Protein 6P7S (pdb70)

Sequence (1107 aa):
PKIFCKSVSKDPDFRLKQIDYVIPVQQDRSICMNNPLLDISDGFFTYIHYEGINSCKKSDSFKVLLSHGEIVDRGDYRPSLYLLSSHYHPYSMQVINCVPVTCNQSSFVFCHISNNTKTLDNSDYSSDEYYITYFNGIDRPKTKKIPINNMTADNRYIHFTFSGGGGVCLGEEFIIPVTTVINTDVFTHDYCESFNCSVQTGKSLKEICSESLRSPTNSSRYNLNGIMIISQNNMTDFKIQLNGITYNKLSFGSPGRLSKTLGQVLYYQSSMSWDTYLKAGFVEKWKPFTPNWMNNTVISRPNQGNCPRYHKCPEICYGGTYNDIAPLDLGKDMYVSVILDSDQLAENPEITVFNSTTILYKERVSKDELNTRSTTTSCFLFLDEPWCISVLETNRFNGKSIRPEIYSYKIPKYCAKNLEPVSWSSLNPKFLSGKGLVIYPKIGDKLDIICPRAEAGRPYEYYKLYLVRPEQAAACSTVLDPNVLVTCNKPHQEIRFTIKFQEFSPNYMGLEFKKYHDYYITSTSNGSLEGLENREGGVCRTRTMKIVMKVGQDPKIFCKSVSKDPDFRLKQIDYVIPVQQDRSICMNNPLLDISDGFFTYIHYEGINSCKKSDSFKVLLSHGEIVDRGDYRPSLYLLSSHYHPYSMQVINCVPVTCNQSSFVFCHISNNTKTLDNSDYSSDEYYITYFNGIDRPKTKKIPINNMTADNRYIHFTFSGGGGVCLGEEFIIPVTTVINTDVFTHDYCESFNCSVQTGKSLKEICSESLRSPTNSSRYNLNGIMIISQNNMTDFKIQLNGITYNKLSFGSPGRLSKTLGQVLYYQSSMSWDTYLKAGFVEKWKPFTPNWMNNTVISRPNQGNCPRYHKCPEICYGGTYNDIAPLDLGKDMYVSVILDSDQLAENPEITVFNSTTILYKERVSKDELNTRSTTTSCFLFLDEPWCISVLETNRFNGKSIRPEIYSYKIPKYCKNLEPVSWSSLNPKFLSGKGLVIYPKIGDKLDIICPRAEAGRPYEYYKLYLVRPEQAAACSTVLDPNVLVTCNKPHQEIRFTIKFQEFSPNYMGLEFKKYHDYYITSTSNGSLEGLENREGGVCRTRTMKIVMKVGQD

Structure (mmCIF, N/CA/C/O backbone):
data_6P7S
#
_entry.id   6P7S
#
_cell.length_a   207.570
_cell.length_b   207.570
_cell.length_c   119.377
_cell.angle_alpha   90.000
_cell.angle_beta   90.000
_cell.angle_gamma   120.000
#
_symmetry.space_group_name_H-M   'P 65'
#
loop_
_entity.id
_entity.type
_entity.pdbx_description
1 polymer 'Attachment glycoprotein'
2 polymer Ephrin-B1
3 branched 2-acetamido-2-deoxy-beta-D-glucopyranose-(1-4)-2-acetamido-2-deoxy-beta-D-glucopyranose
4 branched beta-D-mannopyranose-(1-4)-2-acetamido-2-deoxy-beta-D-glucopyranose-(1-4)-2-acetamido-2-deoxy-beta-D-glucopyranose
5 non-polymer 2-acetamido-2-deoxy-beta-D-glucopyranose
#
loop_
_atom_site.group_PDB
_atom_site.id
_atom_site.type_symbol
_atom_site.label_atom_id
_atom_site.label_alt_id
_atom_site.label_comp_id
_atom_site.label_asym_id
_atom_site.label_entity_id
_atom_site.label_seq_id
_atom_site.pdbx_PDB_ins_code
_atom_site.Cartn_x
_atom_site.Cartn_y
_atom_site.Cartn_z
_atom_site.occupancy
_atom_site.B_iso_or_equiv
_atom_site.auth_seq_id
_atom_site.auth_comp_id
_atom_site.auth_asym_id
_atom_site.auth_atom_id
_atom_site.pdbx_PDB_model_num
ATOM 1 N N . PRO A 1 15 ? 80.338 -22.140 -50.347 1.00 93.01 208 PRO A N 1
ATOM 2 C CA . PRO A 1 15 ? 81.785 -22.023 -50.124 1.00 99.01 208 PRO A CA 1
ATOM 3 C C . PRO A 1 15 ? 82.431 -20.945 -50.996 1.00 106.13 208 PRO A C 1
ATOM 4 O O . PRO A 1 15 ? 82.244 -20.958 -52.210 1.00 118.38 208 PRO A O 1
ATOM 8 N N . LYS A 1 16 ? 83.197 -20.041 -50.389 1.00 101.97 209 LYS A N 1
ATOM 9 C CA . LYS A 1 16 ? 83.829 -18.934 -51.117 1.00 95.60 209 LYS A CA 1
ATOM 10 C C . LYS A 1 16 ? 85.038 -19.393 -51.937 1.00 87.14 209 LYS A C 1
ATOM 11 O O . LYS A 1 16 ? 85.347 -20.593 -51.998 1.00 77.57 209 LYS A O 1
ATOM 17 N N . ILE A 1 17 ? 85.720 -18.427 -52.554 1.00 82.78 210 ILE A N 1
ATOM 18 C CA . ILE A 1 17 ? 86.755 -18.714 -53.545 1.00 74.12 210 ILE A CA 1
ATOM 19 C C . ILE A 1 17 ? 88.152 -18.729 -52.932 1.00 68.61 210 ILE A C 1
ATOM 20 O O . ILE A 1 17 ? 88.643 -17.708 -52.446 1.00 69.62 210 ILE A O 1
ATOM 25 N N . PHE A 1 18 ? 88.761 -19.916 -52.937 1.00 60.99 211 PHE A N 1
ATOM 26 C CA . PHE A 1 18 ? 90.134 -20.140 -52.465 1.00 52.52 211 PHE A CA 1
ATOM 27 C C . PHE A 1 18 ? 90.694 -21.397 -53.102 1.00 47.09 211 PHE A C 1
ATOM 28 O O . PHE A 1 18 ? 89.954 -22.116 -53.758 1.00 52.24 211 PHE A O 1
ATOM 36 N N . CYS A 1 19 ? 91.995 -21.649 -52.964 1.00 42.87 212 CYS A N 1
ATOM 37 C CA . CYS A 1 19 ? 92.586 -22.752 -53.711 1.00 41.83 212 CYS A CA 1
ATOM 38 C C . CYS A 1 19 ? 92.261 -24.115 -53.121 1.00 46.94 212 CYS A C 1
ATOM 39 O O . CYS A 1 19 ? 92.684 -24.454 -52.017 1.00 46.55 212 CYS A O 1
ATOM 42 N N . LYS A 1 20 ? 91.528 -24.891 -53.918 1.00 45.98 213 LYS A N 1
ATOM 43 C CA . LYS A 1 20 ? 91.038 -26.215 -53.553 1.00 38.90 213 LYS A CA 1
ATOM 44 C C . LYS A 1 20 ? 91.743 -27.373 -54.233 1.00 40.17 213 LYS A C 1
ATOM 45 O O . LYS A 1 20 ? 91.198 -28.473 -54.283 1.00 44.76 213 LYS A O 1
ATOM 51 N N . SER A 1 21 ? 92.901 -27.121 -54.833 1.00 40.94 214 SER A N 1
ATOM 52 C CA . SER A 1 21 ? 93.620 -28.170 -55.561 1.00 40.55 214 SER A CA 1
ATOM 53 C C . SER A 1 21 ? 95.124 -27.939 -55.462 1.00 36.63 214 SER A C 1
ATOM 54 O O . SER A 1 21 ? 95.571 -26.963 -54.853 1.00 36.73 214 SER A O 1
ATOM 57 N N . VAL A 1 22 ? 95.905 -28.835 -56.051 1.00 31.74 215 VAL A N 1
ATOM 58 C CA . VAL A 1 22 ? 97.333 -28.874 -55.781 1.00 30.95 215 VAL A CA 1
ATOM 59 C C . VAL A 1 22 ? 97.966 -27.542 -56.147 1.00 38.34 215 VAL A C 1
ATOM 60 O O . VAL A 1 22 ? 97.504 -26.871 -57.067 1.00 45.29 215 VAL A O 1
ATOM 64 N N . SER A 1 23 ? 99.005 -27.141 -55.421 1.00 42.25 216 SER A N 1
ATOM 65 C CA . SER A 1 23 ? 99.668 -25.865 -55.696 1.00 50.68 216 SER A CA 1
ATOM 66 C C . SER A 1 23 ? 101.131 -25.883 -55.214 1.00 51.51 216 SER A C 1
ATOM 67 O O . SER A 1 23 ? 101.476 -26.570 -54.253 1.00 49.36 216 SER A O 1
ATOM 70 N N . LYS A 1 24 ? 101.985 -25.139 -55.908 1.00 56.40 217 LYS A N 1
ATOM 71 C CA . LYS A 1 24 ? 103.390 -25.022 -55.545 1.00 59.63 217 LYS A CA 1
ATOM 72 C C . LYS A 1 24 ? 103.634 -23.573 -55.103 1.00 69.73 217 LYS A C 1
ATOM 73 O O . LYS A 1 24 ? 103.031 -22.641 -55.662 1.00 66.77 217 LYS A O 1
ATOM 79 N N . ASP A 1 25 ? 104.458 -23.399 -54.064 1.00 71.81 218 ASP A N 1
ATOM 80 C CA . ASP A 1 25 ? 104.804 -22.074 -53.513 1.00 68.60 218 ASP A CA 1
ATOM 81 C C . ASP A 1 25 ? 103.587 -21.167 -53.334 1.00 59.55 218 ASP A C 1
ATOM 82 O O . ASP A 1 25 ? 103.433 -20.193 -54.063 1.00 59.30 218 ASP A O 1
ATOM 87 N N . PRO A 1 26 ? 102.713 -21.482 -52.366 1.00 52.74 219 PRO A N 1
ATOM 88 C CA . PRO A 1 26 ? 101.535 -20.626 -52.277 1.00 50.93 219 PRO A CA 1
ATOM 89 C C . PRO A 1 26 ? 101.767 -19.445 -51.352 1.00 45.05 219 PRO A C 1
ATOM 90 O O . PRO A 1 26 ? 102.776 -19.396 -50.644 1.00 41.31 219 PRO A O 1
ATOM 94 N N . ASP A 1 27 ? 100.802 -18.537 -51.302 1.00 40.92 220 ASP A N 1
ATOM 95 C CA . ASP A 1 27 ? 100.955 -17.364 -50.460 1.00 44.84 220 ASP A CA 1
ATOM 96 C C . ASP A 1 27 ? 99.975 -17.469 -49.317 1.00 40.08 220 ASP A C 1
ATOM 97 O O . ASP A 1 27 ? 98.761 -17.337 -49.507 1.00 34.61 220 ASP A O 1
ATOM 102 N N . PHE A 1 28 ? 100.507 -17.744 -48.131 1.00 37.09 221 PHE A N 1
ATOM 103 C CA . PHE A 1 28 ? 99.661 -17.892 -46.966 1.00 33.85 221 PHE A CA 1
ATOM 104 C C . PHE A 1 28 ? 99.481 -16.538 -46.292 1.00 35.27 221 PHE A C 1
ATOM 105 O O . PHE A 1 28 ? 98.584 -16.376 -45.453 1.00 31.66 221 PHE A O 1
ATOM 113 N N . ARG A 1 29 ? 100.304 -15.567 -46.711 1.00 34.69 222 ARG A N 1
ATOM 114 C CA . ARG A 1 29 ? 100.408 -14.270 -46.045 1.00 32.61 222 ARG A CA 1
ATOM 115 C C . ARG A 1 29 ? 100.728 -14.496 -44.598 1.00 27.65 222 ARG A C 1
ATOM 116 O O . ARG A 1 29 ? 100.046 -13.981 -43.712 1.00 24.78 222 ARG A O 1
ATOM 124 N N . LEU A 1 30 ? 101.762 -15.283 -44.357 1.00 25.62 223 LEU A N 1
ATOM 125 C CA . LEU A 1 30 ? 102.033 -15.686 -43.000 1.00 24.67 223 LEU A CA 1
ATOM 126 C C . LEU A 1 30 ? 102.552 -14.516 -42.175 1.00 21.99 223 LEU A C 1
ATOM 127 O O . LEU A 1 30 ? 103.650 -14.036 -42.424 1.00 23.97 223 LEU A O 1
ATOM 132 N N . LYS A 1 31 ? 101.831 -14.143 -41.122 1.00 20.21 224 LYS A N 1
ATOM 133 C CA . LYS A 1 31 ? 102.324 -13.127 -40.188 1.00 20.81 224 LYS A CA 1
ATOM 134 C C . LYS A 1 31 ? 102.343 -13.685 -38.780 1.00 19.66 224 LYS A C 1
ATOM 135 O O . LYS A 1 31 ? 101.413 -14.391 -38.397 1.00 21.64 224 LYS A O 1
ATOM 141 N N . GLN A 1 32 ? 103.396 -13.399 -38.012 1.00 15.47 225 GLN A N 1
ATOM 142 C CA . GLN A 1 32 ? 103.440 -13.874 -36.630 1.00 14.21 225 GLN A CA 1
ATOM 143 C C . GLN A 1 32 ? 102.882 -12.870 -35.629 1.00 17.86 225 GLN A C 1
ATOM 144 O O . GLN A 1 32 ? 103.092 -11.669 -35.778 1.00 27.34 225 GLN A O 1
ATOM 150 N N . ILE A 1 33 ? 102.142 -13.342 -34.627 1.00 15.79 226 ILE A N 1
ATOM 151 C CA . ILE A 1 33 ? 101.692 -12.456 -33.557 1.00 18.76 226 ILE A CA 1
ATOM 152 C C . ILE A 1 33 ? 102.489 -12.649 -32.242 1.00 25.71 226 ILE A C 1
ATOM 153 O O . ILE A 1 33 ? 102.335 -13.638 -31.520 1.00 27.88 226 ILE A O 1
ATOM 158 N N . ASP A 1 34 ? 103.348 -11.686 -31.929 1.00 29.98 227 ASP A N 1
ATOM 159 C CA . ASP A 1 34 ? 104.194 -11.803 -30.747 1.00 29.72 227 ASP A CA 1
ATOM 160 C C . ASP A 1 34 ? 103.694 -11.010 -29.523 1.00 28.54 227 ASP A C 1
ATOM 161 O O . ASP A 1 34 ? 104.290 -11.080 -28.449 1.00 28.99 227 ASP A O 1
ATOM 166 N N . TYR A 1 35 ? 102.618 -10.245 -29.671 1.00 27.74 228 TYR A N 1
ATOM 167 C CA . TYR A 1 35 ? 102.239 -9.350 -28.582 1.00 24.72 228 TYR A CA 1
ATOM 168 C C . TYR A 1 35 ? 101.116 -9.919 -27.674 1.00 25.18 228 TYR A C 1
ATOM 169 O O . TYR A 1 35 ? 100.654 -9.215 -26.785 1.00 27.78 228 TYR A O 1
ATOM 178 N N . VAL A 1 36 ? 100.653 -11.157 -27.896 1.00 24.79 229 VAL A N 1
ATOM 179 C CA . VAL A 1 36 ? 99.581 -11.729 -27.041 1.00 22.98 229 VAL A CA 1
ATOM 180 C C . VAL A 1 36 ? 100.070 -12.525 -25.807 1.00 22.91 229 VAL A C 1
ATOM 181 O O . VAL A 1 36 ? 99.486 -12.436 -24.734 1.00 23.03 229 VAL A O 1
ATOM 185 N N . ILE A 1 37 ? 101.087 -13.357 -25.993 1.00 23.34 230 ILE A N 1
ATOM 186 C CA . ILE A 1 37 ? 101.631 -14.210 -24.930 1.00 23.11 230 ILE A CA 1
ATOM 187 C C . ILE A 1 37 ? 102.658 -13.469 -24.106 1.00 21.40 230 ILE A C 1
ATOM 188 O O . ILE A 1 37 ? 103.565 -12.892 -24.677 1.00 24.25 230 ILE A O 1
ATOM 193 N N . PRO A 1 38 ? 102.547 -13.499 -22.769 1.00 20.95 231 PRO A N 1
ATOM 194 C CA . PRO A 1 38 ? 103.541 -12.783 -21.971 1.00 21.83 231 PRO A CA 1
ATOM 195 C C . PRO A 1 38 ? 104.962 -13.220 -22.280 1.00 23.92 231 PRO A C 1
ATOM 196 O O . PRO A 1 38 ? 105.159 -14.310 -22.817 1.00 21.88 231 PRO A O 1
ATOM 200 N N . VAL A 1 39 ? 105.925 -12.340 -22.011 1.00 27.26 232 VAL A N 1
ATOM 201 C CA . VAL A 1 39 ? 107.341 -12.706 -22.041 1.00 33.10 232 VAL A CA 1
ATOM 202 C C . VAL A 1 39 ? 107.802 -12.654 -20.587 1.00 37.99 232 VAL A C 1
ATOM 203 O O . VAL A 1 39 ? 107.294 -11.840 -19.806 1.00 36.25 232 VAL A O 1
ATOM 207 N N . GLN A 1 40 ? 108.723 -13.529 -20.200 1.00 37.85 233 GLN A N 1
ATOM 208 C CA . GLN A 1 40 ? 109.068 -13.607 -18.793 1.00 48.80 233 GLN A CA 1
ATOM 209 C C . GLN A 1 40 ? 110.441 -13.044 -18.596 1.00 60.36 233 GLN A C 1
ATOM 210 O O . GLN A 1 40 ? 111.322 -13.251 -19.430 1.00 55.43 233 GLN A O 1
ATOM 216 N N . GLN A 1 41 ? 110.597 -12.307 -17.499 1.00 72.97 234 GLN A N 1
ATOM 217 C CA . GLN A 1 41 ? 111.870 -11.715 -17.117 1.00 86.11 234 GLN A CA 1
ATOM 218 C C . GLN A 1 41 ? 112.906 -12.816 -16.931 1.00 81.40 234 GLN A C 1
ATOM 219 O O . GLN A 1 41 ? 114.011 -12.766 -17.501 1.00 72.58 234 GLN A O 1
ATOM 225 N N . ASP A 1 42 ? 112.515 -13.816 -16.144 1.00 76.56 235 ASP A N 1
ATOM 226 C CA . ASP A 1 42 ? 113.327 -14.987 -15.882 1.00 73.42 235 ASP A CA 1
ATOM 227 C C . ASP A 1 42 ? 113.362 -15.850 -17.122 1.00 67.69 235 ASP A C 1
ATOM 228 O O . ASP A 1 42 ? 112.309 -16.192 -17.639 1.00 73.32 235 ASP A O 1
ATOM 233 N N . ARG A 1 43 ? 114.545 -16.239 -17.588 1.00 63.80 236 ARG A N 1
ATOM 234 C CA . ARG A 1 43 ? 114.595 -17.030 -18.813 1.00 66.90 236 ARG A CA 1
ATOM 235 C C . ARG A 1 43 ? 114.728 -18.515 -18.464 1.00 65.62 236 ARG A C 1
ATOM 236 O O . ARG A 1 43 ? 114.837 -19.363 -19.356 1.00 66.69 236 ARG A O 1
ATOM 244 N N . SER A 1 44 ? 114.717 -18.822 -17.164 1.00 60.92 237 SER A N 1
ATOM 245 C CA . SER A 1 44 ? 114.665 -20.216 -16.701 1.00 61.24 237 SER A CA 1
ATOM 246 C C . SER A 1 44 ? 113.231 -20.740 -16.680 1.00 58.52 237 SER A C 1
ATOM 247 O O . SER A 1 44 ? 113.002 -21.948 -16.736 1.00 56.37 237 SER A O 1
ATOM 250 N N . ILE A 1 45 ? 112.269 -19.839 -16.525 1.00 55.71 238 ILE A N 1
ATOM 251 C CA . ILE A 1 45 ? 110.870 -20.223 -16.604 1.00 44.59 238 ILE A CA 1
ATOM 252 C C . ILE A 1 45 ? 110.600 -20.810 -18.005 1.00 48.04 238 ILE A C 1
ATOM 253 O O . ILE A 1 45 ? 111.104 -20.317 -19.021 1.00 51.44 238 ILE A O 1
ATOM 258 N N . CYS A 1 46 ? 109.812 -21.872 -18.063 1.00 41.06 239 CYS A N 1
ATOM 259 C CA . CYS A 1 46 ? 109.478 -22.492 -19.331 1.00 34.48 239 CYS A CA 1
ATOM 260 C C . CYS A 1 46 ? 107.984 -22.331 -19.531 1.00 29.77 239 CYS A C 1
ATOM 261 O O . CYS A 1 46 ? 107.197 -22.648 -18.649 1.00 30.27 239 CYS A O 1
ATOM 264 N N . MET A 1 47 ? 107.602 -21.804 -20.686 1.00 28.29 240 MET A N 1
ATOM 265 C CA . MET A 1 47 ? 106.202 -21.546 -21.005 1.00 24.50 240 MET A CA 1
ATOM 266 C C . MET A 1 47 ? 105.793 -22.587 -22.042 1.00 27.27 240 MET A C 1
ATOM 267 O O . MET A 1 47 ? 106.245 -22.538 -23.196 1.00 27.99 240 MET A O 1
ATOM 272 N N . ASN A 1 48 ? 104.947 -23.532 -21.630 1.00 26.01 241 ASN A N 1
ATOM 273 C CA . ASN A 1 48 ? 104.685 -24.753 -22.386 1.00 23.98 241 ASN A CA 1
ATOM 274 C C . ASN A 1 48 ? 103.215 -25.147 -22.460 1.00 19.03 241 ASN A C 1
ATOM 275 O O . ASN A 1 48 ? 102.361 -24.544 -21.826 1.00 17.97 241 ASN A O 1
ATOM 280 N N . ASN A 1 49 ? 102.951 -26.141 -23.295 1.00 20.28 242 ASN A N 1
ATOM 281 C CA . ASN A 1 49 ? 101.613 -26.688 -23.541 1.00 24.59 242 ASN A CA 1
ATOM 282 C C . ASN A 1 49 ? 100.561 -25.627 -23.742 1.00 20.22 242 ASN A C 1
ATOM 283 O O . ASN A 1 49 ? 99.639 -25.523 -22.942 1.00 17.95 242 ASN A O 1
ATOM 288 N N . PRO A 1 50 ? 100.679 -24.872 -24.837 1.00 16.62 243 PRO A N 1
ATOM 289 C CA . PRO A 1 50 ? 99.734 -23.797 -25.140 1.00 13.47 243 PRO A CA 1
ATOM 290 C C . PRO A 1 50 ? 98.441 -24.380 -25.651 1.00 10.49 243 PRO A C 1
ATOM 291 O O . PRO A 1 50 ? 98.452 -25.458 -26.221 1.00 12.37 243 PRO A O 1
ATOM 295 N N . LEU A 1 51 ? 97.335 -23.716 -25.373 1.00 9.92 244 LEU A N 1
ATOM 296 C CA . LEU A 1 51 ? 96.012 -24.188 -25.768 1.00 12.95 244 LEU A CA 1
ATOM 297 C C . LEU A 1 51 ? 95.169 -23.015 -26.260 1.00 15.87 244 LEU A C 1
ATOM 298 O O . LEU A 1 51 ? 95.081 -22.020 -25.546 1.00 16.95 244 LEU A O 1
ATOM 303 N N . LEU A 1 52 ? 94.527 -23.094 -27.426 1.00 13.33 245 LEU A N 1
ATOM 304 C CA . LEU A 1 52 ? 93.679 -21.970 -27.840 1.00 11.14 245 LEU A CA 1
ATOM 305 C C . LEU A 1 52 ? 92.363 -22.399 -28.435 1.00 13.33 245 LEU A C 1
ATOM 306 O O . LEU A 1 52 ? 92.333 -23.229 -29.340 1.00 18.75 245 LEU A O 1
ATOM 311 N N . ASP A 1 53 ? 91.274 -21.805 -27.958 1.00 13.59 246 ASP A N 1
ATOM 312 C CA . ASP A 1 53 ? 89.969 -22.066 -28.564 1.00 17.49 246 ASP A CA 1
ATOM 313 C C . ASP A 1 53 ? 89.293 -20.752 -28.933 1.00 19.23 246 ASP A C 1
ATOM 314 O O . ASP A 1 53 ? 89.076 -19.890 -28.084 1.00 20.02 246 ASP A O 1
ATOM 319 N N . ILE A 1 54 ? 88.939 -20.638 -30.209 1.00 20.69 247 ILE A N 1
ATOM 320 C CA . ILE A 1 54 ? 88.411 -19.414 -30.803 1.00 22.44 247 ILE A CA 1
ATOM 321 C C . ILE A 1 54 ? 86.956 -19.643 -31.189 1.00 25.07 247 ILE A C 1
ATOM 322 O O . ILE A 1 54 ? 86.675 -20.520 -31.987 1.00 29.77 247 ILE A O 1
ATOM 327 N N . SER A 1 55 ? 86.026 -18.876 -30.636 1.00 25.39 248 SER A N 1
ATOM 328 C CA . SER A 1 55 ? 84.631 -19.007 -31.051 1.00 34.03 248 SER A CA 1
ATOM 329 C C . SER A 1 55 ? 83.900 -17.683 -31.059 1.00 42.61 248 SER A C 1
ATOM 330 O O . SER A 1 55 ? 84.033 -16.924 -30.106 1.00 47.18 248 SER A O 1
ATOM 333 N N . ASP A 1 56 ? 83.108 -17.425 -32.103 1.00 44.24 249 ASP A N 1
ATOM 334 C CA . ASP A 1 56 ? 82.280 -16.219 -32.159 1.00 49.58 249 ASP A CA 1
ATOM 335 C C . ASP A 1 56 ? 83.145 -14.953 -32.048 1.00 44.96 249 ASP A C 1
ATOM 336 O O . ASP A 1 56 ? 82.770 -13.982 -31.400 1.00 48.12 249 ASP A O 1
ATOM 341 N N . GLY A 1 57 ? 84.334 -14.972 -32.632 1.00 39.99 250 GLY A N 1
ATOM 342 C CA . GLY A 1 57 ? 85.135 -13.764 -32.655 1.00 32.66 250 GLY A CA 1
ATOM 343 C C . GLY A 1 57 ? 85.896 -13.501 -31.374 1.00 31.05 250 GLY A C 1
ATOM 344 O O . GLY A 1 57 ? 86.616 -12.515 -31.288 1.00 31.03 250 GLY A O 1
ATOM 345 N N . PHE A 1 58 ? 85.739 -14.374 -30.379 1.00 33.41 251 PHE A N 1
ATOM 346 C CA . PHE A 1 58 ? 86.473 -14.258 -29.117 1.00 29.72 251 PHE A CA 1
ATOM 347 C C . PHE A 1 58 ? 87.350 -15.466 -28.933 1.00 24.60 251 PHE A C 1
ATOM 348 O O . PHE A 1 58 ? 87.048 -16.541 -29.444 1.00 24.50 251 PHE A O 1
ATOM 356 N N . PHE A 1 59 ? 88.408 -15.310 -28.154 1.00 21.49 252 PHE A N 1
ATOM 357 C CA . PHE A 1 59 ? 89.336 -16.409 -28.001 1.00 21.12 252 PHE A CA 1
ATOM 358 C C . PHE A 1 59 ? 89.714 -16.627 -26.541 1.00 21.98 252 PHE A C 1
ATOM 359 O O . PHE A 1 59 ? 89.656 -15.692 -25.742 1.00 25.74 252 PHE A O 1
ATOM 367 N N . THR A 1 60 ? 90.078 -17.870 -26.203 1.00 20.77 253 THR A N 1
ATOM 368 C CA . THR A 1 60 ? 90.631 -18.234 -24.886 1.00 16.10 253 THR A CA 1
ATOM 369 C C . THR A 1 60 ? 91.974 -18.918 -25.062 1.00 14.39 253 THR A C 1
ATOM 370 O O . THR A 1 60 ? 92.048 -19.946 -25.734 1.00 18.15 253 THR A O 1
ATOM 374 N N . TYR A 1 61 ? 93.033 -18.356 -24.488 1.00 13.21 254 TYR A N 1
ATOM 375 C CA . TYR A 1 61 ? 94.371 -18.944 -24.574 1.00 12.46 254 TYR A CA 1
ATOM 376 C C . TYR A 1 61 ? 94.778 -19.404 -23.194 1.00 14.32 254 TYR A C 1
ATOM 377 O O . TYR A 1 61 ? 94.379 -18.804 -22.200 1.00 18.88 254 TYR A O 1
ATOM 386 N N . ILE A 1 62 ? 95.562 -20.471 -23.125 1.00 11.63 255 ILE A N 1
ATOM 387 C CA . ILE A 1 62 ? 95.938 -21.051 -21.846 1.00 10.88 255 ILE A CA 1
ATOM 388 C C . ILE A 1 62 ? 97.339 -21.544 -21.955 1.00 12.48 255 ILE A C 1
ATOM 389 O O . ILE A 1 62 ? 97.667 -22.159 -22.959 1.00 15.07 255 ILE A O 1
ATOM 394 N N . HIS A 1 63 ? 98.181 -21.334 -20.953 1.00 13.65 256 HIS A N 1
ATOM 395 C CA . HIS A 1 63 ? 99.489 -21.984 -21.050 1.00 15.38 256 HIS A CA 1
ATOM 396 C C . HIS A 1 63 ? 100.146 -22.164 -19.700 1.00 16.91 256 HIS A C 1
ATOM 397 O O . HIS A 1 63 ? 99.781 -21.533 -18.728 1.00 18.05 256 HIS A O 1
ATOM 404 N N . TYR A 1 64 ? 101.113 -23.062 -19.657 1.00 17.99 257 TYR A N 1
ATOM 405 C CA . TYR A 1 64 ? 101.652 -23.551 -18.405 1.00 22.70 257 TYR A CA 1
ATOM 406 C C . TYR A 1 64 ? 103.070 -23.061 -18.241 1.00 25.25 257 TYR A C 1
ATOM 407 O O . TYR A 1 64 ? 103.926 -23.435 -19.016 1.00 27.79 257 TYR A O 1
ATOM 416 N N . GLU A 1 65 ? 103.327 -22.194 -17.271 1.00 28.69 258 GLU A N 1
ATOM 417 C CA . GLU A 1 65 ? 104.707 -21.790 -17.008 1.00 32.40 258 GLU A CA 1
ATOM 418 C C . GLU A 1 65 ? 105.208 -22.569 -15.788 1.00 31.80 258 GLU A C 1
ATOM 419 O O . GLU A 1 65 ? 104.515 -22.677 -14.776 1.00 32.36 258 GLU A O 1
ATOM 425 N N . GLY A 1 66 ? 106.393 -23.152 -15.902 1.00 28.44 259 GLY A N 1
ATOM 426 C CA . GLY A 1 66 ? 106.950 -23.881 -14.785 1.00 32.68 259 GLY A CA 1
ATOM 427 C C . GLY A 1 66 ? 108.461 -23.793 -14.862 1.00 42.13 259 GLY A C 1
ATOM 428 O O . GLY A 1 66 ? 109.007 -23.654 -15.951 1.00 47.66 259 GLY A O 1
ATOM 429 N N . ILE A 1 67 ? 109.137 -23.885 -13.716 1.00 40.70 260 ILE A N 1
ATOM 430 C CA . ILE A 1 67 ? 110.543 -23.507 -13.608 1.00 34.14 260 ILE A CA 1
ATOM 431 C C . ILE A 1 67 ? 111.487 -24.628 -13.924 1.00 37.44 260 ILE A C 1
ATOM 432 O O . ILE A 1 67 ? 111.613 -25.554 -13.137 1.00 40.98 260 ILE A O 1
ATOM 437 N N . ASN A 1 68 ? 112.214 -24.472 -15.028 1.00 44.10 261 ASN A N 1
ATOM 438 C CA . ASN A 1 68 ? 113.179 -25.464 -15.516 1.00 50.56 261 ASN A CA 1
ATOM 439 C C . ASN A 1 68 ? 112.608 -26.764 -16.047 1.00 53.28 261 ASN A C 1
ATOM 440 O O . ASN A 1 68 ? 113.355 -27.701 -16.338 1.00 55.86 261 ASN A O 1
ATOM 445 N N . SER A 1 69 ? 111.294 -26.853 -16.137 1.00 45.90 262 SER A N 1
ATOM 446 C CA . SER A 1 69 ? 110.701 -28.049 -16.680 1.00 44.40 262 SER A CA 1
ATOM 447 C C . SER A 1 69 ? 109.455 -27.691 -17.457 1.00 43.79 262 SER A C 1
ATOM 448 O O . SER A 1 69 ? 108.742 -26.756 -17.111 1.00 42.10 262 SER A O 1
ATOM 451 N N . CYS A 1 70 ? 109.272 -28.390 -18.568 1.00 47.12 263 CYS A N 1
ATOM 452 C CA . CYS A 1 70 ? 108.131 -28.232 -19.461 1.00 42.27 263 CYS A CA 1
ATOM 453 C C . CYS A 1 70 ? 107.047 -29.313 -19.289 1.00 40.21 263 CYS A C 1
ATOM 454 O O . CYS A 1 70 ? 106.313 -29.598 -20.229 1.00 40.22 263 CYS A O 1
ATOM 457 N N . LYS A 1 71 ? 107.029 -30.006 -18.152 1.00 39.62 264 LYS A N 1
ATOM 458 C CA . LYS A 1 71 ? 105.896 -30.872 -17.847 1.00 41.56 264 LYS A CA 1
ATOM 459 C C . LYS A 1 71 ? 104.746 -30.035 -17.287 1.00 37.62 264 LYS A C 1
ATOM 460 O O . LYS A 1 71 ? 104.984 -29.071 -16.575 1.00 38.87 264 LYS A O 1
ATOM 466 N N . LYS A 1 72 ? 103.506 -30.383 -17.640 1.00 36.85 265 LYS A N 1
ATOM 467 C CA . LYS A 1 72 ? 102.330 -29.642 -17.166 1.00 32.54 265 LYS A CA 1
ATOM 468 C C . LYS A 1 72 ? 102.109 -29.814 -15.687 1.00 34.79 265 LYS A C 1
ATOM 469 O O . LYS A 1 72 ? 101.578 -28.924 -15.056 1.00 34.22 265 LYS A O 1
ATOM 475 N N . SER A 1 73 ? 102.464 -30.980 -15.144 1.00 43.67 266 SER A N 1
ATOM 476 C CA . SER A 1 73 ? 102.260 -31.257 -13.715 1.00 45.69 266 SER A CA 1
ATOM 477 C C . SER A 1 73 ? 103.188 -30.380 -12.884 1.00 44.03 266 SER A C 1
ATOM 478 O O . SER A 1 73 ? 102.783 -29.836 -11.855 1.00 41.68 266 SER A O 1
ATOM 481 N N . ASP A 1 74 ? 104.423 -30.232 -13.365 1.00 40.82 267 ASP A N 1
ATOM 482 C CA . ASP A 1 74 ? 105.417 -29.420 -12.695 1.00 32.50 267 ASP A CA 1
ATOM 483 C C . ASP A 1 74 ? 105.100 -27.950 -12.713 1.00 33.69 267 ASP A C 1
ATOM 484 O O . ASP A 1 74 ? 105.536 -27.217 -11.840 1.00 36.10 267 ASP A O 1
ATOM 489 N N . SER A 1 75 ? 104.352 -27.506 -13.710 1.00 40.14 268 SER A N 1
ATOM 490 C CA . SER A 1 75 ? 104.144 -26.073 -13.882 1.00 42.29 268 SER A CA 1
ATOM 491 C C . SER A 1 75 ? 103.544 -25.492 -12.604 1.00 35.34 268 SER A C 1
ATOM 492 O O . SER A 1 75 ? 102.620 -26.063 -12.007 1.00 28.81 268 SER A O 1
ATOM 495 N N . PHE A 1 76 ? 104.154 -24.398 -12.159 1.00 32.33 269 PHE A N 1
ATOM 496 C CA . PHE A 1 76 ? 103.811 -23.826 -10.883 1.00 32.98 269 PHE A CA 1
ATOM 497 C C . PHE A 1 76 ? 102.800 -22.682 -10.933 1.00 30.43 269 PHE A C 1
ATOM 498 O O . PHE A 1 76 ? 102.215 -22.335 -9.918 1.00 31.30 269 PHE A O 1
ATOM 506 N N . LYS A 1 77 ? 102.537 -22.140 -12.111 1.00 32.07 270 LYS A N 1
ATOM 507 C CA . LYS A 1 77 ? 101.369 -21.277 -12.292 1.00 32.40 270 LYS A CA 1
ATOM 508 C C . LYS A 1 77 ? 100.924 -21.495 -13.729 1.00 26.12 270 LYS A C 1
ATOM 509 O O . LYS A 1 77 ? 101.742 -21.722 -14.618 1.00 23.31 270 LYS A O 1
ATOM 515 N N . VAL A 1 78 ? 99.622 -21.519 -13.944 1.00 22.85 271 VAL A N 1
ATOM 516 C CA . VAL A 1 78 ? 99.128 -21.679 -15.292 1.00 23.35 271 VAL A CA 1
ATOM 517 C C . VAL A 1 78 ? 98.236 -20.497 -15.591 1.00 25.00 271 VAL A C 1
ATOM 518 O O . VAL A 1 78 ? 97.386 -20.135 -14.783 1.00 28.18 271 VAL A O 1
ATOM 522 N N . LEU A 1 79 ? 98.465 -19.898 -16.758 1.00 24.35 272 LEU A N 1
ATOM 523 C CA . LEU A 1 79 ? 97.850 -18.641 -17.164 1.00 22.28 272 LEU A CA 1
ATOM 524 C C . LEU A 1 79 ? 96.625 -18.831 -18.039 1.00 21.20 272 LEU A C 1
ATOM 525 O O . LEU A 1 79 ? 96.627 -19.640 -18.976 1.00 23.57 272 LEU A O 1
ATOM 530 N N . LEU A 1 80 ? 95.575 -18.094 -17.701 1.00 22.56 273 LEU A N 1
ATOM 531 C CA . LEU A 1 80 ? 94.327 -18.064 -18.453 1.00 22.70 273 LEU A CA 1
ATOM 532 C C . LEU A 1 80 ? 94.125 -16.690 -19.060 1.00 27.77 273 LEU A C 1
ATOM 533 O O . LEU A 1 80 ? 94.271 -15.683 -18.354 1.00 38.94 273 LEU A O 1
ATOM 538 N N . SER A 1 81 ? 93.791 -16.612 -20.342 1.00 22.58 274 SER A N 1
ATOM 539 C CA . SER A 1 81 ? 93.528 -15.291 -20.898 1.00 26.02 274 SER A CA 1
ATOM 540 C C . SER A 1 81 ? 92.412 -15.273 -21.941 1.00 23.39 274 SER A C 1
ATOM 541 O O . SER A 1 81 ? 92.304 -16.156 -22.776 1.00 21.75 274 SER A O 1
ATOM 544 N N . HIS A 1 82 ? 91.574 -14.246 -21.843 1.00 27.43 275 HIS A N 1
ATOM 545 C CA . HIS A 1 82 ? 90.423 -14.041 -22.719 1.00 25.45 275 HIS A CA 1
ATOM 546 C C . HIS A 1 82 ? 90.649 -12.834 -23.603 1.00 28.05 275 HIS A C 1
ATOM 547 O O . HIS A 1 82 ? 91.222 -11.840 -23.173 1.00 31.94 275 HIS A O 1
ATOM 554 N N . GLY A 1 83 ? 90.171 -12.902 -24.833 1.00 28.15 276 GLY A N 1
ATOM 555 C CA . GLY A 1 83 ? 90.370 -11.807 -25.749 1.00 24.40 276 GLY A CA 1
ATOM 556 C C . GLY A 1 83 ? 89.415 -11.851 -26.913 1.00 26.46 276 GLY A C 1
ATOM 557 O O . GLY A 1 83 ? 88.449 -12.622 -26.932 1.00 27.02 276 GLY A O 1
ATOM 558 N N . GLU A 1 84 ? 89.703 -11.020 -27.902 1.00 28.02 277 GLU A N 1
ATOM 559 C CA . GLU A 1 84 ? 88.795 -10.826 -29.017 1.00 30.10 277 GLU A CA 1
ATOM 560 C C . GLU A 1 84 ? 89.539 -10.785 -30.354 1.00 29.82 277 GLU A C 1
ATOM 561 O O . GLU A 1 84 ? 90.740 -10.478 -30.416 1.00 26.13 277 GLU A O 1
ATOM 567 N N . ILE A 1 85 ? 88.831 -11.221 -31.395 1.00 31.25 278 ILE A N 1
ATOM 568 C CA . ILE A 1 85 ? 89.252 -11.069 -32.780 1.00 30.65 278 ILE A CA 1
ATOM 569 C C . ILE A 1 85 ? 88.762 -9.719 -33.273 1.00 32.60 278 ILE A C 1
ATOM 570 O O . ILE A 1 85 ? 87.575 -9.418 -33.150 1.00 33.86 278 ILE A O 1
ATOM 575 N N . VAL A 1 86 ? 89.658 -8.899 -33.819 1.00 33.38 279 VAL A N 1
ATOM 576 C CA . VAL A 1 86 ? 89.248 -7.565 -34.219 1.00 32.47 279 VAL A CA 1
ATOM 577 C C . VAL A 1 86 ? 89.983 -7.080 -35.488 1.00 31.52 279 VAL A C 1
ATOM 578 O O . VAL A 1 86 ? 91.163 -7.391 -35.694 1.00 27.68 279 VAL A O 1
ATOM 582 N N . ASP A 1 87 ? 89.250 -6.362 -36.345 1.00 31.44 280 ASP A N 1
ATOM 583 C CA . ASP A 1 87 ? 89.759 -5.811 -37.605 1.00 31.43 280 ASP A CA 1
ATOM 584 C C . ASP A 1 87 ? 90.433 -4.464 -37.394 1.00 32.08 280 ASP A C 1
ATOM 585 O O . ASP A 1 87 ? 89.818 -3.527 -36.878 1.00 29.58 280 ASP A O 1
ATOM 590 N N . ARG A 1 88 ? 91.706 -4.378 -37.773 1.00 31.56 281 ARG A N 1
ATOM 591 C CA . ARG A 1 88 ? 92.472 -3.164 -37.545 1.00 29.78 281 ARG A CA 1
ATOM 592 C C . ARG A 1 88 ? 92.538 -2.229 -38.746 1.00 33.82 281 ARG A C 1
ATOM 593 O O . ARG A 1 88 ? 93.094 -1.131 -38.634 1.00 34.16 281 ARG A O 1
ATOM 601 N N . GLY A 1 89 ? 91.935 -2.643 -39.867 1.00 39.80 282 GLY A N 1
ATOM 602 C CA . GLY A 1 89 ? 92.025 -1.929 -41.147 1.00 40.82 282 GLY A CA 1
ATOM 603 C C . GLY A 1 89 ? 93.286 -2.392 -41.852 1.00 29.79 282 GLY A C 1
ATOM 604 O O . GLY A 1 89 ? 93.835 -1.762 -42.758 1.00 25.24 282 GLY A O 1
ATOM 605 N N . ASP A 1 90 ? 93.723 -3.540 -41.378 1.00 28.74 283 ASP A N 1
ATOM 606 C CA . ASP A 1 90 ? 95.025 -4.093 -41.620 1.00 26.82 283 ASP A CA 1
ATOM 607 C C . ASP A 1 90 ? 95.007 -4.983 -42.852 1.00 28.07 283 ASP A C 1
ATOM 608 O O . ASP A 1 90 ? 96.059 -5.361 -43.386 1.00 22.32 283 ASP A O 1
ATOM 613 N N . TYR A 1 91 ? 93.771 -5.267 -43.285 1.00 33.97 284 TYR A N 1
ATOM 614 C CA . TYR A 1 91 ? 93.395 -6.316 -44.252 1.00 33.64 284 TYR A CA 1
ATOM 615 C C . TYR A 1 91 ? 93.648 -7.746 -43.764 1.00 33.66 284 TYR A C 1
ATOM 616 O O . TYR A 1 91 ? 93.730 -8.674 -44.576 1.00 33.52 284 TYR A O 1
ATOM 625 N N . ARG A 1 92 ? 93.739 -7.909 -42.441 1.00 35.36 285 ARG A N 1
ATOM 626 C CA . ARG A 1 92 ? 93.933 -9.203 -41.775 1.00 27.13 285 ARG A CA 1
ATOM 627 C C . ARG A 1 92 ? 93.303 -9.221 -40.376 1.00 26.03 285 ARG A C 1
ATOM 628 O O . ARG A 1 92 ? 93.192 -8.172 -39.737 1.00 27.57 285 ARG A O 1
ATOM 636 N N . PRO A 1 93 ? 92.908 -10.410 -39.876 1.00 28.23 286 PRO A N 1
ATOM 637 C CA . PRO A 1 93 ? 92.419 -10.544 -38.493 1.00 26.09 286 PRO A CA 1
ATOM 638 C C . PRO A 1 93 ? 93.544 -10.440 -37.477 1.00 27.17 286 PRO A C 1
ATOM 639 O O . PRO A 1 93 ? 94.663 -10.940 -37.716 1.00 21.87 286 PRO A O 1
ATOM 643 N N . SER A 1 94 ? 93.235 -9.804 -36.347 1.00 29.37 287 SER A N 1
ATOM 644 C CA . SER A 1 94 ? 94.228 -9.515 -35.317 1.00 29.26 287 SER A CA 1
ATOM 645 C C . SER A 1 94 ? 93.665 -9.826 -33.935 1.00 26.46 287 SER A C 1
ATOM 646 O O . SER A 1 94 ? 92.455 -9.766 -33.726 1.00 25.62 287 SER A O 1
ATOM 649 N N . LEU A 1 95 ? 94.546 -10.175 -33.002 1.00 24.99 288 LEU A N 1
ATOM 650 C CA . LEU A 1 95 ? 94.123 -10.575 -31.663 1.00 24.91 288 LEU A CA 1
ATOM 651 C C . LEU A 1 95 ? 94.190 -9.408 -30.668 1.00 24.51 288 LEU A C 1
ATOM 652 O O . LEU A 1 95 ? 95.209 -8.735 -30.560 1.00 25.73 288 LEU A O 1
ATOM 657 N N . TYR A 1 96 ? 93.118 -9.188 -29.919 1.00 24.89 289 TYR A N 1
ATOM 658 C CA . TYR A 1 96 ? 93.101 -8.138 -28.893 1.00 29.63 289 TYR A CA 1
ATOM 659 C C . TYR A 1 96 ? 92.965 -8.780 -27.495 1.00 28.72 289 TYR A C 1
ATOM 660 O O . TYR A 1 96 ? 92.029 -9.547 -27.253 1.00 29.82 289 TYR A O 1
ATOM 669 N N . LEU A 1 97 ? 93.881 -8.492 -26.574 1.00 22.59 290 LEU A N 1
ATOM 670 C CA . LEU A 1 97 ? 93.837 -9.198 -25.298 1.00 23.56 290 LEU A CA 1
ATOM 671 C C . LEU A 1 97 ? 93.066 -8.419 -24.221 1.00 25.63 290 LEU A C 1
ATOM 672 O O . LEU A 1 97 ? 93.519 -7.383 -23.743 1.00 34.45 290 LEU A O 1
ATOM 677 N N . LEU A 1 98 ? 91.887 -8.925 -23.862 1.00 24.60 291 LEU A N 1
ATOM 678 C CA . LEU A 1 98 ? 90.999 -8.287 -22.883 1.00 26.76 291 LEU A CA 1
ATOM 679 C C . LEU A 1 98 ? 91.297 -8.577 -21.379 1.00 38.54 291 LEU A C 1
ATOM 680 O O . LEU A 1 98 ? 91.288 -7.661 -20.551 1.00 47.82 291 LEU A O 1
ATOM 685 N N . SER A 1 99 ? 91.551 -9.840 -21.024 1.00 38.29 292 SER A N 1
ATOM 686 C CA . SER A 1 99 ? 91.753 -10.237 -19.616 1.00 36.29 292 SER A CA 1
ATOM 687 C C . SER A 1 99 ? 92.865 -11.244 -19.440 1.00 34.61 292 SER A C 1
ATOM 688 O O . SER A 1 99 ? 92.955 -12.189 -20.211 1.00 34.33 292 SER A O 1
ATOM 691 N N . SER A 1 100 ? 93.661 -11.090 -18.387 1.00 39.85 293 SER A N 1
ATOM 692 C CA . SER A 1 100 ? 94.647 -12.110 -18.012 1.00 37.38 293 SER A CA 1
ATOM 693 C C . SER A 1 100 ? 94.644 -12.348 -16.519 1.00 41.86 293 SER A C 1
ATOM 694 O O . SER A 1 100 ? 94.656 -11.405 -15.713 1.00 40.86 293 SER A O 1
ATOM 697 N N . HIS A 1 101 ? 94.577 -13.632 -16.172 1.00 42.24 294 HIS A N 1
ATOM 698 C CA . HIS A 1 101 ? 94.627 -14.064 -14.782 1.00 39.59 294 HIS A CA 1
ATOM 699 C C . HIS A 1 101 ? 95.440 -15.354 -14.663 1.00 36.80 294 HIS A C 1
ATOM 700 O O . HIS A 1 101 ? 95.720 -16.018 -15.658 1.00 37.60 294 HIS A O 1
ATOM 707 N N . TYR A 1 102 ? 95.827 -15.706 -13.446 1.00 34.10 295 TYR A N 1
ATOM 708 C CA . TYR A 1 102 ? 96.470 -16.986 -13.200 1.00 26.99 295 TYR A CA 1
ATOM 709 C C . TYR A 1 102 ? 95.491 -17.884 -12.424 1.00 30.30 295 TYR A C 1
ATOM 710 O O . TYR A 1 102 ? 94.636 -17.394 -11.689 1.00 32.38 295 TYR A O 1
ATOM 719 N N . HIS A 1 103 ? 95.580 -19.194 -12.606 1.00 31.42 296 HIS A N 1
ATOM 720 C CA . HIS A 1 103 ? 94.601 -20.074 -11.979 1.00 32.26 296 HIS A CA 1
ATOM 721 C C . HIS A 1 103 ? 94.775 -20.059 -10.472 1.00 35.84 296 HIS A C 1
ATOM 722 O O . HIS A 1 103 ? 95.907 -20.066 -9.978 1.00 38.08 296 HIS A O 1
ATOM 729 N N . PRO A 1 104 ? 93.652 -19.980 -9.735 1.00 36.62 297 PRO A N 1
ATOM 730 C CA . PRO A 1 104 ? 93.707 -19.950 -8.268 1.00 34.47 297 PRO A CA 1
ATOM 731 C C . PRO A 1 104 ? 94.479 -21.133 -7.711 1.00 33.82 297 PRO A C 1
ATOM 732 O O . PRO A 1 104 ? 95.377 -20.976 -6.883 1.00 34.96 297 PRO A O 1
ATOM 736 N N . TYR A 1 105 ? 94.155 -22.307 -8.234 1.00 35.08 298 TYR A N 1
ATOM 737 C CA . TYR A 1 105 ? 94.702 -23.563 -7.749 1.00 37.38 298 TYR A CA 1
ATOM 738 C C . TYR A 1 105 ? 95.893 -24.047 -8.586 1.00 35.99 298 TYR A C 1
ATOM 739 O O . TYR A 1 105 ? 96.252 -25.218 -8.513 1.00 38.11 298 TYR A O 1
ATOM 748 N N . SER A 1 106 ? 96.442 -23.170 -9.429 1.00 33.70 299 SER A N 1
ATOM 749 C CA . SER A 1 106 ? 97.411 -23.570 -10.457 1.00 31.87 299 SER A CA 1
ATOM 750 C C . SER A 1 106 ? 98.515 -24.533 -9.993 1.00 31.51 299 SER A C 1
ATOM 751 O O . SER A 1 106 ? 98.844 -25.466 -10.725 1.00 33.90 299 SER A O 1
ATOM 754 N N . MET A 1 107 ? 99.052 -24.380 -8.788 1.00 32.96 300 MET A N 1
ATOM 755 C CA . MET A 1 107 ? 100.075 -25.339 -8.362 1.00 31.32 300 MET A CA 1
ATOM 756 C C . MET A 1 107 ? 99.525 -26.760 -8.284 1.00 28.25 300 MET A C 1
ATOM 757 O O . MET A 1 107 ? 100.251 -27.721 -8.471 1.00 29.86 300 MET A O 1
ATOM 762 N N . GLN A 1 108 ? 98.241 -26.882 -7.990 1.00 30.81 301 GLN A N 1
ATOM 763 C CA . GLN A 1 108 ? 97.595 -28.184 -7.864 1.00 35.38 301 GLN A CA 1
ATOM 764 C C . GLN A 1 108 ? 96.898 -28.651 -9.156 1.00 30.37 301 GLN A C 1
ATOM 765 O O . GLN A 1 108 ? 96.123 -29.617 -9.139 1.00 25.76 301 GLN A O 1
ATOM 771 N N . VAL A 1 109 ? 97.097 -27.915 -10.248 1.00 29.51 302 VAL A N 1
ATOM 772 C CA . VAL A 1 109 ? 96.451 -28.283 -11.509 1.00 27.64 302 VAL A CA 1
ATOM 773 C C . VAL A 1 109 ? 97.207 -29.396 -12.202 1.00 25.47 302 VAL A C 1
ATOM 774 O O . VAL A 1 109 ? 98.437 -29.326 -12.384 1.00 22.20 302 VAL A O 1
ATOM 778 N N . ILE A 1 110 ? 96.449 -30.463 -12.463 1.00 26.14 303 ILE A N 1
ATOM 779 C CA . ILE A 1 110 ? 96.829 -31.579 -13.327 1.00 24.88 303 ILE A CA 1
ATOM 780 C C . ILE A 1 110 ? 96.591 -31.277 -14.815 1.00 24.27 303 ILE A C 1
ATOM 781 O O . ILE A 1 110 ? 97.440 -31.549 -15.683 1.00 22.09 303 ILE A O 1
ATOM 786 N N . ASN A 1 111 ? 95.402 -30.762 -15.116 1.00 23.47 304 ASN A N 1
ATOM 787 C CA . ASN A 1 111 ? 95.102 -30.524 -16.524 1.00 21.07 304 ASN A CA 1
ATOM 788 C C . ASN A 1 111 ? 93.965 -29.509 -16.761 1.00 24.10 304 ASN A C 1
ATOM 789 O O . ASN A 1 111 ? 93.080 -29.351 -15.916 1.00 26.03 304 ASN A O 1
ATOM 794 N N . CYS A 1 112 ? 93.933 -28.887 -17.937 1.00 26.89 305 CYS A N 1
ATOM 795 C CA . CYS A 1 112 ? 92.937 -27.853 -18.247 1.00 22.93 305 CYS A CA 1
ATOM 796 C C . CYS A 1 112 ? 92.432 -27.901 -19.692 1.00 19.15 305 CYS A C 1
ATOM 797 O O . CYS A 1 112 ? 93.175 -28.255 -20.603 1.00 23.21 305 CYS A O 1
ATOM 800 N N . VAL A 1 113 ? 91.180 -27.544 -19.924 1.00 13.03 306 VAL A N 1
ATOM 801 C CA . VAL A 1 113 ? 90.755 -27.370 -21.294 1.00 13.31 306 VAL A CA 1
ATOM 802 C C . VAL A 1 113 ? 89.889 -26.131 -21.440 1.00 17.57 306 VAL A C 1
ATOM 803 O O . VAL A 1 113 ? 88.938 -25.961 -20.689 1.00 19.07 306 VAL A O 1
ATOM 807 N N . PRO A 1 114 ? 90.184 -25.293 -22.457 1.00 16.20 307 PRO A N 1
ATOM 808 C CA . PRO A 1 114 ? 89.480 -24.057 -22.785 1.00 13.80 307 PRO A CA 1
ATOM 809 C C . PRO A 1 114 ? 88.222 -24.294 -23.553 1.00 16.40 307 PRO A C 1
ATOM 810 O O . PRO A 1 114 ? 88.199 -25.225 -24.325 1.00 19.76 307 PRO A O 1
ATOM 814 N N . VAL A 1 115 ? 87.191 -23.487 -23.348 1.00 20.99 308 VAL A N 1
ATOM 815 C CA . VAL A 1 115 ? 86.110 -23.420 -24.332 1.00 24.71 308 VAL A CA 1
ATOM 816 C C . VAL A 1 115 ? 85.562 -22.007 -24.298 1.00 23.89 308 VAL A C 1
ATOM 817 O O . VAL A 1 115 ? 85.447 -21.400 -23.234 1.00 25.22 308 VAL A O 1
ATOM 821 N N . THR A 1 116 ? 85.284 -21.461 -25.474 1.00 23.99 309 THR A N 1
ATOM 822 C CA . THR A 1 116 ? 84.803 -20.095 -25.583 1.00 26.74 309 THR A CA 1
ATOM 823 C C . THR A 1 116 ? 83.334 -20.136 -25.916 1.00 32.62 309 THR A C 1
ATOM 824 O O . THR A 1 116 ? 82.943 -20.706 -26.933 1.00 37.02 309 THR A O 1
ATOM 828 N N . CYS A 1 117 ? 82.513 -19.525 -25.071 1.00 35.79 310 CYS A N 1
ATOM 829 C CA . CYS A 1 117 ? 81.074 -19.639 -25.255 1.00 42.34 310 CYS A CA 1
ATOM 830 C C . CYS A 1 117 ? 80.358 -18.343 -24.964 1.00 47.69 310 CYS A C 1
ATOM 831 O O . CYS A 1 117 ? 80.589 -17.738 -23.917 1.00 47.59 310 CYS A O 1
ATOM 834 N N . ASN A 1 118 ? 79.489 -17.937 -25.892 1.00 54.07 311 ASN A N 1
ATOM 835 C CA . ASN A 1 118 ? 78.686 -16.720 -25.769 1.00 53.92 311 ASN A CA 1
ATOM 836 C C . ASN A 1 118 ? 79.542 -15.561 -25.252 1.00 50.13 311 ASN A C 1
ATOM 837 O O . ASN A 1 118 ? 79.210 -14.894 -24.269 1.00 49.11 311 ASN A O 1
ATOM 842 N N . GLN A 1 119 ? 80.662 -15.361 -25.949 1.00 44.69 312 GLN A N 1
ATOM 843 C CA . GLN A 1 119 ? 81.634 -14.288 -25.702 1.00 42.84 312 GLN A CA 1
ATOM 844 C C . GLN A 1 119 ? 82.316 -14.250 -24.327 1.00 38.99 312 GLN A C 1
ATOM 845 O O . GLN A 1 119 ? 82.843 -13.217 -23.908 1.00 34.82 312 GLN A O 1
ATOM 851 N N . SER A 1 120 ? 82.353 -15.388 -23.652 1.00 43.25 313 SER A N 1
ATOM 852 C CA . SER A 1 120 ? 83.099 -15.486 -22.408 1.00 39.92 313 SER A CA 1
ATOM 853 C C . SER A 1 120 ? 83.972 -16.755 -22.391 1.00 35.48 313 SER A C 1
ATOM 854 O O . SER A 1 120 ? 83.689 -17.752 -23.069 1.00 33.03 313 SER A O 1
ATOM 857 N N . SER A 1 121 ? 85.036 -16.716 -21.607 1.00 29.42 314 SER A N 1
ATOM 858 C CA . SER A 1 121 ? 85.946 -17.828 -21.560 1.00 24.73 314 SER A CA 1
ATOM 859 C C . SER A 1 121 ? 85.668 -18.717 -20.379 1.00 29.67 314 SER A C 1
ATOM 860 O O . SER A 1 121 ? 85.428 -18.255 -19.275 1.00 32.29 314 SER A O 1
ATOM 863 N N . PHE A 1 122 ? 85.689 -20.014 -20.633 1.00 31.95 315 PHE A N 1
ATOM 864 C CA . PHE A 1 122 ? 85.592 -20.999 -19.578 1.00 27.28 315 PHE A CA 1
ATOM 865 C C . PHE A 1 122 ? 86.824 -21.886 -19.631 1.00 22.08 315 PHE A C 1
ATOM 866 O O . PHE A 1 122 ? 87.382 -22.120 -20.703 1.00 22.25 315 PHE A O 1
ATOM 874 N N . VAL A 1 123 ? 87.263 -22.343 -18.467 1.00 21.66 316 VAL A N 1
ATOM 875 C CA . VAL A 1 123 ? 88.396 -23.256 -18.370 1.00 21.30 316 VAL A CA 1
ATOM 876 C C . VAL A 1 123 ? 88.056 -24.409 -17.429 1.00 27.11 316 VAL A C 1
ATOM 877 O O . VAL A 1 123 ? 87.827 -24.186 -16.241 1.00 34.12 316 VAL A O 1
ATOM 881 N N . PHE A 1 124 ? 88.005 -25.635 -17.955 1.00 22.07 317 PHE A N 1
ATOM 882 C CA . PHE A 1 124 ? 87.626 -26.789 -17.147 1.00 18.85 317 PHE A CA 1
ATOM 883 C C . PHE A 1 124 ? 88.882 -27.503 -16.640 1.00 18.97 317 PHE A C 1
ATOM 884 O O . PHE A 1 124 ? 89.845 -27.674 -17.374 1.00 18.69 317 PHE A O 1
ATOM 892 N N . CYS A 1 125 ? 88.885 -27.888 -15.373 1.00 18.98 318 CYS A N 1
ATOM 893 C CA . CYS A 1 125 ? 90.133 -28.230 -14.719 1.00 19.53 318 CYS A CA 1
ATOM 894 C C . CYS A 1 125 ? 90.082 -29.404 -13.794 1.00 20.34 318 CYS A C 1
ATOM 895 O O . CYS A 1 125 ? 89.101 -29.621 -13.084 1.00 22.98 318 CYS A O 1
ATOM 898 N N . HIS A 1 126 ? 91.187 -30.136 -13.801 1.00 20.47 319 HIS A N 1
ATOM 899 C CA . HIS A 1 126 ? 91.398 -31.275 -12.930 1.00 20.67 319 HIS A CA 1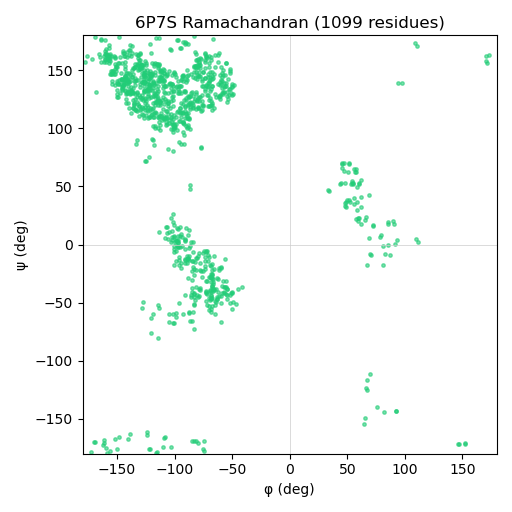
ATOM 900 C C . HIS A 1 126 ? 92.580 -30.979 -12.019 1.00 23.68 319 HIS A C 1
ATOM 901 O O . HIS A 1 126 ? 93.739 -30.853 -12.478 1.00 22.89 319 HIS A O 1
ATOM 908 N N . ILE A 1 127 ? 92.238 -30.872 -10.730 1.00 28.96 320 ILE A N 1
ATOM 909 C CA . ILE A 1 127 ? 93.080 -30.397 -9.625 1.00 25.91 320 ILE A CA 1
ATOM 910 C C . ILE A 1 127 ? 93.289 -31.493 -8.616 1.00 26.07 320 ILE A C 1
ATOM 911 O O . ILE A 1 127 ? 92.318 -32.079 -8.133 1.00 28.96 320 ILE A O 1
ATOM 916 N N . SER A 1 128 ? 94.549 -31.742 -8.277 1.00 24.76 321 SER A N 1
ATOM 917 C CA . SER A 1 128 ? 94.902 -32.795 -7.329 1.00 27.00 321 SER A CA 1
ATOM 918 C C . SER A 1 128 ? 96.115 -32.481 -6.464 1.00 34.50 321 SER A C 1
ATOM 919 O O . SER A 1 128 ? 97.012 -31.744 -6.884 1.00 35.33 321 SER A O 1
ATOM 922 N N . ASN A 1 129 ? 96.095 -32.987 -5.229 1.00 36.69 322 ASN A N 1
ATOM 923 C CA . ASN A 1 129 ? 97.253 -32.934 -4.341 1.00 37.39 322 ASN A CA 1
ATOM 924 C C . ASN A 1 129 ? 98.329 -33.923 -4.775 1.00 35.29 322 ASN A C 1
ATOM 925 O O . ASN A 1 129 ? 99.506 -33.797 -4.410 1.00 34.29 322 ASN A O 1
ATOM 930 N N . ASN A 1 130 ? 97.903 -34.927 -5.536 1.00 36.52 323 ASN A N 1
ATOM 931 C CA . ASN A 1 130 ? 98.804 -35.965 -6.029 1.00 42.14 323 ASN A CA 1
ATOM 932 C C . ASN A 1 130 ? 99.094 -35.791 -7.509 1.00 38.35 323 ASN A C 1
ATOM 933 O O . ASN A 1 130 ? 98.177 -35.811 -8.325 1.00 32.96 323 ASN A O 1
ATOM 938 N N . THR A 1 131 ? 100.369 -35.641 -7.853 1.00 39.64 324 THR A N 1
ATOM 939 C CA . THR A 1 131 ? 100.756 -35.424 -9.241 1.00 38.53 324 THR A CA 1
ATOM 940 C C . THR A 1 131 ? 100.516 -36.653 -10.116 1.00 40.36 324 THR A C 1
ATOM 941 O O . THR A 1 131 ? 100.245 -36.552 -11.315 1.00 41.40 324 THR A O 1
ATOM 945 N N . LYS A 1 132 ? 100.590 -37.816 -9.494 1.00 42.41 325 LYS A N 1
ATOM 946 C CA . LYS A 1 132 ? 100.467 -39.092 -10.181 1.00 40.85 325 LYS A CA 1
ATOM 947 C C . LYS A 1 132 ? 99.029 -39.589 -10.108 1.00 37.05 325 LYS A C 1
ATOM 948 O O . LYS A 1 132 ? 98.755 -40.748 -10.367 1.00 39.44 325 LYS A O 1
ATOM 954 N N . THR A 1 133 ? 98.107 -38.705 -9.749 1.00 35.29 326 THR A N 1
ATOM 955 C CA . THR A 1 133 ? 96.766 -39.123 -9.352 1.00 35.09 326 THR A CA 1
ATOM 956 C C . THR A 1 133 ? 96.013 -39.959 -10.367 1.00 32.06 326 THR A C 1
ATOM 957 O O . THR A 1 133 ? 95.006 -40.562 -10.031 1.00 35.21 326 THR A O 1
ATOM 961 N N . LEU A 1 134 ? 96.496 -40.040 -11.595 1.00 30.32 327 LEU A N 1
ATOM 962 C CA . LEU A 1 134 ? 95.757 -40.798 -12.597 1.00 28.66 327 LEU A CA 1
ATOM 963 C C . LEU A 1 134 ? 96.180 -42.260 -12.571 1.00 27.86 327 LEU A C 1
ATOM 964 O O . LEU A 1 134 ? 95.556 -43.094 -13.208 1.00 26.44 327 LEU A O 1
ATOM 969 N N . ASP A 1 135 ? 97.269 -42.531 -11.850 1.00 33.30 328 ASP A N 1
ATOM 970 C CA . ASP A 1 135 ? 97.806 -43.885 -11.555 1.00 38.98 328 ASP A CA 1
ATOM 971 C C . ASP A 1 135 ? 97.307 -44.498 -10.234 1.00 40.24 328 ASP A C 1
ATOM 972 O O . ASP A 1 135 ? 96.838 -45.636 -10.222 1.00 34.88 328 ASP A O 1
ATOM 977 N N . ASN A 1 136 ? 97.572 -43.822 -9.115 1.00 38.88 329 ASN A N 1
ATOM 978 C CA . ASN A 1 136 ? 97.154 -44.326 -7.816 1.00 34.97 329 ASN A CA 1
ATOM 979 C C . ASN A 1 136 ? 95.752 -44.055 -7.447 1.00 33.33 329 ASN A C 1
ATOM 980 O O . ASN A 1 136 ? 95.090 -44.888 -6.854 1.00 44.28 329 ASN A O 1
ATOM 985 N N . SER A 1 137 ? 95.255 -42.901 -7.817 1.00 28.49 330 SER A N 1
ATOM 986 C CA . SER A 1 137 ? 94.027 -42.520 -7.175 1.00 33.50 330 SER A CA 1
ATOM 987 C C . SER A 1 137 ? 92.844 -42.711 -8.057 1.00 28.36 330 SER A C 1
ATOM 988 O O . SER A 1 137 ? 92.911 -43.352 -9.091 1.00 26.30 330 SER A O 1
ATOM 991 N N . ASP A 1 138 ? 91.725 -42.253 -7.539 1.00 28.84 331 ASP A N 1
ATOM 992 C CA . ASP A 1 138 ? 90.500 -42.289 -8.265 1.00 28.31 331 ASP A CA 1
ATOM 993 C C . ASP A 1 138 ? 89.890 -40.912 -8.138 1.00 29.92 331 ASP A C 1
ATOM 994 O O . ASP A 1 138 ? 90.268 -40.130 -7.283 1.00 30.66 331 ASP A O 1
ATOM 999 N N . TYR A 1 139 ? 88.939 -40.631 -9.008 1.00 31.26 332 TYR A N 1
ATOM 1000 C CA . TYR A 1 139 ? 88.450 -39.288 -9.220 1.00 30.88 332 TYR A CA 1
ATOM 1001 C C . TYR A 1 139 ? 87.603 -38.696 -8.116 1.00 36.72 332 TYR A C 1
ATOM 1002 O O . TYR A 1 139 ? 87.244 -37.522 -8.165 1.00 41.98 332 TYR A O 1
ATOM 1011 N N . SER A 1 140 ? 87.285 -39.484 -7.109 1.00 38.79 333 SER A N 1
ATOM 1012 C CA . SER A 1 140 ? 86.541 -38.929 -6.006 1.00 39.91 333 SER A CA 1
ATOM 1013 C C . SER A 1 140 ? 87.516 -38.292 -5.049 1.00 35.65 333 SER A C 1
ATOM 1014 O O . SER A 1 140 ? 87.136 -37.494 -4.204 1.00 38.88 333 SER A O 1
ATOM 1017 N N . SER A 1 141 ? 88.788 -38.603 -5.230 1.00 32.57 334 SER A N 1
ATOM 1018 C CA . SER A 1 141 ? 89.827 -38.046 -4.385 1.00 38.64 334 SER A CA 1
ATOM 1019 C C . SER A 1 141 ? 90.352 -36.706 -4.901 1.00 38.98 334 SER A C 1
ATOM 1020 O O . SER A 1 141 ? 91.130 -36.032 -4.225 1.00 44.32 334 SER A O 1
ATOM 1023 N N . ASP A 1 142 ? 89.955 -36.338 -6.113 1.00 36.26 335 ASP A N 1
ATOM 1024 C CA . ASP A 1 142 ? 90.417 -35.095 -6.718 1.00 35.63 335 ASP A CA 1
ATOM 1025 C C . ASP A 1 142 ? 89.270 -34.133 -6.952 1.00 39.57 335 ASP A C 1
ATOM 1026 O O . ASP A 1 142 ? 88.112 -34.448 -6.652 1.00 41.13 335 ASP A O 1
ATOM 1031 N N . GLU A 1 143 ? 89.587 -32.967 -7.509 1.00 38.00 336 GLU A N 1
ATOM 1032 C CA . GLU A 1 143 ? 88.595 -31.910 -7.629 1.00 36.49 336 GLU A CA 1
ATOM 1033 C C . GLU A 1 143 ? 88.508 -31.351 -9.035 1.00 32.18 336 GLU A C 1
ATOM 1034 O O . GLU A 1 143 ? 89.520 -31.271 -9.740 1.00 29.39 336 GLU A O 1
ATOM 1040 N N . TYR A 1 144 ? 87.288 -31.000 -9.444 1.00 29.79 337 TYR A N 1
ATOM 1041 C CA . TYR A 1 144 ? 87.020 -30.552 -10.810 1.00 29.93 337 TYR A CA 1
ATOM 1042 C C . TYR A 1 144 ? 86.350 -29.201 -10.843 1.00 32.06 337 TYR A C 1
ATOM 1043 O O . TYR A 1 144 ? 85.285 -29.047 -10.278 1.00 37.55 337 TYR A O 1
ATOM 1052 N N . TYR A 1 145 ? 86.957 -28.242 -11.543 1.00 31.31 338 TYR A N 1
ATOM 1053 C CA . TYR A 1 145 ? 86.525 -26.838 -11.487 1.00 32.44 338 TYR A CA 1
ATOM 1054 C C . TYR A 1 145 ? 86.228 -26.180 -12.823 1.00 30.95 338 TYR A C 1
ATOM 1055 O O . TYR A 1 145 ? 86.882 -26.465 -13.809 1.00 34.41 338 TYR A O 1
ATOM 1064 N N . ILE A 1 146 ? 85.249 -25.286 -12.851 1.00 32.93 339 ILE A N 1
ATOM 1065 C CA . ILE A 1 146 ? 85.077 -24.379 -13.986 1.00 31.79 339 ILE A CA 1
ATOM 1066 C C . ILE A 1 146 ? 85.522 -22.967 -13.642 1.00 35.99 339 ILE A C 1
ATOM 1067 O O . ILE A 1 146 ? 84.955 -22.351 -12.756 1.00 42.07 339 ILE A O 1
ATOM 1072 N N . THR A 1 147 ? 86.500 -22.428 -14.340 1.00 34.42 340 THR A N 1
ATOM 1073 C CA . THR A 1 147 ? 86.932 -21.065 -14.059 1.00 33.98 340 THR A CA 1
ATOM 1074 C C . THR A 1 147 ? 86.530 -20.148 -15.204 1.00 35.82 340 THR A C 1
ATOM 1075 O O . THR A 1 147 ? 86.936 -20.362 -16.336 1.00 39.05 340 THR A O 1
ATOM 1079 N N . TYR A 1 148 ? 85.670 -19.174 -14.950 1.00 36.77 341 TYR A N 1
ATOM 1080 C CA . TYR A 1 148 ? 85.166 -18.380 -16.065 1.00 37.77 341 TYR A CA 1
ATOM 1081 C C . TYR A 1 148 ? 85.146 -16.873 -15.869 1.00 37.48 341 TYR A C 1
ATOM 1082 O O . TYR A 1 148 ? 84.706 -16.367 -14.846 1.00 41.22 341 TYR A O 1
ATOM 1091 N N . PHE A 1 149 ? 85.555 -16.162 -16.908 1.00 34.60 342 PHE A N 1
ATOM 1092 C CA . PHE A 1 149 ? 85.589 -14.720 -16.860 1.00 35.68 342 PHE A CA 1
ATOM 1093 C C . PHE A 1 149 ? 85.338 -14.046 -18.197 1.00 38.28 342 PHE A C 1
ATOM 1094 O O . PHE A 1 149 ? 84.884 -14.646 -19.158 1.00 37.75 342 PHE A O 1
ATOM 1102 N N . ASN A 1 150 ? 85.649 -12.768 -18.245 1.00 43.70 343 ASN A N 1
ATOM 1103 C CA . ASN A 1 150 ? 85.285 -11.967 -19.379 1.00 42.36 343 ASN A CA 1
ATOM 1104 C C . ASN A 1 150 ? 86.179 -10.735 -19.389 1.00 47.73 343 ASN A C 1
ATOM 1105 O O . ASN A 1 150 ? 87.114 -10.657 -18.588 1.00 49.29 343 ASN A O 1
ATOM 1110 N N . GLY A 1 151 ? 85.944 -9.804 -20.311 1.00 50.78 344 GLY A N 1
ATOM 1111 C CA . GLY A 1 151 ? 86.809 -8.640 -20.459 1.00 52.92 344 GLY A CA 1
ATOM 1112 C C . GLY A 1 151 ? 86.694 -7.600 -19.354 1.00 61.76 344 GLY A C 1
ATOM 1113 O O . GLY A 1 151 ? 87.700 -7.034 -18.896 1.00 59.44 344 GLY A O 1
ATOM 1114 N N . ILE A 1 152 ? 85.453 -7.323 -18.960 1.00 65.04 345 ILE A N 1
ATOM 1115 C CA . ILE A 1 152 ? 85.159 -6.345 -17.915 1.00 68.04 345 ILE A CA 1
ATOM 1116 C C . ILE A 1 152 ? 85.267 -6.894 -16.487 1.00 66.97 345 ILE A C 1
ATOM 1117 O O . ILE A 1 152 ? 85.807 -6.219 -15.601 1.00 66.74 345 ILE A O 1
ATOM 1122 N N . ASP A 1 153 ? 84.752 -8.106 -16.263 1.00 66.75 346 ASP A N 1
ATOM 1123 C CA . ASP A 1 153 ? 84.577 -8.622 -14.898 1.00 69.79 346 ASP A CA 1
ATOM 1124 C C . ASP A 1 153 ? 85.682 -9.539 -14.356 1.00 66.25 346 ASP A C 1
ATOM 1125 O O . ASP A 1 153 ? 86.636 -9.926 -15.046 1.00 59.28 346 ASP A O 1
ATOM 1130 N N . ARG A 1 154 ? 85.504 -9.893 -13.093 1.00 66.87 347 ARG A N 1
ATOM 1131 C CA . ARG A 1 154 ? 86.488 -10.651 -12.350 1.00 67.38 347 ARG A CA 1
ATOM 1132 C C . ARG A 1 154 ? 86.207 -12.142 -12.428 1.00 62.36 347 ARG A C 1
ATOM 1133 O O . ARG A 1 154 ? 85.045 -12.554 -12.386 1.00 62.36 347 ARG A O 1
ATOM 1141 N N . PRO A 1 155 ? 87.276 -12.949 -12.513 1.00 53.60 348 PRO A N 1
ATOM 1142 C CA . PRO A 1 155 ? 87.173 -14.396 -12.673 1.00 47.81 348 PRO A CA 1
ATOM 1143 C C . PRO A 1 155 ? 86.406 -15.023 -11.530 1.00 50.22 348 PRO A C 1
ATOM 1144 O O . PRO A 1 155 ? 86.483 -14.566 -10.402 1.00 56.42 348 PRO A O 1
ATOM 1148 N N . LYS A 1 156 ? 85.641 -16.049 -11.853 1.00 49.76 349 LYS A N 1
ATOM 1149 C CA . LYS A 1 156 ? 84.867 -16.751 -10.866 1.00 52.17 349 LYS A CA 1
ATOM 1150 C C . LYS A 1 156 ? 85.111 -18.219 -11.116 1.00 52.32 349 LYS A C 1
ATOM 1151 O O . LYS A 1 156 ? 84.917 -18.697 -12.232 1.00 50.82 349 LYS A O 1
ATOM 1157 N N . THR A 1 157 ? 85.602 -18.930 -10.107 1.00 49.26 350 THR A N 1
ATOM 1158 C CA . THR A 1 157 ? 85.901 -20.343 -10.290 1.00 44.97 350 THR A CA 1
ATOM 1159 C C . THR A 1 157 ? 84.965 -21.200 -9.403 1.00 47.48 350 THR A C 1
ATOM 1160 O O . THR A 1 157 ? 85.063 -21.194 -8.184 1.00 55.21 350 THR A O 1
ATOM 1164 N N . LYS A 1 158 ? 84.042 -21.904 -10.054 1.00 46.87 351 LYS A N 1
ATOM 1165 C CA . LYS A 1 158 ? 83.035 -22.774 -9.440 1.00 46.62 351 LYS A CA 1
ATOM 1166 C C . LYS A 1 158 ? 83.541 -24.233 -9.289 1.00 42.96 351 LYS A C 1
ATOM 1167 O O . LYS A 1 158 ? 84.295 -24.707 -10.132 1.00 43.44 351 LYS A O 1
ATOM 1173 N N . LYS A 1 159 ? 83.194 -24.918 -8.199 1.00 42.14 352 LYS A N 1
ATOM 1174 C CA . LYS A 1 159 ? 83.485 -26.359 -8.066 1.00 41.53 352 LYS A CA 1
ATOM 1175 C C . LYS A 1 159 ? 82.375 -27.234 -8.669 1.00 43.22 352 LYS A C 1
ATOM 1176 O O . LYS A 1 159 ? 81.196 -27.098 -8.341 1.00 46.48 352 LYS A O 1
ATOM 1182 N N . ILE A 1 160 ? 82.767 -28.135 -9.559 1.00 44.70 353 ILE A N 1
ATOM 1183 C CA . ILE A 1 160 ? 81.821 -29.006 -10.244 1.00 48.97 353 ILE A CA 1
ATOM 1184 C C . ILE A 1 160 ? 81.531 -30.220 -9.354 1.00 52.52 353 ILE A C 1
ATOM 1185 O O . ILE A 1 160 ? 82.457 -30.886 -8.884 1.00 51.38 353 ILE A O 1
ATOM 1190 N N . PRO A 1 161 ? 80.239 -30.495 -9.110 1.00 51.96 354 PRO A N 1
ATOM 1191 C CA . PRO A 1 161 ? 79.733 -31.551 -8.230 1.00 52.25 354 PRO A CA 1
ATOM 1192 C C . PRO A 1 161 ? 79.830 -32.917 -8.881 1.00 53.00 354 PRO A C 1
ATOM 1193 O O . PRO A 1 161 ? 78.846 -33.394 -9.432 1.00 53.48 354 PRO A O 1
ATOM 1197 N N . ILE A 1 162 ? 80.995 -33.545 -8.814 1.00 53.29 355 ILE A N 1
ATOM 1198 C CA . ILE A 1 162 ? 81.181 -34.835 -9.463 1.00 54.21 355 ILE A CA 1
ATOM 1199 C C . ILE A 1 162 ? 80.357 -35.944 -8.801 1.00 62.55 355 ILE A C 1
ATOM 1200 O O . ILE A 1 162 ? 79.982 -36.922 -9.458 1.00 60.48 355 ILE A O 1
ATOM 1205 N N . ASN A 1 163 ? 80.044 -35.765 -7.517 1.00 72.90 356 ASN A N 1
ATOM 1206 C CA . ASN A 1 163 ? 79.254 -36.736 -6.752 1.00 73.47 356 ASN A CA 1
ATOM 1207 C C . ASN A 1 163 ? 77.871 -36.984 -7.366 1.00 71.65 356 ASN A C 1
ATOM 1208 O O . ASN A 1 163 ? 77.376 -38.115 -7.366 1.00 73.10 356 ASN A O 1
ATOM 1213 N N . ASN A 1 164 ? 77.266 -35.946 -7.937 1.00 65.23 357 ASN A N 1
ATOM 1214 C CA . ASN A 1 164 ? 76.114 -36.195 -8.779 1.00 68.56 357 ASN A CA 1
ATOM 1215 C C . ASN A 1 164 ? 76.626 -36.185 -10.197 1.00 70.08 357 ASN A C 1
ATOM 1216 O O . ASN A 1 164 ? 76.739 -35.126 -10.801 1.00 74.79 357 ASN A O 1
ATOM 1221 N N . MET A 1 165 ? 76.877 -37.364 -10.753 1.00 66.23 358 MET A N 1
ATOM 1222 C CA . MET A 1 165 ? 77.271 -37.480 -12.155 1.00 60.97 358 MET A CA 1
ATOM 1223 C C . MET A 1 165 ? 76.862 -38.863 -12.635 1.00 59.01 358 MET A C 1
ATOM 1224 O O . MET A 1 165 ? 76.999 -39.839 -11.900 1.00 60.65 358 MET A O 1
ATOM 1229 N N . THR A 1 166 ? 76.372 -38.955 -13.864 1.00 52.45 359 THR A N 1
ATOM 1230 C CA . THR A 1 166 ? 75.932 -40.235 -14.380 1.00 46.84 359 THR A CA 1
ATOM 1231 C C . THR A 1 166 ? 76.892 -40.730 -15.445 1.00 47.62 359 THR A C 1
ATOM 1232 O O . THR A 1 166 ? 76.931 -40.193 -16.549 1.00 52.15 359 THR A O 1
ATOM 1236 N N . ALA A 1 167 ? 77.632 -41.785 -15.131 1.00 44.04 360 ALA A N 1
ATOM 1237 C CA . ALA A 1 167 ? 78.611 -42.324 -16.071 1.00 41.35 360 ALA A CA 1
ATOM 1238 C C . ALA A 1 167 ? 77.995 -43.432 -16.934 1.00 39.42 360 ALA A C 1
ATOM 1239 O O . ALA A 1 167 ? 77.132 -44.176 -16.480 1.00 44.48 360 ALA A O 1
ATOM 1241 N N . ASP A 1 168 ? 78.416 -43.523 -18.189 1.00 34.77 361 ASP A N 1
ATOM 1242 C CA . ASP A 1 168 ? 77.855 -44.523 -19.088 1.00 36.74 361 ASP A CA 1
ATOM 1243 C C . ASP A 1 168 ? 78.596 -45.865 -18.932 1.00 33.00 361 ASP A C 1
ATOM 1244 O O . ASP A 1 168 ? 78.321 -46.855 -19.623 1.00 33.67 361 ASP A O 1
ATOM 1249 N N . ASN A 1 169 ? 79.539 -45.885 -18.007 1.00 26.11 362 ASN A N 1
ATOM 1250 C CA . ASN A 1 169 ? 80.265 -47.095 -17.706 1.00 27.92 362 ASN A CA 1
ATOM 1251 C C . ASN A 1 169 ? 80.850 -46.937 -16.315 1.00 30.41 362 ASN A C 1
ATOM 1252 O O . ASN A 1 169 ? 80.646 -45.892 -15.708 1.00 35.31 362 ASN A O 1
ATOM 1257 N N . ARG A 1 170 ? 81.580 -47.924 -15.793 1.00 27.36 363 ARG A N 1
ATOM 1258 C CA . ARG A 1 170 ? 82.129 -47.740 -14.452 1.00 30.31 363 ARG A CA 1
ATOM 1259 C C . ARG A 1 170 ? 83.569 -47.323 -14.531 1.00 30.30 363 ARG A C 1
ATOM 1260 O O . ARG A 1 170 ? 84.465 -48.168 -14.559 1.00 28.32 363 ARG A O 1
ATOM 1268 N N . TYR A 1 171 ? 83.789 -46.026 -14.357 1.00 31.03 364 TYR A N 1
ATOM 1269 C CA . TYR A 1 171 ? 85.113 -45.448 -14.528 1.00 27.98 364 TYR A CA 1
ATOM 1270 C C . TYR A 1 171 ? 85.648 -45.105 -13.164 1.00 25.68 364 TYR A C 1
ATOM 1271 O O . TYR A 1 171 ? 84.924 -44.585 -12.321 1.00 29.34 364 TYR A O 1
ATOM 1280 N N . ILE A 1 172 ? 86.907 -45.415 -12.928 1.00 22.29 365 ILE A N 1
ATOM 1281 C CA . ILE A 1 172 ? 87.480 -45.096 -11.646 1.00 24.24 365 ILE A CA 1
ATOM 1282 C C . ILE A 1 172 ? 88.142 -43.722 -11.628 1.00 24.54 365 ILE A C 1
ATOM 1283 O O . ILE A 1 172 ? 88.442 -43.190 -10.572 1.00 28.19 365 ILE A O 1
ATOM 1288 N N . HIS A 1 173 ? 88.356 -43.132 -12.791 1.00 23.01 366 HIS A N 1
ATOM 1289 C CA . HIS A 1 173 ? 89.036 -41.847 -12.847 1.00 22.70 366 HIS A CA 1
ATOM 1290 C C . HIS A 1 173 ? 88.785 -41.131 -14.142 1.00 26.08 366 HIS A C 1
ATOM 1291 O O . HIS A 1 173 ? 88.456 -41.766 -15.140 1.00 29.36 366 HIS A O 1
ATOM 1298 N N . PHE A 1 174 ? 88.983 -39.817 -14.154 1.00 25.65 367 PHE A N 1
ATOM 1299 C CA . PHE A 1 174 ? 89.003 -39.106 -15.422 1.00 24.40 367 PHE A CA 1
ATOM 1300 C C . PHE A 1 174 ? 89.732 -37.780 -15.297 1.00 25.79 367 PHE A C 1
ATOM 1301 O O . PHE A 1 174 ? 89.912 -37.258 -14.198 1.00 28.44 367 PHE A O 1
ATOM 1309 N N . THR A 1 175 ? 90.168 -37.256 -16.436 1.00 23.90 368 THR A N 1
ATOM 1310 C CA . THR A 1 175 ? 90.872 -35.983 -16.496 1.00 21.18 368 THR A CA 1
ATOM 1311 C C . THR A 1 175 ? 90.354 -35.247 -17.719 1.00 20.28 368 THR A C 1
ATOM 1312 O O . THR A 1 175 ? 89.913 -35.883 -18.686 1.00 18.55 368 THR A O 1
ATOM 1316 N N . PHE A 1 176 ? 90.307 -33.919 -17.632 1.00 18.64 369 PHE A N 1
ATOM 1317 C CA . PHE A 1 176 ? 90.062 -33.090 -18.799 1.00 16.06 369 PHE A CA 1
ATOM 1318 C C . PHE A 1 176 ? 91.339 -33.052 -19.609 1.00 17.24 369 PHE A C 1
ATOM 1319 O O . PHE A 1 176 ? 92.378 -32.662 -19.096 1.00 18.71 369 PHE A O 1
ATOM 1327 N N . SER A 1 177 ? 91.291 -33.504 -20.850 1.00 17.09 370 SER A N 1
ATOM 1328 C CA . SER A 1 177 ? 92.502 -33.526 -21.648 1.00 18.93 370 SER A CA 1
ATOM 1329 C C . SER A 1 177 ? 92.276 -33.169 -23.101 1.00 18.01 370 SER A C 1
ATOM 1330 O O . SER A 1 177 ? 91.572 -33.883 -23.814 1.00 18.14 370 SER A O 1
ATOM 1333 N N . GLY A 1 178 ? 92.946 -32.131 -23.580 1.00 19.26 371 GLY A N 1
ATOM 1334 C CA . GLY A 1 178 ? 92.748 -31.754 -24.967 1.00 18.72 371 GLY A CA 1
ATOM 1335 C C . GLY A 1 178 ? 92.966 -30.297 -25.310 1.00 17.13 371 GLY A C 1
ATOM 1336 O O . GLY A 1 178 ? 93.416 -29.519 -24.487 1.00 22.55 371 GLY A O 1
ATOM 1337 N N . GLY A 1 179 ? 92.615 -29.928 -26.532 1.00 14.43 372 GLY A N 1
ATOM 1338 C CA . GLY A 1 179 ? 92.890 -28.597 -27.024 1.00 16.76 372 GLY A CA 1
ATOM 1339 C C . GLY A 1 179 ? 91.742 -27.613 -26.958 1.00 16.14 372 GLY A C 1
ATOM 1340 O O . GLY A 1 179 ? 91.953 -26.442 -27.205 1.00 18.97 372 GLY A O 1
ATOM 1341 N N . GLY A 1 180 ? 90.522 -28.082 -26.747 1.00 13.48 373 GLY A N 1
ATOM 1342 C CA . GLY A 1 180 ? 89.416 -27.182 -26.528 1.00 14.22 373 GLY A CA 1
ATOM 1343 C C . GLY A 1 180 ? 88.113 -27.927 -26.531 1.00 14.76 373 GLY A C 1
ATOM 1344 O O . GLY A 1 180 ? 87.990 -28.943 -27.172 1.00 15.86 373 GLY A O 1
ATOM 1345 N N . GLY A 1 181 ? 87.105 -27.369 -25.888 1.00 16.87 374 GLY A N 1
ATOM 1346 C CA . GLY A 1 181 ? 85.818 -28.017 -25.818 1.00 18.21 374 GLY A CA 1
ATOM 1347 C C . GLY A 1 181 ? 84.852 -27.253 -26.678 1.00 25.09 374 GLY A C 1
ATOM 1348 O O . GLY A 1 181 ? 85.269 -26.395 -27.477 1.00 25.81 374 GLY A O 1
ATOM 1349 N N . VAL A 1 182 ? 83.564 -27.542 -26.505 1.00 27.72 375 VAL A N 1
ATOM 1350 C CA . VAL A 1 182 ? 82.523 -26.817 -27.229 1.00 31.08 375 VAL A CA 1
ATOM 1351 C C . VAL A 1 182 ? 81.365 -26.485 -26.337 1.00 32.08 375 VAL A C 1
ATOM 1352 O O . VAL A 1 182 ? 81.207 -27.039 -25.254 1.00 31.94 375 VAL A O 1
ATOM 1356 N N . CYS A 1 183 ? 80.571 -25.538 -26.806 1.00 39.11 376 CYS A N 1
ATOM 1357 C CA . CYS A 1 183 ? 79.369 -25.142 -26.118 1.00 41.16 376 CYS A CA 1
ATOM 1358 C C . CYS A 1 183 ? 78.248 -25.269 -27.135 1.00 41.17 376 CYS A C 1
ATOM 1359 O O . CYS A 1 183 ? 78.307 -24.642 -28.194 1.00 37.02 376 CYS A O 1
ATOM 1362 N N . LEU A 1 184 ? 77.281 -26.140 -26.853 1.00 45.23 377 LEU A N 1
ATOM 1363 C CA . LEU A 1 184 ? 76.112 -26.308 -27.711 1.00 41.68 377 LEU A CA 1
ATOM 1364 C C . LEU A 1 184 ? 74.870 -26.020 -26.881 1.00 49.36 377 LEU A C 1
ATOM 1365 O O . LEU A 1 184 ? 74.510 -26.817 -26.011 1.00 52.60 377 LEU A O 1
ATOM 1370 N N . GLY A 1 185 ? 74.199 -24.906 -27.154 1.00 49.57 378 GLY A N 1
ATOM 1371 C CA . GLY A 1 185 ? 73.038 -24.535 -26.363 1.00 57.45 378 GLY A CA 1
ATOM 1372 C C . GLY A 1 185 ? 73.347 -24.199 -24.918 1.00 60.97 378 GLY A C 1
ATOM 1373 O O . GLY A 1 185 ? 74.120 -23.278 -24.631 1.00 62.47 378 GLY A O 1
ATOM 1374 N N . GLU A 1 186 ? 72.685 -24.911 -24.008 1.00 62.59 379 GLU A N 1
ATOM 1375 C CA . GLU A 1 186 ? 72.874 -24.708 -22.571 1.00 69.36 379 GLU A CA 1
ATOM 1376 C C . GLU A 1 186 ? 73.850 -25.710 -21.981 1.00 62.79 379 GLU A C 1
ATOM 1377 O O . GLU A 1 186 ? 74.065 -25.718 -20.762 1.00 60.62 379 GLU A O 1
ATOM 1383 N N . GLU A 1 187 ? 74.406 -26.577 -22.830 1.00 57.36 380 GLU A N 1
ATOM 1384 C CA . GLU A 1 187 ? 75.352 -27.589 -22.352 1.00 55.42 380 GLU A CA 1
ATOM 1385 C C . GLU A 1 187 ? 76.787 -27.506 -22.943 1.00 46.81 380 GLU A C 1
ATOM 1386 O O . GLU A 1 187 ? 76.995 -27.200 -24.122 1.00 40.25 380 GLU A O 1
ATOM 1392 N N . PHE A 1 188 ? 77.765 -27.737 -22.066 1.00 42.77 381 PHE A N 1
ATOM 1393 C CA . PHE A 1 188 ? 79.177 -27.799 -22.423 1.00 36.64 381 PHE A CA 1
ATOM 1394 C C . PHE A 1 188 ? 79.617 -29.229 -22.731 1.00 36.13 381 PHE A C 1
ATOM 1395 O O . PHE A 1 188 ? 79.118 -30.183 -22.134 1.00 40.11 381 PHE A O 1
ATOM 1403 N N . ILE A 1 189 ? 80.535 -29.384 -23.677 1.00 29.04 382 ILE A N 1
ATOM 1404 C CA . ILE A 1 189 ? 81.073 -30.694 -23.986 1.00 21.98 382 ILE A CA 1
ATOM 1405 C C . ILE A 1 189 ? 82.602 -30.641 -24.014 1.00 20.39 382 ILE A C 1
ATOM 1406 O O . ILE A 1 189 ? 83.207 -29.913 -24.801 1.00 21.31 382 ILE A O 1
ATOM 1411 N N . ILE A 1 190 ? 83.233 -31.411 -23.145 1.00 17.98 383 ILE A N 1
ATOM 1412 C CA . ILE A 1 190 ? 84.669 -31.300 -22.983 1.00 14.02 383 ILE A CA 1
ATOM 1413 C C . ILE A 1 190 ? 85.342 -32.610 -23.245 1.00 15.09 383 ILE A C 1
ATOM 1414 O O . ILE A 1 190 ? 84.897 -33.630 -22.747 1.00 19.52 383 ILE A O 1
ATOM 1419 N N . PRO A 1 191 ? 86.462 -32.588 -23.963 1.00 13.87 384 PRO A N 1
ATOM 1420 C CA . PRO A 1 191 ? 87.315 -33.764 -24.121 1.00 14.04 384 PRO A CA 1
ATOM 1421 C C . PRO A 1 191 ? 87.867 -34.242 -22.801 1.00 15.55 384 PRO A C 1
ATOM 1422 O O . PRO A 1 191 ? 88.490 -33.452 -22.085 1.00 14.48 384 PRO A O 1
ATOM 1426 N N . VAL A 1 192 ? 87.678 -35.532 -22.521 1.00 16.52 385 VAL A N 1
ATOM 1427 C CA . VAL A 1 192 ? 88.205 -36.149 -21.309 1.00 15.26 385 VAL A CA 1
ATOM 1428 C C . VAL A 1 192 ? 88.923 -37.422 -21.682 1.00 17.10 385 VAL A C 1
ATOM 1429 O O . VAL A 1 192 ? 88.679 -37.988 -22.744 1.00 21.59 385 VAL A O 1
ATOM 1433 N N . THR A 1 193 ? 89.846 -37.849 -20.838 1.00 15.97 386 THR A N 1
ATOM 1434 C CA . THR A 1 193 ? 90.441 -39.164 -20.971 1.00 16.02 386 THR A CA 1
ATOM 1435 C C . THR A 1 193 ? 90.086 -39.852 -19.683 1.00 20.14 386 THR A C 1
ATOM 1436 O O . THR A 1 193 ? 90.253 -39.268 -18.615 1.00 22.91 386 THR A O 1
ATOM 1440 N N . THR A 1 194 ? 89.605 -41.088 -19.761 1.00 24.16 387 THR A N 1
ATOM 1441 C CA . THR A 1 194 ? 89.094 -41.761 -18.570 1.00 22.81 387 THR A CA 1
ATOM 1442 C C . THR A 1 194 ? 89.842 -43.053 -18.255 1.00 20.76 387 THR A C 1
ATOM 1443 O O . THR A 1 194 ? 90.522 -43.608 -19.123 1.00 19.75 387 THR A O 1
ATOM 1447 N N . VAL A 1 195 ? 89.661 -43.554 -17.035 1.00 19.04 388 VAL A N 1
ATOM 1448 C CA . VAL A 1 195 ? 90.356 -44.745 -16.582 1.00 20.19 388 VAL A CA 1
ATOM 1449 C C . VAL A 1 195 ? 89.318 -45.732 -16.070 1.00 21.92 388 VAL A C 1
ATOM 1450 O O . VAL A 1 195 ? 88.363 -45.348 -15.407 1.00 23.36 388 VAL A O 1
ATOM 1454 N N . ILE A 1 196 ? 89.484 -46.997 -16.440 1.00 23.51 389 ILE A N 1
ATOM 1455 C CA . ILE A 1 196 ? 88.689 -48.097 -15.920 1.00 23.70 389 ILE A CA 1
ATOM 1456 C C . ILE A 1 196 ? 89.654 -49.260 -15.729 1.00 27.81 389 ILE A C 1
ATOM 1457 O O . ILE A 1 196 ? 90.591 -49.402 -16.506 1.00 29.30 389 ILE A O 1
ATOM 1462 N N . ASN A 1 197 ? 89.494 -50.047 -14.669 1.00 34.61 390 ASN A N 1
ATOM 1463 C CA . ASN A 1 197 ? 90.533 -51.034 -14.315 1.00 39.37 390 ASN A CA 1
ATOM 1464 C C . ASN A 1 197 ? 90.332 -52.440 -14.869 1.00 39.62 390 ASN A C 1
ATOM 1465 O O . ASN A 1 197 ? 91.170 -53.317 -14.625 1.00 40.61 390 ASN A O 1
ATOM 1470 N N . THR A 1 198 ? 89.236 -52.653 -15.601 1.00 34.04 391 THR A N 1
ATOM 1471 C CA . THR A 1 198 ? 88.917 -53.971 -16.153 1.00 30.48 391 THR A CA 1
ATOM 1472 C C . THR A 1 198 ? 88.768 -53.880 -17.661 1.00 26.34 391 THR A C 1
ATOM 1473 O O . THR A 1 198 ? 88.171 -52.937 -18.141 1.00 29.74 391 THR A O 1
ATOM 1477 N N . ASP A 1 199 ? 89.199 -54.880 -18.421 1.00 24.53 392 ASP A N 1
ATOM 1478 C CA . ASP A 1 199 ? 89.215 -54.699 -19.873 1.00 24.80 392 ASP A CA 1
ATOM 1479 C C . ASP A 1 199 ? 87.864 -55.077 -20.488 1.00 24.86 392 ASP A C 1
ATOM 1480 O O . ASP A 1 199 ? 87.604 -56.209 -20.857 1.00 30.19 392 ASP A O 1
ATOM 1485 N N . VAL A 1 200 ? 87.075 -54.051 -20.749 1.00 22.99 393 VAL A N 1
ATOM 1486 C CA . VAL A 1 200 ? 85.720 -54.207 -21.244 1.00 26.58 393 VAL A CA 1
ATOM 1487 C C . VAL A 1 200 ? 85.621 -53.983 -22.771 1.00 29.98 393 VAL A C 1
ATOM 1488 O O . VAL A 1 200 ? 84.529 -53.952 -23.351 1.00 31.95 393 VAL A O 1
ATOM 1492 N N . PHE A 1 201 ? 86.773 -53.818 -23.413 1.00 29.19 394 PHE A N 1
ATOM 1493 C CA . PHE A 1 201 ? 86.832 -53.238 -24.759 1.00 31.56 394 PHE A CA 1
ATOM 1494 C C . PHE A 1 201 ? 86.980 -54.273 -25.845 1.00 30.39 394 PHE A C 1
ATOM 1495 O O . PHE A 1 201 ? 87.607 -55.311 -25.632 1.00 31.55 394 PHE A O 1
ATOM 1503 N N . THR A 1 202 ? 86.409 -53.957 -27.008 1.00 28.73 395 THR A N 1
ATOM 1504 C CA . THR A 1 202 ? 86.469 -54.813 -28.188 1.00 32.31 395 THR A CA 1
ATOM 1505 C C . THR A 1 202 ? 87.193 -54.146 -29.344 1.00 30.84 395 THR A C 1
ATOM 1506 O O . THR A 1 202 ? 86.760 -53.097 -29.823 1.00 32.31 395 THR A O 1
ATOM 1510 N N . HIS A 1 203 ? 88.275 -54.749 -29.822 1.00 26.95 396 HIS A N 1
ATOM 1511 C CA . HIS A 1 203 ? 88.928 -54.140 -30.964 1.00 35.77 396 HIS A CA 1
ATOM 1512 C C . HIS A 1 203 ? 88.810 -55.011 -32.191 1.00 35.97 396 HIS A C 1
ATOM 1513 O O . HIS A 1 203 ? 89.559 -55.952 -32.376 1.00 35.90 396 HIS A O 1
ATOM 1520 N N . ASP A 1 204 ? 87.910 -54.610 -33.073 1.00 38.44 397 ASP A N 1
ATOM 1521 C CA . ASP A 1 204 ? 87.733 -55.251 -34.357 1.00 38.59 397 ASP A CA 1
ATOM 1522 C C . ASP A 1 204 ? 88.744 -54.649 -35.307 1.00 38.32 397 ASP A C 1
ATOM 1523 O O . ASP A 1 204 ? 89.587 -55.365 -35.831 1.00 39.44 397 ASP A O 1
ATOM 1528 N N . TYR A 1 205 ? 88.678 -53.326 -35.483 1.00 38.68 398 TYR A N 1
ATOM 1529 C CA . TYR A 1 205 ? 89.582 -52.605 -36.382 1.00 34.78 398 TYR A CA 1
ATOM 1530 C C . TYR A 1 205 ? 91.014 -53.015 -36.174 1.00 32.69 398 TYR A C 1
ATOM 1531 O O . TYR A 1 205 ? 91.698 -53.386 -37.127 1.00 28.61 398 TYR A O 1
ATOM 1540 N N . CYS A 1 206 ? 91.463 -52.989 -34.927 1.00 31.68 399 CYS A N 1
ATOM 1541 C CA . CYS A 1 206 ? 92.836 -53.366 -34.700 1.00 32.30 399 CYS A CA 1
ATOM 1542 C C . CYS A 1 206 ? 93.062 -54.812 -35.109 1.00 34.22 399 CYS A C 1
ATOM 1543 O O . CYS A 1 206 ? 94.088 -55.136 -35.714 1.00 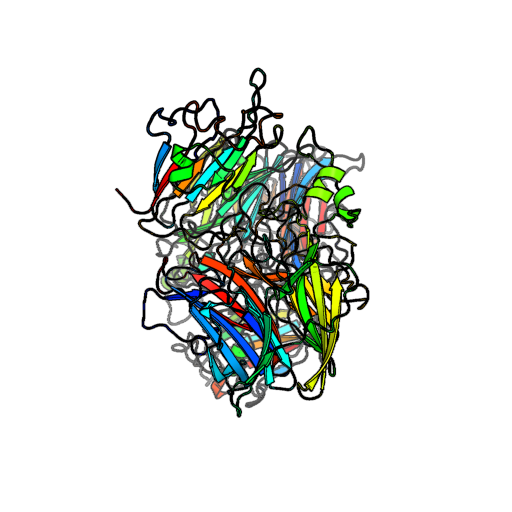30.12 399 CYS A O 1
ATOM 1546 N N . GLU A 1 207 ? 92.095 -55.671 -34.785 1.00 38.79 400 GLU A N 1
ATOM 1547 C CA . GLU A 1 207 ? 92.217 -57.106 -35.063 1.00 41.75 400 GLU A CA 1
ATOM 1548 C C . GLU A 1 207 ? 92.200 -57.402 -36.564 1.00 38.86 400 GLU A C 1
ATOM 1549 O O . GLU A 1 207 ? 92.635 -58.462 -36.995 1.00 42.08 400 GLU A O 1
ATOM 1555 N N . SER A 1 208 ? 91.747 -56.435 -37.351 1.00 36.09 401 SER A N 1
ATOM 1556 C CA . SER A 1 208 ? 91.657 -56.551 -38.801 1.00 35.81 401 SER A CA 1
ATOM 1557 C C . SER A 1 208 ? 93.035 -56.626 -39.506 1.00 33.75 401 SER A C 1
ATOM 1558 O O . SER A 1 208 ? 93.155 -57.104 -40.628 1.00 32.29 401 SER A O 1
ATOM 1561 N N . PHE A 1 209 ? 94.070 -56.138 -38.846 1.00 33.13 402 PHE A N 1
ATOM 1562 C CA . PHE A 1 209 ? 95.368 -55.984 -39.476 1.00 34.89 402 PHE A CA 1
ATOM 1563 C C . PHE A 1 209 ? 96.134 -57.281 -39.643 1.00 41.59 402 PHE A C 1
ATOM 1564 O O . PHE A 1 209 ? 96.276 -58.033 -38.687 1.00 42.05 402 PHE A O 1
ATOM 1572 N N . ASN A 1 210 ? 96.606 -57.533 -40.870 1.00 50.44 403 ASN A N 1
ATOM 1573 C CA . ASN A 1 210 ? 97.514 -58.645 -41.161 1.00 54.94 403 ASN A CA 1
ATOM 1574 C C . ASN A 1 210 ? 98.896 -58.033 -41.238 1.00 53.34 403 ASN A C 1
ATOM 1575 O O . ASN A 1 210 ? 99.268 -57.440 -42.242 1.00 60.11 403 ASN A O 1
ATOM 1580 N N . CYS A 1 211 ? 99.680 -58.234 -40.195 1.00 48.79 404 CYS A N 1
ATOM 1581 C CA . CYS A 1 211 ? 100.896 -57.478 -40.036 1.00 51.47 404 CYS A CA 1
ATOM 1582 C C . CYS A 1 211 ? 101.921 -58.256 -39.245 1.00 60.09 404 CYS A C 1
ATOM 1583 O O . CYS A 1 211 ? 101.566 -59.191 -38.537 1.00 64.52 404 CYS A O 1
ATOM 1586 N N . SER A 1 212 ? 103.186 -57.861 -39.328 1.00 65.28 405 SER A N 1
ATOM 1587 C CA . SER A 1 212 ? 104.216 -58.506 -38.520 1.00 71.01 405 SER A CA 1
ATOM 1588 C C . SER A 1 212 ? 103.842 -58.293 -37.062 1.00 69.58 405 SER A C 1
ATOM 1589 O O . SER A 1 212 ? 103.288 -57.256 -36.709 1.00 69.12 405 SER A O 1
ATOM 1592 N N . VAL A 1 213 ? 104.137 -59.255 -36.205 1.00 72.73 406 VAL A N 1
ATOM 1593 C CA . VAL A 1 213 ? 103.729 -59.127 -34.812 1.00 76.60 406 VAL A CA 1
ATOM 1594 C C . VAL A 1 213 ? 104.874 -59.581 -33.913 1.00 83.21 406 VAL A C 1
ATOM 1595 O O . VAL A 1 213 ? 105.830 -60.194 -34.385 1.00 87.55 406 VAL A O 1
ATOM 1599 N N . GLN A 1 214 ? 104.803 -59.238 -32.632 1.00 80.84 407 GLN A N 1
ATOM 1600 C CA . GLN A 1 214 ? 105.734 -59.784 -31.657 1.00 74.78 407 GLN A CA 1
ATOM 1601 C C . GLN A 1 214 ? 105.479 -61.280 -31.588 1.00 77.75 407 GLN A C 1
ATOM 1602 O O . GLN A 1 214 ? 104.331 -61.717 -31.458 1.00 71.56 407 GLN A O 1
ATOM 1608 N N . THR A 1 215 ? 106.536 -62.068 -31.713 1.00 84.53 408 THR A N 1
ATOM 1609 C CA . THR A 1 215 ? 106.394 -63.513 -31.622 1.00 83.35 408 THR A CA 1
ATOM 1610 C C . THR A 1 215 ? 106.040 -63.899 -30.183 1.00 75.21 408 THR A C 1
ATOM 1611 O O . THR A 1 215 ? 106.416 -63.212 -29.228 1.00 75.80 408 THR A O 1
ATOM 1615 N N . GLY A 1 216 ? 105.280 -64.972 -30.025 1.00 66.25 409 GLY A N 1
ATOM 1616 C CA . GLY A 1 216 ? 104.887 -65.397 -28.697 1.00 69.72 409 GLY A CA 1
ATOM 1617 C C . GLY A 1 216 ? 103.749 -64.588 -28.093 1.00 70.33 409 GLY A C 1
ATOM 1618 O O . GLY A 1 216 ? 103.422 -64.755 -26.918 1.00 77.91 409 GLY A O 1
ATOM 1619 N N . LYS A 1 217 ? 103.154 -63.693 -28.875 1.00 64.90 410 LYS A N 1
ATOM 1620 C CA . LYS A 1 217 ? 101.971 -62.979 -28.405 1.00 58.04 410 LYS A CA 1
ATOM 1621 C C . LYS A 1 217 ? 100.940 -62.811 -29.524 1.00 46.26 410 LYS A C 1
ATOM 1622 O O . LYS A 1 217 ? 101.268 -62.354 -30.614 1.00 45.14 410 LYS A O 1
ATOM 1628 N N . SER A 1 218 ? 99.689 -63.152 -29.228 1.00 43.04 411 SER A N 1
ATOM 1629 C CA . SER A 1 218 ? 98.583 -63.095 -30.194 1.00 45.44 411 SER A CA 1
ATOM 1630 C C . SER A 1 218 ? 98.251 -61.687 -30.654 1.00 45.93 411 SER A C 1
ATOM 1631 O O . SER A 1 218 ? 98.691 -60.708 -30.045 1.00 46.53 411 SER A O 1
ATOM 1634 N N . LEU A 1 219 ? 97.516 -61.569 -31.757 1.00 43.75 412 LEU A N 1
ATOM 1635 C CA . LEU A 1 219 ? 97.104 -60.239 -32.165 1.00 39.20 412 LEU A CA 1
ATOM 1636 C C . LEU A 1 219 ? 96.124 -59.703 -31.134 1.00 39.62 412 LEU A C 1
ATOM 1637 O O . LEU A 1 219 ? 96.359 -58.640 -30.591 1.00 40.41 412 LEU A O 1
ATOM 1642 N N . LYS A 1 220 ? 95.070 -60.468 -30.823 1.00 44.62 413 LYS A N 1
ATOM 1643 C CA . LYS A 1 220 ? 94.001 -60.025 -29.902 1.00 43.68 413 LYS A CA 1
ATOM 1644 C C . LYS A 1 220 ? 94.559 -59.645 -28.537 1.00 41.14 413 LYS A C 1
ATOM 1645 O O . LYS A 1 220 ? 94.080 -58.704 -27.876 1.00 38.16 413 LYS A O 1
ATOM 1651 N N . GLU A 1 221 ? 95.573 -60.399 -28.127 1.00 41.01 414 GLU A N 1
ATOM 1652 C CA . GLU A 1 221 ? 96.325 -60.096 -26.925 1.00 43.07 414 GLU A CA 1
ATOM 1653 C C . GLU A 1 221 ? 97.046 -58.755 -27.060 1.00 39.75 414 GLU A C 1
ATOM 1654 O O . GLU A 1 221 ? 96.981 -57.942 -26.153 1.00 43.65 414 GLU A O 1
ATOM 1660 N N . ILE A 1 222 ? 97.724 -58.513 -28.187 1.00 39.27 415 ILE A N 1
ATOM 1661 C CA . ILE A 1 222 ? 98.475 -57.256 -28.357 1.00 36.44 415 ILE A CA 1
ATOM 1662 C C . ILE A 1 222 ? 97.514 -56.052 -28.388 1.00 31.19 415 ILE A C 1
ATOM 1663 O O . ILE A 1 222 ? 97.712 -55.078 -27.656 1.00 30.18 415 ILE A O 1
ATOM 1668 N N . CYS A 1 223 ? 96.464 -56.133 -29.195 1.00 28.83 416 CYS A N 1
ATOM 1669 C CA . CYS A 1 223 ? 95.484 -55.068 -29.293 1.00 28.97 416 CYS A CA 1
ATOM 1670 C C . CYS A 1 223 ? 94.880 -54.773 -27.934 1.00 33.41 416 CYS A C 1
ATOM 1671 O O . CYS A 1 223 ? 94.652 -53.612 -27.587 1.00 33.53 416 CYS A O 1
ATOM 1674 N N . SER A 1 224 ? 94.586 -55.822 -27.169 1.00 35.27 417 SER A N 1
ATOM 1675 C CA . SER A 1 224 ? 93.997 -55.588 -25.857 1.00 34.75 417 SER A CA 1
ATOM 1676 C C . SER A 1 224 ? 94.994 -55.027 -24.849 1.00 31.04 417 SER A C 1
ATOM 1677 O O . SER A 1 224 ? 94.619 -54.252 -23.980 1.00 32.78 417 SER A O 1
ATOM 1680 N N . GLU A 1 225 ? 96.262 -55.391 -24.978 1.00 29.01 418 GLU A N 1
ATOM 1681 C CA . GLU A 1 225 ? 97.272 -54.905 -24.055 1.00 29.04 418 GLU A CA 1
ATOM 1682 C C . GLU A 1 225 ? 97.661 -53.493 -24.434 1.00 30.36 418 GLU A C 1
ATOM 1683 O O . GLU A 1 225 ? 98.454 -52.873 -23.728 1.00 31.55 418 GLU A O 1
ATOM 1689 N N . SER A 1 226 ? 97.166 -53.001 -25.576 1.00 32.46 419 SER A N 1
ATOM 1690 C CA . SER A 1 226 ? 97.582 -51.668 -26.043 1.00 31.40 419 SER A CA 1
ATOM 1691 C C . SER A 1 226 ? 96.858 -50.480 -25.391 1.00 26.95 419 SER A C 1
ATOM 1692 O O . SER A 1 226 ? 97.424 -49.385 -25.376 1.00 27.04 419 SER A O 1
ATOM 1695 N N . LEU A 1 227 ? 95.664 -50.682 -24.826 1.00 20.37 420 LEU A N 1
ATOM 1696 C CA . LEU A 1 227 ? 94.962 -49.579 -24.173 1.00 18.79 420 LEU A CA 1
ATOM 1697 C C . LEU A 1 227 ? 95.373 -49.423 -22.709 1.00 22.22 420 LEU A C 1
ATOM 1698 O O . LEU A 1 227 ? 94.954 -48.501 -22.013 1.00 22.37 420 LEU A O 1
ATOM 1703 N N . ARG A 1 228 ? 96.230 -50.312 -22.251 1.00 21.97 421 ARG A N 1
ATOM 1704 C CA . ARG A 1 228 ? 96.703 -50.261 -20.889 1.00 22.03 421 ARG A CA 1
ATOM 1705 C C . ARG A 1 228 ? 97.670 -49.107 -20.710 1.00 20.98 421 ARG A C 1
ATOM 1706 O O . ARG A 1 228 ? 98.544 -48.916 -21.545 1.00 21.22 421 ARG A O 1
ATOM 1714 N N . SER A 1 229 ? 97.532 -48.370 -19.612 1.00 18.95 422 SER A N 1
ATOM 1715 C CA . SER A 1 229 ? 98.497 -47.348 -19.217 1.00 18.97 422 SER A CA 1
ATOM 1716 C C . SER A 1 229 ? 99.934 -47.859 -19.079 1.00 19.57 422 SER A C 1
ATOM 1717 O O . SER A 1 229 ? 100.175 -48.929 -18.553 1.00 20.78 422 SER A O 1
ATOM 1720 N N . PRO A 1 230 ? 100.896 -47.068 -19.550 1.00 18.77 423 PRO A N 1
ATOM 1721 C CA . PRO A 1 230 ? 102.321 -47.393 -19.589 1.00 19.35 423 PRO A CA 1
ATOM 1722 C C . PRO A 1 230 ? 102.962 -47.401 -18.227 1.00 22.79 423 PRO A C 1
ATOM 1723 O O . PRO A 1 230 ? 104.110 -47.823 -18.106 1.00 26.65 423 PRO A O 1
ATOM 1727 N N . THR A 1 231 ? 102.269 -46.843 -17.245 1.00 22.42 424 THR A N 1
ATOM 1728 C CA . THR A 1 231 ? 102.750 -46.810 -15.877 1.00 23.51 424 THR A CA 1
ATOM 1729 C C . THR A 1 231 ? 101.991 -47.833 -15.047 1.00 26.17 424 THR A C 1
ATOM 1730 O O . THR A 1 231 ? 102.609 -48.726 -14.493 1.00 33.27 424 THR A O 1
ATOM 1734 N N . ASN A 1 232 ? 100.666 -47.720 -14.942 1.00 26.82 425 ASN A N 1
ATOM 1735 C CA . ASN A 1 232 ? 99.907 -48.764 -14.229 1.00 31.37 425 ASN A CA 1
ATOM 1736 C C . ASN A 1 232 ? 99.201 -49.704 -15.201 1.00 28.62 425 ASN A C 1
ATOM 1737 O O . ASN A 1 232 ? 98.109 -49.413 -15.697 1.00 24.81 425 ASN A O 1
ATOM 1742 N N . SER A 1 233 ? 99.778 -50.897 -15.343 1.00 33.39 426 SER A N 1
ATOM 1743 C CA . SER A 1 233 ? 99.381 -51.867 -16.365 1.00 32.28 426 SER A CA 1
ATOM 1744 C C . SER A 1 233 ? 98.090 -52.509 -16.001 1.00 25.43 426 SER A C 1
ATOM 1745 O O . SER A 1 233 ? 97.575 -53.328 -16.738 1.00 28.94 426 SER A O 1
ATOM 1748 N N . SER A 1 234 ? 97.608 -52.191 -14.816 1.00 25.03 427 SER A N 1
ATOM 1749 C CA . SER A 1 234 ? 96.345 -52.714 -14.375 1.00 29.54 427 SER A CA 1
ATOM 1750 C C . SER A 1 234 ? 95.206 -51.768 -14.760 1.00 33.52 427 SER A C 1
ATOM 1751 O O . SER A 1 234 ? 94.039 -52.017 -14.422 1.00 35.62 427 SER A O 1
ATOM 1754 N N . ARG A 1 235 ? 95.534 -50.702 -15.491 1.00 30.40 428 ARG A N 1
ATOM 1755 C CA . ARG A 1 235 ? 94.543 -49.673 -15.822 1.00 26.79 428 ARG A CA 1
ATOM 1756 C C . ARG A 1 235 ? 94.434 -49.366 -17.312 1.00 23.13 428 ARG A C 1
ATOM 1757 O O . ARG A 1 235 ? 95.435 -49.315 -18.025 1.00 22.58 428 ARG A O 1
ATOM 1765 N N . TYR A 1 236 ? 93.211 -49.175 -17.782 1.00 21.07 429 TYR A N 1
ATOM 1766 C CA . TYR A 1 236 ? 92.957 -48.896 -19.192 1.00 21.95 429 TYR A CA 1
ATOM 1767 C C . TYR A 1 236 ? 92.551 -47.446 -19.416 1.00 19.46 429 TYR A C 1
ATOM 1768 O O . TYR A 1 236 ? 91.602 -47.004 -18.808 1.00 22.69 429 TYR A O 1
ATOM 1777 N N . ASN A 1 237 ? 93.253 -46.693 -20.260 1.00 17.59 430 ASN A N 1
ATOM 1778 C CA . ASN A 1 237 ? 92.820 -45.319 -20.557 1.00 15.90 430 ASN A CA 1
ATOM 1779 C C . ASN A 1 237 ? 91.973 -45.275 -21.819 1.00 18.43 430 ASN A C 1
ATOM 1780 O O . ASN A 1 237 ? 92.452 -45.610 -22.890 1.00 20.85 430 ASN A O 1
ATOM 1785 N N . LEU A 1 238 ? 90.719 -44.864 -21.714 1.00 15.88 431 LEU A N 1
ATOM 1786 C CA . LEU A 1 238 ? 89.879 -44.776 -22.897 1.00 15.64 431 LEU A CA 1
ATOM 1787 C C . LEU A 1 238 ? 89.297 -43.378 -22.956 1.00 20.14 431 LEU A C 1
ATOM 1788 O O . LEU A 1 238 ? 88.837 -42.860 -21.938 1.00 20.97 431 LEU A O 1
ATOM 1793 N N . ASN A 1 239 ? 89.357 -42.752 -24.130 1.00 21.87 432 ASN A N 1
ATOM 1794 C CA . ASN A 1 239 ? 88.850 -41.389 -24.320 1.00 18.29 432 ASN A CA 1
ATOM 1795 C C . ASN A 1 239 ? 87.353 -41.255 -24.232 1.00 15.45 432 ASN A C 1
ATOM 1796 O O . ASN A 1 239 ? 86.616 -42.207 -24.417 1.00 17.41 432 ASN A O 1
ATOM 1801 N N . GLY A 1 240 ? 86.906 -40.043 -23.959 1.00 16.48 433 GLY A N 1
ATOM 1802 C CA . GLY A 1 240 ? 85.486 -39.778 -23.893 1.00 17.51 433 GLY A CA 1
ATOM 1803 C C . GLY A 1 240 ? 85.140 -38.306 -23.838 1.00 16.57 433 GLY A C 1
ATOM 1804 O O . GLY A 1 240 ? 85.979 -37.429 -24.059 1.00 18.37 433 GLY A O 1
ATOM 1805 N N . ILE A 1 241 ? 83.881 -38.028 -23.562 1.00 16.13 434 ILE A N 1
ATOM 1806 C CA . ILE A 1 241 ? 83.447 -36.669 -23.408 1.00 17.04 434 ILE A CA 1
ATOM 1807 C C . ILE A 1 241 ? 82.680 -36.470 -22.122 1.00 19.10 434 ILE A C 1
ATOM 1808 O O . ILE A 1 241 ? 82.022 -37.387 -21.628 1.00 22.01 434 ILE A O 1
ATOM 1813 N N . MET A 1 242 ? 82.713 -35.240 -21.623 1.00 20.38 435 MET A N 1
ATOM 1814 C CA . MET A 1 242 ? 81.856 -34.857 -20.516 1.00 24.48 435 MET A CA 1
ATOM 1815 C C . MET A 1 242 ? 80.872 -33.763 -20.882 1.00 27.50 435 MET A C 1
ATOM 1816 O O . MET A 1 242 ? 81.239 -32.719 -21.423 1.00 25.16 435 MET A O 1
ATOM 1821 N N . ILE A 1 243 ? 79.609 -34.027 -20.567 1.00 36.75 436 ILE A N 1
ATOM 1822 C CA . ILE A 1 243 ? 78.522 -33.108 -20.862 1.00 38.01 436 ILE A CA 1
ATOM 1823 C C . ILE A 1 243 ? 77.996 -32.420 -19.609 1.00 41.43 436 ILE A C 1
ATOM 1824 O O . ILE A 1 243 ? 77.381 -33.065 -18.746 1.00 43.80 436 ILE A O 1
ATOM 1829 N N . ILE A 1 244 ? 78.176 -31.106 -19.535 1.00 41.25 437 ILE A N 1
ATOM 1830 C CA . ILE A 1 244 ? 77.676 -30.364 -18.391 1.00 42.51 437 ILE A CA 1
ATOM 1831 C C . ILE A 1 244 ? 76.548 -29.427 -18.743 1.00 47.46 437 ILE A C 1
ATOM 1832 O O . ILE A 1 244 ? 76.772 -28.404 -19.390 1.00 45.78 437 ILE A O 1
ATOM 1837 N N . SER A 1 245 ? 75.350 -29.757 -18.269 1.00 53.13 438 SER A N 1
ATOM 1838 C CA . SER A 1 245 ? 74.205 -28.864 -18.378 1.00 53.48 438 SER A CA 1
ATOM 1839 C C . SER A 1 245 ? 74.152 -28.014 -17.142 1.00 56.66 438 SER A C 1
ATOM 1840 O O . SER A 1 245 ? 74.265 -28.514 -16.029 1.00 59.31 438 SER A O 1
ATOM 1843 N N . GLN A 1 246 ? 73.994 -26.719 -17.335 1.00 61.72 439 GLN A N 1
ATOM 1844 C CA . GLN A 1 246 ? 74.106 -25.812 -16.219 1.00 74.01 439 GLN A CA 1
ATOM 1845 C C . GLN A 1 246 ? 73.105 -24.651 -16.300 1.00 90.23 439 GLN A C 1
ATOM 1846 O O . GLN A 1 246 ? 72.760 -24.200 -17.397 1.00 89.89 439 GLN A O 1
ATOM 1852 N N . ASN A 1 247 ? 72.604 -24.203 -15.146 1.00 91.40 440 ASN A N 1
ATOM 1853 C CA . ASN A 1 247 ? 71.856 -22.950 -15.092 1.00 91.62 440 ASN A CA 1
ATOM 1854 C C . ASN A 1 247 ? 72.538 -21.965 -14.139 1.00 84.95 440 ASN A C 1
ATOM 1855 O O . ASN A 1 247 ? 72.563 -22.212 -12.940 1.00 80.12 440 ASN A O 1
ATOM 1860 N N . ASN A 1 248 ? 73.101 -20.877 -14.670 1.00 83.98 441 ASN A N 1
ATOM 1861 C CA . ASN A 1 248 ? 73.791 -19.862 -13.856 1.00 90.75 441 ASN A CA 1
ATOM 1862 C C . ASN A 1 248 ? 74.804 -20.424 -12.854 1.00 89.04 441 ASN A C 1
ATOM 1863 O O . ASN A 1 248 ? 75.023 -19.832 -11.796 1.00 84.25 441 ASN A O 1
ATOM 1868 N N . MET A 1 249 ? 75.446 -21.538 -13.197 1.00 90.37 442 MET A N 1
ATOM 1869 C CA . MET A 1 249 ? 76.378 -22.186 -12.271 1.00 91.63 442 MET A CA 1
ATOM 1870 C C . MET A 1 249 ? 75.750 -22.446 -10.907 1.00 88.51 442 MET A C 1
ATOM 1871 O O . MET A 1 249 ? 76.404 -22.312 -9.877 1.00 86.26 442 MET A O 1
ATOM 1876 N N . THR A 1 250 ? 74.471 -22.790 -10.894 1.00 89.03 443 THR A N 1
ATOM 1877 C CA . THR A 1 250 ? 73.870 -23.253 -9.655 1.00 94.85 443 THR A CA 1
ATOM 1878 C C . THR A 1 250 ? 73.376 -24.684 -9.891 1.00 93.02 443 THR A C 1
ATOM 1879 O O . THR A 1 250 ? 73.820 -25.609 -9.205 1.00 87.97 443 THR A O 1
ATOM 1883 N N . ASP A 1 251 ? 72.467 -24.876 -10.841 1.00 85.36 444 ASP A N 1
ATOM 1884 C CA . ASP A 1 251 ? 72.012 -26.218 -11.155 1.00 82.01 444 ASP A CA 1
ATOM 1885 C C . ASP A 1 251 ? 73.038 -26.899 -12.038 1.00 80.91 444 ASP A C 1
ATOM 1886 O O . ASP A 1 251 ? 73.652 -26.249 -12.882 1.00 83.53 444 ASP A O 1
ATOM 1891 N N . PHE A 1 252 ? 73.203 -28.207 -11.855 1.00 72.49 445 PHE A N 1
ATOM 1892 C CA . PHE A 1 252 ? 74.143 -28.983 -12.651 1.00 63.93 445 PHE A CA 1
ATOM 1893 C C . PHE A 1 252 ? 73.568 -30.343 -13.012 1.00 60.11 445 PHE A C 1
ATOM 1894 O O . PHE A 1 252 ? 72.870 -30.961 -12.220 1.00 64.42 445 PHE A O 1
ATOM 1902 N N . LYS A 1 253 ? 73.824 -30.774 -14.241 1.00 57.98 446 LYS A N 1
ATOM 1903 C CA . LYS A 1 253 ? 73.524 -32.129 -14.671 1.00 52.67 446 LYS A CA 1
ATOM 1904 C C . LYS A 1 253 ? 74.736 -32.609 -15.450 1.00 49.50 446 LYS A C 1
ATOM 1905 O O . LYS A 1 253 ? 75.067 -32.058 -16.494 1.00 51.45 446 LYS A O 1
ATOM 1911 N N . ILE A 1 254 ? 75.395 -33.647 -14.964 1.00 48.18 447 ILE A N 1
ATOM 1912 C CA . ILE A 1 254 ? 76.698 -34.014 -15.514 1.00 45.55 447 ILE A CA 1
ATOM 1913 C C . ILE A 1 254 ? 76.792 -35.447 -16.007 1.00 47.33 447 ILE A C 1
ATOM 1914 O O . ILE A 1 254 ? 76.721 -36.382 -15.212 1.00 51.78 447 ILE A O 1
ATOM 1919 N N . GLN A 1 255 ? 77.001 -35.632 -17.307 1.00 43.86 448 GLN A N 1
ATOM 1920 C CA . GLN A 1 255 ? 77.202 -36.987 -17.816 1.00 39.37 448 GLN A CA 1
ATOM 1921 C C . GLN A 1 255 ? 78.638 -37.234 -18.214 1.00 34.77 448 GLN A C 1
ATOM 1922 O O . GLN A 1 255 ? 79.303 -36.362 -18.756 1.00 35.90 448 GLN A O 1
ATOM 1928 N N . LEU A 1 256 ? 79.096 -38.452 -17.990 1.00 34.06 449 LEU A N 1
ATOM 1929 C CA . LEU A 1 256 ? 80.392 -38.848 -18.477 1.00 29.29 449 LEU A CA 1
ATOM 1930 C C . LEU A 1 256 ? 80.167 -39.989 -19.462 1.00 34.35 449 LEU A C 1
ATOM 1931 O O . LEU A 1 256 ? 79.812 -41.089 -19.050 1.00 40.22 449 LEU A O 1
ATOM 1936 N N . ASN A 1 257 ? 80.381 -39.743 -20.757 1.00 30.75 450 ASN A N 1
ATOM 1937 C CA . ASN A 1 257 ? 80.218 -40.797 -21.770 1.00 27.31 450 ASN A CA 1
ATOM 1938 C C . ASN A 1 257 ? 81.553 -41.145 -22.386 1.00 25.33 450 ASN A C 1
ATOM 1939 O O . ASN A 1 257 ? 82.413 -40.293 -22.509 1.00 31.12 450 ASN A O 1
ATOM 1944 N N . GLY A 1 258 ? 81.723 -42.378 -22.823 1.00 23.22 451 GLY A N 1
ATOM 1945 C CA . GLY A 1 258 ? 82.960 -42.763 -23.467 1.00 19.82 451 GLY A CA 1
ATOM 1946 C C . GLY A 1 258 ? 82.866 -42.667 -24.974 1.00 21.57 451 GLY A C 1
ATOM 1947 O O . GLY A 1 258 ? 81.791 -42.460 -25.547 1.00 26.12 451 GLY A O 1
ATOM 1948 N N . ILE A 1 259 ? 84.007 -42.789 -25.628 1.00 21.20 452 ILE A N 1
ATOM 1949 C CA . ILE A 1 259 ? 84.034 -42.727 -27.074 1.00 22.09 452 ILE A CA 1
ATOM 1950 C C . ILE A 1 259 ? 83.622 -44.062 -27.664 1.00 23.38 452 ILE A C 1
ATOM 1951 O O . ILE A 1 259 ? 83.748 -45.098 -27.025 1.00 24.20 452 ILE A O 1
ATOM 1956 N N . THR A 1 260 ? 83.109 -44.023 -28.884 1.00 25.51 453 THR A N 1
ATOM 1957 C CA . THR A 1 260 ? 82.703 -45.228 -29.594 1.00 25.64 453 THR A CA 1
ATOM 1958 C C . THR A 1 260 ? 83.834 -46.220 -29.774 1.00 26.03 453 THR A C 1
ATOM 1959 O O . THR A 1 260 ? 84.981 -45.857 -30.046 1.00 24.32 453 THR A O 1
ATOM 1963 N N . TYR A 1 261 ? 83.478 -47.487 -29.621 1.00 29.96 454 TYR A N 1
ATOM 1964 C CA . TYR A 1 261 ? 84.430 -48.583 -29.654 1.00 30.38 454 TYR A CA 1
ATOM 1965 C C . TYR A 1 261 ? 84.944 -48.874 -31.066 1.00 27.86 454 TYR A C 1
ATOM 1966 O O . TYR A 1 261 ? 85.942 -49.615 -31.250 1.00 22.87 454 TYR A O 1
ATOM 1975 N N . ASN A 1 262 ? 84.292 -48.246 -32.046 1.00 24.71 455 ASN A N 1
ATOM 1976 C CA . ASN A 1 262 ? 84.715 -48.362 -33.428 1.00 26.16 455 ASN A CA 1
ATOM 1977 C C . ASN A 1 262 ? 86.063 -47.654 -33.556 1.00 27.22 455 ASN A C 1
ATOM 1978 O O . ASN A 1 262 ? 86.167 -46.452 -33.310 1.00 30.69 455 ASN A O 1
ATOM 1983 N N . LYS A 1 263 ? 87.082 -48.406 -33.958 1.00 22.23 456 LYS A N 1
ATOM 1984 C CA . LYS A 1 263 ? 88.441 -47.904 -34.046 1.00 20.41 456 LYS A CA 1
ATOM 1985 C C . LYS A 1 263 ? 88.922 -47.215 -32.764 1.00 22.01 456 LYS A C 1
ATOM 1986 O O . LYS A 1 263 ? 89.090 -46.006 -32.729 1.00 25.53 456 LYS A O 1
ATOM 1992 N N . LEU A 1 264 ? 89.140 -47.981 -31.703 1.00 24.51 457 LEU A N 1
ATOM 1993 C CA . LEU A 1 264 ? 89.652 -47.425 -30.449 1.00 20.86 457 LEU A CA 1
ATOM 1994 C C . LEU A 1 264 ? 91.112 -47.083 -30.577 1.00 17.90 457 LEU A C 1
ATOM 1995 O O . LEU A 1 264 ? 91.788 -47.566 -31.467 1.00 19.29 457 LEU A O 1
ATOM 2000 N N . SER A 1 265 ? 91.580 -46.174 -29.743 1.00 18.26 458 SER A N 1
ATOM 2001 C CA . SER A 1 265 ? 93.004 -45.958 -29.624 1.00 16.74 458 SER A CA 1
ATOM 2002 C C . SER A 1 265 ? 93.333 -45.424 -28.267 1.00 15.21 458 SER A C 1
ATOM 2003 O O . SER A 1 265 ? 92.534 -44.659 -27.700 1.00 15.10 458 SER A O 1
ATOM 2006 N N . PHE A 1 266 ? 94.536 -45.762 -27.797 1.00 13.97 459 PHE A N 1
ATOM 2007 C CA . PHE A 1 266 ? 94.947 -45.533 -26.410 1.00 15.64 459 PHE A CA 1
ATOM 2008 C C . PHE A 1 266 ? 94.634 -44.134 -26.017 1.00 18.02 459 PHE A C 1
ATOM 2009 O O . PHE A 1 266 ? 94.875 -43.227 -26.796 1.00 23.83 459 PHE A O 1
ATOM 2017 N N . GLY A 1 267 ? 94.109 -43.955 -24.812 1.00 16.06 460 GLY A N 1
ATOM 2018 C CA . GLY A 1 267 ? 93.647 -42.654 -24.362 1.00 18.41 460 GLY A CA 1
ATOM 2019 C C . GLY A 1 267 ? 94.685 -41.539 -24.471 1.00 21.54 460 GLY A C 1
ATOM 2020 O O . GLY A 1 267 ? 95.828 -41.646 -23.971 1.00 18.86 460 GLY A O 1
ATOM 2021 N N . SER A 1 268 ? 94.284 -40.475 -25.168 1.00 19.66 461 SER A N 1
ATOM 2022 C CA . SER A 1 268 ? 95.186 -39.388 -25.539 1.00 16.79 461 SER A CA 1
ATOM 2023 C C . SER A 1 268 ? 94.444 -38.060 -25.483 1.00 15.69 461 SER A C 1
ATOM 2024 O O . SER A 1 268 ? 93.223 -38.045 -25.415 1.00 15.08 461 SER A O 1
ATOM 2027 N N . PRO A 1 269 ? 95.180 -36.938 -25.478 1.00 14.92 462 PRO A N 1
ATOM 2028 C CA . PRO A 1 269 ? 94.534 -35.626 -25.553 1.00 13.22 462 PRO A CA 1
ATOM 2029 C C . PRO A 1 269 ? 93.928 -35.410 -26.921 1.00 11.44 462 PRO A C 1
ATOM 2030 O O . PRO A 1 269 ? 94.517 -35.870 -27.886 1.00 11.95 462 PRO A O 1
ATOM 2034 N N . GLY A 1 270 ? 92.791 -34.741 -27.017 1.00 9.63 463 GLY A N 1
ATOM 2035 C CA . GLY A 1 270 ? 92.205 -34.489 -28.323 1.00 10.28 463 GLY A CA 1
ATOM 2036 C C . GLY A 1 270 ? 91.176 -33.403 -28.178 1.00 11.38 463 GLY A C 1
ATOM 2037 O O . GLY A 1 270 ? 90.961 -32.988 -27.062 1.00 16.17 463 GLY A O 1
ATOM 2038 N N . ARG A 1 271 ? 90.530 -32.931 -29.242 1.00 9.73 464 ARG A N 1
ATOM 2039 C CA . ARG A 1 271 ? 89.600 -31.822 -29.042 1.00 11.25 464 ARG A CA 1
ATOM 2040 C C . ARG A 1 271 ? 88.315 -31.812 -29.865 1.00 11.01 464 ARG A C 1
ATOM 2041 O O . ARG A 1 271 ? 88.201 -32.487 -30.877 1.00 11.74 464 ARG A O 1
ATOM 2049 N N . LEU A 1 272 ? 87.356 -31.013 -29.402 1.00 13.50 465 LEU A N 1
ATOM 2050 C CA . LEU A 1 272 ? 86.091 -30.775 -30.097 1.00 16.49 465 LEU A CA 1
ATOM 2051 C C . LEU A 1 272 ? 86.041 -29.365 -30.650 1.00 20.27 465 LEU A C 1
ATOM 2052 O O . LEU A 1 272 ? 86.488 -28.440 -29.975 1.00 23.56 465 LEU A O 1
ATOM 2057 N N . SER A 1 273 ? 85.483 -29.181 -31.850 1.00 19.68 466 SER A N 1
ATOM 2058 C CA . SER A 1 273 ? 85.292 -27.814 -32.349 1.00 21.19 466 SER A CA 1
ATOM 2059 C C . SER A 1 273 ? 84.101 -27.687 -33.259 1.00 23.75 466 SER A C 1
ATOM 2060 O O . SER A 1 273 ? 83.883 -28.548 -34.089 1.00 27.25 466 SER A O 1
ATOM 2063 N N . LYS A 1 274 ? 83.356 -26.593 -33.153 1.00 25.54 467 LYS A N 1
ATOM 2064 C CA . LYS A 1 274 ? 82.258 -26.337 -34.087 1.00 26.57 467 LYS A CA 1
ATOM 2065 C C . LYS A 1 274 ? 82.809 -25.690 -35.336 1.00 32.45 467 LYS A C 1
ATOM 2066 O O . LYS A 1 274 ? 83.417 -24.625 -35.277 1.00 38.39 467 LYS A O 1
ATOM 2072 N N . THR A 1 275 ? 82.617 -26.337 -36.474 1.00 37.03 468 THR A N 1
ATOM 2073 C CA . THR A 1 275 ? 83.130 -25.802 -37.736 1.00 43.64 468 THR A CA 1
ATOM 2074 C C . THR A 1 275 ? 82.202 -26.118 -38.898 1.00 41.87 468 THR A C 1
ATOM 2075 O O . THR A 1 275 ? 81.813 -27.270 -39.074 1.00 42.32 468 THR A O 1
ATOM 2079 N N . LEU A 1 276 ? 81.906 -25.118 -39.722 1.00 39.14 469 LEU A N 1
ATOM 2080 C CA . LEU A 1 276 ? 81.104 -25.328 -40.920 1.00 36.38 469 LEU A CA 1
ATOM 2081 C C . LEU A 1 276 ? 79.815 -26.059 -40.575 1.00 39.29 469 LEU A C 1
ATOM 2082 O O . LEU A 1 276 ? 79.395 -26.947 -41.316 1.00 43.72 469 LEU A O 1
ATOM 2087 N N . GLY A 1 277 ? 79.222 -25.731 -39.425 1.00 36.36 470 GLY A N 1
ATOM 2088 C CA . GLY A 1 277 ? 77.951 -26.324 -39.031 1.00 39.38 470 GLY A CA 1
ATOM 2089 C C . GLY A 1 277 ? 77.989 -27.782 -38.599 1.00 37.54 470 GLY A C 1
ATOM 2090 O O . GLY A 1 277 ? 76.954 -28.447 -38.527 1.00 31.35 470 GLY A O 1
ATOM 2091 N N . GLN A 1 278 ? 79.192 -28.267 -38.306 1.00 41.87 471 GLN A N 1
ATOM 2092 C CA . GLN A 1 278 ? 79.418 -29.627 -37.815 1.00 37.66 471 GLN A CA 1
ATOM 2093 C C . GLN A 1 278 ? 80.101 -29.543 -36.459 1.00 35.51 471 GLN A C 1
ATOM 2094 O O . GLN A 1 278 ? 80.309 -28.451 -35.930 1.00 40.25 471 GLN A O 1
ATOM 2100 N N . VAL A 1 279 ? 80.458 -30.687 -35.893 1.00 30.33 472 VAL A N 1
ATOM 2101 C CA . VAL A 1 279 ? 81.381 -30.702 -34.763 1.00 24.18 472 VAL A CA 1
ATOM 2102 C C . VAL A 1 279 ? 82.492 -31.698 -35.079 1.00 23.42 472 VAL A C 1
ATOM 2103 O O . VAL A 1 279 ? 82.242 -32.892 -35.226 1.00 28.50 472 VAL A O 1
ATOM 2107 N N . LEU A 1 280 ? 83.720 -31.223 -35.185 1.00 18.44 473 LEU A N 1
ATOM 2108 C CA . LEU A 1 280 ? 84.817 -32.101 -35.552 1.00 15.39 473 LEU A CA 1
ATOM 2109 C C . LEU A 1 280 ? 85.543 -32.561 -34.310 1.00 15.10 473 LEU A C 1
ATOM 2110 O O . LEU A 1 280 ? 85.872 -31.736 -33.447 1.00 19.64 473 LEU A O 1
ATOM 2115 N N . TYR A 1 281 ? 85.762 -33.872 -34.202 1.00 12.23 474 TYR A N 1
ATOM 2116 C CA . TYR A 1 281 ? 86.595 -34.425 -33.138 1.00 10.90 474 TYR A CA 1
ATOM 2117 C C . TYR A 1 281 ? 87.976 -34.842 -33.662 1.00 10.00 474 TYR A C 1
ATOM 2118 O O . TYR A 1 281 ? 88.114 -35.392 -34.749 1.00 10.36 474 TYR A O 1
ATOM 2127 N N . TYR A 1 282 ? 88.996 -34.551 -32.871 1.00 9.62 475 TYR A N 1
ATOM 2128 C CA . TYR A 1 282 ? 90.378 -34.903 -33.175 1.00 8.76 475 TYR A CA 1
ATOM 2129 C C . TYR A 1 282 ? 90.938 -35.667 -31.991 1.00 10.59 475 TYR A C 1
ATOM 2130 O O . TYR A 1 282 ? 90.659 -35.327 -30.859 1.00 13.19 475 TYR A O 1
ATOM 2139 N N . GLN A 1 283 ? 91.724 -36.700 -32.221 1.00 10.27 476 GLN A N 1
ATOM 2140 C CA . GLN A 1 283 ? 92.370 -37.375 -31.109 1.00 10.74 476 GLN A CA 1
ATOM 2141 C C . GLN A 1 283 ? 93.808 -37.641 -31.444 1.00 9.89 476 GLN A C 1
ATOM 2142 O O . GLN A 1 283 ? 94.082 -38.315 -32.434 1.00 10.99 476 GLN A O 1
ATOM 2148 N N . SER A 1 284 ? 94.729 -37.129 -30.639 1.00 9.28 477 SER A N 1
ATOM 2149 C CA . SER A 1 284 ? 96.148 -37.291 -30.958 1.00 12.79 477 SER A CA 1
ATOM 2150 C C . SER A 1 284 ? 96.461 -38.764 -31.110 1.00 14.31 477 SER A C 1
ATOM 2151 O O . SER A 1 284 ? 95.974 -39.556 -30.307 1.00 15.93 477 SER A O 1
ATOM 2154 N N . SER A 1 285 ? 97.234 -39.166 -32.123 1.00 14.13 478 SER A N 1
ATOM 2155 C CA . SER A 1 285 ? 97.512 -40.600 -32.227 1.00 17.24 478 SER A CA 1
ATOM 2156 C C . SER A 1 285 ? 98.787 -40.885 -31.470 1.00 16.90 478 SER A C 1
ATOM 2157 O O . SER A 1 285 ? 99.874 -40.584 -31.953 1.00 16.32 478 SER A O 1
ATOM 2160 N N . MET A 1 286 ? 98.619 -41.461 -30.277 1.00 17.40 479 MET A N 1
ATOM 2161 C CA . MET A 1 286 ? 99.705 -41.744 -29.335 1.00 17.33 479 MET A CA 1
ATOM 2162 C C . MET A 1 286 ? 100.167 -43.208 -29.249 1.00 21.27 479 MET A C 1
ATOM 2163 O O . MET A 1 286 ? 101.037 -43.524 -28.439 1.00 20.15 479 MET A O 1
ATOM 2168 N N . SER A 1 287 ? 99.580 -44.085 -30.071 1.00 25.36 480 SER A N 1
ATOM 2169 C CA . SER A 1 287 ? 99.730 -45.554 -29.984 1.00 25.55 480 SER A CA 1
ATOM 2170 C C . SER A 1 287 ? 100.236 -46.044 -31.347 1.00 25.18 480 SER A C 1
ATOM 2171 O O . SER A 1 287 ? 100.907 -45.289 -32.037 1.00 25.33 480 SER A O 1
ATOM 2174 N N . TRP A 1 288 ? 100.090 -47.335 -31.651 1.00 27.59 481 TRP A N 1
ATOM 2175 C CA . TRP A 1 288 ? 100.560 -47.910 -32.937 1.00 24.89 481 TRP A CA 1
ATOM 2176 C C . TRP A 1 288 ? 99.983 -47.295 -34.233 1.00 24.77 481 TRP A C 1
ATOM 2177 O O . TRP A 1 288 ? 100.668 -47.295 -35.247 1.00 24.81 481 TRP A O 1
ATOM 2188 N N . ASP A 1 289 ? 98.745 -46.799 -34.231 1.00 23.32 482 ASP A N 1
ATOM 2189 C CA . ASP A 1 289 ? 98.167 -46.237 -35.459 1.00 18.35 482 ASP A CA 1
ATOM 2190 C C . ASP A 1 289 ? 98.525 -44.775 -35.563 1.00 17.45 482 ASP A C 1
ATOM 2191 O O . ASP A 1 289 ? 97.975 -43.958 -34.841 1.00 23.99 482 ASP A O 1
ATOM 2196 N N . THR A 1 290 ? 99.415 -44.431 -36.484 1.00 13.44 483 THR A N 1
ATOM 2197 C CA . THR A 1 290 ? 100.000 -43.085 -36.475 1.00 16.27 483 THR A CA 1
ATOM 2198 C C . THR A 1 290 ? 99.401 -42.096 -37.480 1.00 16.45 483 THR A C 1
ATOM 2199 O O . THR A 1 290 ? 99.839 -40.958 -37.595 1.00 15.16 483 THR A O 1
ATOM 2203 N N . TYR A 1 291 ? 98.442 -42.544 -38.261 1.00 16.89 484 TYR A N 1
ATOM 2204 C CA . TYR A 1 291 ? 97.796 -41.655 -39.197 1.00 15.50 484 TYR A CA 1
ATOM 2205 C C . TYR A 1 291 ? 96.746 -40.830 -38.448 1.00 15.02 484 TYR A C 1
ATOM 2206 O O . TYR A 1 291 ? 96.319 -41.207 -37.344 1.00 15.28 484 TYR A O 1
ATOM 2215 N N . LEU A 1 292 ? 96.376 -39.689 -39.019 1.00 12.25 485 LEU A N 1
ATOM 2216 C CA . LEU A 1 292 ? 95.445 -38.751 -38.397 1.00 10.67 485 LEU A CA 1
ATOM 2217 C C . LEU A 1 292 ? 94.171 -39.449 -37.914 1.00 12.66 485 LEU A C 1
ATOM 2218 O O . LEU A 1 292 ? 93.568 -40.218 -38.655 1.00 15.72 485 LEU A O 1
ATOM 2223 N N . LYS A 1 293 ? 93.790 -39.249 -36.655 1.00 12.81 486 LYS A N 1
ATOM 2224 C CA . LYS A 1 293 ? 92.494 -39.763 -36.179 1.00 14.03 486 LYS A CA 1
ATOM 2225 C C . LYS A 1 293 ? 91.562 -38.609 -35.962 1.00 11.36 486 LYS A C 1
ATOM 2226 O O . LYS A 1 293 ? 91.760 -37.861 -35.030 1.00 12.68 486 LYS A O 1
ATOM 2232 N N . ALA A 1 294 ? 90.563 -38.439 -36.811 1.00 10.34 487 ALA A N 1
ATOM 2233 C CA . ALA A 1 294 ? 89.610 -37.347 -36.623 1.00 11.32 487 ALA A CA 1
ATOM 2234 C C . ALA A 1 294 ? 88.357 -37.631 -37.388 1.00 13.12 487 ALA A C 1
ATOM 2235 O O . ALA A 1 294 ? 88.351 -38.509 -38.217 1.00 19.57 487 ALA A O 1
ATOM 2237 N N . GLY A 1 295 ? 87.290 -36.903 -37.117 1.00 11.78 488 GLY A N 1
ATOM 2238 C CA . GLY A 1 295 ? 86.090 -37.058 -37.920 1.00 14.71 488 GLY A CA 1
ATOM 2239 C C . GLY A 1 295 ? 84.948 -36.268 -37.334 1.00 14.43 488 GLY A C 1
ATOM 2240 O O . GLY A 1 295 ? 85.018 -35.840 -36.191 1.00 14.96 488 GLY A O 1
ATOM 2241 N N . PHE A 1 296 ? 83.906 -36.023 -38.111 1.00 14.11 489 PHE A N 1
ATOM 2242 C CA . PHE A 1 296 ? 82.819 -35.235 -37.567 1.00 16.97 489 PHE A CA 1
ATOM 2243 C C . PHE A 1 296 ? 81.965 -36.110 -36.645 1.00 22.67 489 PHE A C 1
ATOM 2244 O O . PHE A 1 296 ? 82.026 -37.341 -36.695 1.00 24.17 489 PHE A O 1
ATOM 2252 N N . VAL A 1 297 ? 81.186 -35.493 -35.773 1.00 21.86 490 VAL A N 1
ATOM 2253 C CA . VAL A 1 297 ? 80.447 -36.289 -34.817 1.00 24.62 490 VAL A CA 1
ATOM 2254 C C . VAL A 1 297 ? 79.096 -36.586 -35.391 1.00 27.96 490 VAL A C 1
ATOM 2255 O O . VAL A 1 297 ? 78.325 -35.673 -35.608 1.00 33.78 490 VAL A O 1
ATOM 2259 N N . GLU A 1 298 ? 78.817 -37.847 -35.695 1.00 31.89 491 GLU A N 1
ATOM 2260 C CA . GLU A 1 298 ? 77.507 -38.176 -36.246 1.00 34.82 491 GLU A CA 1
ATOM 2261 C C . GLU A 1 298 ? 76.474 -38.662 -35.232 1.00 34.02 491 GLU A C 1
ATOM 2262 O O . GLU A 1 298 ? 75.287 -38.658 -35.526 1.00 38.12 491 GLU A O 1
ATOM 2268 N N . LYS A 1 299 ? 76.903 -39.079 -34.049 1.00 32.92 492 LYS A N 1
ATOM 2269 C CA . LYS A 1 299 ? 75.953 -39.525 -33.028 1.00 41.36 492 LYS A CA 1
ATOM 2270 C C . LYS A 1 299 ? 76.516 -39.222 -31.649 1.00 44.51 492 LYS A C 1
ATOM 2271 O O . LYS A 1 299 ? 77.639 -39.626 -31.336 1.00 40.93 492 LYS A O 1
ATOM 2277 N N . TRP A 1 300 ? 75.755 -38.525 -30.812 1.00 45.39 493 TRP A N 1
ATOM 2278 C CA . TRP A 1 300 ? 76.286 -38.141 -29.503 1.00 44.03 493 TRP A CA 1
ATOM 2279 C C . TRP A 1 300 ? 76.276 -39.251 -28.467 1.00 45.89 493 TRP A C 1
ATOM 2280 O O . TRP A 1 300 ? 77.191 -39.349 -27.652 1.00 43.67 493 TRP A O 1
ATOM 2291 N N . LYS A 1 301 ? 75.231 -40.067 -28.474 1.00 50.25 494 LYS A N 1
ATOM 2292 C CA . LYS A 1 301 ? 75.161 -41.179 -27.538 1.00 49.17 494 LYS A CA 1
ATOM 2293 C C . LYS A 1 301 ? 75.031 -42.489 -28.320 1.00 47.82 494 LYS A C 1
ATOM 2294 O O . LYS A 1 301 ? 74.032 -42.692 -29.006 1.00 53.58 494 LYS A O 1
ATOM 2300 N N . PRO A 1 302 ? 76.086 -43.329 -28.327 1.00 43.13 495 PRO A N 1
ATOM 2301 C CA . PRO A 1 302 ? 77.377 -43.096 -27.681 1.00 42.55 495 PRO A CA 1
ATOM 2302 C C . PRO A 1 302 ? 78.139 -42.069 -28.491 1.00 41.96 495 PRO A C 1
ATOM 2303 O O . PRO A 1 302 ? 77.727 -41.781 -29.612 1.00 40.03 495 PRO A O 1
ATOM 2307 N N . PHE A 1 303 ? 79.192 -41.487 -27.943 1.00 39.92 496 PHE A N 1
ATOM 2308 C CA . PHE A 1 303 ? 79.932 -40.501 -28.715 1.00 33.82 496 PHE A CA 1
ATOM 2309 C C . PHE A 1 303 ? 80.624 -41.137 -29.936 1.00 29.81 496 PHE A C 1
ATOM 2310 O O . PHE A 1 303 ? 81.567 -41.906 -29.785 1.00 28.61 496 PHE A O 1
ATOM 2318 N N . THR A 1 304 ? 80.246 -40.716 -31.140 1.00 29.15 497 THR A N 1
ATOM 2319 C CA . THR A 1 304 ? 80.651 -41.431 -32.357 1.00 28.27 497 THR A CA 1
ATOM 2320 C C . THR A 1 304 ? 81.192 -40.516 -33.459 1.00 27.25 497 THR A C 1
ATOM 2321 O O . THR A 1 304 ? 80.437 -40.015 -34.283 1.00 30.81 497 THR A O 1
ATOM 2325 N N . PRO A 1 305 ? 82.505 -40.268 -33.470 1.00 22.73 498 PRO A N 1
ATOM 2326 C CA . PRO A 1 305 ? 83.033 -39.586 -34.647 1.00 20.78 498 PRO A CA 1
ATOM 2327 C C . PRO A 1 305 ? 83.160 -40.508 -35.865 1.00 24.16 498 PRO A C 1
ATOM 2328 O O . PRO A 1 305 ? 83.580 -41.654 -35.730 1.00 25.21 498 PRO A O 1
ATOM 2332 N N . ASN A 1 306 ? 82.876 -39.991 -37.056 1.00 23.98 499 ASN A N 1
ATOM 2333 C CA . ASN A 1 306 ? 82.975 -40.813 -38.252 1.00 23.79 499 ASN A CA 1
ATOM 2334 C C . ASN A 1 306 ? 84.385 -40.711 -38.778 1.00 20.06 499 ASN A C 1
ATOM 2335 O O . ASN A 1 306 ? 84.726 -39.780 -39.491 1.00 20.74 499 ASN A O 1
ATOM 2340 N N . TRP A 1 307 ? 85.183 -41.725 -38.499 1.00 19.46 500 TRP A N 1
ATOM 2341 C CA . TRP A 1 307 ? 86.619 -41.562 -38.624 1.00 20.60 500 TRP A CA 1
ATOM 2342 C C . TRP A 1 307 ? 87.041 -41.419 -40.065 1.00 24.40 500 TRP A C 1
ATOM 2343 O O . TRP A 1 307 ? 86.621 -42.185 -40.913 1.00 33.70 500 TRP A O 1
ATOM 2354 N N . MET A 1 308 ? 87.875 -40.424 -40.326 1.00 25.91 501 MET A N 1
ATOM 2355 C CA . MET A 1 308 ? 88.438 -40.185 -41.644 1.00 26.21 501 MET A CA 1
ATOM 2356 C C . MET A 1 308 ? 89.354 -41.310 -41.924 1.00 25.82 501 MET A C 1
ATOM 2357 O O . MET A 1 308 ? 90.043 -41.761 -41.010 1.00 26.78 501 MET A O 1
ATOM 2362 N N . ASN A 1 309 ? 89.402 -41.778 -43.160 1.00 25.35 502 ASN A N 1
ATOM 2363 C CA . ASN A 1 309 ? 90.447 -42.743 -43.443 1.00 29.79 502 ASN A CA 1
ATOM 2364 C C . ASN A 1 309 ? 91.543 -41.999 -44.148 1.00 25.14 502 ASN A C 1
ATOM 2365 O O . ASN A 1 309 ? 91.493 -41.810 -45.354 1.00 28.45 502 ASN A O 1
ATOM 2370 N N . ASN A 1 310 ? 92.603 -41.678 -43.427 1.00 20.87 503 ASN A N 1
ATOM 2371 C CA . ASN A 1 310 ? 93.530 -40.729 -43.988 1.00 20.28 503 ASN A CA 1
ATOM 2372 C C . ASN A 1 310 ? 94.890 -41.278 -44.157 1.00 21.86 503 ASN A C 1
ATOM 2373 O O . ASN A 1 310 ? 95.580 -41.559 -43.185 1.00 24.44 503 ASN A O 1
ATOM 2378 N N . THR A 1 311 ? 95.300 -41.341 -45.411 1.00 20.89 504 THR A N 1
ATOM 2379 C CA . THR A 1 311 ? 96.427 -42.165 -45.789 1.00 22.22 504 THR A CA 1
ATOM 2380 C C . THR A 1 311 ? 97.737 -41.397 -45.881 1.00 21.18 504 THR A C 1
ATOM 2381 O O . THR A 1 311 ? 98.762 -41.951 -46.241 1.00 24.28 504 THR A O 1
ATOM 2385 N N . VAL A 1 312 ? 97.702 -40.122 -45.539 1.00 18.82 505 VAL A N 1
ATOM 2386 C CA . VAL A 1 312 ? 98.788 -39.204 -45.872 1.00 20.20 505 VAL A CA 1
ATOM 2387 C C . VAL A 1 312 ? 99.307 -38.430 -44.630 1.00 22.54 505 VAL A C 1
ATOM 2388 O O . VAL A 1 312 ? 100.529 -38.216 -44.491 1.00 22.51 505 VAL A O 1
ATOM 2392 N N . ILE A 1 313 ? 98.394 -37.838 -43.862 1.00 17.29 506 ILE A N 1
ATOM 2393 C CA . ILE A 1 313 ? 98.775 -37.090 -42.676 1.00 13.65 506 ILE A CA 1
ATOM 2394 C C . ILE A 1 313 ? 99.078 -37.945 -41.439 1.00 13.52 506 ILE A C 1
ATOM 2395 O O . ILE A 1 313 ? 98.245 -38.718 -40.986 1.00 15.11 506 ILE A O 1
ATOM 2400 N N . SER A 1 314 ? 100.259 -37.735 -40.862 1.00 14.32 507 SER A N 1
ATOM 2401 C CA . SER A 1 314 ? 100.778 -38.541 -39.752 1.00 16.05 507 SER A CA 1
ATOM 2402 C C . SER A 1 314 ? 101.514 -37.672 -38.688 1.00 16.98 507 SER A C 1
ATOM 2403 O O . SER A 1 314 ? 101.309 -36.462 -38.635 1.00 18.88 507 SER A O 1
ATOM 2406 N N . ARG A 1 315 ? 102.255 -38.281 -37.763 1.00 13.41 508 ARG A N 1
ATOM 2407 C CA . ARG A 1 315 ? 103.031 -37.504 -36.785 1.00 12.93 508 ARG A CA 1
ATOM 2408 C C . ARG A 1 315 ? 104.294 -38.244 -36.396 1.00 14.24 508 ARG A C 1
ATOM 2409 O O . ARG A 1 315 ? 104.319 -39.444 -36.503 1.00 18.18 508 ARG A O 1
ATOM 2417 N N . PRO A 1 316 ? 105.342 -37.552 -35.916 1.00 14.23 509 PRO A N 1
ATOM 2418 C CA . PRO A 1 316 ? 106.521 -38.330 -35.546 1.00 17.29 509 PRO A CA 1
ATOM 2419 C C . PRO A 1 316 ? 106.415 -39.013 -34.176 1.00 17.55 509 PRO A C 1
ATOM 2420 O O . PRO A 1 316 ? 105.628 -38.572 -33.350 1.00 17.48 509 PRO A O 1
ATOM 2424 N N . ASN A 1 317 ? 107.120 -40.128 -33.987 1.00 17.16 510 ASN A N 1
ATOM 2425 C CA . ASN A 1 317 ? 107.412 -40.640 -32.649 1.00 18.80 510 ASN A CA 1
ATOM 2426 C C . ASN A 1 317 ? 108.675 -41.475 -32.671 1.00 20.12 510 ASN A C 1
ATOM 2427 O O . ASN A 1 317 ? 109.022 -42.053 -33.684 1.00 21.52 510 ASN A O 1
ATOM 2432 N N . GLN A 1 318 ? 109.394 -41.485 -31.559 1.00 22.18 511 GLN A N 1
ATOM 2433 C CA . GLN A 1 318 ? 110.613 -42.272 -31.428 1.00 24.88 511 GLN A CA 1
ATOM 2434 C C . GLN A 1 318 ? 110.331 -43.724 -31.095 1.00 32.70 511 GLN A C 1
ATOM 2435 O O . GLN A 1 318 ? 109.364 -44.009 -30.395 1.00 41.04 511 GLN A O 1
ATOM 2441 N N . GLY A 1 319 ? 111.214 -44.640 -31.491 1.00 33.59 512 GLY A N 1
ATOM 2442 C CA . GLY A 1 319 ? 110.953 -46.052 -31.233 1.00 34.33 512 GLY A CA 1
ATOM 2443 C C . GLY A 1 319 ? 110.240 -46.892 -32.280 1.00 28.97 512 GLY A C 1
ATOM 2444 O O . GLY A 1 319 ? 110.528 -46.825 -33.471 1.00 23.03 512 GLY A O 1
ATOM 2445 N N . ASN A 1 320 ? 109.406 -47.806 -31.811 1.00 31.57 513 ASN A N 1
ATOM 2446 C CA . ASN A 1 320 ? 108.818 -48.756 -32.725 1.00 27.54 513 ASN A CA 1
ATOM 2447 C C . ASN A 1 320 ? 107.627 -48.187 -33.463 1.00 25.23 513 ASN A C 1
ATOM 2448 O O . ASN A 1 320 ? 107.194 -48.787 -34.431 1.00 28.78 513 ASN A O 1
ATOM 2453 N N . CYS A 1 321 ? 107.096 -47.035 -33.063 1.00 23.34 514 CYS A N 1
ATOM 2454 C CA . CYS A 1 321 ? 105.967 -46.485 -33.841 1.00 26.90 514 CYS A CA 1
ATOM 2455 C C . CYS A 1 321 ? 106.151 -45.045 -34.344 1.00 25.30 514 CYS A C 1
ATOM 2456 O O . CYS A 1 321 ? 105.488 -44.127 -33.854 1.00 24.98 514 CYS A O 1
ATOM 2459 N N . PRO A 1 322 ? 107.025 -44.858 -35.345 1.00 22.05 515 PRO A N 1
ATOM 2460 C CA . PRO A 1 322 ? 107.389 -43.600 -35.994 1.00 21.74 515 PRO A CA 1
ATOM 2461 C C . PRO A 1 322 ? 106.379 -43.202 -37.037 1.00 19.47 515 PRO A C 1
ATOM 2462 O O . PRO A 1 322 ? 105.336 -43.839 -37.116 1.00 20.02 515 PRO A O 1
ATOM 2466 N N . ARG A 1 323 ? 106.708 -42.201 -37.849 1.00 18.14 516 ARG A N 1
ATOM 2467 C CA . ARG A 1 323 ? 105.757 -41.703 -38.810 1.00 19.20 516 ARG A CA 1
ATOM 2468 C C . ARG A 1 323 ? 105.273 -42.774 -39.762 1.00 22.43 516 ARG A C 1
ATOM 2469 O O . ARG A 1 323 ? 105.974 -43.740 -40.032 1.00 23.40 516 ARG A O 1
ATOM 2477 N N . TYR A 1 324 ? 104.033 -42.609 -40.216 1.00 22.63 517 TYR A N 1
ATOM 2478 C CA . TYR A 1 324 ? 103.443 -43.461 -41.234 1.00 19.97 517 TYR A CA 1
ATOM 2479 C C . TYR A 1 324 ? 103.431 -44.920 -40.868 1.00 23.65 517 TYR A C 1
ATOM 2480 O O . TYR A 1 324 ? 103.365 -45.750 -41.770 1.00 31.15 517 TYR A O 1
ATOM 2489 N N . HIS A 1 325 ? 103.506 -45.258 -39.589 1.00 20.27 518 HIS A N 1
ATOM 2490 C CA . HIS A 1 325 ? 103.471 -46.652 -39.186 1.00 19.62 518 HIS A CA 1
ATOM 2491 C C . HIS A 1 325 ? 102.044 -47.028 -38.873 1.00 18.74 518 HIS A C 1
ATOM 2492 O O . HIS A 1 325 ? 101.482 -46.464 -37.955 1.00 23.67 518 HIS A O 1
ATOM 2499 N N . LYS A 1 326 ? 101.398 -47.901 -39.635 1.00 15.44 519 LYS A N 1
ATOM 2500 C CA . LYS A 1 326 ? 100.090 -48.325 -39.157 1.00 18.23 519 LYS A CA 1
ATOM 2501 C C . LYS A 1 326 ? 99.983 -49.827 -38.960 1.00 24.14 519 LYS A C 1
ATOM 2502 O O . LYS A 1 326 ? 99.213 -50.492 -39.658 1.00 26.61 519 LYS A O 1
ATOM 2508 N N . CYS A 1 327 ? 100.570 -50.352 -37.892 1.00 26.87 520 CYS A N 1
ATOM 2509 C CA . CYS A 1 327 ? 100.499 -51.797 -37.671 1.00 31.33 520 CYS A CA 1
ATOM 2510 C C . CYS A 1 327 ? 100.532 -52.141 -36.183 1.00 33.03 520 CYS A C 1
ATOM 2511 O O . CYS A 1 327 ? 101.485 -51.716 -35.508 1.00 32.46 520 CYS A O 1
ATOM 2514 N N . PRO A 1 328 ? 99.620 -53.034 -35.699 1.00 30.02 521 PRO A N 1
ATOM 2515 C CA . PRO A 1 328 ? 99.476 -53.146 -34.240 1.00 22.49 521 PRO A CA 1
ATOM 2516 C C . PRO A 1 328 ? 100.751 -53.467 -33.503 1.00 22.42 521 PRO A C 1
ATOM 2517 O O . PRO A 1 328 ? 101.629 -54.161 -33.997 1.00 27.70 521 PRO A O 1
ATOM 2521 N N . GLU A 1 329 ? 100.835 -52.903 -32.313 1.00 23.96 522 GLU A N 1
ATOM 2522 C CA . GLU A 1 329 ? 101.950 -53.080 -31.400 1.00 27.85 522 GLU A CA 1
ATOM 2523 C C . GLU A 1 329 ? 101.629 -52.318 -30.132 1.00 28.26 522 GLU A C 1
ATOM 2524 O O . GLU A 1 329 ? 100.875 -51.344 -30.163 1.00 26.68 522 GLU A O 1
ATOM 2530 N N . ILE A 1 330 ? 102.243 -52.692 -29.022 1.00 27.83 523 ILE A N 1
ATOM 2531 C CA . ILE A 1 330 ? 102.062 -51.875 -27.860 1.00 26.68 523 ILE A CA 1
ATOM 2532 C C . ILE A 1 330 ? 103.285 -50.952 -27.749 1.00 32.04 523 ILE A C 1
ATOM 2533 O O . ILE A 1 330 ? 104.448 -51.388 -27.637 1.00 27.78 523 ILE A O 1
ATOM 2538 N N . CYS A 1 331 ? 102.966 -49.661 -27.921 1.00 38.09 524 CYS A N 1
ATOM 2539 C CA . CYS A 1 331 ? 103.897 -48.525 -27.870 1.00 32.60 524 CYS A CA 1
ATOM 2540 C C . CYS A 1 331 ? 103.147 -47.227 -27.532 1.00 23.45 524 CYS A C 1
ATOM 2541 O O . CYS A 1 331 ? 101.930 -47.119 -27.750 1.00 19.03 524 CYS A O 1
ATOM 2544 N N . TYR A 1 332 ? 103.898 -46.252 -27.014 1.00 24.39 525 TYR A N 1
ATOM 2545 C CA . TYR A 1 332 ? 103.341 -44.990 -26.531 1.00 20.88 525 TYR A CA 1
ATOM 2546 C C . TYR A 1 332 ? 104.189 -43.762 -26.902 1.00 19.34 525 TYR A C 1
ATOM 2547 O O . TYR A 1 332 ? 105.409 -43.752 -26.738 1.00 17.74 525 TYR A O 1
ATOM 2556 N N . GLY A 1 333 ? 103.540 -42.722 -27.402 1.00 19.55 526 GLY A N 1
ATOM 2557 C CA . GLY A 1 333 ? 104.247 -41.498 -27.715 1.00 21.44 526 GLY A CA 1
ATOM 2558 C C . GLY A 1 333 ? 103.680 -40.787 -28.930 1.00 20.66 526 GLY A C 1
ATOM 2559 O O . GLY A 1 333 ? 102.674 -41.217 -29.493 1.00 17.60 526 GLY A O 1
ATOM 2560 N N . GLY A 1 334 ? 104.378 -39.746 -29.379 1.00 20.28 527 GLY A N 1
ATOM 2561 C CA . GLY A 1 334 ? 103.923 -38.932 -30.489 1.00 16.79 527 GLY A CA 1
ATOM 2562 C C . GLY A 1 334 ? 103.493 -37.575 -29.989 1.00 16.38 527 GLY A C 1
ATOM 2563 O O . GLY A 1 334 ? 103.457 -37.355 -28.781 1.00 18.12 527 GLY A O 1
ATOM 2564 N N . THR A 1 335 ? 103.184 -36.674 -30.920 1.00 13.70 528 THR A N 1
ATOM 2565 C CA . THR A 1 335 ? 102.875 -35.271 -30.636 1.00 11.02 528 THR A CA 1
ATOM 2566 C C . THR A 1 335 ? 101.444 -34.947 -30.988 1.00 9.03 528 THR A C 1
ATOM 2567 O O . THR A 1 335 ? 100.882 -35.590 -31.856 1.00 9.77 528 THR A O 1
ATOM 2571 N N . TYR A 1 336 ? 100.866 -33.926 -30.367 1.00 7.50 529 TYR A N 1
ATOM 2572 C CA . TYR A 1 336 ? 99.511 -33.487 -30.725 1.00 6.48 529 TYR A CA 1
ATOM 2573 C C . TYR A 1 336 ? 99.589 -32.383 -31.765 1.00 9.26 529 TYR A C 1
ATOM 2574 O O . TYR A 1 336 ? 99.894 -31.253 -31.422 1.00 12.41 529 TYR A O 1
ATOM 2583 N N . ASN A 1 337 ? 99.283 -32.662 -33.026 1.00 7.22 530 ASN A N 1
ATOM 2584 C CA . ASN A 1 337 ? 99.157 -31.572 -33.977 1.00 7.19 530 ASN A CA 1
ATOM 2585 C C . ASN A 1 337 ? 97.731 -31.569 -34.468 1.00 7.57 530 ASN A C 1
ATOM 2586 O O . ASN A 1 337 ? 97.426 -32.311 -35.377 1.00 10.01 530 ASN A O 1
ATOM 2591 N N . ASP A 1 338 ? 96.867 -30.682 -33.989 1.00 8.39 531 ASP A N 1
ATOM 2592 C CA . ASP A 1 338 ? 95.474 -30.885 -34.321 1.00 7.64 531 ASP A CA 1
ATOM 2593 C C . ASP A 1 338 ? 95.116 -30.122 -35.563 1.00 7.55 531 ASP A C 1
ATOM 2594 O O . ASP A 1 338 ? 95.944 -29.422 -36.097 1.00 7.87 531 ASP A O 1
ATOM 2599 N N . ILE A 1 339 ? 93.895 -30.306 -36.044 1.00 7.06 532 ILE A N 1
ATOM 2600 C CA . ILE A 1 339 ? 93.526 -29.867 -37.375 1.00 7.75 532 ILE A CA 1
ATOM 2601 C C . ILE A 1 339 ? 92.231 -29.103 -37.382 1.00 9.72 532 ILE A C 1
ATOM 2602 O O . ILE A 1 339 ? 91.452 -29.208 -36.431 1.00 9.62 532 ILE A O 1
ATOM 2607 N N . ALA A 1 340 ? 91.986 -28.365 -38.472 1.00 11.39 533 ALA A N 1
ATOM 2608 C CA . ALA A 1 340 ? 90.677 -27.716 -38.669 1.00 13.28 533 ALA A CA 1
ATOM 2609 C C . ALA A 1 340 ? 90.231 -27.731 -40.143 1.00 14.21 533 ALA A C 1
ATOM 2610 O O . ALA A 1 340 ? 91.059 -27.553 -41.052 1.00 13.30 533 ALA A O 1
ATOM 2612 N N . PRO A 1 341 ? 88.911 -27.915 -40.372 1.00 15.14 534 PRO A N 1
ATOM 2613 C CA . PRO A 1 341 ? 88.252 -28.105 -41.665 1.00 17.36 534 PRO A CA 1
ATOM 2614 C C . PRO A 1 341 ? 88.232 -26.863 -42.495 1.00 19.87 534 PRO A C 1
ATOM 2615 O O . PRO A 1 341 ? 87.837 -25.855 -41.936 1.00 24.18 534 PRO A O 1
ATOM 2619 N N . LEU A 1 342 ? 88.533 -26.936 -43.788 1.00 19.32 535 LEU A N 1
ATOM 2620 C CA . LEU A 1 342 ? 88.407 -25.763 -44.643 1.00 19.91 535 LEU A CA 1
ATOM 2621 C C . LEU A 1 342 ? 87.122 -25.857 -45.456 1.00 25.67 535 LEU A C 1
ATOM 2622 O O . LEU A 1 342 ? 86.173 -25.112 -45.223 1.00 23.28 535 LEU A O 1
ATOM 2627 N N . ASP A 1 343 ? 87.064 -26.819 -46.368 1.00 33.33 536 ASP A N 1
ATOM 2628 C CA . ASP A 1 343 ? 85.852 -27.038 -47.160 1.00 39.43 536 ASP A CA 1
ATOM 2629 C C . ASP A 1 343 ? 85.338 -28.465 -46.961 1.00 38.15 536 ASP A C 1
ATOM 2630 O O . ASP A 1 343 ? 86.141 -29.405 -46.904 1.00 36.40 536 ASP A O 1
ATOM 2635 N N . LEU A 1 344 ? 84.018 -28.613 -46.800 1.00 36.00 537 LEU A N 1
ATOM 2636 C CA . LEU A 1 344 ? 83.412 -29.933 -46.703 1.00 31.57 537 LEU A CA 1
ATOM 2637 C C . LEU A 1 344 ? 83.475 -30.615 -48.058 1.00 34.31 537 LEU A C 1
ATOM 2638 O O . LEU A 1 344 ? 84.006 -31.727 -48.200 1.00 30.56 537 LEU A O 1
ATOM 2643 N N . GLY A 1 345 ? 82.968 -29.902 -49.058 1.00 39.31 538 GLY A N 1
ATOM 2644 C CA . GLY A 1 345 ? 82.865 -30.405 -50.416 1.00 40.03 538 GLY A CA 1
ATOM 2645 C C . GLY A 1 345 ? 84.132 -31.006 -50.985 1.00 33.33 538 GLY A C 1
ATOM 2646 O O . GLY A 1 345 ? 84.092 -32.033 -51.642 1.00 36.94 538 GLY A O 1
ATOM 2647 N N . LYS A 1 346 ? 85.267 -30.385 -50.736 1.00 31.98 539 LYS A N 1
ATOM 2648 C CA . LYS A 1 346 ? 86.499 -30.964 -51.233 1.00 36.06 539 LYS A CA 1
ATOM 2649 C C . LYS A 1 346 ? 87.196 -31.785 -50.170 1.00 32.42 539 LYS A C 1
ATOM 2650 O O . LYS A 1 346 ? 88.269 -32.337 -50.444 1.00 30.83 539 LYS A O 1
ATOM 2656 N N . ASP A 1 347 ? 86.586 -31.870 -48.980 1.00 30.14 540 ASP A N 1
ATOM 2657 C CA . ASP A 1 347 ? 87.128 -32.667 -47.871 1.00 31.01 540 ASP A CA 1
ATOM 2658 C C . ASP A 1 347 ? 88.562 -32.195 -47.553 1.00 29.32 540 ASP A C 1
ATOM 2659 O O . ASP A 1 347 ? 89.524 -32.966 -47.658 1.00 24.64 540 ASP A O 1
ATOM 2664 N N . MET A 1 348 ? 88.685 -30.932 -47.136 1.00 27.57 541 MET A N 1
ATOM 2665 C CA . MET A 1 348 ? 89.985 -30.302 -46.951 1.00 21.29 541 MET A CA 1
ATOM 2666 C C . MET A 1 348 ? 90.169 -29.856 -45.539 1.00 21.79 541 MET A C 1
ATOM 2667 O O . MET A 1 348 ? 89.229 -29.379 -44.904 1.00 22.23 541 MET A O 1
ATOM 2672 N N . TYR A 1 349 ? 91.416 -29.938 -45.089 1.00 20.79 542 TYR A N 1
ATOM 2673 C CA . TYR A 1 349 ? 91.790 -29.610 -43.721 1.00 17.15 542 TYR A CA 1
ATOM 2674 C C . TYR A 1 349 ? 93.162 -28.934 -43.722 1.00 16.90 542 TYR A C 1
ATOM 2675 O O . TYR A 1 349 ? 93.929 -29.100 -44.689 1.00 16.84 542 TYR A O 1
ATOM 2684 N N . VAL A 1 350 ? 93.430 -28.109 -42.702 1.00 16.44 543 VAL A N 1
ATOM 2685 C CA . VAL A 1 350 ? 94.790 -27.604 -42.419 1.00 13.20 543 VAL A CA 1
ATOM 2686 C C . VAL A 1 350 ? 95.286 -28.077 -41.081 1.00 11.21 543 VAL A C 1
ATOM 2687 O O . VAL A 1 350 ? 94.492 -28.268 -40.136 1.00 10.34 543 VAL A O 1
ATOM 2691 N N . SER A 1 351 ? 96.596 -28.269 -41.002 1.00 9.97 544 SER A N 1
ATOM 2692 C CA . SER A 1 351 ? 97.226 -28.540 -39.717 1.00 9.92 544 SER A CA 1
ATOM 2693 C C . SER A 1 351 ? 98.673 -28.115 -39.711 1.00 9.30 544 SER A C 1
ATOM 2694 O O . SER A 1 351 ? 99.365 -28.203 -40.738 1.00 8.39 544 SER A O 1
ATOM 2697 N N . VAL A 1 352 ? 99.166 -27.679 -38.559 1.00 9.18 545 VAL A N 1
ATOM 2698 C CA . VAL A 1 352 ? 100.588 -27.419 -38.556 1.00 11.52 545 VAL A CA 1
ATOM 2699 C C . VAL A 1 352 ? 101.231 -28.700 -38.070 1.00 12.62 545 VAL A C 1
ATOM 2700 O O . VAL A 1 352 ? 101.260 -28.949 -36.872 1.00 13.50 545 VAL A O 1
ATOM 2704 N N . ILE A 1 353 ? 101.825 -29.460 -38.992 1.00 10.77 546 ILE A N 1
ATOM 2705 C CA . ILE A 1 353 ? 102.277 -30.816 -38.685 1.00 9.30 546 ILE A CA 1
ATOM 2706 C C . ILE A 1 353 ? 103.767 -30.868 -38.742 1.00 11.16 546 ILE A C 1
ATOM 2707 O O . ILE A 1 353 ? 104.362 -30.074 -39.422 1.00 13.32 546 ILE A O 1
ATOM 2712 N N . LEU A 1 354 ? 104.381 -31.798 -38.026 1.00 13.75 547 LEU A N 1
ATOM 2713 C CA . LEU A 1 354 ? 105.839 -31.836 -37.978 1.00 15.02 547 LEU A CA 1
ATOM 2714 C C . LEU A 1 354 ? 106.359 -32.764 -39.076 1.00 18.33 547 LEU A C 1
ATOM 2715 O O . LEU A 1 354 ? 105.961 -33.927 -39.158 1.00 17.62 547 LEU A O 1
ATOM 2720 N N . ASP A 1 355 ? 107.228 -32.246 -39.943 1.00 22.80 548 ASP A N 1
ATOM 2721 C CA . ASP A 1 355 ? 107.806 -33.099 -40.971 1.00 24.56 548 ASP A CA 1
ATOM 2722 C C . ASP A 1 355 ? 109.074 -33.624 -40.391 1.00 25.98 548 ASP A C 1
ATOM 2723 O O . ASP A 1 355 ? 110.141 -33.046 -40.579 1.00 29.26 548 ASP A O 1
ATOM 2728 N N . SER A 1 356 ? 108.963 -34.805 -39.811 1.00 22.82 549 SER A N 1
ATOM 2729 C CA . SER A 1 356 ? 110.090 -35.506 -39.242 1.00 26.79 549 SER A CA 1
ATOM 2730 C C . SER A 1 356 ? 109.577 -36.889 -39.072 1.00 28.58 549 SER A C 1
ATOM 2731 O O . SER A 1 356 ? 108.365 -37.085 -39.022 1.00 26.76 549 SER A O 1
ATOM 2734 N N . ASP A 1 357 ? 110.493 -37.836 -38.937 1.00 31.18 550 ASP A N 1
ATOM 2735 C CA . ASP A 1 357 ? 110.130 -39.217 -38.725 1.00 25.71 550 ASP A CA 1
ATOM 2736 C C . ASP A 1 357 ? 109.956 -39.473 -37.243 1.00 20.88 550 ASP A C 1
ATOM 2737 O O . ASP A 1 357 ? 108.919 -39.945 -36.820 1.00 18.75 550 ASP A O 1
ATOM 2742 N N . GLN A 1 358 ? 111.001 -39.215 -36.471 1.00 20.21 551 GLN A N 1
ATOM 2743 C CA . GLN A 1 358 ? 110.995 -39.444 -35.023 1.00 22.69 551 GLN A CA 1
ATOM 2744 C C . GLN A 1 358 ? 111.117 -38.148 -34.227 1.00 22.89 551 GLN A C 1
ATOM 2745 O O . GLN A 1 358 ? 110.387 -37.942 -33.262 1.00 20.82 551 GLN A O 1
ATOM 2751 N N . LEU A 1 359 ? 112.124 -37.347 -34.553 1.00 24.44 552 LEU A N 1
ATOM 2752 C CA . LEU A 1 359 ? 112.326 -36.048 -33.915 1.00 25.49 552 LEU A CA 1
ATOM 2753 C C . LEU A 1 359 ? 111.090 -35.165 -33.937 1.00 23.60 552 LEU A C 1
ATOM 2754 O O . LEU A 1 359 ? 110.227 -35.299 -34.812 1.00 21.29 552 LEU A O 1
ATOM 2759 N N . ALA A 1 360 ? 110.972 -34.299 -32.938 1.00 20.90 553 ALA A N 1
ATOM 2760 C CA . ALA A 1 360 ? 109.857 -33.375 -32.942 1.00 23.54 553 ALA A CA 1
ATOM 2761 C C . ALA A 1 360 ? 110.348 -32.028 -33.427 1.00 29.13 553 ALA A C 1
ATOM 2762 O O . ALA A 1 360 ? 110.911 -31.261 -32.656 1.00 34.53 553 ALA A O 1
ATOM 2764 N N . GLU A 1 361 ? 110.055 -31.709 -34.684 1.00 29.08 554 GLU A N 1
ATOM 2765 C CA . GLU A 1 361 ? 110.549 -30.485 -35.298 1.00 26.84 554 GLU A CA 1
ATOM 2766 C C . GLU A 1 361 ? 109.953 -30.226 -36.673 1.00 25.69 554 GLU A C 1
ATOM 2767 O O . GLU A 1 361 ? 109.097 -30.965 -37.149 1.00 24.51 554 GLU A O 1
ATOM 2773 N N . ASN A 1 362 ? 110.400 -29.136 -37.281 1.00 27.84 555 ASN A N 1
ATOM 2774 C CA . ASN A 1 362 ? 110.007 -28.746 -38.627 1.00 24.70 555 ASN A CA 1
ATOM 2775 C C . ASN A 1 362 ? 108.501 -28.604 -38.863 1.00 18.18 555 ASN A C 1
ATOM 2776 O O . ASN A 1 362 ? 107.941 -29.344 -39.659 1.00 17.26 555 ASN A O 1
ATOM 2781 N N . PRO A 1 363 ? 107.859 -27.626 -38.195 1.00 16.72 556 PRO A N 1
ATOM 2782 C CA . PRO A 1 363 ? 106.441 -27.365 -38.441 1.00 16.17 556 PRO A CA 1
ATOM 2783 C C . PRO A 1 363 ? 106.199 -26.987 -39.888 1.00 17.40 556 PRO A C 1
ATOM 2784 O O . PRO A 1 363 ? 106.989 -26.253 -40.445 1.00 22.91 556 PRO A O 1
ATOM 2788 N N . GLU A 1 364 ? 105.148 -27.517 -40.490 1.00 15.43 557 GLU A N 1
ATOM 2789 C CA . GLU A 1 364 ? 104.754 -27.171 -41.835 1.00 14.52 557 GLU A CA 1
ATOM 2790 C C . GLU A 1 364 ? 103.259 -26.957 -41.822 1.00 14.11 557 GLU A C 1
ATOM 2791 O O . GLU A 1 364 ? 102.496 -27.838 -41.401 1.00 13.59 557 GLU A O 1
ATOM 2797 N N . ILE A 1 365 ? 102.824 -25.791 -42.276 1.00 16.75 558 ILE A N 1
ATOM 2798 C CA . ILE A 1 365 ? 101.402 -25.579 -42.470 1.00 13.83 558 ILE A CA 1
ATOM 2799 C C . ILE A 1 365 ? 101.091 -26.475 -43.624 1.00 13.07 558 ILE A C 1
ATOM 2800 O O . ILE A 1 365 ? 101.641 -26.284 -44.690 1.00 15.53 558 ILE A O 1
ATOM 2805 N N . THR A 1 366 ? 100.215 -27.450 -43.425 1.00 11.85 559 THR A N 1
ATOM 2806 C CA . THR A 1 366 ? 99.900 -28.392 -44.495 1.00 13.10 559 THR A CA 1
ATOM 2807 C C . THR A 1 366 ? 98.389 -28.349 -44.721 1.00 13.46 559 THR A C 1
ATOM 2808 O O . THR A 1 366 ? 97.604 -28.313 -43.761 1.00 12.85 559 THR A O 1
ATOM 2812 N N . VAL A 1 367 ? 98.001 -28.261 -45.993 1.00 14.74 560 VAL A N 1
ATOM 2813 C CA . VAL A 1 367 ? 96.597 -28.302 -46.420 1.00 17.59 560 VAL A CA 1
ATOM 2814 C C . VAL A 1 367 ? 96.418 -29.540 -47.237 1.00 21.10 560 VAL A C 1
ATOM 2815 O O . VAL A 1 367 ? 97.133 -29.707 -48.253 1.00 23.13 560 VAL A O 1
ATOM 2819 N N . PHE A 1 368 ? 95.473 -30.386 -46.809 1.00 19.70 561 PHE A N 1
ATOM 2820 C CA . PHE A 1 368 ? 95.333 -31.735 -47.353 1.00 20.16 561 PHE A CA 1
ATOM 2821 C C . PHE A 1 368 ? 93.884 -32.201 -47.472 1.00 20.21 561 PHE A C 1
ATOM 2822 O O . PHE A 1 368 ? 92.982 -31.614 -46.873 1.00 18.42 561 PHE A O 1
ATOM 2830 N N . ASN A 1 369 ? 93.670 -33.232 -48.287 1.00 23.18 562 ASN A N 1
ATOM 2831 C CA . ASN A 1 369 ? 92.417 -33.989 -48.284 1.00 26.91 562 ASN A CA 1
ATOM 2832 C C . ASN A 1 369 ? 92.728 -35.405 -47.840 1.00 31.76 562 ASN A C 1
ATOM 2833 O O . ASN A 1 369 ? 93.881 -35.704 -47.504 1.00 31.59 562 ASN A O 1
ATOM 2838 N N . SER A 1 370 ? 91.721 -36.269 -47.794 1.00 29.55 563 SER A N 1
ATOM 2839 C CA . SER A 1 370 ? 91.923 -37.578 -47.202 1.00 25.78 563 SER A CA 1
ATOM 2840 C C . SER A 1 370 ? 92.973 -38.428 -47.897 1.00 27.20 563 SER A C 1
ATOM 2841 O O . SER A 1 370 ? 93.530 -39.342 -47.298 1.00 25.70 563 SER A O 1
ATOM 2844 N N . THR A 1 371 ? 93.270 -38.087 -49.146 1.00 33.45 564 THR A N 1
ATOM 2845 C CA . THR A 1 371 ? 94.169 -38.864 -50.000 1.00 32.99 564 THR A CA 1
ATOM 2846 C C . THR A 1 371 ? 95.547 -38.231 -50.083 1.00 30.48 564 THR A C 1
ATOM 2847 O O . THR A 1 371 ? 96.554 -38.858 -49.772 1.00 29.40 564 THR A O 1
ATOM 2851 N N . THR A 1 372 ? 95.583 -36.999 -50.577 1.00 33.39 565 THR A N 1
ATOM 2852 C CA . THR A 1 372 ? 96.843 -36.339 -50.925 1.00 38.93 565 THR A CA 1
ATOM 2853 C C . THR A 1 372 ? 97.033 -34.936 -50.329 1.00 32.42 565 THR A C 1
ATOM 2854 O O . THR A 1 372 ? 96.061 -34.246 -50.026 1.00 30.39 565 THR A O 1
ATOM 2858 N N . ILE A 1 373 ? 98.287 -34.520 -50.157 1.00 28.29 566 ILE A N 1
ATOM 2859 C CA . ILE A 1 373 ? 98.565 -33.174 -49.656 1.00 26.54 566 ILE A CA 1
ATOM 2860 C C . ILE A 1 373 ? 98.476 -32.133 -50.760 1.00 29.65 566 ILE A C 1
ATOM 2861 O O . ILE A 1 373 ? 99.284 -32.141 -51.693 1.00 34.94 566 ILE A O 1
ATOM 2866 N N . LEU A 1 374 ? 97.528 -31.209 -50.620 1.00 24.95 567 LEU A N 1
ATOM 2867 C CA . LEU A 1 374 ? 97.322 -30.167 -51.613 1.00 22.57 567 LEU A CA 1
ATOM 2868 C C . LEU A 1 374 ? 98.481 -29.178 -51.660 1.00 24.38 567 LEU A C 1
ATOM 2869 O O . LEU A 1 374 ? 99.119 -29.019 -52.693 1.00 27.84 567 LEU A O 1
ATOM 2874 N N . TYR A 1 375 ? 98.786 -28.534 -50.543 1.00 24.29 568 TYR A N 1
ATOM 2875 C CA . TYR A 1 375 ? 100.011 -27.725 -50.512 1.00 26.80 568 TYR A CA 1
ATOM 2876 C C . TYR A 1 375 ? 100.491 -27.492 -49.085 1.00 25.24 568 TYR A C 1
ATOM 2877 O O . TYR A 1 375 ? 99.742 -27.673 -48.124 1.00 20.11 568 TYR A O 1
ATOM 2886 N N . LYS A 1 376 ? 101.748 -27.082 -48.962 1.00 23.23 569 LYS A N 1
ATOM 2887 C CA . LYS A 1 376 ? 102.350 -26.932 -47.666 1.00 20.62 569 LYS A CA 1
ATOM 2888 C C . LYS A 1 376 ? 103.299 -25.775 -47.699 1.00 23.81 569 LYS A C 1
ATOM 2889 O O . LYS A 1 376 ? 103.780 -25.395 -48.759 1.00 27.29 569 LYS A O 1
ATOM 2895 N N . GLU A 1 377 ? 103.551 -25.197 -46.537 1.00 23.48 570 GLU A N 1
ATOM 2896 C CA . GLU A 1 377 ? 104.653 -24.270 -46.404 1.00 27.79 570 GLU A CA 1
ATOM 2897 C C . GLU A 1 377 ? 105.314 -24.435 -45.040 1.00 26.62 570 GLU A C 1
ATOM 2898 O O . GLU A 1 377 ? 104.625 -24.430 -44.021 1.00 23.29 570 GLU A O 1
ATOM 2904 N N . ARG A 1 378 ? 106.643 -24.523 -45.002 1.00 26.12 571 ARG A N 1
ATOM 2905 C CA . ARG A 1 378 ? 107.310 -24.626 -43.715 1.00 26.19 571 ARG A CA 1
ATOM 2906 C C . ARG A 1 378 ? 107.218 -23.284 -42.968 1.00 29.73 571 ARG A C 1
ATOM 2907 O O . ARG A 1 378 ? 107.379 -22.226 -43.567 1.00 33.93 571 ARG A O 1
ATOM 2915 N N . VAL A 1 379 ? 106.962 -23.332 -41.662 1.00 29.47 572 VAL A N 1
ATOM 2916 C CA . VAL A 1 379 ? 106.768 -22.114 -40.879 1.00 28.68 572 VAL A CA 1
ATOM 2917 C C . VAL A 1 379 ? 108.070 -21.389 -40.659 1.00 32.93 572 VAL A C 1
ATOM 2918 O O . VAL A 1 379 ? 108.132 -20.185 -40.869 1.00 42.19 572 VAL A O 1
ATOM 2922 N N . SER A 1 380 ? 109.112 -22.083 -40.225 1.00 30.07 573 SER A N 1
ATOM 2923 C CA . SER A 1 380 ? 110.396 -21.394 -40.117 1.00 42.00 573 SER A CA 1
ATOM 2924 C C . SER A 1 380 ? 111.450 -22.012 -41.011 1.00 50.33 573 SER A C 1
ATOM 2925 O O . SER A 1 380 ? 111.520 -23.234 -41.152 1.00 57.44 573 SER A O 1
ATOM 2928 N N . LYS A 1 381 ? 112.262 -21.157 -41.621 1.00 49.72 574 LYS A N 1
ATOM 2929 C CA . LYS A 1 381 ? 113.271 -21.614 -42.559 1.00 56.12 574 LYS A CA 1
ATOM 2930 C C . LYS A 1 381 ? 114.398 -22.304 -41.816 1.00 59.41 574 LYS A C 1
ATOM 2931 O O . LYS A 1 381 ? 114.910 -23.318 -42.276 1.00 68.45 574 LYS A O 1
ATOM 2937 N N . ASP A 1 382 ? 114.790 -21.761 -40.669 1.00 59.90 575 ASP A N 1
ATOM 2938 C CA . ASP A 1 382 ? 115.775 -22.446 -39.824 1.00 73.56 575 ASP A CA 1
ATOM 2939 C C . ASP A 1 382 ? 115.139 -23.606 -39.059 1.00 61.25 575 ASP A C 1
ATOM 2940 O O . ASP A 1 382 ? 113.916 -23.661 -38.931 1.00 54.39 575 ASP A O 1
ATOM 2945 N N . GLU A 1 383 ? 115.971 -24.547 -38.600 1.00 61.93 576 GLU A N 1
ATOM 2946 C CA . GLU A 1 383 ? 115.504 -25.663 -37.774 1.00 59.71 576 GLU A CA 1
ATOM 2947 C C . GLU A 1 383 ? 114.709 -25.108 -36.602 1.00 60.43 576 GLU A C 1
ATOM 2948 O O . GLU A 1 383 ? 115.151 -24.168 -35.944 1.00 69.03 576 GLU A O 1
ATOM 2954 N N . LEU A 1 384 ? 113.546 -25.679 -36.324 1.00 50.35 577 LEU A N 1
ATOM 2955 C CA . LEU A 1 384 ? 112.727 -25.169 -35.230 1.00 37.08 577 LEU A CA 1
ATOM 2956 C C . LEU A 1 384 ? 112.154 -26.339 -34.449 1.00 38.01 577 LEU A C 1
ATOM 2957 O O . LEU A 1 384 ? 111.601 -27.276 -35.022 1.00 39.04 577 LEU A O 1
ATOM 2962 N N . ASN A 1 385 ? 112.298 -26.272 -33.130 1.00 37.16 578 ASN A N 1
ATOM 2963 C CA . ASN A 1 385 ? 111.850 -27.322 -32.219 1.00 27.34 578 ASN A CA 1
ATOM 2964 C C . ASN A 1 385 ? 110.393 -27.129 -31.824 1.00 26.86 578 ASN A C 1
ATOM 2965 O O . ASN A 1 385 ? 110.036 -26.113 -31.217 1.00 27.09 578 ASN A O 1
ATOM 2970 N N . THR A 1 386 ? 109.542 -28.101 -32.113 1.00 25.31 579 THR A N 1
ATOM 2971 C CA . THR A 1 386 ? 108.126 -27.885 -31.854 1.00 23.57 579 THR A CA 1
ATOM 2972 C C . THR A 1 386 ? 107.458 -29.159 -31.364 1.00 23.53 579 THR A C 1
ATOM 2973 O O . THR A 1 386 ? 107.763 -30.260 -31.851 1.00 22.23 579 THR A O 1
ATOM 2977 N N . ARG A 1 387 ? 106.536 -29.017 -30.414 1.00 21.47 580 ARG A N 1
ATOM 2978 C CA . ARG A 1 387 ? 105.780 -30.176 -29.982 1.00 18.40 580 ARG A CA 1
ATOM 2979 C C . ARG A 1 387 ? 104.298 -30.102 -30.298 1.00 14.49 580 ARG A C 1
ATOM 2980 O O . ARG A 1 387 ? 103.893 -30.554 -31.340 1.00 15.36 580 ARG A O 1
ATOM 2988 N N . SER A 1 388 ? 103.517 -29.405 -29.496 1.00 12.91 581 SER A N 1
ATOM 2989 C CA . SER A 1 388 ? 102.081 -29.356 -29.710 1.00 10.78 581 SER A CA 1
ATOM 2990 C C . SER A 1 388 ? 101.782 -28.386 -30.803 1.00 8.93 581 SER A C 1
ATOM 2991 O O . SER A 1 388 ? 102.565 -27.523 -31.053 1.00 11.22 581 SER A O 1
ATOM 2994 N N . THR A 1 389 ? 100.744 -28.592 -31.582 1.00 7.89 582 THR A N 1
ATOM 2995 C CA . THR A 1 389 ? 100.352 -27.520 -32.476 1.00 9.96 582 THR A CA 1
ATOM 2996 C C . THR A 1 389 ? 98.825 -27.407 -32.533 1.00 12.11 582 THR A C 1
ATOM 2997 O O . THR A 1 389 ? 98.175 -28.317 -33.009 1.00 15.38 582 THR A O 1
ATOM 3001 N N . THR A 1 390 ? 98.227 -26.294 -32.123 1.00 11.03 583 THR A N 1
ATOM 3002 C CA . THR A 1 390 ? 96.768 -26.217 -32.287 1.00 12.21 583 THR A CA 1
ATOM 3003 C C . THR A 1 390 ? 96.466 -25.264 -33.409 1.00 10.69 583 THR A C 1
ATOM 3004 O O . THR A 1 390 ? 97.181 -24.300 -33.572 1.00 11.60 583 THR A O 1
ATOM 3008 N N . THR A 1 391 ? 95.401 -25.505 -34.163 1.00 9.60 584 THR A N 1
ATOM 3009 C CA . THR A 1 391 ? 95.057 -24.628 -35.276 1.00 9.39 584 THR A CA 1
ATOM 3010 C C . THR A 1 391 ? 93.590 -24.391 -35.309 1.00 11.94 584 THR A C 1
ATOM 3011 O O . THR A 1 391 ? 92.842 -25.343 -35.277 1.00 13.75 584 THR A O 1
ATOM 3015 N N . SER A 1 392 ? 93.163 -23.135 -35.405 1.00 16.10 585 SER A N 1
ATOM 3016 C CA . SER A 1 392 ? 91.725 -22.822 -35.506 1.00 16.11 585 SER A CA 1
ATOM 3017 C C . SER A 1 392 ? 91.460 -21.934 -36.723 1.00 15.51 585 SER A C 1
ATOM 3018 O O . SER A 1 392 ? 92.301 -21.115 -37.099 1.00 16.11 585 SER A O 1
ATOM 3021 N N . CYS A 1 393 ? 90.309 -22.101 -37.359 1.00 17.04 586 CYS A N 1
ATOM 3022 C CA . CYS A 1 393 ? 90.005 -21.279 -38.536 1.00 19.87 586 CYS A CA 1
ATOM 3023 C C . CYS A 1 393 ? 88.651 -20.614 -38.516 1.00 22.92 586 CYS A C 1
ATOM 3024 O O . CYS A 1 393 ? 87.703 -21.119 -37.922 1.00 27.06 586 CYS A O 1
ATOM 3027 N N . PHE A 1 394 ? 88.568 -19.487 -39.217 1.00 22.89 587 PHE A N 1
ATOM 3028 C CA . PHE A 1 394 ? 87.370 -18.661 -39.182 1.00 25.88 587 PHE A CA 1
ATOM 3029 C C . PHE A 1 394 ? 87.319 -17.794 -40.422 1.00 27.51 587 PHE A C 1
ATOM 3030 O O . PHE A 1 394 ? 88.342 -17.572 -41.100 1.00 23.74 587 PHE A O 1
ATOM 3038 N N . LEU A 1 395 ? 86.109 -17.316 -40.701 1.00 27.56 588 LEU A N 1
ATOM 3039 C CA . LEU A 1 395 ? 85.841 -16.480 -41.850 1.00 28.28 588 LEU A CA 1
ATOM 3040 C C . LEU A 1 395 ? 86.004 -15.002 -41.503 1.00 32.95 588 LEU A C 1
ATOM 3041 O O . LEU A 1 395 ? 85.304 -14.470 -40.641 1.00 33.19 588 LEU A O 1
ATOM 3046 N N . PHE A 1 396 ? 86.936 -14.340 -42.174 1.00 35.42 589 PHE A N 1
ATOM 3047 C CA . PHE A 1 396 ? 87.212 -12.941 -41.891 1.00 34.15 589 PHE A CA 1
ATOM 3048 C C . PHE A 1 396 ? 87.234 -12.110 -43.152 1.00 40.04 589 PHE A C 1
ATOM 3049 O O . PHE A 1 396 ? 88.118 -12.296 -44.006 1.00 37.45 589 PHE A O 1
ATOM 3057 N N . LEU A 1 397 ? 86.280 -11.176 -43.231 1.00 42.36 590 LEU A N 1
ATOM 3058 C CA . LEU A 1 397 ? 86.025 -10.391 -44.435 1.00 40.07 590 LEU A CA 1
ATOM 3059 C C . LEU A 1 397 ? 85.787 -11.380 -45.559 1.00 39.78 590 LEU A C 1
ATOM 3060 O O . LEU A 1 397 ? 86.475 -11.370 -46.585 1.00 38.49 590 LEU A O 1
ATOM 3065 N N . ASP A 1 398 ? 84.844 -12.278 -45.275 1.00 39.14 591 ASP A N 1
ATOM 3066 C CA . ASP A 1 398 ? 84.396 -13.345 -46.157 1.00 40.79 591 ASP A CA 1
ATOM 3067 C C . ASP A 1 398 ? 85.515 -14.179 -46.782 1.00 44.21 591 ASP A C 1
ATOM 3068 O O . ASP A 1 398 ? 85.424 -14.615 -47.925 1.00 48.66 591 ASP A O 1
ATOM 3073 N N . GLU A 1 399 ? 86.561 -14.418 -46.009 1.00 44.96 592 GLU A N 1
ATOM 3074 C CA . GLU A 1 399 ? 87.691 -15.215 -46.458 1.00 42.87 592 GLU A CA 1
ATOM 3075 C C . GLU A 1 399 ? 88.174 -16.199 -45.387 1.00 36.73 592 GLU A C 1
ATOM 3076 O O . GLU A 1 399 ? 88.086 -15.920 -44.183 1.00 31.17 592 GLU A O 1
ATOM 3082 N N . PRO A 1 400 ? 88.607 -17.391 -45.816 1.00 33.81 593 PRO A N 1
ATOM 3083 C CA . PRO A 1 400 ? 89.160 -18.314 -44.835 1.00 27.29 593 PRO A CA 1
ATOM 3084 C C . PRO A 1 400 ? 90.523 -17.847 -44.291 1.00 31.76 593 PRO A C 1
ATOM 3085 O O . PRO A 1 400 ? 91.503 -17.751 -45.068 1.00 25.73 593 PRO A O 1
ATOM 3089 N N . TRP A 1 401 ? 90.597 -17.728 -42.954 1.00 31.00 594 TRP A N 1
ATOM 3090 C CA . TRP A 1 401 ? 91.794 -17.290 -42.217 1.00 23.80 594 TRP A CA 1
ATOM 3091 C C . TRP A 1 401 ? 92.035 -18.213 -41.028 1.00 20.61 594 TRP A C 1
ATOM 3092 O O . TRP A 1 401 ? 91.083 -18.613 -40.352 1.00 19.26 594 TRP A O 1
ATOM 3103 N N . CYS A 1 402 ? 93.307 -18.520 -40.768 1.00 19.31 595 CYS A N 1
ATOM 3104 C CA . CYS A 1 402 ? 93.718 -19.425 -39.688 1.00 18.60 595 CYS A CA 1
ATOM 3105 C C . CYS A 1 402 ? 94.670 -18.796 -38.677 1.00 20.54 595 CYS A C 1
ATOM 3106 O O . CYS A 1 402 ? 95.533 -17.976 -39.041 1.00 19.13 595 CYS A O 1
ATOM 3109 N N . ILE A 1 403 ? 94.551 -19.251 -37.426 1.00 19.01 596 ILE A N 1
ATOM 3110 C CA . ILE A 1 403 ? 95.484 -18.919 -36.355 1.00 12.54 596 ILE A CA 1
ATOM 3111 C C . ILE A 1 403 ? 96.025 -20.191 -35.719 1.00 10.87 596 ILE A C 1
ATOM 3112 O O . ILE A 1 403 ? 95.251 -21.049 -35.311 1.00 11.88 596 ILE A O 1
ATOM 3117 N N . SER A 1 404 ? 97.341 -20.339 -35.653 1.00 10.04 597 SER A N 1
ATOM 3118 C CA . SER A 1 404 ? 97.934 -21.551 -35.083 1.00 10.04 597 SER A CA 1
ATOM 3119 C C . SER A 1 404 ? 98.818 -21.197 -33.924 1.00 11.03 597 SER A C 1
ATOM 3120 O O . SER A 1 404 ? 99.549 -20.232 -34.039 1.00 11.92 597 SER A O 1
ATOM 3123 N N . VAL A 1 405 ? 98.742 -21.949 -32.814 1.00 11.66 598 VAL A N 1
ATOM 3124 C CA . VAL A 1 405 ? 99.687 -21.774 -31.704 1.00 9.77 598 VAL A CA 1
ATOM 3125 C C . VAL A 1 405 ? 100.611 -22.968 -31.624 1.00 10.89 598 VAL A C 1
ATOM 3126 O O . VAL A 1 405 ? 100.150 -24.107 -31.531 1.00 11.46 598 VAL A O 1
ATOM 3130 N N . LEU A 1 406 ? 101.910 -22.687 -31.627 1.00 10.67 599 LEU A N 1
ATOM 3131 C CA . LEU A 1 406 ? 102.944 -23.701 -31.731 1.00 10.45 599 LEU A CA 1
ATOM 3132 C C . LEU A 1 406 ? 103.726 -23.708 -30.455 1.00 12.40 599 LEU A C 1
ATOM 3133 O O . LEU A 1 406 ? 104.177 -22.666 -30.006 1.00 14.93 599 LEU A O 1
ATOM 3138 N N . GLU A 1 407 ? 103.963 -24.895 -29.919 1.00 14.88 600 GLU A N 1
ATOM 3139 C CA . GLU A 1 407 ? 104.737 -25.052 -28.701 1.00 16.31 600 GLU A CA 1
ATOM 3140 C C . GLU A 1 407 ? 106.168 -25.188 -29.123 1.00 17.33 600 GLU A C 1
ATOM 3141 O O . GLU A 1 407 ? 106.557 -26.200 -29.696 1.00 18.69 600 GLU A O 1
ATOM 3147 N N . THR A 1 408 ? 106.962 -24.162 -28.851 1.00 17.97 601 THR A N 1
ATOM 3148 C CA . THR A 1 408 ? 108.255 -24.086 -29.507 1.00 21.39 601 THR A CA 1
ATOM 3149 C C . THR A 1 408 ? 109.427 -23.877 -28.556 1.00 21.61 601 THR A C 1
ATOM 3150 O O . THR A 1 408 ? 109.269 -23.262 -27.501 1.00 22.61 601 THR A O 1
ATOM 3154 N N . ASN A 1 409 ? 110.579 -24.439 -28.915 1.00 20.57 602 ASN A N 1
ATOM 3155 C CA . ASN A 1 409 ? 111.823 -24.127 -28.240 1.00 24.91 602 ASN A CA 1
ATOM 3156 C C . ASN A 1 409 ? 112.764 -23.536 -29.262 1.00 30.65 602 ASN A C 1
ATOM 3157 O O . ASN A 1 409 ? 113.561 -24.241 -29.903 1.00 28.18 602 ASN A O 1
ATOM 3162 N N . ARG A 1 410 ? 112.715 -22.215 -29.367 1.00 34.05 603 ARG A N 1
ATOM 3163 C CA . ARG A 1 410 ? 113.437 -21.525 -30.433 1.00 37.12 603 ARG A CA 1
ATOM 3164 C C . ARG A 1 410 ? 114.872 -21.219 -30.101 1.00 40.25 603 ARG A C 1
ATOM 3165 O O . ARG A 1 410 ? 115.748 -21.316 -30.971 1.00 39.19 603 ARG A O 1
ATOM 3173 N N . PHE A 1 411 ? 115.109 -20.754 -28.879 1.00 38.03 604 PHE A N 1
ATOM 3174 C CA . PHE A 1 411 ? 116.470 -20.444 -28.526 1.00 41.16 604 PHE A CA 1
ATOM 3175 C C . PHE A 1 411 ? 116.989 -21.528 -27.590 1.00 47.47 604 PHE A C 1
ATOM 3176 O O . PHE A 1 411 ? 117.029 -21.335 -26.369 1.00 48.77 604 PHE A O 1
ATOM 3184 N N . ASN A 1 412 ? 117.422 -22.643 -28.171 1.00 41.60 605 ASN A N 1
ATOM 3185 C CA . ASN A 1 412 ? 118.260 -23.621 -27.509 1.00 40.73 605 ASN A CA 1
ATOM 3186 C C . ASN A 1 412 ? 118.058 -23.865 -26.016 1.00 41.71 605 ASN A C 1
ATOM 3187 O O . ASN A 1 412 ? 119.023 -23.891 -25.268 1.00 41.55 605 ASN A O 1
ATOM 3192 N N . GLY A 1 413 ? 116.813 -24.011 -25.582 1.00 44.22 606 GLY A N 1
ATOM 3193 C CA . GLY A 1 413 ? 116.514 -24.453 -24.229 1.00 42.39 606 GLY A CA 1
ATOM 3194 C C . GLY A 1 413 ? 116.331 -23.398 -23.161 1.00 43.61 606 GLY A C 1
ATOM 3195 O O . GLY A 1 413 ? 116.034 -23.721 -22.013 1.00 45.16 606 GLY A O 1
ATOM 3196 N N . LYS A 1 414 ? 116.452 -22.134 -23.536 1.00 46.14 607 LYS A N 1
ATOM 3197 C CA . LYS A 1 414 ? 116.198 -21.056 -22.588 1.00 50.62 607 LYS A CA 1
ATOM 3198 C C . LYS A 1 414 ? 115.224 -20.090 -23.219 1.00 49.00 607 LYS A C 1
ATOM 3199 O O . LYS A 1 414 ? 115.178 -19.963 -24.441 1.00 45.25 607 LYS A O 1
ATOM 3205 N N . SER A 1 415 ? 114.454 -19.401 -22.387 1.00 49.75 608 SER A N 1
ATOM 3206 C CA . SER A 1 415 ? 113.396 -18.549 -22.891 1.00 46.99 608 SER A CA 1
ATOM 3207 C C . SER A 1 415 ? 112.462 -19.332 -23.811 1.00 41.84 608 SER A C 1
ATOM 3208 O O . SER A 1 415 ? 112.292 -18.988 -24.982 1.00 39.71 608 SER A O 1
ATOM 3211 N N . ILE A 1 416 ? 111.925 -20.435 -23.298 1.00 41.01 609 ILE A N 1
ATOM 3212 C CA . ILE A 1 416 ? 110.921 -21.199 -24.021 1.00 31.89 609 ILE A CA 1
ATOM 3213 C C . ILE A 1 416 ? 109.624 -20.438 -24.018 1.00 24.47 609 ILE A C 1
ATOM 3214 O O . ILE A 1 416 ? 109.197 -19.962 -22.970 1.00 25.17 609 ILE A O 1
ATOM 3219 N N . ARG A 1 417 ? 108.951 -20.402 -25.156 1.00 21.76 610 ARG A N 1
ATOM 3220 C CA . ARG A 1 417 ? 107.686 -19.701 -25.240 1.00 23.12 610 ARG A CA 1
ATOM 3221 C C . ARG A 1 417 ? 106.978 -20.042 -26.525 1.00 22.25 610 ARG A C 1
ATOM 3222 O O . ARG A 1 417 ? 107.559 -19.926 -27.609 1.00 21.82 610 ARG A O 1
ATOM 3230 N N . PRO A 1 418 ? 105.691 -20.383 -26.415 1.00 18.44 611 PRO A N 1
ATOM 3231 C CA . PRO A 1 418 ? 104.882 -20.677 -27.587 1.00 16.64 611 PRO A CA 1
ATOM 3232 C C . PRO A 1 418 ? 104.755 -19.465 -28.497 1.00 15.06 611 PRO A C 1
ATOM 3233 O O . PRO A 1 418 ? 104.940 -18.340 -28.058 1.00 16.65 611 PRO A O 1
ATOM 3237 N N . GLU A 1 419 ? 104.466 -19.713 -29.768 1.00 15.12 612 GLU A N 1
ATOM 3238 C CA . GLU A 1 419 ? 104.320 -18.654 -30.766 1.00 14.48 612 GLU A CA 1
ATOM 3239 C C . GLU A 1 419 ? 102.948 -18.740 -31.446 1.00 12.51 612 GLU A C 1
ATOM 3240 O O . GLU A 1 419 ? 102.330 -19.803 -31.456 1.00 12.06 612 GLU A O 1
ATOM 3246 N N . ILE A 1 420 ? 102.419 -17.598 -31.884 1.00 11.27 613 ILE A N 1
ATOM 3247 C CA . ILE A 1 420 ? 101.119 -17.555 -32.546 1.00 9.55 613 ILE A CA 1
ATOM 3248 C C . ILE A 1 420 ? 101.325 -17.092 -33.970 1.00 11.82 613 ILE A C 1
ATOM 3249 O O . ILE A 1 420 ? 102.120 -16.203 -34.186 1.00 18.20 613 ILE A O 1
ATOM 3254 N N . TYR A 1 421 ? 100.645 -17.686 -34.944 1.00 9.81 614 TYR A N 1
ATOM 3255 C CA . TYR A 1 421 ? 100.722 -17.212 -36.323 1.00 9.60 614 TYR A CA 1
ATOM 3256 C C . TYR A 1 421 ? 99.352 -17.071 -36.909 1.00 14.23 614 TYR A C 1
ATOM 3257 O O . TYR A 1 421 ? 98.449 -17.829 -36.550 1.00 16.29 614 TYR A O 1
ATOM 3266 N N . SER A 1 422 ? 99.192 -16.135 -37.836 1.00 14.57 615 SER A N 1
ATOM 3267 C CA . SER A 1 422 ? 97.944 -16.043 -38.579 1.00 15.14 615 SER A CA 1
ATOM 3268 C C . SER A 1 422 ? 98.306 -16.113 -40.035 1.00 17.57 615 SER A C 1
ATOM 3269 O O . SER A 1 422 ? 99.396 -15.675 -40.417 1.00 21.53 615 SER A O 1
ATOM 3272 N N . TYR A 1 423 ? 97.435 -16.726 -40.831 1.00 16.72 616 TYR A N 1
ATOM 3273 C CA . TYR A 1 423 ? 97.687 -16.886 -42.260 1.00 20.12 616 TYR A CA 1
ATOM 3274 C C . TYR A 1 423 ? 96.355 -17.064 -42.960 1.00 20.33 616 TYR A C 1
ATOM 3275 O O . TYR A 1 423 ? 95.347 -17.344 -42.321 1.00 16.47 616 TYR A O 1
ATOM 3284 N N . LYS A 1 424 ? 96.363 -16.871 -44.275 1.00 24.59 617 LYS A N 1
ATOM 3285 C CA . LYS A 1 424 ? 95.154 -16.864 -45.102 1.00 26.47 617 LYS A CA 1
ATOM 3286 C C . LYS A 1 424 ? 95.256 -17.964 -46.105 1.00 26.18 617 LYS A C 1
ATOM 3287 O O . LYS A 1 424 ? 96.331 -18.179 -46.672 1.00 25.42 617 LYS A O 1
ATOM 3293 N N . ILE A 1 425 ? 94.148 -18.662 -46.322 1.00 25.88 618 ILE A N 1
ATOM 3294 C CA . ILE A 1 425 ? 94.116 -19.726 -47.312 1.00 27.06 618 ILE A CA 1
ATOM 3295 C C . ILE A 1 425 ? 94.072 -19.120 -48.715 1.00 28.32 618 ILE A C 1
ATOM 3296 O O . ILE A 1 425 ? 93.129 -18.390 -49.028 1.00 31.93 618 ILE A O 1
ATOM 3301 N N . PRO A 1 426 ? 95.087 -19.423 -49.555 1.00 26.13 619 PRO A N 1
ATOM 3302 C CA . PRO A 1 426 ? 95.321 -18.788 -50.862 1.00 33.56 619 PRO A CA 1
ATOM 3303 C C . PRO A 1 426 ? 94.076 -18.771 -51.738 1.00 43.67 619 PRO A C 1
ATOM 3304 O O . PRO A 1 426 ? 93.400 -19.789 -51.797 1.00 48.62 619 PRO A O 1
ATOM 3308 N N . LYS A 1 427 ? 93.771 -17.659 -52.406 1.00 51.18 620 LYS A N 1
ATOM 3309 C CA . LYS A 1 427 ? 92.581 -17.606 -53.262 1.00 56.85 620 LYS A CA 1
ATOM 3310 C C . LYS A 1 427 ? 92.886 -18.179 -54.654 1.00 54.69 620 LYS A C 1
ATOM 3311 O O . LYS A 1 427 ? 91.998 -18.611 -55.392 1.00 52.68 620 LYS A O 1
ATOM 3317 N N . TYR A 1 428 ? 94.166 -18.228 -54.983 1.00 51.85 621 TYR A N 1
ATOM 3318 C CA . TYR A 1 428 ? 94.590 -18.645 -56.301 1.00 53.21 621 TYR A CA 1
ATOM 3319 C C . TYR A 1 428 ? 95.643 -19.741 -56.172 1.00 49.74 621 TYR A C 1
ATOM 3320 O O . TYR A 1 428 ? 96.486 -19.698 -55.274 1.00 48.28 621 TYR A O 1
ATOM 3329 N N . CYS A 1 429 ? 95.559 -20.750 -57.034 1.00 50.45 622 CYS A N 1
ATOM 3330 C CA . CYS A 1 429 ? 96.457 -21.903 -56.958 1.00 52.64 622 CYS A CA 1
ATOM 3331 C C . CYS A 1 429 ? 97.736 -21.707 -57.740 1.00 47.55 622 CYS A C 1
ATOM 3332 O O . CYS A 1 429 ? 98.800 -22.099 -57.269 1.00 51.88 622 CYS A O 1
ATOM 3335 N N . ALA B 2 1 ? 126.382 -28.880 -34.677 1.00 81.94 29 ALA B N 1
ATOM 3336 C CA . ALA B 2 1 ? 125.470 -29.685 -35.484 1.00 85.03 29 ALA B CA 1
ATOM 3337 C C . ALA B 2 1 ? 126.179 -30.908 -36.064 1.00 83.50 29 ALA B C 1
ATOM 3338 O O . ALA B 2 1 ? 126.776 -30.822 -37.136 1.00 89.65 29 ALA B O 1
ATOM 3340 N N . LYS B 2 2 ? 126.114 -32.041 -35.365 1.00 75.88 30 LYS B N 1
ATOM 3341 C CA . LYS B 2 2 ? 126.808 -33.254 -35.810 1.00 78.18 30 LYS B CA 1
ATOM 3342 C C . LYS B 2 2 ? 125.987 -34.526 -35.578 1.00 74.13 30 LYS B C 1
ATOM 3343 O O . LYS B 2 2 ? 125.334 -34.662 -34.545 1.00 69.77 30 LYS B O 1
ATOM 3349 N N . ASN B 2 3 ? 125.995 -35.445 -36.545 1.00 72.81 31 ASN B N 1
ATOM 3350 C CA . ASN B 2 3 ? 125.403 -36.764 -36.317 1.00 69.15 31 ASN B CA 1
ATOM 3351 C C . ASN B 2 3 ? 126.439 -37.742 -35.757 1.00 73.99 31 ASN B C 1
ATOM 3352 O O . ASN B 2 3 ? 127.364 -38.152 -36.453 1.00 76.94 31 ASN B O 1
ATOM 3357 N N . LEU B 2 4 ? 126.249 -38.150 -34.509 1.00 74.68 32 LEU B N 1
ATOM 3358 C CA . LEU B 2 4 ? 127.184 -39.035 -33.824 1.00 71.78 32 LEU B CA 1
ATOM 3359 C C . LEU B 2 4 ? 127.099 -40.464 -34.371 1.00 71.53 32 LEU B C 1
ATOM 3360 O O . LEU B 2 4 ? 126.135 -40.813 -35.056 1.00 66.94 32 LEU B O 1
ATOM 3365 N N . GLU B 2 5 ? 128.122 -41.273 -34.095 1.00 75.64 33 GLU B N 1
ATOM 3366 C CA . GLU B 2 5 ? 128.153 -42.654 -34.567 1.00 68.33 33 GLU B CA 1
ATOM 3367 C C . GLU B 2 5 ? 126.979 -43.410 -34.008 1.00 61.35 33 GLU B C 1
ATOM 3368 O O . GLU B 2 5 ? 126.795 -43.447 -32.796 1.00 60.52 33 GLU B O 1
ATOM 3374 N N . PRO B 2 6 ? 126.180 -44.020 -34.890 1.00 59.84 34 PRO B N 1
ATOM 3375 C CA . PRO B 2 6 ? 125.058 -44.875 -34.487 1.00 59.67 34 PRO B CA 1
ATOM 3376 C C . PRO B 2 6 ? 125.523 -45.987 -33.547 1.00 64.24 34 PRO B C 1
ATOM 3377 O O . PRO B 2 6 ? 126.509 -46.659 -33.861 1.00 70.40 34 PRO B O 1
ATOM 3381 N N . VAL B 2 7 ? 124.833 -46.171 -32.421 1.00 59.57 35 VAL B N 1
ATOM 3382 C CA . VAL B 2 7 ? 125.211 -47.187 -31.437 1.00 55.08 35 VAL B CA 1
ATOM 3383 C C . VAL B 2 7 ? 124.361 -48.456 -31.584 1.00 60.75 35 VAL B C 1
ATOM 3384 O O . VAL B 2 7 ? 123.162 -48.465 -31.295 1.00 58.19 35 VAL B O 1
ATOM 3388 N N . SER B 2 8 ? 124.985 -49.533 -32.047 1.00 58.20 36 SER B N 1
ATOM 3389 C CA . SER B 2 8 ? 124.270 -50.788 -32.202 1.00 53.39 36 SER B CA 1
ATOM 3390 C C . SER B 2 8 ? 123.980 -51.371 -30.814 1.00 55.11 36 SER B C 1
ATOM 3391 O O . SER B 2 8 ? 124.837 -51.339 -29.928 1.00 55.51 36 SER B O 1
ATOM 3394 N N . TRP B 2 9 ? 122.770 -51.877 -30.599 1.00 51.78 37 TRP B N 1
ATOM 3395 C CA . TRP B 2 9 ? 122.478 -52.481 -29.303 1.00 52.36 37 TRP B CA 1
ATOM 3396 C C . TRP B 2 9 ? 122.396 -53.992 -29.413 1.00 61.08 37 TRP B C 1
ATOM 3397 O O . TRP B 2 9 ? 121.387 -54.553 -29.857 1.00 58.62 37 TRP B O 1
ATOM 3408 N N . SER B 2 10 ? 123.446 -54.644 -28.925 1.00 70.13 38 SER B N 1
ATOM 3409 C CA . SER B 2 10 ? 123.555 -56.092 -28.948 1.00 67.87 38 SER B CA 1
ATOM 3410 C C . SER B 2 10 ? 124.517 -56.520 -27.837 1.00 69.93 38 SER B C 1
ATOM 3411 O O . SER B 2 10 ? 125.358 -55.723 -27.408 1.00 69.02 38 SER B O 1
ATOM 3414 N N . SER B 2 11 ? 124.447 -57.784 -27.425 1.00 70.50 39 SER B N 1
ATOM 3415 C CA . SER B 2 11 ? 125.409 -58.356 -26.478 1.00 72.80 39 SER B CA 1
ATOM 3416 C C . SER B 2 11 ? 126.797 -58.340 -27.111 1.00 73.33 39 SER B C 1
ATOM 3417 O O . SER B 2 11 ? 127.828 -58.274 -26.425 1.00 68.57 39 SER B O 1
ATOM 3420 N N . LEU B 2 12 ? 126.793 -58.426 -28.438 1.00 77.04 40 LEU B N 1
ATOM 3421 C CA . LEU B 2 12 ? 127.995 -58.534 -29.232 1.00 74.34 40 LEU B CA 1
ATOM 3422 C C . LEU B 2 12 ? 128.751 -57.194 -29.302 1.00 74.92 40 LEU B C 1
ATOM 3423 O O . LEU B 2 12 ? 129.918 -57.156 -29.682 1.00 77.67 40 LEU B O 1
ATOM 3428 N N . ASN B 2 13 ? 128.119 -56.093 -28.910 1.00 74.05 41 ASN B N 1
ATOM 3429 C CA . ASN B 2 13 ? 128.776 -54.804 -29.097 1.00 77.47 41 ASN B CA 1
ATOM 3430 C C . ASN B 2 13 ? 129.839 -54.527 -28.028 1.00 80.89 41 ASN B C 1
ATOM 3431 O O . ASN B 2 13 ? 129.546 -54.516 -26.831 1.00 80.89 41 ASN B O 1
ATOM 3436 N N . PRO B 2 14 ? 131.078 -54.280 -28.477 1.00 78.51 42 PRO B N 1
ATOM 3437 C CA . PRO B 2 14 ? 132.267 -53.898 -27.708 1.00 72.64 42 PRO B CA 1
ATOM 3438 C C . PRO B 2 14 ? 132.298 -52.472 -27.182 1.00 75.84 42 PRO B C 1
ATOM 3439 O O . PRO B 2 14 ? 133.083 -52.199 -26.284 1.00 76.69 42 PRO B O 1
ATOM 3443 N N . LYS B 2 15 ? 131.489 -51.573 -27.735 1.00 80.62 43 LYS B N 1
ATOM 3444 C CA . LYS B 2 15 ? 131.553 -50.166 -27.327 1.00 78.53 43 LYS B CA 1
ATOM 3445 C C . LYS B 2 15 ? 131.115 -49.984 -25.878 1.00 73.40 43 LYS B C 1
ATOM 3446 O O . LYS B 2 15 ? 131.352 -48.928 -25.280 1.00 67.36 43 LYS B O 1
ATOM 3452 N N . PHE B 2 16 ? 130.567 -51.062 -25.313 1.00 78.10 44 PHE B N 1
ATOM 3453 C CA . PHE B 2 16 ? 130.152 -51.144 -23.913 1.00 83.29 44 PHE B CA 1
ATOM 3454 C C . PHE B 2 16 ? 131.289 -51.679 -23.048 1.00 88.88 44 PHE B C 1
ATOM 3455 O O . PHE B 2 16 ? 131.664 -52.852 -23.167 1.00 92.42 44 PHE B O 1
ATOM 3463 N N . LEU B 2 17 ? 131.795 -50.853 -22.135 1.00 79.15 45 LEU B N 1
ATOM 3464 C CA . LEU B 2 17 ? 132.921 -51.261 -21.300 1.00 79.89 45 LEU B CA 1
ATOM 3465 C C . LEU B 2 17 ? 132.360 -51.811 -20.005 1.00 96.47 45 LEU B C 1
ATOM 3466 O O . LEU B 2 17 ? 131.393 -51.268 -19.469 1.00 101.60 45 LEU B O 1
ATOM 3471 N N . SER B 2 18 ? 132.924 -52.931 -19.551 1.00 99.38 46 SER B N 1
ATOM 3472 C CA . SER B 2 18 ? 132.394 -53.663 -18.394 1.00 97.71 46 SER B CA 1
ATOM 3473 C C . SER B 2 18 ? 132.186 -52.758 -17.166 1.00 100.54 46 SER B C 1
ATOM 3474 O O . SER B 2 18 ? 131.119 -52.779 -16.548 1.00 98.18 46 SER B O 1
ATOM 3477 N N . GLY B 2 19 ? 133.199 -51.984 -16.790 1.00 93.60 47 GLY B N 1
ATOM 3478 C CA . GLY B 2 19 ? 133.039 -51.120 -15.631 1.00 97.93 47 GLY B CA 1
ATOM 3479 C C . GLY B 2 19 ? 132.260 -49.838 -15.887 1.00 94.05 47 GLY B C 1
ATOM 3480 O O . GLY B 2 19 ? 131.380 -49.478 -15.105 1.00 94.25 47 GLY B O 1
ATOM 3481 N N . LYS B 2 20 ? 132.572 -49.168 -16.994 1.00 93.17 48 LYS B N 1
ATOM 3482 C CA . LYS B 2 20 ? 131.991 -47.861 -17.334 1.00 96.82 48 LYS B CA 1
ATOM 3483 C C . LYS B 2 20 ? 130.623 -47.919 -18.050 1.00 98.02 48 LYS B C 1
ATOM 3484 O O . LYS B 2 20 ? 129.741 -47.098 -17.787 1.00 90.65 48 LYS B O 1
ATOM 3490 N N . GLY B 2 21 ? 130.457 -48.912 -18.926 1.00 99.42 49 GLY B N 1
ATOM 3491 C CA . GLY B 2 21 ? 129.371 -48.968 -19.897 1.00 85.87 49 GLY B CA 1
ATOM 3492 C C . GLY B 2 21 ? 129.722 -48.115 -21.111 1.00 82.72 49 GLY B C 1
ATOM 3493 O O . GLY B 2 21 ? 130.889 -48.035 -21.500 1.00 83.55 49 GLY B O 1
ATOM 3494 N N . LEU B 2 22 ? 128.741 -47.447 -21.702 1.00 73.24 50 LEU B N 1
ATOM 3495 C CA . LEU B 2 22 ? 129.036 -46.593 -22.843 1.00 72.25 50 LEU B CA 1
ATOM 3496 C C . LEU B 2 22 ? 128.808 -45.145 -22.479 1.00 69.61 50 LEU B C 1
ATOM 3497 O O . LEU B 2 22 ? 127.702 -44.740 -22.133 1.00 65.82 50 LEU B O 1
ATOM 3502 N N . VAL B 2 23 ? 129.856 -44.351 -22.629 1.00 68.87 51 VAL B N 1
ATOM 3503 C CA . VAL B 2 23 ? 129.794 -42.956 -22.258 1.00 68.68 51 VAL B CA 1
ATOM 3504 C C . VAL B 2 23 ? 130.057 -42.107 -23.485 1.00 74.55 51 VAL B C 1
ATOM 3505 O O . VAL B 2 23 ? 130.834 -42.495 -24.358 1.00 81.28 51 VAL B O 1
ATOM 3509 N N . ILE B 2 24 ? 129.391 -40.957 -23.553 1.00 74.77 52 ILE B N 1
ATOM 3510 C CA . ILE B 2 24 ? 129.558 -39.998 -24.644 1.00 72.57 52 ILE B CA 1
ATOM 3511 C C . ILE B 2 24 ? 129.255 -38.621 -24.096 1.00 71.34 52 ILE B C 1
ATOM 3512 O O . ILE B 2 24 ? 128.453 -38.475 -23.170 1.00 66.17 52 ILE B O 1
ATOM 3517 N N . TYR B 2 25 ? 129.881 -37.604 -24.678 1.00 73.14 53 TYR B N 1
ATOM 3518 C CA . TYR B 2 25 ? 129.598 -36.230 -24.286 1.00 77.02 53 TYR B CA 1
ATOM 3519 C C . TYR B 2 25 ? 129.022 -35.488 -25.491 1.00 79.27 53 TYR B C 1
ATOM 3520 O O . TYR B 2 25 ? 129.754 -34.789 -26.196 1.00 82.83 53 TYR B O 1
ATOM 3529 N N . PRO B 2 26 ? 127.695 -35.587 -25.694 1.00 74.92 54 PRO B N 1
ATOM 3530 C CA . PRO B 2 26 ? 127.052 -34.959 -26.850 1.00 67.66 54 PRO B CA 1
ATOM 3531 C C . PRO B 2 26 ? 126.779 -33.483 -26.624 1.00 74.98 54 PRO B C 1
ATOM 3532 O O . PRO B 2 26 ? 126.622 -33.043 -25.481 1.00 75.72 54 PRO B O 1
ATOM 3536 N N . LYS B 2 27 ? 126.733 -32.729 -27.714 1.00 70.04 55 LYS B N 1
ATOM 3537 C CA . LYS B 2 27 ? 126.411 -31.312 -27.657 1.00 64.13 55 LYS B CA 1
ATOM 3538 C C . LYS B 2 27 ? 124.954 -31.151 -28.033 1.00 58.71 55 LYS B C 1
ATOM 3539 O O . LYS B 2 27 ? 124.426 -31.955 -28.800 1.00 58.50 55 LYS B O 1
ATOM 3545 N N . ILE B 2 28 ? 124.284 -30.169 -27.441 1.00 55.46 56 ILE B N 1
ATOM 3546 C CA . ILE B 2 28 ? 122.890 -29.901 -27.780 1.00 49.28 56 ILE B CA 1
ATOM 3547 C C . ILE B 2 28 ? 122.711 -29.577 -29.276 1.00 49.09 56 ILE B C 1
ATOM 3548 O O . ILE B 2 28 ? 123.467 -28.809 -29.871 1.00 45.40 56 ILE B O 1
ATOM 3553 N N . GLY B 2 29 ? 121.689 -30.191 -29.866 1.00 52.37 57 GLY B N 1
ATOM 3554 C CA . GLY B 2 29 ? 121.379 -30.079 -31.282 1.00 52.08 57 GLY B CA 1
ATOM 3555 C C . GLY B 2 29 ? 122.049 -31.148 -32.130 1.00 60.48 57 GLY B C 1
ATOM 3556 O O . GLY B 2 29 ? 122.095 -31.035 -33.353 1.00 67.95 57 GLY B O 1
ATOM 3557 N N . ASP B 2 30 ? 122.502 -32.219 -31.479 1.00 61.72 58 ASP B N 1
ATOM 3558 C CA . ASP B 2 30 ? 123.180 -33.331 -32.139 1.00 56.79 58 ASP B CA 1
ATOM 3559 C C . ASP B 2 30 ? 122.252 -34.514 -32.275 1.00 52.64 58 ASP B C 1
ATOM 3560 O O . ASP B 2 30 ? 121.592 -34.848 -31.303 1.00 50.72 58 ASP B O 1
ATOM 3565 N N . LYS B 2 31 ? 122.146 -35.113 -33.464 1.00 55.12 59 LYS B N 1
ATOM 3566 C CA . LYS B 2 31 ? 121.427 -36.394 -33.605 1.00 54.65 59 LYS B CA 1
ATOM 3567 C C . LYS B 2 31 ? 122.294 -37.631 -33.254 1.00 51.94 59 LYS B C 1
ATOM 3568 O O . LYS B 2 31 ? 123.513 -37.619 -33.365 1.00 56.14 59 LYS B O 1
ATOM 3574 N N . LEU B 2 32 ? 121.626 -38.695 -32.829 1.00 50.95 60 LEU B N 1
ATOM 3575 C CA . LEU B 2 32 ? 122.250 -39.962 -32.459 1.00 50.27 60 LEU B CA 1
ATOM 3576 C C . LEU B 2 32 ? 121.267 -41.106 -32.701 1.00 52.14 60 LEU B C 1
ATOM 3577 O O . LEU B 2 32 ? 120.056 -40.956 -32.497 1.00 49.56 60 LEU B O 1
ATOM 3582 N N . ASP B 2 33 ? 121.766 -42.270 -33.086 1.00 50.44 61 ASP B N 1
ATOM 3583 C CA . ASP B 2 33 ? 120.848 -43.359 -33.401 1.00 52.25 61 ASP B CA 1
ATOM 3584 C C . ASP B 2 33 ? 121.169 -44.634 -32.623 1.00 48.25 61 ASP B C 1
ATOM 3585 O O . ASP B 2 33 ? 122.314 -45.071 -32.553 1.00 50.68 61 ASP B O 1
ATOM 3590 N N . ILE B 2 34 ? 120.133 -45.201 -32.017 1.00 42.80 62 ILE B N 1
ATOM 3591 C CA . ILE B 2 34 ? 120.223 -46.476 -31.324 1.00 41.11 62 ILE B CA 1
ATOM 3592 C C . ILE B 2 34 ? 119.492 -47.528 -32.134 1.00 39.86 62 ILE B C 1
ATOM 3593 O O . ILE B 2 34 ? 118.324 -47.341 -32.457 1.00 42.44 62 ILE B O 1
ATOM 3598 N N . ILE B 2 35 ? 120.166 -48.622 -32.479 1.00 42.88 63 ILE B N 1
ATOM 3599 C CA . ILE B 2 35 ? 119.566 -49.612 -33.377 1.00 48.04 63 ILE B CA 1
ATOM 3600 C C . ILE B 2 35 ? 119.429 -50.996 -32.744 1.00 43.07 63 ILE B C 1
ATOM 3601 O O . ILE B 2 35 ? 120.236 -51.372 -31.905 1.00 45.48 63 ILE B O 1
ATOM 3606 N N . CYS B 2 36 ? 118.389 -51.731 -33.127 1.00 40.29 64 CYS B N 1
ATOM 3607 C CA . CYS B 2 36 ? 118.241 -53.115 -32.703 1.00 49.27 64 CYS B CA 1
ATOM 3608 C C . CYS B 2 36 ? 118.523 -53.992 -33.891 1.00 59.00 64 CYS B C 1
ATOM 3609 O O . CYS B 2 36 ? 117.644 -54.172 -34.741 1.00 60.91 64 CYS B O 1
ATOM 3612 N N . PRO B 2 37 ? 119.729 -54.592 -33.930 1.00 63.13 65 PRO B N 1
ATOM 3613 C CA . PRO B 2 37 ? 120.152 -55.331 -35.119 1.00 73.35 65 PRO B CA 1
ATOM 3614 C C . PRO B 2 37 ? 119.284 -56.560 -35.278 1.00 77.51 65 PRO B C 1
ATOM 3615 O O . PRO B 2 37 ? 118.892 -57.147 -34.259 1.00 69.42 65 PRO B O 1
ATOM 3619 N N . ARG B 2 38 ? 118.991 -56.941 -36.521 1.00 78.60 66 ARG B N 1
ATOM 3620 C CA . ARG B 2 38 ? 118.078 -58.051 -36.741 1.00 81.89 66 ARG B CA 1
ATOM 3621 C C . ARG B 2 38 ? 118.904 -59.316 -36.753 1.00 81.98 66 ARG B C 1
ATOM 3622 O O . ARG B 2 38 ? 120.137 -59.236 -36.737 1.00 84.13 66 ARG B O 1
ATOM 3630 N N . ALA B 2 39 ? 118.254 -60.479 -36.791 1.00 79.43 67 ALA B N 1
ATOM 3631 C CA . ALA B 2 39 ? 119.003 -61.698 -36.521 1.00 87.16 67 ALA B CA 1
ATOM 3632 C C . ALA B 2 39 ? 119.976 -61.955 -37.654 1.00 92.52 67 ALA B C 1
ATOM 3633 O O . ALA B 2 39 ? 119.574 -62.149 -38.797 1.00 99.28 67 ALA B O 1
ATOM 3635 N N . GLU B 2 40 ? 121.259 -62.002 -37.320 1.00 92.69 68 GLU B N 1
ATOM 3636 C CA . GLU B 2 40 ? 122.276 -62.247 -38.328 1.00 101.23 68 GLU B CA 1
ATOM 3637 C C . GLU B 2 40 ? 122.470 -63.742 -38.425 1.00 107.38 68 GLU B C 1
ATOM 3638 O O . GLU B 2 40 ? 122.219 -64.456 -37.455 1.00 110.68 68 GLU B O 1
ATOM 3644 N N . ALA B 2 41 ? 122.834 -64.218 -39.610 1.00 105.93 69 ALA B N 1
ATOM 3645 C CA . ALA B 2 41 ? 122.990 -65.648 -39.849 1.00 100.41 69 ALA B CA 1
ATOM 3646 C C . ALA B 2 41 ? 123.901 -66.342 -38.840 1.00 91.50 69 ALA B C 1
ATOM 3647 O O . ALA B 2 41 ? 125.037 -65.909 -38.601 1.00 82.91 69 ALA B O 1
ATOM 3649 N N . GLY B 2 42 ? 123.392 -67.427 -38.261 1.00 82.55 70 GLY B N 1
ATOM 3650 C CA . GLY B 2 42 ? 124.130 -68.199 -37.281 1.00 84.24 70 GLY B CA 1
ATOM 3651 C C . GLY B 2 42 ? 124.088 -67.673 -35.856 1.00 91.47 70 GLY B C 1
ATOM 3652 O O . GLY B 2 42 ? 124.566 -68.332 -34.933 1.00 88.61 70 GLY B O 1
ATOM 3653 N N . ARG B 2 43 ? 123.531 -66.480 -35.669 1.00 101.36 71 ARG B N 1
ATOM 3654 C CA . ARG B 2 43 ? 123.371 -65.933 -34.323 1.00 97.43 71 ARG B CA 1
ATOM 3655 C C . ARG B 2 43 ? 121.910 -65.895 -33.894 1.00 100.92 71 ARG B C 1
ATOM 3656 O O . ARG B 2 43 ? 121.013 -65.735 -34.723 1.00 98.37 71 ARG B O 1
ATOM 3664 N N . PRO B 2 44 ? 121.670 -66.005 -32.575 1.00 96.61 72 PRO B N 1
ATOM 3665 C CA . PRO B 2 44 ? 120.282 -65.929 -32.126 1.00 92.83 72 PRO B CA 1
ATOM 3666 C C . PRO B 2 44 ? 119.864 -64.470 -31.984 1.00 95.11 72 PRO B C 1
ATOM 3667 O O . PRO B 2 44 ? 120.721 -63.621 -31.695 1.00 91.67 72 PRO B O 1
ATOM 3671 N N . TYR B 2 45 ? 118.590 -64.162 -32.214 1.00 87.58 73 TYR B N 1
ATOM 3672 C CA . TYR B 2 45 ? 118.159 -62.781 -32.066 1.00 80.61 73 TYR B CA 1
ATOM 3673 C C . TYR B 2 45 ? 118.199 -62.477 -30.591 1.00 78.63 73 TYR B C 1
ATOM 3674 O O . TYR B 2 45 ? 118.037 -63.374 -29.757 1.00 80.43 73 TYR B O 1
ATOM 3683 N N . GLU B 2 46 ? 118.387 -61.211 -30.261 1.00 74.64 74 GLU B N 1
ATOM 3684 C CA . GLU B 2 46 ? 118.373 -60.813 -28.871 1.00 69.59 74 GLU B CA 1
ATOM 3685 C C . GLU B 2 46 ? 117.179 -59.910 -28.675 1.00 62.67 74 GLU B C 1
ATOM 3686 O O . GLU B 2 46 ? 117.039 -58.914 -29.370 1.00 66.44 74 GLU B O 1
ATOM 3692 N N . TYR B 2 47 ? 116.335 -60.249 -27.712 1.00 58.41 75 TYR B N 1
ATOM 3693 C CA . TYR B 2 47 ? 115.158 -59.456 -27.435 1.00 55.16 75 TYR B CA 1
ATOM 3694 C C . TYR B 2 47 ? 115.444 -58.529 -26.240 1.00 56.72 75 TYR B C 1
ATOM 3695 O O . TYR B 2 47 ? 115.981 -58.968 -25.220 1.00 57.70 75 TYR B O 1
ATOM 3704 N N . TYR B 2 48 ? 115.046 -57.263 -26.345 1.00 50.73 76 TYR B N 1
ATOM 3705 C CA . TYR B 2 48 ? 115.334 -56.296 -25.291 1.00 47.33 76 TYR B CA 1
ATOM 3706 C C . TYR B 2 48 ? 114.269 -55.240 -25.138 1.00 41.67 76 TYR B C 1
ATOM 3707 O O . TYR B 2 48 ? 113.454 -55.037 -26.020 1.00 44.83 76 TYR B O 1
ATOM 3716 N N . LYS B 2 49 ? 114.269 -54.590 -23.985 1.00 37.25 77 LYS B N 1
ATOM 3717 C CA . LYS B 2 49 ? 113.409 -53.457 -23.749 1.00 31.37 77 LYS B CA 1
ATOM 3718 C C . LYS B 2 49 ? 114.295 -52.365 -23.185 1.00 33.60 77 LYS B C 1
ATOM 3719 O O . LYS B 2 49 ? 114.753 -52.482 -22.058 1.00 35.13 77 LYS B O 1
ATOM 3725 N N . LEU B 2 50 ? 114.544 -51.296 -23.927 1.00 37.37 78 LEU B N 1
ATOM 3726 C CA . LEU B 2 50 ? 115.478 -50.275 -23.436 1.00 37.02 78 LEU B CA 1
ATOM 3727 C C . LEU B 2 50 ? 114.734 -49.239 -22.594 1.00 36.80 78 LEU B C 1
ATOM 3728 O O . LEU B 2 50 ? 113.809 -48.583 -23.084 1.00 34.06 78 LEU B O 1
ATOM 3733 N N . TYR B 2 51 ? 115.108 -49.085 -21.329 1.00 37.09 79 TYR B N 1
ATOM 3734 C CA . TYR B 2 51 ? 114.416 -48.099 -20.520 1.00 37.10 79 TYR B CA 1
ATOM 3735 C C . TYR B 2 51 ? 115.290 -46.850 -20.347 1.00 42.11 79 TYR B C 1
ATOM 3736 O O . TYR B 2 51 ? 116.505 -46.868 -20.621 1.00 37.75 79 TYR B O 1
ATOM 3745 N N . LEU B 2 52 ? 114.665 -45.792 -19.831 1.00 46.21 80 LEU B N 1
ATOM 3746 C CA . LEU B 2 52 ? 115.347 -44.582 -19.400 1.00 44.77 80 LEU B CA 1
ATOM 3747 C C . LEU B 2 52 ? 115.183 -44.521 -17.888 1.00 50.92 80 LEU B C 1
ATOM 3748 O O . LEU B 2 52 ? 114.055 -44.576 -17.381 1.00 46.98 80 LEU B O 1
ATOM 3753 N N . VAL B 2 53 ? 116.315 -44.456 -17.182 1.00 57.95 81 VAL B N 1
ATOM 3754 C CA . VAL B 2 53 ? 116.355 -44.608 -15.724 1.00 54.32 81 VAL B CA 1
ATOM 3755 C C . VAL B 2 53 ? 117.152 -43.500 -15.026 1.00 51.59 81 VAL B C 1
ATOM 3756 O O . VAL B 2 53 ? 117.999 -42.840 -15.648 1.00 47.31 81 VAL B O 1
ATOM 3760 N N . ARG B 2 54 ? 116.882 -43.299 -13.737 1.00 50.13 82 ARG B N 1
ATOM 3761 C CA . ARG B 2 54 ? 117.672 -42.357 -12.956 1.00 56.75 82 ARG B CA 1
ATOM 3762 C C . ARG B 2 54 ? 118.955 -43.048 -12.529 1.00 60.19 82 ARG B C 1
ATOM 3763 O O . ARG B 2 54 ? 119.047 -44.274 -12.615 1.00 62.30 82 ARG B O 1
ATOM 3771 N N . PRO B 2 55 ? 119.957 -42.270 -12.082 1.00 61.35 83 PRO B N 1
ATOM 3772 C CA . PRO B 2 55 ? 121.238 -42.884 -11.709 1.00 66.09 83 PRO B CA 1
ATOM 3773 C C . PRO B 2 55 ? 121.086 -44.004 -10.674 1.00 63.07 83 PRO B C 1
ATOM 3774 O O . PRO B 2 55 ? 121.705 -45.062 -10.814 1.00 61.61 83 PRO B O 1
ATOM 3778 N N . GLU B 2 56 ? 120.253 -43.767 -9.664 1.00 62.97 84 GLU B N 1
ATOM 3779 C CA . GLU B 2 56 ? 120.020 -44.741 -8.605 1.00 65.11 84 GLU B CA 1
ATOM 3780 C C . GLU B 2 56 ? 119.590 -46.073 -9.192 1.00 66.70 84 GLU B C 1
ATOM 3781 O O . GLU B 2 56 ? 119.971 -47.129 -8.675 1.00 72.33 84 GLU B O 1
ATOM 3787 N N . GLN B 2 57 ? 118.770 -46.017 -10.244 1.00 60.96 85 GLN B N 1
ATOM 3788 C CA . GLN B 2 57 ? 118.311 -47.222 -10.929 1.00 59.83 85 GLN B CA 1
ATOM 3789 C C . GLN B 2 57 ? 119.378 -47.830 -11.844 1.00 67.16 85 GLN B C 1
ATOM 3790 O O . GLN B 2 57 ? 119.285 -49.007 -12.203 1.00 67.41 85 GLN B O 1
ATOM 3796 N N . ALA B 2 58 ? 120.345 -47.024 -12.278 1.00 64.66 86 ALA B N 1
ATOM 3797 C CA . ALA B 2 58 ? 121.430 -47.518 -13.123 1.00 64.36 86 ALA B CA 1
ATOM 3798 C C . ALA B 2 58 ? 122.489 -48.267 -12.282 1.00 73.51 86 ALA B C 1
ATOM 3799 O O . ALA B 2 58 ? 123.058 -49.265 -12.729 1.00 73.21 86 ALA B O 1
ATOM 3801 N N . ALA B 2 59 ? 122.782 -47.760 -11.082 1.00 76.94 87 ALA B N 1
ATOM 3802 C CA . ALA B 2 59 ? 123.671 -48.472 -10.159 1.00 69.83 87 ALA B CA 1
ATOM 3803 C C . ALA B 2 59 ? 123.014 -49.751 -9.640 1.00 68.32 87 ALA B C 1
ATOM 3804 O O . ALA B 2 59 ? 123.647 -50.801 -9.613 1.00 80.30 87 ALA B O 1
ATOM 3806 N N . ALA B 2 60 ? 121.757 -49.663 -9.218 1.00 63.19 88 ALA B N 1
ATOM 3807 C CA . ALA B 2 60 ? 121.046 -50.815 -8.659 1.00 66.50 88 ALA B CA 1
ATOM 3808 C C . ALA B 2 60 ? 120.758 -51.842 -9.751 1.00 70.30 88 ALA B C 1
ATOM 3809 O O . ALA B 2 60 ? 120.675 -53.049 -9.491 1.00 71.56 88 ALA B O 1
ATOM 3811 N N . CYS B 2 61 ? 120.644 -51.332 -10.976 1.00 68.86 89 CYS B N 1
ATOM 3812 C CA . CYS B 2 61 ? 120.203 -52.076 -12.156 1.00 68.69 89 CYS B CA 1
ATOM 3813 C C . CYS B 2 61 ? 118.793 -52.650 -12.030 1.00 66.43 89 CYS B C 1
ATOM 3814 O O . CYS B 2 61 ? 118.546 -53.837 -12.276 1.00 63.50 89 CYS B O 1
ATOM 3817 N N . SER B 2 62 ? 117.868 -51.763 -11.675 1.00 58.88 90 SER B N 1
ATOM 3818 C CA . SER B 2 62 ? 116.448 -52.076 -11.595 1.00 58.32 90 SER B CA 1
ATOM 3819 C C . SER B 2 62 ? 115.626 -51.013 -12.293 1.00 52.11 90 SER B C 1
ATOM 3820 O O . SER B 2 62 ? 115.843 -49.831 -12.091 1.00 54.68 90 SER B O 1
ATOM 3823 N N . THR B 2 63 ? 114.728 -51.451 -13.163 1.00 51.20 91 THR B N 1
ATOM 3824 C CA . THR B 2 63 ? 113.834 -50.556 -13.885 1.00 48.26 91 THR B CA 1
ATOM 3825 C C . THR B 2 63 ? 112.432 -50.557 -13.280 1.00 50.97 91 THR B C 1
ATOM 3826 O O . THR B 2 63 ? 111.492 -50.138 -13.949 1.00 50.46 91 THR B O 1
ATOM 3830 N N . VAL B 2 64 ? 112.252 -51.134 -12.093 1.00 52.22 92 VAL B N 1
ATOM 3831 C CA . VAL B 2 64 ? 110.889 -51.322 -11.580 1.00 52.36 92 VAL B CA 1
ATOM 3832 C C . VAL B 2 64 ? 110.107 -50.055 -11.262 1.00 57.13 92 VAL B C 1
ATOM 3833 O O . VAL B 2 64 ? 108.900 -49.997 -11.515 1.00 50.11 92 VAL B O 1
ATOM 3837 N N . LEU B 2 65 ? 110.792 -49.057 -10.706 1.00 60.33 93 LEU B N 1
ATOM 3838 C CA . LEU B 2 65 ? 110.097 -47.903 -10.129 1.00 65.13 93 LEU B CA 1
ATOM 3839 C C . LEU B 2 65 ? 109.330 -47.037 -11.118 1.00 66.02 93 LEU B C 1
ATOM 3840 O O . LEU B 2 65 ? 108.107 -46.879 -11.009 1.00 63.20 93 LEU B O 1
ATOM 3845 N N . ASP B 2 66 ? 110.021 -46.484 -12.102 1.00 62.31 94 ASP B N 1
ATOM 3846 C CA . ASP B 2 66 ? 109.275 -45.763 -13.098 1.00 58.71 94 ASP B CA 1
ATOM 3847 C C . ASP B 2 66 ? 109.797 -46.172 -14.467 1.00 60.57 94 ASP B C 1
ATOM 3848 O O . ASP B 2 66 ? 111.005 -46.154 -14.744 1.00 62.91 94 ASP B O 1
ATOM 3853 N N . PRO B 2 67 ? 108.858 -46.539 -15.338 1.00 49.52 95 PRO B N 1
ATOM 3854 C CA . PRO B 2 67 ? 108.963 -47.065 -16.694 1.00 45.62 95 PRO B CA 1
ATOM 3855 C C . PRO B 2 67 ? 108.938 -46.045 -17.833 1.00 44.41 95 PRO B C 1
ATOM 3856 O O . PRO B 2 67 ? 107.858 -45.795 -18.369 1.00 40.20 95 PRO B O 1
ATOM 3860 N N . ASN B 2 68 ? 110.069 -45.464 -18.217 1.00 43.13 96 ASN B N 1
ATOM 3861 C CA . ASN B 2 68 ? 110.061 -44.781 -19.513 1.00 41.10 96 ASN B CA 1
ATOM 3862 C C . ASN B 2 68 ? 110.740 -45.707 -20.498 1.00 38.61 96 ASN B C 1
ATOM 3863 O O . ASN B 2 68 ? 111.959 -45.665 -20.654 1.00 39.69 96 ASN B O 1
ATOM 3868 N N . VAL B 2 69 ? 109.943 -46.462 -21.241 1.00 32.26 97 VAL B N 1
ATOM 3869 C CA . VAL B 2 69 ? 110.473 -47.429 -22.181 1.00 30.08 97 VAL B CA 1
ATOM 3870 C C . VAL B 2 69 ? 110.539 -46.768 -23.550 1.00 27.75 97 VAL B C 1
ATOM 3871 O O . VAL B 2 69 ? 109.542 -46.271 -24.048 1.00 29.44 97 VAL B O 1
ATOM 3875 N N . LEU B 2 70 ? 111.737 -46.722 -24.121 1.00 23.94 98 LEU B N 1
ATOM 3876 C CA . LEU B 2 70 ? 111.965 -46.055 -25.394 1.00 22.39 98 LEU B CA 1
ATOM 3877 C C . LEU B 2 70 ? 111.654 -46.956 -26.594 1.00 30.36 98 LEU B C 1
ATOM 3878 O O . LEU B 2 70 ? 110.730 -46.700 -27.388 1.00 29.44 98 LEU B O 1
ATOM 3883 N N . VAL B 2 71 ? 112.461 -48.005 -26.725 1.00 34.95 99 VAL B N 1
ATOM 3884 C CA . VAL B 2 71 ? 112.314 -49.004 -27.777 1.00 33.89 99 VAL B CA 1
ATOM 3885 C C . VAL B 2 71 ? 112.200 -50.370 -27.158 1.00 33.38 99 VAL B C 1
ATOM 3886 O O . VAL B 2 71 ? 112.727 -50.617 -26.084 1.00 35.67 99 VAL B O 1
ATOM 3890 N N . THR B 2 72 ? 111.562 -51.276 -27.869 1.00 31.62 100 THR B N 1
ATOM 3891 C CA . THR B 2 72 ? 111.505 -52.649 -27.442 1.00 32.89 100 THR B CA 1
ATOM 3892 C C . THR B 2 72 ? 111.790 -53.447 -28.702 1.00 42.55 100 THR B C 1
ATOM 3893 O O . THR B 2 72 ? 111.063 -53.293 -29.680 1.00 48.41 100 THR B O 1
ATOM 3897 N N . CYS B 2 73 ? 112.855 -54.263 -28.729 1.00 48.98 101 CYS B N 1
ATOM 3898 C CA . CYS B 2 73 ? 113.168 -54.963 -29.977 1.00 50.47 101 CYS B CA 1
ATOM 3899 C C . CYS B 2 73 ? 112.526 -56.314 -29.913 1.00 47.12 101 CYS B C 1
ATOM 3900 O O . CYS B 2 73 ? 113.155 -57.285 -29.531 1.00 48.98 101 CYS B O 1
ATOM 3903 N N . ASN B 2 74 ? 111.271 -56.369 -30.328 1.00 49.35 102 ASN B N 1
ATOM 3904 C CA . ASN B 2 74 ? 110.518 -57.609 -30.355 1.00 59.16 102 ASN B CA 1
ATOM 3905 C C . ASN B 2 74 ? 110.256 -58.150 -31.759 1.00 70.87 102 ASN B C 1
ATOM 3906 O O . ASN B 2 74 ? 109.484 -59.105 -31.935 1.00 68.60 102 ASN B O 1
ATOM 3911 N N . LYS B 2 75 ? 110.837 -57.485 -32.753 1.00 71.30 103 LYS B N 1
ATOM 3912 C CA . LYS B 2 75 ? 110.754 -57.954 -34.126 1.00 70.14 103 LYS B CA 1
ATOM 3913 C C . LYS B 2 75 ? 112.194 -58.235 -34.499 1.00 73.75 103 LYS B C 1
ATOM 3914 O O . LYS B 2 75 ? 113.028 -57.325 -34.549 1.00 70.95 103 LYS B O 1
ATOM 3920 N N . PRO B 2 76 ? 112.504 -59.522 -34.712 1.00 73.37 104 PRO B N 1
ATOM 3921 C CA . PRO B 2 76 ? 113.780 -60.020 -35.225 1.00 68.70 104 PRO B CA 1
ATOM 3922 C C . PRO B 2 76 ? 113.995 -59.837 -36.708 1.00 73.62 104 PRO B C 1
ATOM 3923 O O . PRO B 2 76 ? 115.141 -59.757 -37.140 1.00 74.23 104 PRO B O 1
ATOM 3927 N N . HIS B 2 77 ? 112.920 -59.809 -37.485 1.00 72.08 105 HIS B N 1
ATOM 3928 C CA . HIS B 2 77 ? 113.089 -59.807 -38.926 1.00 74.57 105 HIS B CA 1
ATOM 3929 C C . HIS B 2 77 ? 113.220 -58.422 -39.580 1.00 78.65 105 HIS B C 1
ATOM 3930 O O . HIS B 2 77 ? 113.745 -58.333 -40.690 1.00 79.42 105 HIS B O 1
ATOM 3937 N N . GLN B 2 78 ? 112.860 -57.349 -38.870 1.00 77.53 106 GLN B N 1
ATOM 3938 C CA . GLN B 2 78 ? 112.964 -55.984 -39.419 1.00 74.19 106 GLN B CA 1
ATOM 3939 C C . GLN B 2 78 ? 113.632 -55.115 -38.368 1.00 67.73 106 GLN B C 1
ATOM 3940 O O . GLN B 2 78 ? 113.260 -55.172 -37.212 1.00 69.87 106 GLN B O 1
ATOM 3946 N N . GLU B 2 79 ? 114.652 -54.349 -38.752 1.00 65.88 107 GLU B N 1
ATOM 3947 C CA . GLU B 2 79 ? 115.415 -53.631 -37.743 1.00 61.55 107 GLU B CA 1
ATOM 3948 C C . GLU B 2 79 ? 114.693 -52.333 -37.473 1.00 59.68 107 GLU B C 1
ATOM 3949 O O . GLU B 2 79 ? 114.197 -51.681 -38.392 1.00 59.66 107 GLU B O 1
ATOM 3955 N N . ILE B 2 80 ? 114.506 -52.058 -36.188 1.00 54.03 108 ILE B N 1
ATOM 3956 C CA . ILE B 2 80 ? 113.837 -50.863 -35.730 1.00 43.55 108 ILE B CA 1
ATOM 3957 C C . ILE B 2 80 ? 114.866 -49.956 -35.090 1.00 39.22 108 ILE B C 1
ATOM 3958 O O . ILE B 2 80 ? 115.822 -50.423 -34.486 1.00 41.38 108 ILE B O 1
ATOM 3963 N N . ARG B 2 81 ? 114.653 -48.655 -35.207 1.00 40.53 109 ARG B N 1
ATOM 3964 C CA . ARG B 2 81 ? 115.626 -47.695 -34.722 1.00 39.10 109 ARG B CA 1
ATOM 3965 C C . ARG B 2 81 ? 114.990 -46.572 -33.898 1.00 36.66 109 ARG B C 1
ATOM 3966 O O . ARG B 2 81 ? 113.767 -46.393 -33.859 1.00 33.76 109 ARG B O 1
ATOM 3974 N N . PHE B 2 82 ? 115.856 -45.885 -33.170 1.00 33.14 110 PHE B N 1
ATOM 3975 C CA . PHE B 2 82 ? 115.471 -44.849 -32.244 1.00 28.64 110 PHE B CA 1
ATOM 3976 C C . PHE B 2 82 ? 116.377 -43.618 -32.434 1.00 37.73 110 PHE B C 1
ATOM 3977 O O . PHE B 2 82 ? 117.595 -43.681 -32.197 1.00 39.57 110 PHE B O 1
ATOM 3985 N N . THR B 2 83 ? 115.777 -42.501 -32.856 1.00 39.92 111 THR B N 1
ATOM 3986 C CA . THR B 2 83 ? 116.516 -41.265 -33.155 1.00 37.24 111 THR B CA 1
ATOM 3987 C C . THR B 2 83 ? 116.426 -40.205 -32.070 1.00 34.33 111 THR B C 1
ATOM 3988 O O . THR B 2 83 ? 115.341 -39.787 -31.661 1.00 31.78 111 THR B O 1
ATOM 3992 N N . ILE B 2 84 ? 117.584 -39.742 -31.636 1.00 33.43 112 ILE B N 1
ATOM 3993 C CA . ILE B 2 84 ? 117.640 -38.781 -30.562 1.00 34.23 112 ILE B CA 1
ATOM 3994 C C . ILE B 2 84 ? 118.280 -37.483 -30.981 1.00 39.86 112 ILE B C 1
ATOM 3995 O O . ILE B 2 84 ? 119.428 -37.469 -31.379 1.00 45.56 112 ILE B O 1
ATOM 4000 N N . LYS B 2 85 ? 117.523 -36.395 -30.923 1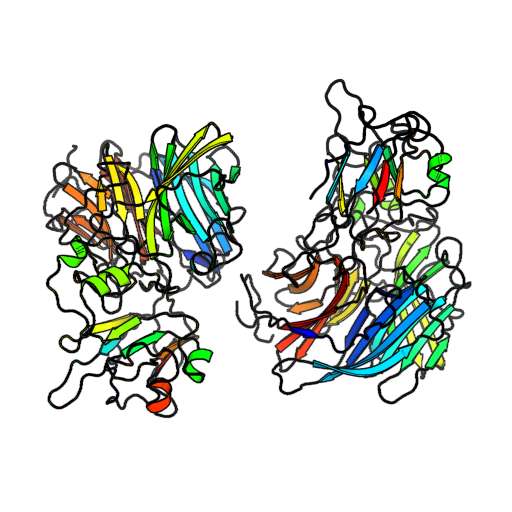.00 42.70 113 LYS B N 1
ATOM 4001 C CA . LYS B 2 85 ? 118.095 -35.064 -31.083 1.00 41.03 113 LYS B CA 1
ATOM 4002 C C . LYS B 2 85 ? 118.129 -34.503 -29.675 1.00 42.89 113 LYS B C 1
ATOM 4003 O O . LYS B 2 85 ? 117.198 -34.714 -28.908 1.00 47.00 113 LYS B O 1
ATOM 4009 N N . PHE B 2 86 ? 119.211 -33.836 -29.313 1.00 41.63 114 PHE B N 1
ATOM 4010 C CA . PHE B 2 86 ? 119.465 -33.520 -27.916 1.00 38.21 114 PHE B CA 1
ATOM 4011 C C . PHE B 2 86 ? 118.891 -32.173 -27.458 1.00 39.80 114 PHE B C 1
ATOM 4012 O O . PHE B 2 86 ? 119.321 -31.631 -26.453 1.00 51.26 114 PHE B O 1
ATOM 4020 N N . GLN B 2 87 ? 118.000 -31.595 -28.252 1.00 33.50 115 GLN B N 1
ATOM 4021 C CA . GLN B 2 87 ? 117.158 -30.463 -27.851 1.00 33.33 115 GLN B CA 1
ATOM 4022 C C . GLN B 2 87 ? 116.169 -30.910 -26.770 1.00 37.30 115 GLN B C 1
ATOM 4023 O O . GLN B 2 87 ? 116.176 -32.073 -26.392 1.00 41.23 115 GLN B O 1
ATOM 4029 N N . GLU B 2 88 ? 115.348 -30.016 -26.221 1.00 39.84 116 GLU B N 1
ATOM 4030 C CA . GLU B 2 88 ? 114.185 -30.511 -25.458 1.00 35.73 116 GLU B CA 1
ATOM 4031 C C . GLU B 2 88 ? 113.085 -30.825 -26.415 1.00 34.22 116 GLU B C 1
ATOM 4032 O O . GLU B 2 88 ? 113.295 -30.854 -27.625 1.00 40.56 116 GLU B O 1
ATOM 4038 N N . PHE B 2 89 ? 111.904 -31.069 -25.883 1.00 29.14 117 PHE B N 1
ATOM 4039 C CA . PHE B 2 89 ? 110.757 -31.298 -26.752 1.00 31.02 117 PHE B CA 1
ATOM 4040 C C . PHE B 2 89 ? 110.897 -32.510 -27.718 1.00 34.67 117 PHE B C 1
ATOM 4041 O O . PHE B 2 89 ? 110.815 -32.375 -28.946 1.00 29.03 117 PHE B O 1
ATOM 4049 N N . SER B 2 90 ? 111.212 -33.672 -27.163 1.00 35.69 118 SER B N 1
ATOM 4050 C CA . SER B 2 90 ? 111.034 -34.931 -27.865 1.00 27.22 118 SER B CA 1
ATOM 4051 C C . SER B 2 90 ? 109.559 -35.305 -27.802 1.00 21.78 118 SER B C 1
ATOM 4052 O O . SER B 2 90 ? 108.847 -34.832 -26.908 1.00 21.47 118 SER B O 1
ATOM 4055 N N . PRO B 2 91 ? 109.091 -36.146 -28.743 1.00 20.76 119 PRO B N 1
ATOM 4056 C CA . PRO B 2 91 ? 107.686 -36.575 -28.736 1.00 22.47 119 PRO B CA 1
ATOM 4057 C C . PRO B 2 91 ? 107.433 -37.785 -27.862 1.00 22.47 119 PRO B C 1
ATOM 4058 O O . PRO B 2 91 ? 106.613 -38.623 -28.232 1.00 20.05 119 PRO B O 1
ATOM 4062 N N . ASN B 2 92 ? 107.951 -37.755 -26.645 1.00 24.70 120 ASN B N 1
ATOM 4063 C CA . ASN B 2 92 ? 108.041 -38.919 -25.775 1.00 24.11 120 ASN B CA 1
ATOM 4064 C C . ASN B 2 92 ? 106.811 -38.949 -24.901 1.00 28.15 120 ASN B C 1
ATOM 4065 O O . ASN B 2 92 ? 106.293 -37.890 -24.544 1.00 36.71 120 ASN B O 1
ATOM 4070 N N . TYR B 2 93 ? 106.298 -40.130 -24.576 1.00 23.52 121 TYR B N 1
ATOM 4071 C CA . TYR B 2 93 ? 105.031 -40.138 -23.870 1.00 20.08 121 TYR B CA 1
ATOM 4072 C C . TYR B 2 93 ? 105.182 -39.592 -22.473 1.00 20.30 121 TYR B C 1
ATOM 4073 O O . TYR B 2 93 ? 104.394 -38.770 -22.033 1.00 21.95 121 TYR B O 1
ATOM 4082 N N . MET B 2 94 ? 106.233 -40.015 -21.797 1.00 23.70 122 MET B N 1
ATOM 4083 C CA . MET B 2 94 ? 106.463 -39.619 -20.419 1.00 27.56 122 MET B CA 1
ATOM 4084 C C . MET B 2 94 ? 107.021 -38.226 -20.339 1.00 31.10 122 MET B C 1
ATOM 4085 O O . MET B 2 94 ? 107.064 -37.607 -19.277 1.00 37.46 122 MET B O 1
ATOM 4090 N N . GLY B 2 95 ? 107.504 -37.766 -21.477 1.00 30.69 123 GLY B N 1
ATOM 4091 C CA . GLY B 2 95 ? 108.040 -36.433 -21.624 1.00 33.87 123 GLY B CA 1
ATOM 4092 C C . GLY B 2 95 ? 109.500 -36.639 -21.383 1.00 35.62 123 GLY B C 1
ATOM 4093 O O . GLY B 2 95 ? 109.881 -37.411 -20.513 1.00 43.47 123 GLY B O 1
ATOM 4094 N N . LEU B 2 96 ? 110.325 -35.984 -22.166 1.00 29.97 124 LEU B N 1
ATOM 4095 C CA . LEU B 2 96 ? 111.734 -36.166 -22.005 1.00 27.83 124 LEU B CA 1
ATOM 4096 C C . LEU B 2 96 ? 112.388 -34.872 -22.417 1.00 35.92 124 LEU B C 1
ATOM 4097 O O . LEU B 2 96 ? 112.180 -34.408 -23.530 1.00 41.92 124 LEU B O 1
ATOM 4102 N N . GLU B 2 97 ? 113.229 -34.307 -21.571 1.00 36.69 125 GLU B N 1
ATOM 4103 C CA . GLU B 2 97 ? 113.861 -33.040 -21.908 1.00 36.82 125 GLU B CA 1
ATOM 4104 C C . GLU B 2 97 ? 115.335 -33.208 -21.853 1.00 42.12 125 GLU B C 1
ATOM 4105 O O . GLU B 2 97 ? 115.850 -33.792 -20.903 1.00 48.56 125 GLU B O 1
ATOM 4111 N N . PHE B 2 98 ? 116.017 -32.716 -22.876 1.00 40.79 126 PHE B N 1
ATOM 4112 C CA . PHE B 2 98 ? 117.464 -32.734 -22.853 1.00 42.05 126 PHE B CA 1
ATOM 4113 C C . PHE B 2 98 ? 118.018 -31.338 -22.592 1.00 44.32 126 PHE B C 1
ATOM 4114 O O . PHE B 2 98 ? 117.876 -30.424 -23.408 1.00 47.77 126 PHE B O 1
ATOM 4122 N N . LYS B 2 99 ? 118.630 -31.182 -21.427 1.00 43.15 127 LYS B N 1
ATOM 4123 C CA . LYS B 2 99 ? 119.112 -29.893 -20.984 1.00 51.12 127 LYS B CA 1
ATOM 4124 C C . LYS B 2 99 ? 120.622 -29.907 -20.838 1.00 58.17 127 LYS B C 1
ATOM 4125 O O . LYS B 2 99 ? 121.199 -30.972 -20.664 1.00 65.25 127 LYS B O 1
ATOM 4131 N N . LYS B 2 100 ? 121.268 -28.744 -20.925 1.00 55.59 128 LYS B N 1
ATOM 4132 C CA . LYS B 2 100 ? 122.726 -28.708 -20.796 1.00 61.19 128 LYS B CA 1
ATOM 4133 C C . LYS B 2 100 ? 123.168 -29.115 -19.387 1.00 68.31 128 LYS B C 1
ATOM 4134 O O . LYS B 2 100 ? 122.467 -28.846 -18.406 1.00 67.99 128 LYS B O 1
ATOM 4140 N N . TYR B 2 101 ? 124.331 -29.766 -19.312 1.00 68.13 129 TYR B N 1
ATOM 4141 C CA . TYR B 2 101 ? 124.972 -30.170 -18.055 1.00 65.09 129 TYR B CA 1
ATOM 4142 C C . TYR B 2 101 ? 124.123 -31.146 -17.242 1.00 63.50 129 TYR B C 1
ATOM 4143 O O . TYR B 2 101 ? 124.202 -31.174 -16.019 1.00 65.87 129 TYR B O 1
ATOM 4152 N N . HIS B 2 102 ? 123.357 -31.989 -17.922 1.00 63.52 130 HIS B N 1
ATOM 4153 C CA . HIS B 2 102 ? 122.566 -33.019 -17.247 1.00 64.65 130 HIS B CA 1
ATOM 4154 C C . HIS B 2 102 ? 123.015 -34.387 -17.696 1.00 69.56 130 HIS B C 1
ATOM 4155 O O . HIS B 2 102 ? 123.511 -34.549 -18.818 1.00 66.70 130 HIS B O 1
ATOM 4162 N N . ASP B 2 103 ? 122.810 -35.377 -16.833 1.00 67.23 131 ASP B N 1
ATOM 4163 C CA . ASP B 2 103 ? 123.265 -36.717 -17.133 1.00 56.84 131 ASP B CA 1
ATOM 4164 C C . ASP B 2 103 ? 122.011 -37.513 -17.383 1.00 53.57 131 ASP B C 1
ATOM 4165 O O . ASP B 2 103 ? 121.014 -37.322 -16.680 1.00 54.13 131 ASP B O 1
ATOM 4170 N N . TYR B 2 104 ? 122.047 -38.363 -18.412 1.00 53.93 132 TYR B N 1
ATOM 4171 C CA . TYR B 2 104 ? 120.880 -39.153 -18.842 1.00 53.99 132 TYR B CA 1
ATOM 4172 C C . TYR B 2 104 ? 121.278 -40.632 -18.953 1.00 52.27 132 TYR B C 1
ATOM 4173 O O . TYR B 2 104 ? 122.374 -40.938 -19.428 1.00 50.20 132 TYR B O 1
ATOM 4182 N N . TYR B 2 105 ? 120.404 -41.548 -18.534 1.00 51.63 133 TYR B N 1
ATOM 4183 C CA . TYR B 2 105 ? 120.785 -42.964 -18.493 1.00 48.14 133 TYR B CA 1
ATOM 4184 C C . TYR B 2 105 ? 119.801 -43.898 -19.209 1.00 46.91 133 TYR B C 1
ATOM 4185 O O . TYR B 2 105 ? 118.606 -43.910 -18.904 1.00 45.51 133 TYR B O 1
ATOM 4194 N N . ILE B 2 106 ? 120.327 -44.695 -20.141 1.00 47.62 134 ILE B N 1
ATOM 4195 C CA . ILE B 2 106 ? 119.538 -45.699 -20.870 1.00 48.42 134 ILE B CA 1
ATOM 4196 C C . ILE B 2 106 ? 120.076 -47.102 -20.573 1.00 48.16 134 ILE B C 1
ATOM 4197 O O . ILE B 2 106 ? 121.282 -47.318 -20.626 1.00 44.04 134 ILE B O 1
ATOM 4202 N N . THR B 2 107 ? 119.210 -48.041 -20.204 1.00 44.62 135 THR B N 1
ATOM 4203 C CA . THR B 2 107 ? 119.704 -49.386 -19.899 1.00 47.64 135 THR B CA 1
ATOM 4204 C C . THR B 2 107 ? 118.598 -50.435 -19.959 1.00 50.16 135 THR B C 1
ATOM 4205 O O . THR B 2 107 ? 117.420 -50.089 -19.937 1.00 48.92 135 THR B O 1
ATOM 4209 N N . SER B 2 108 ? 118.977 -51.711 -20.029 1.00 48.09 136 SER B N 1
ATOM 4210 C CA . SER B 2 108 ? 118.010 -52.800 -20.093 1.00 39.97 136 SER B CA 1
ATOM 4211 C C . SER B 2 108 ? 118.185 -53.813 -18.990 1.00 41.41 136 SER B C 1
ATOM 4212 O O . SER B 2 108 ? 119.291 -54.053 -18.542 1.00 44.80 136 SER B O 1
ATOM 4215 N N . THR B 2 109 ? 117.060 -54.286 -18.470 1.00 42.91 137 THR B N 1
ATOM 4216 C CA . THR B 2 109 ? 117.028 -55.382 -17.513 1.00 48.30 137 THR B CA 1
ATOM 4217 C C . THR B 2 109 ? 116.521 -56.694 -18.135 1.00 54.98 137 THR B C 1
ATOM 4218 O O . THR B 2 109 ? 116.228 -57.650 -17.414 1.00 58.19 137 THR B O 1
ATOM 4222 N N . SER B 2 110 ? 116.375 -56.737 -19.456 1.00 54.62 138 SER B N 1
ATOM 4223 C CA . SER B 2 110 ? 115.898 -57.961 -20.115 1.00 62.24 138 SER B CA 1
ATOM 4224 C C . SER B 2 110 ? 116.940 -59.112 -20.148 1.00 66.40 138 SER B C 1
ATOM 4225 O O . SER B 2 110 ? 118.144 -58.885 -19.958 1.00 53.59 138 SER B O 1
ATOM 4228 N N . ASN B 2 111 ? 116.453 -60.342 -20.368 1.00 67.75 139 ASN B N 1
ATOM 4229 C CA . ASN B 2 111 ? 117.302 -61.542 -20.414 1.00 60.75 139 ASN B CA 1
ATOM 4230 C C . ASN B 2 111 ? 118.201 -61.475 -21.622 1.00 58.70 139 ASN B C 1
ATOM 4231 O O . ASN B 2 111 ? 119.410 -61.658 -21.525 1.00 57.83 139 ASN B O 1
ATOM 4236 N N . GLY B 2 112 ? 117.603 -61.127 -22.754 1.00 57.20 140 GLY B N 1
ATOM 4237 C CA . GLY B 2 112 ? 118.273 -61.276 -24.024 1.00 53.14 140 GLY B CA 1
ATOM 4238 C C . GLY B 2 112 ? 117.550 -62.409 -24.711 1.00 54.21 140 GLY B C 1
ATOM 4239 O O . GLY B 2 112 ? 117.950 -62.863 -25.777 1.00 63.80 140 GLY B O 1
ATOM 4240 N N . SER B 2 113 ? 116.485 -62.883 -24.074 1.00 51.61 141 SER B N 1
ATOM 4241 C CA . SER B 2 113 ? 115.664 -63.947 -24.638 1.00 54.84 141 SER B CA 1
ATOM 4242 C C . SER B 2 113 ? 114.194 -63.571 -24.598 1.00 57.88 141 SER B C 1
ATOM 4243 O O . SER B 2 113 ? 113.796 -62.725 -23.807 1.00 64.04 141 SER B O 1
ATOM 4246 N N . LEU B 2 114 ? 113.389 -64.210 -25.439 1.00 55.74 142 LEU B N 1
ATOM 4247 C CA . LEU B 2 114 ? 111.977 -63.872 -25.559 1.00 52.83 142 LEU B CA 1
ATOM 4248 C C . LEU B 2 114 ? 111.259 -63.976 -24.224 1.00 59.54 142 LEU B C 1
ATOM 4249 O O . LEU B 2 114 ? 110.409 -63.153 -23.907 1.00 61.99 142 LEU B O 1
ATOM 4254 N N . GLU B 2 115 ? 111.589 -65.006 -23.454 1.00 65.49 143 GLU B N 1
ATOM 4255 C CA . GLU B 2 115 ? 110.935 -65.256 -22.168 1.00 73.10 143 GLU B CA 1
ATOM 4256 C C . GLU B 2 115 ? 111.266 -64.177 -21.133 1.00 67.80 143 GLU B C 1
ATOM 4257 O O . GLU B 2 115 ? 110.440 -63.814 -20.304 1.00 70.35 143 GLU B O 1
ATOM 4263 N N . GLY B 2 116 ? 112.492 -63.681 -21.188 1.00 61.02 144 GLY B N 1
ATOM 4264 C CA . GLY B 2 116 ? 112.960 -62.686 -20.252 1.00 60.71 144 GLY B CA 1
ATOM 4265 C C . GLY B 2 116 ? 112.962 -61.276 -20.821 1.00 64.65 144 GLY B C 1
ATOM 4266 O O . GLY B 2 116 ? 113.780 -60.445 -20.429 1.00 63.95 144 GLY B O 1
ATOM 4267 N N . LEU B 2 117 ? 112.103 -61.012 -21.799 1.00 66.29 145 LEU B N 1
ATOM 4268 C CA . LEU B 2 117 ? 112.009 -59.670 -22.388 1.00 64.30 145 LEU B CA 1
ATOM 4269 C C . LEU B 2 117 ? 111.535 -58.659 -21.349 1.00 58.85 145 LEU B C 1
ATOM 4270 O O . LEU B 2 117 ? 111.997 -57.521 -21.307 1.00 54.96 145 LEU B O 1
ATOM 4275 N N . GLU B 2 118 ? 110.615 -59.097 -20.503 1.00 58.84 146 GLU B N 1
ATOM 4276 C CA . GLU B 2 118 ? 109.964 -58.213 -19.558 1.00 55.94 146 GLU B CA 1
ATOM 4277 C C . GLU B 2 118 ? 110.635 -58.107 -18.185 1.00 56.44 146 GLU B C 1
ATOM 4278 O O . GLU B 2 118 ? 110.070 -57.479 -17.293 1.00 56.83 146 GLU B O 1
ATOM 4284 N N . ASN B 2 119 ? 111.796 -58.736 -17.979 1.00 59.80 147 ASN B N 1
ATOM 4285 C CA . ASN B 2 119 ? 112.443 -58.643 -16.659 1.00 57.82 147 ASN B CA 1
ATOM 4286 C C . ASN B 2 119 ? 112.807 -57.216 -16.281 1.00 54.37 147 ASN B C 1
ATOM 4287 O O . ASN B 2 119 ? 113.510 -56.529 -17.029 1.00 52.42 147 ASN B O 1
ATOM 4292 N N . ARG B 2 120 ? 112.354 -56.792 -15.104 1.00 48.29 148 ARG B N 1
ATOM 4293 C CA . ARG B 2 120 ? 112.613 -55.442 -14.627 1.00 46.59 148 ARG B CA 1
ATOM 4294 C C . ARG B 2 120 ? 113.847 -55.336 -13.713 1.00 51.54 148 ARG B C 1
ATOM 4295 O O . ARG B 2 120 ? 114.394 -54.252 -13.521 1.00 54.88 148 ARG B O 1
ATOM 4303 N N . GLU B 2 121 ? 114.278 -56.452 -13.133 1.00 56.79 149 GLU B N 1
ATOM 4304 C CA . GLU B 2 121 ? 115.354 -56.427 -12.140 1.00 53.31 149 GLU B CA 1
ATOM 4305 C C . GLU B 2 121 ? 116.619 -57.013 -12.731 1.00 53.51 149 GLU B C 1
ATOM 4306 O O . GLU B 2 121 ? 116.548 -58.073 -13.352 1.00 51.44 149 GLU B O 1
ATOM 4312 N N . GLY B 2 122 ? 117.779 -56.395 -12.499 1.00 56.76 150 GLY B N 1
ATOM 4313 C CA . GLY B 2 122 ? 119.028 -56.999 -12.971 1.00 65.02 150 GLY B CA 1
ATOM 4314 C C . GLY B 2 122 ? 119.291 -57.028 -14.474 1.00 63.61 150 GLY B C 1
ATOM 4315 O O . GLY B 2 122 ? 119.628 -56.007 -15.061 1.00 63.15 150 GLY B O 1
ATOM 4316 N N . GLY B 2 123 ? 119.273 -58.228 -15.053 1.00 60.78 151 GLY B N 1
ATOM 4317 C CA . GLY B 2 123 ? 119.434 -58.444 -16.487 1.00 54.31 151 GLY B CA 1
ATOM 4318 C C . GLY B 2 123 ? 120.774 -58.067 -17.098 1.00 59.57 151 GLY B C 1
ATOM 4319 O O . GLY B 2 123 ? 121.788 -58.030 -16.406 1.00 63.80 151 GLY B O 1
ATOM 4320 N N . VAL B 2 124 ? 120.771 -57.754 -18.394 1.00 59.67 152 VAL B N 1
ATOM 4321 C CA . VAL B 2 124 ? 122.013 -57.500 -19.139 1.00 65.99 152 VAL B CA 1
ATOM 4322 C C . VAL B 2 124 ? 122.802 -56.336 -18.547 1.00 64.23 152 VAL B C 1
ATOM 4323 O O . VAL B 2 124 ? 123.985 -56.148 -18.836 1.00 63.23 152 VAL B O 1
ATOM 4327 N N . CYS B 2 125 ? 122.102 -55.523 -17.769 1.00 66.83 153 CYS B N 1
ATOM 4328 C CA . CYS B 2 125 ? 122.659 -54.356 -17.114 1.00 70.52 153 CYS B CA 1
ATOM 4329 C C . CYS B 2 125 ? 123.806 -54.760 -16.180 1.00 79.85 153 CYS B C 1
ATOM 4330 O O . CYS B 2 125 ? 124.849 -54.097 -16.125 1.00 72.10 153 CYS B O 1
ATOM 4333 N N . ARG B 2 126 ? 123.553 -55.831 -15.417 1.00 80.83 154 ARG B N 1
ATOM 4334 C CA . ARG B 2 126 ? 124.487 -56.423 -14.449 1.00 75.91 154 ARG B CA 1
ATOM 4335 C C . ARG B 2 126 ? 125.650 -57.175 -15.080 1.00 76.38 154 ARG B C 1
ATOM 4336 O O . ARG B 2 126 ? 126.801 -57.097 -14.623 1.00 72.64 154 ARG B O 1
ATOM 4344 N N . THR B 2 127 ? 125.320 -57.914 -16.132 1.00 73.08 155 THR B N 1
ATOM 4345 C CA . THR B 2 127 ? 126.233 -58.874 -16.705 1.00 67.44 155 THR B CA 1
ATOM 4346 C C . THR B 2 127 ? 127.200 -58.187 -17.678 1.00 71.11 155 THR B C 1
ATOM 4347 O O . THR B 2 127 ? 128.361 -58.007 -17.321 1.00 75.66 155 THR B O 1
ATOM 4351 N N . ARG B 2 128 ? 126.748 -57.763 -18.861 1.00 72.39 156 ARG B N 1
ATOM 4352 C CA . ARG B 2 128 ? 127.652 -57.072 -19.799 1.00 75.82 156 ARG B CA 1
ATOM 4353 C C . ARG B 2 128 ? 127.768 -55.579 -19.507 1.00 80.49 156 ARG B C 1
ATOM 4354 O O . ARG B 2 128 ? 128.609 -54.895 -20.098 1.00 84.80 156 ARG B O 1
ATOM 4362 N N . THR B 2 129 ? 126.946 -55.107 -18.566 1.00 81.56 157 THR B N 1
ATOM 4363 C CA . THR B 2 129 ? 126.821 -53.688 -18.213 1.00 79.29 157 THR B CA 1
ATOM 4364 C C . THR B 2 129 ? 126.597 -52.906 -19.494 1.00 79.83 157 THR B C 1
ATOM 4365 O O . THR B 2 129 ? 127.401 -52.043 -19.896 1.00 76.85 157 THR B O 1
ATOM 4369 N N . MET B 2 130 ? 125.476 -53.247 -20.124 1.00 76.10 158 MET B N 1
ATOM 4370 C CA . MET B 2 130 ? 125.020 -52.573 -21.317 1.00 67.34 158 MET B CA 1
ATOM 4371 C C . MET B 2 130 ? 124.181 -51.400 -20.834 1.00 61.51 158 MET B C 1
ATOM 4372 O O . MET B 2 130 ? 123.062 -51.577 -20.355 1.00 56.10 158 MET B O 1
ATOM 4377 N N . LYS B 2 131 ? 124.696 -50.198 -20.994 1.00 61.87 159 LYS B N 1
ATOM 4378 C CA . LYS B 2 131 ? 123.994 -49.024 -20.533 1.00 54.25 159 LYS B CA 1
ATOM 4379 C C . LYS B 2 131 ? 124.665 -47.869 -21.221 1.00 61.81 159 LYS B C 1
ATOM 4380 O O . LYS B 2 131 ? 125.840 -47.956 -21.586 1.00 68.45 159 LYS B O 1
ATOM 4386 N N . ILE B 2 132 ? 123.948 -46.763 -21.339 1.00 58.40 160 ILE B N 1
ATOM 4387 C CA . ILE B 2 132 ? 124.474 -45.592 -22.008 1.00 56.71 160 ILE B CA 1
ATOM 4388 C C . ILE B 2 132 ? 124.290 -44.402 -21.101 1.00 54.52 160 ILE B C 1
ATOM 4389 O O . ILE B 2 132 ? 123.174 -44.143 -20.631 1.00 53.84 160 ILE B O 1
ATOM 4394 N N . VAL B 2 133 ? 125.380 -43.691 -20.826 1.00 51.11 161 VAL B N 1
ATOM 4395 C CA . VAL B 2 133 ? 125.255 -42.463 -20.069 1.00 52.52 161 VAL B CA 1
ATOM 4396 C C . VAL B 2 133 ? 125.590 -41.296 -20.982 1.00 58.83 161 VAL B C 1
ATOM 4397 O O . VAL B 2 133 ? 126.475 -41.382 -21.846 1.00 59.93 161 VAL B O 1
ATOM 4401 N N . MET B 2 134 ? 124.842 -40.213 -20.803 1.00 60.34 162 MET B N 1
ATOM 4402 C CA . MET B 2 134 ? 124.982 -39.049 -21.649 1.00 56.46 162 MET B CA 1
ATOM 4403 C C . MET B 2 134 ? 125.176 -37.832 -20.771 1.00 61.80 162 MET B C 1
ATOM 4404 O O . MET B 2 134 ? 124.270 -37.425 -20.037 1.00 58.42 162 MET B O 1
ATOM 4409 N N . LYS B 2 135 ? 126.375 -37.269 -20.823 1.00 62.51 163 LYS B N 1
ATOM 4410 C CA . LYS B 2 135 ? 126.612 -36.023 -20.133 1.00 69.02 163 LYS B CA 1
ATOM 4411 C C . LYS B 2 135 ? 126.637 -34.978 -21.226 1.00 72.99 163 LYS B C 1
ATOM 4412 O O . LYS B 2 135 ? 127.590 -34.887 -22.009 1.00 74.41 163 LYS B O 1
ATOM 4418 N N . VAL B 2 136 ? 125.542 -34.231 -21.305 1.00 71.83 164 VAL B N 1
ATOM 4419 C CA . VAL B 2 136 ? 125.359 -33.237 -22.342 1.00 69.37 164 VAL B CA 1
ATOM 4420 C C . VAL B 2 136 ? 126.081 -31.945 -21.980 1.00 71.35 164 VAL B C 1
ATOM 4421 O O . VAL B 2 136 ? 125.879 -31.401 -20.893 1.00 69.36 164 VAL B O 1
ATOM 4425 N N . GLY B 2 137 ? 126.885 -31.437 -22.909 1.00 68.62 165 GLY B N 1
ATOM 4426 C CA . GLY B 2 137 ? 127.627 -30.213 -22.678 1.00 71.30 165 GLY B CA 1
ATOM 4427 C C . GLY B 2 137 ? 128.738 -30.341 -21.646 1.00 76.86 165 GLY B C 1
ATOM 4428 O O . GLY B 2 137 ? 128.924 -29.467 -20.796 1.00 71.61 165 GLY B O 1
ATOM 4429 N N . GLN B 2 138 ? 129.477 -31.446 -21.731 1.00 82.14 166 GLN B N 1
ATOM 4430 C CA . GLN B 2 138 ? 130.677 -31.666 -20.922 1.00 84.61 166 GLN B CA 1
ATOM 4431 C C . GLN B 2 138 ? 131.835 -32.026 -21.875 1.00 88.15 166 GLN B C 1
ATOM 4432 O O . GLN B 2 138 ? 131.593 -32.503 -22.988 1.00 86.36 166 GLN B O 1
ATOM 4438 N N . ASP B 2 139 ? 133.080 -31.765 -21.470 1.00 89.39 167 ASP B N 1
ATOM 4439 C CA . ASP B 2 139 ? 134.237 -32.012 -22.343 1.00 87.85 167 ASP B CA 1
ATOM 4440 C C . ASP B 2 139 ? 134.992 -33.299 -21.985 1.00 89.31 167 ASP B C 1
ATOM 4441 O O . ASP B 2 139 ? 135.159 -33.637 -20.808 1.00 94.39 167 ASP B O 1
ATOM 4443 N N . PRO C 1 15 ? 127.797 -21.463 -0.821 1.00 123.72 208 PRO C N 1
ATOM 4444 C CA . PRO C 1 15 ? 126.513 -22.134 -0.582 1.00 123.74 208 PRO C CA 1
ATOM 4445 C C . PRO C 1 15 ? 126.504 -23.566 -1.119 1.00 120.14 208 PRO C C 1
ATOM 4446 O O . PRO C 1 15 ? 126.892 -23.779 -2.270 1.00 125.57 208 PRO C O 1
ATOM 4450 N N . LYS C 1 16 ? 126.080 -24.529 -0.299 1.00 110.78 209 LYS C N 1
ATOM 4451 C CA . LYS C 1 16 ? 126.073 -25.940 -0.699 1.00 96.67 209 LYS C CA 1
ATOM 4452 C C . LYS C 1 16 ? 124.916 -26.207 -1.675 1.00 92.84 209 LYS C C 1
ATOM 4453 O O . LYS C 1 16 ? 124.193 -25.278 -2.058 1.00 87.46 209 LYS C O 1
ATOM 4459 N N . ILE C 1 17 ? 124.750 -27.463 -2.092 1.00 88.77 210 ILE C N 1
ATOM 4460 C CA . ILE C 1 17 ? 123.775 -27.794 -3.136 1.00 74.34 210 ILE C CA 1
ATOM 4461 C C . ILE C 1 17 ? 122.462 -28.379 -2.585 1.00 64.42 210 ILE C C 1
ATOM 4462 O O . ILE C 1 17 ? 122.425 -29.493 -2.053 1.00 65.70 210 ILE C O 1
ATOM 4467 N N . PHE C 1 18 ? 121.383 -27.617 -2.716 1.00 51.55 211 PHE C N 1
ATOM 4468 C CA . PHE C 1 18 ? 120.061 -28.082 -2.310 1.00 43.87 211 PHE C CA 1
ATOM 4469 C C . PHE C 1 18 ? 119.011 -27.234 -3.006 1.00 42.55 211 PHE C C 1
ATOM 4470 O O . PHE C 1 18 ? 119.356 -26.280 -3.715 1.00 41.12 211 PHE C O 1
ATOM 4478 N N . CYS C 1 19 ? 117.738 -27.584 -2.817 1.00 39.48 212 CYS C N 1
ATOM 4479 C CA . CYS C 1 19 ? 116.675 -26.936 -3.570 1.00 36.82 212 CYS C CA 1
ATOM 4480 C C . CYS C 1 19 ? 116.327 -25.553 -3.054 1.00 38.63 212 CYS C C 1
ATOM 4481 O O . CYS C 1 19 ? 115.755 -25.420 -1.972 1.00 41.16 212 CYS C O 1
ATOM 4484 N N . LYS C 1 20 ? 116.588 -24.543 -3.884 1.00 38.20 213 LYS C N 1
ATOM 4485 C CA . LYS C 1 20 ? 116.402 -23.138 -3.514 1.00 33.68 213 LYS C CA 1
ATOM 4486 C C . LYS C 1 20 ? 115.194 -22.421 -4.168 1.00 31.94 213 LYS C C 1
ATOM 4487 O O . LYS C 1 20 ? 115.161 -21.202 -4.221 1.00 31.86 213 LYS C O 1
ATOM 4493 N N . SER C 1 21 ? 114.260 -23.164 -4.749 1.00 32.72 214 SER C N 1
ATOM 4494 C CA . SER C 1 21 ? 113.117 -22.563 -5.446 1.00 35.18 214 SER C CA 1
ATOM 4495 C C . SER C 1 21 ? 111.876 -23.461 -5.381 1.00 35.70 214 SER C C 1
ATOM 4496 O O . SER C 1 21 ? 111.870 -24.462 -4.675 1.00 38.44 214 SER C O 1
ATOM 4499 N N . VAL C 1 22 ? 110.800 -23.067 -6.054 1.00 34.32 215 VAL C N 1
ATOM 4500 C CA . VAL C 1 22 ? 109.506 -23.723 -5.889 1.00 34.88 215 VAL C CA 1
ATOM 4501 C C . VAL C 1 22 ? 109.655 -25.198 -6.222 1.00 37.96 215 VAL C C 1
ATOM 4502 O O . VAL C 1 22 ? 110.475 -25.556 -7.067 1.00 42.01 215 VAL C O 1
ATOM 4506 N N . SER C 1 23 ? 108.908 -26.056 -5.533 1.00 37.70 216 SER C N 1
ATOM 4507 C CA . SER C 1 23 ? 108.917 -27.501 -5.803 1.00 41.78 216 SER C CA 1
ATOM 4508 C C . SER C 1 23 ? 107.613 -28.111 -5.331 1.00 37.77 216 SER C C 1
ATOM 4509 O O . SER C 1 23 ? 107.050 -27.680 -4.319 1.00 35.44 216 SER C O 1
ATOM 4512 N N . LYS C 1 24 ? 107.148 -29.132 -6.039 1.00 36.85 217 LYS C N 1
ATOM 4513 C CA . LYS C 1 24 ? 105.932 -29.813 -5.632 1.00 38.00 217 LYS C CA 1
ATOM 4514 C C . LYS C 1 24 ? 106.319 -31.206 -5.254 1.00 42.85 217 LYS C C 1
ATOM 4515 O O . LYS C 1 24 ? 107.216 -31.797 -5.866 1.00 46.71 217 LYS C O 1
ATOM 4521 N N . ASP C 1 25 ? 105.682 -31.701 -4.204 1.00 45.31 218 ASP C N 1
ATOM 4522 C CA . ASP C 1 25 ? 105.925 -33.052 -3.720 1.00 52.90 218 ASP C CA 1
ATOM 4523 C C . ASP C 1 25 ? 107.456 -33.347 -3.616 1.00 47.89 218 ASP C C 1
ATOM 4524 O O . ASP C 1 25 ? 108.017 -34.099 -4.435 1.00 38.49 218 ASP C O 1
ATOM 4529 N N . PRO C 1 26 ? 108.140 -32.704 -2.631 1.00 42.99 219 PRO C N 1
ATOM 4530 C CA . PRO C 1 26 ? 109.587 -32.871 -2.501 1.00 38.06 219 PRO C CA 1
ATOM 4531 C C . PRO C 1 26 ? 109.951 -34.032 -1.567 1.00 42.47 219 PRO C C 1
ATOM 4532 O O . PRO C 1 26 ? 109.072 -34.539 -0.857 1.00 42.26 219 PRO C O 1
ATOM 4536 N N . ASP C 1 27 ? 111.233 -34.385 -1.482 1.00 37.53 220 ASP C N 1
ATOM 4537 C CA . ASP C 1 27 ? 111.604 -35.519 -0.648 1.00 33.78 220 ASP C CA 1
ATOM 4538 C C . ASP C 1 27 ? 112.426 -35.063 0.526 1.00 30.14 220 ASP C C 1
ATOM 4539 O O . ASP C 1 27 ? 113.628 -34.817 0.397 1.00 23.23 220 ASP C O 1
ATOM 4544 N N . PHE C 1 28 ? 111.785 -35.050 1.691 1.00 33.98 221 PHE C N 1
ATOM 4545 C CA . PHE C 1 28 ? 112.415 -34.548 2.904 1.00 30.82 221 PHE C CA 1
ATOM 4546 C C . PHE C 1 28 ? 113.179 -35.632 3.637 1.00 27.97 221 PHE C C 1
ATOM 4547 O O . PHE C 1 28 ? 113.961 -35.346 4.536 1.00 26.27 221 PHE C O 1
ATOM 4555 N N . ARG C 1 29 ? 112.951 -36.872 3.229 1.00 31.06 222 ARG C N 1
ATOM 4556 C CA . ARG C 1 29 ? 113.439 -38.029 3.949 1.00 26.51 222 ARG C CA 1
ATOM 4557 C C . ARG C 1 29 ? 113.013 -37.944 5.403 1.00 23.67 222 ARG C C 1
ATOM 4558 O O . ARG C 1 29 ? 113.833 -38.082 6.310 1.00 21.57 222 ARG C O 1
ATOM 4566 N N . LEU C 1 30 ? 111.722 -37.736 5.619 1.00 21.04 223 LEU C N 1
ATOM 4567 C CA . LEU C 1 30 ? 111.215 -37.561 6.963 1.00 21.23 223 LEU C CA 1
ATOM 4568 C C . LEU C 1 30 ? 111.337 -38.850 7.770 1.00 21.58 223 LEU C C 1
ATOM 4569 O O . LEU C 1 30 ? 110.797 -39.889 7.399 1.00 26.53 223 LEU C O 1
ATOM 4574 N N . LYS C 1 31 ? 112.047 -38.791 8.884 1.00 18.77 224 LYS C N 1
ATOM 4575 C CA . LYS C 1 31 ? 112.049 -39.923 9.794 1.00 21.06 224 LYS C CA 1
ATOM 4576 C C . LYS C 1 31 ? 111.677 -39.444 11.177 1.00 22.76 224 LYS C C 1
ATOM 4577 O O . LYS C 1 31 ? 112.136 -38.379 11.585 1.00 26.21 224 LYS C O 1
ATOM 4583 N N . GLN C 1 32 ? 110.863 -40.197 11.913 1.00 20.83 225 GLN C N 1
ATOM 4584 C CA . GLN C 1 32 ? 110.586 -39.786 13.290 1.00 23.23 225 GLN C CA 1
ATOM 4585 C C . GLN C 1 32 ? 111.590 -40.399 14.269 1.00 26.16 225 GLN C C 1
ATOM 4586 O O . GLN C 1 32 ? 111.962 -41.561 14.125 1.00 37.25 225 GLN C O 1
ATOM 4592 N N . ILE C 1 33 ? 112.031 -39.639 15.264 1.00 19.93 226 ILE C N 1
ATOM 4593 C CA . ILE C 1 33 ? 112.917 -40.220 16.260 1.00 23.35 226 ILE C CA 1
ATOM 4594 C C . ILE C 1 33 ? 112.198 -40.521 17.564 1.00 30.90 226 ILE C C 1
ATOM 4595 O O . ILE C 1 33 ? 111.823 -39.605 18.281 1.00 36.54 226 ILE C O 1
ATOM 4600 N N . ASP C 1 34 ? 111.988 -41.790 17.892 1.00 31.41 227 ASP C N 1
ATOM 4601 C CA . ASP C 1 34 ? 111.224 -42.053 19.107 1.00 35.65 227 ASP C CA 1
ATOM 4602 C C . ASP C 1 34 ? 112.041 -42.392 20.379 1.00 32.16 227 ASP C C 1
ATOM 4603 O O . ASP C 1 34 ? 111.480 -42.465 21.470 1.00 31.36 227 ASP C O 1
ATOM 4608 N N . TYR C 1 35 ? 113.355 -42.535 20.272 1.00 30.98 228 TYR C N 1
ATOM 4609 C CA . TYR C 1 35 ? 114.109 -43.086 21.410 1.00 33.37 228 TYR C CA 1
ATOM 4610 C C . TYR C 1 35 ? 114.776 -42.066 22.350 1.00 34.24 228 TYR C C 1
ATOM 4611 O O . TYR C 1 35 ? 115.546 -42.470 23.224 1.00 29.87 228 TYR C O 1
ATOM 4620 N N . VAL C 1 36 ? 114.507 -40.765 22.165 1.00 36.44 229 VAL C N 1
ATOM 4621 C CA . VAL C 1 36 ? 115.112 -39.710 23.026 1.00 38.79 229 VAL C CA 1
ATOM 4622 C C . VAL C 1 36 ? 114.186 -39.278 24.175 1.00 36.38 229 VAL C C 1
ATOM 4623 O O . VAL C 1 36 ? 114.601 -39.169 25.341 1.00 31.57 229 VAL C O 1
ATOM 4627 N N . ILE C 1 37 ? 112.951 -38.959 23.818 1.00 31.40 230 ILE C N 1
ATOM 4628 C CA . ILE C 1 37 ? 111.982 -38.510 24.795 1.00 34.49 230 ILE C CA 1
ATOM 4629 C C . ILE C 1 37 ? 111.436 -39.720 25.543 1.00 37.64 230 ILE C C 1
ATOM 4630 O O . ILE C 1 37 ? 110.938 -40.659 24.918 1.00 38.34 230 ILE C O 1
ATOM 4635 N N . PRO C 1 38 ? 111.491 -39.686 26.885 1.00 38.35 231 PRO C N 1
ATOM 4636 C CA . PRO C 1 38 ? 110.975 -40.766 27.730 1.00 37.84 231 PRO C CA 1
ATOM 4637 C C . PRO C 1 38 ? 109.513 -41.072 27.436 1.00 40.80 231 PRO C C 1
ATOM 4638 O O . PRO C 1 38 ? 108.831 -40.224 26.872 1.00 41.02 231 PRO C O 1
ATOM 4642 N N . VAL C 1 39 ? 109.060 -42.286 27.749 1.00 47.70 232 VAL C N 1
ATOM 4643 C CA . VAL C 1 39 ? 107.633 -42.611 27.660 1.00 57.44 232 VAL C CA 1
ATOM 4644 C C . VAL C 1 39 ? 107.152 -42.806 29.087 1.00 63.64 232 VAL C C 1
ATOM 4645 O O . VAL C 1 39 ? 107.926 -43.214 29.966 1.00 60.41 232 VAL C O 1
ATOM 4649 N N . GLN C 1 40 ? 105.885 -42.492 29.327 1.00 67.54 233 GLN C N 1
ATOM 4650 C CA . GLN C 1 40 ? 105.394 -42.473 30.688 1.00 81.46 233 GLN C CA 1
ATOM 4651 C C . GLN C 1 40 ? 104.521 -43.701 30.921 1.00 94.78 233 GLN C C 1
ATOM 4652 O O . GLN C 1 40 ? 103.656 -44.055 30.098 1.00 86.55 233 GLN C O 1
ATOM 4658 N N . GLN C 1 41 ? 104.824 -44.393 32.017 1.00 101.89 234 GLN C N 1
ATOM 4659 C CA . GLN C 1 41 ? 104.043 -45.536 32.476 1.00 106.16 234 GLN C CA 1
ATOM 4660 C C . GLN C 1 41 ? 102.690 -45.043 32.977 1.00 103.63 234 GLN C C 1
ATOM 4661 O O . GLN C 1 41 ? 101.645 -45.603 32.634 1.00 97.94 234 GLN C O 1
ATOM 4667 N N . ASP C 1 42 ? 102.730 -43.994 33.800 1.00 101.67 235 ASP C N 1
ATOM 4668 C CA . ASP C 1 42 ? 101.524 -43.423 34.373 1.00 98.58 235 ASP C CA 1
ATOM 4669 C C . ASP C 1 42 ? 100.737 -42.695 33.291 1.00 87.58 235 ASP C C 1
ATOM 4670 O O . ASP C 1 42 ? 101.259 -41.810 32.639 1.00 87.84 235 ASP C O 1
ATOM 4675 N N . ARG C 1 43 ? 99.454 -43.001 33.167 1.00 82.92 236 ARG C N 1
ATOM 4676 C CA . ARG C 1 43 ? 98.702 -42.512 32.028 1.00 84.13 236 ARG C CA 1
ATOM 4677 C C . ARG C 1 43 ? 97.957 -41.225 32.340 1.00 85.52 236 ARG C C 1
ATOM 4678 O O . ARG C 1 43 ? 97.315 -40.647 31.461 1.00 88.20 236 ARG C O 1
ATOM 4686 N N . SER C 1 44 ? 98.069 -40.766 33.585 1.00 90.11 237 SER C N 1
ATOM 4687 C CA . SER C 1 44 ? 97.554 -39.450 33.983 1.00 94.75 237 SER C CA 1
ATOM 4688 C C . SER C 1 44 ? 98.548 -38.310 33.703 1.00 93.35 237 SER C C 1
ATOM 4689 O O . SER C 1 44 ? 98.134 -37.175 33.439 1.00 90.22 237 SER C O 1
ATOM 4692 N N . ILE C 1 45 ? 99.847 -38.613 33.764 1.00 81.63 238 ILE C N 1
ATOM 4693 C CA . ILE C 1 45 ? 100.889 -37.622 33.519 1.00 62.10 238 ILE C CA 1
ATOM 4694 C C . ILE C 1 45 ? 100.771 -37.043 32.111 1.00 69.66 238 ILE C C 1
ATOM 4695 O O . ILE C 1 45 ? 100.446 -37.756 31.159 1.00 73.00 238 ILE C O 1
ATOM 4700 N N . CYS C 1 46 ? 101.015 -35.739 32.000 1.00 73.45 239 CYS C N 1
ATOM 4701 C CA . CYS C 1 46 ? 100.953 -35.013 30.731 1.00 69.11 239 CYS C CA 1
ATOM 4702 C C . CYS C 1 46 ? 102.368 -34.485 30.447 1.00 61.77 239 CYS C C 1
ATOM 4703 O O . CYS C 1 46 ? 102.985 -33.882 31.324 1.00 58.88 239 CYS C O 1
ATOM 4706 N N . MET C 1 47 ? 102.905 -34.778 29.261 1.00 60.83 240 MET C N 1
ATOM 4707 C CA . MET C 1 47 ? 104.251 -34.328 28.880 1.00 61.43 240 MET C CA 1
ATOM 4708 C C . MET C 1 47 ? 104.190 -33.246 27.801 1.00 61.40 240 MET C C 1
ATOM 4709 O O . MET C 1 47 ? 103.897 -33.538 26.639 1.00 57.90 240 MET C O 1
ATOM 4714 N N . ASN C 1 48 ? 104.507 -32.008 28.185 1.00 60.63 241 ASN C N 1
ATOM 4715 C CA . ASN C 1 48 ? 104.157 -30.833 27.380 1.00 55.51 241 ASN C CA 1
ATOM 4716 C C . ASN C 1 48 ? 105.242 -29.757 27.276 1.00 46.98 241 ASN C C 1
ATOM 4717 O O . ASN C 1 48 ? 106.275 -29.832 27.948 1.00 42.61 241 ASN C O 1
ATOM 4722 N N . ASN C 1 49 ? 104.982 -28.776 26.407 1.00 43.25 242 ASN C N 1
ATOM 4723 C CA . ASN C 1 49 ? 105.865 -27.634 26.161 1.00 40.32 242 ASN C CA 1
ATOM 4724 C C . ASN C 1 49 ? 107.308 -28.043 26.018 1.00 33.39 242 ASN C C 1
ATOM 4725 O O . ASN C 1 49 ? 108.122 -27.734 26.879 1.00 32.77 242 ASN C O 1
ATOM 4730 N N . PRO C 1 50 ? 107.625 -28.731 24.921 1.00 26.68 243 PRO C N 1
ATOM 4731 C CA . PRO C 1 50 ? 108.972 -29.226 24.649 1.00 24.65 243 PRO C CA 1
ATOM 4732 C C . PRO C 1 50 ? 109.875 -28.100 24.206 1.00 20.11 243 PRO C C 1
ATOM 4733 O O . PRO C 1 50 ? 109.397 -27.132 23.637 1.00 23.06 243 PRO C O 1
ATOM 4737 N N . LEU C 1 51 ? 111.153 -28.188 24.518 1.00 17.68 244 LEU C N 1
ATOM 4738 C CA . LEU C 1 51 ? 112.098 -27.148 24.129 1.00 23.37 244 LEU C CA 1
ATOM 4739 C C . LEU C 1 51 ? 113.396 -27.783 23.650 1.00 26.21 244 LEU C C 1
ATOM 4740 O O . LEU C 1 51 ? 113.950 -28.609 24.367 1.00 31.48 244 LEU C O 1
ATOM 4745 N N . LEU C 1 52 ? 113.929 -27.405 22.494 1.00 22.67 245 LEU C N 1
ATOM 4746 C CA . LEU C 1 52 ? 115.200 -28.016 22.084 1.00 24.14 245 LEU C CA 1
ATOM 4747 C C . LEU C 1 52 ? 116.148 -26.969 21.538 1.00 24.29 245 LEU C C 1
ATOM 4748 O O . LEU C 1 52 ? 115.734 -26.090 20.772 1.00 28.44 245 LEU C O 1
ATOM 4753 N N . ASP C 1 53 ? 117.402 -27.024 21.974 1.00 19.09 246 ASP C N 1
ATOM 4754 C CA . ASP C 1 53 ? 118.399 -26.143 21.396 1.00 21.58 246 ASP C CA 1
ATOM 4755 C C . ASP C 1 53 ? 119.619 -26.946 20.999 1.00 25.89 246 ASP C C 1
ATOM 4756 O O . ASP C 1 53 ? 120.156 -27.694 21.805 1.00 27.46 246 ASP C O 1
ATOM 4761 N N . ILE C 1 54 ? 120.032 -26.811 19.742 1.00 30.41 247 ILE C N 1
ATOM 4762 C CA . ILE C 1 54 ? 121.131 -27.604 19.174 1.00 31.52 247 ILE C CA 1
ATOM 4763 C C . ILE C 1 54 ? 122.302 -26.698 18.788 1.00 31.44 247 ILE C C 1
ATOM 4764 O O . ILE C 1 54 ? 122.104 -25.750 18.036 1.00 33.30 247 ILE C O 1
ATOM 4769 N N . SER C 1 55 ? 123.495 -26.933 19.327 1.00 30.18 248 SER C N 1
ATOM 4770 C CA . SER C 1 55 ? 124.654 -26.160 18.886 1.00 37.66 248 SER C CA 1
ATOM 4771 C C . SER C 1 55 ? 125.953 -26.954 18.872 1.00 48.13 248 SER C C 1
ATOM 4772 O O . SER C 1 55 ? 126.288 -27.618 19.855 1.00 48.64 248 SER C O 1
ATOM 4775 N N . ASP C 1 56 ? 126.704 -26.828 17.774 1.00 57.21 249 ASP C N 1
ATOM 4776 C CA . ASP C 1 56 ? 128.040 -27.425 17.624 1.00 54.56 249 ASP C CA 1
ATOM 4777 C C . ASP C 1 56 ? 128.021 -28.921 17.864 1.00 47.98 249 ASP C C 1
ATOM 4778 O O . ASP C 1 56 ? 128.903 -29.471 18.519 1.00 45.34 249 ASP C O 1
ATOM 4783 N N . GLY C 1 57 ? 126.968 -29.557 17.368 1.00 41.15 250 GLY C N 1
ATOM 4784 C CA . GLY C 1 57 ? 126.847 -30.993 17.406 1.00 37.47 250 GLY C CA 1
ATOM 4785 C C . GLY C 1 57 ? 126.276 -31.556 18.679 1.00 37.57 250 GLY C C 1
ATOM 4786 O O . GLY C 1 57 ? 126.154 -32.772 18.797 1.00 40.15 250 GLY C O 1
ATOM 4787 N N . PHE C 1 58 ? 125.947 -30.697 19.640 1.00 38.52 251 PHE C N 1
ATOM 4788 C CA . PHE C 1 58 ? 125.303 -31.159 20.879 1.00 37.98 251 PHE C CA 1
ATOM 4789 C C . PHE C 1 58 ? 123.938 -30.518 21.082 1.00 33.43 251 PHE C C 1
ATOM 4790 O O . PHE C 1 58 ? 123.676 -29.414 20.593 1.00 33.10 251 PHE C O 1
ATOM 4798 N N . PHE C 1 59 ? 123.081 -31.176 21.847 1.00 27.91 252 PHE C N 1
ATOM 4799 C CA . PHE C 1 59 ? 121.736 -30.658 22.000 1.00 26.39 252 PHE C CA 1
ATOM 4800 C C . PHE C 1 59 ? 121.280 -30.671 23.437 1.00 26.14 252 PHE C C 1
ATOM 4801 O O . PHE C 1 59 ? 121.801 -31.439 24.233 1.00 30.93 252 PHE C O 1
ATOM 4809 N N . THR C 1 60 ? 120.331 -29.793 23.762 1.00 25.95 253 THR C N 1
ATOM 4810 C CA . THR C 1 60 ? 119.637 -29.791 25.053 1.00 23.19 253 THR C CA 1
ATOM 4811 C C . THR C 1 60 ? 118.121 -29.834 24.906 1.00 21.95 253 THR C C 1
ATOM 4812 O O . THR C 1 60 ? 117.536 -28.942 24.284 1.00 24.39 253 THR C O 1
ATOM 4816 N N . TYR C 1 61 ? 117.486 -30.845 25.489 1.00 20.58 254 TYR C N 1
ATOM 4817 C CA . TYR C 1 61 ? 116.034 -30.995 25.402 1.00 22.83 254 TYR C CA 1
ATOM 4818 C C . TYR C 1 61 ? 115.415 -30.757 26.785 1.00 27.83 254 TYR C C 1
ATOM 4819 O O . TYR C 1 61 ? 116.055 -31.030 27.800 1.00 32.46 254 TYR C O 1
ATOM 4828 N N . ILE C 1 62 ? 114.184 -30.238 26.816 1.00 25.40 255 ILE C N 1
ATOM 4829 C CA . ILE C 1 62 ? 113.483 -29.897 28.052 1.00 20.48 255 ILE C CA 1
ATOM 4830 C C . ILE C 1 62 ? 112.023 -30.182 27.900 1.00 20.84 255 ILE C C 1
ATOM 4831 O O . ILE C 1 62 ? 111.463 -29.900 26.852 1.00 20.99 255 ILE C O 1
ATOM 4836 N N . HIS C 1 63 ? 111.379 -30.717 28.929 1.00 25.89 256 HIS C N 1
ATOM 4837 C CA . HIS C 1 63 ? 109.916 -30.843 28.813 1.00 32.87 256 HIS C CA 1
ATOM 4838 C C . HIS C 1 63 ? 109.224 -30.874 30.181 1.00 40.13 256 HIS C C 1
ATOM 4839 O O . HIS C 1 63 ? 109.870 -30.998 31.226 1.00 37.10 256 HIS C O 1
ATOM 4846 N N . TYR C 1 64 ? 107.920 -30.608 30.162 1.00 41.73 257 TYR C N 1
ATOM 4847 C CA . TYR C 1 64 ? 107.184 -30.336 31.387 1.00 46.65 257 TYR C CA 1
ATOM 4848 C C . TYR C 1 64 ? 106.181 -31.447 31.658 1.00 50.01 257 TYR C C 1
ATOM 4849 O O . TYR C 1 64 ? 105.203 -31.573 30.938 1.00 51.87 257 TYR C O 1
ATOM 4858 N N . GLU C 1 65 ? 106.418 -32.249 32.699 1.00 53.99 258 GLU C N 1
ATOM 4859 C CA . GLU C 1 65 ? 105.480 -33.321 33.053 1.00 58.32 258 GLU C CA 1
ATOM 4860 C C . GLU C 1 65 ? 104.619 -32.893 34.222 1.00 53.61 258 GLU C C 1
ATOM 4861 O O . GLU C 1 65 ? 105.133 -32.611 35.303 1.00 55.20 258 GLU C O 1
ATOM 4867 N N . GLY C 1 66 ? 103.306 -32.938 34.044 1.00 49.99 259 GLY C N 1
ATOM 4868 C CA . GLY C 1 66 ? 102.414 -32.494 35.094 1.00 59.12 259 GLY C CA 1
ATOM 4869 C C . GLY C 1 66 ? 101.083 -33.199 35.037 1.00 64.48 259 GLY C C 1
ATOM 4870 O O . GLY C 1 66 ? 100.660 -33.632 33.967 1.00 63.88 259 GLY C O 1
ATOM 4871 N N . ILE C 1 67 ? 100.402 -33.275 36.178 1.00 69.76 260 ILE C N 1
ATOM 4872 C CA . ILE C 1 67 ? 99.309 -34.218 36.322 1.00 67.10 260 ILE C CA 1
ATOM 4873 C C . ILE C 1 67 ? 97.979 -33.651 35.880 1.00 63.72 260 ILE C C 1
ATOM 4874 O O . ILE C 1 67 ? 97.371 -32.840 36.570 1.00 64.45 260 ILE C O 1
ATOM 4879 N N . ASN C 1 68 ? 97.508 -34.162 34.753 1.00 69.15 261 ASN C N 1
ATOM 4880 C CA . ASN C 1 68 ? 96.240 -33.772 34.160 1.00 77.81 261 ASN C CA 1
ATOM 4881 C C . ASN C 1 68 ? 96.209 -32.282 33.781 1.00 80.07 261 ASN C C 1
ATOM 4882 O O . ASN C 1 68 ? 95.143 -31.700 33.584 1.00 77.43 261 ASN C O 1
ATOM 4887 N N . SER C 1 69 ? 97.380 -31.659 33.690 1.00 78.96 262 SER C N 1
ATOM 4888 C CA . SER C 1 69 ? 97.453 -30.277 33.221 1.00 80.84 262 SER C CA 1
ATOM 4889 C C . SER C 1 69 ? 98.726 -30.043 32.415 1.00 77.74 262 SER C C 1
ATOM 4890 O O . SER C 1 69 ? 99.815 -30.497 32.787 1.00 73.56 262 SER C O 1
ATOM 4893 N N . CYS C 1 70 ? 98.555 -29.333 31.303 1.00 78.21 263 CYS C N 1
ATOM 4894 C CA . CYS C 1 70 ? 99.637 -29.001 30.381 1.00 73.02 263 CYS C CA 1
ATOM 4895 C C . CYS C 1 70 ? 100.193 -27.578 30.529 1.00 64.26 263 CYS C C 1
ATOM 4896 O O . CYS C 1 70 ? 100.778 -27.056 29.586 1.00 64.63 263 CYS C O 1
ATOM 4899 N N . LYS C 1 71 ? 99.916 -26.919 31.656 1.00 62.72 264 LYS C N 1
ATOM 4900 C CA . LYS C 1 71 ? 100.604 -25.671 32.011 1.00 53.39 264 LYS C CA 1
ATOM 4901 C C . LYS C 1 71 ? 101.935 -25.964 32.697 1.00 41.43 264 LYS C C 1
ATOM 4902 O O . LYS C 1 71 ? 102.056 -26.919 33.445 1.00 48.63 264 LYS C O 1
ATOM 4908 N N . LYS C 1 72 ? 102.932 -25.135 32.431 1.00 35.71 265 LYS C N 1
ATOM 4909 C CA . LYS C 1 72 ? 104.282 -25.301 32.971 1.00 38.80 265 LYS C CA 1
ATOM 4910 C C . LYS C 1 72 ? 104.389 -25.114 34.481 1.00 52.23 265 LYS C C 1
ATOM 4911 O O . LYS C 1 72 ? 105.310 -25.631 35.097 1.00 60.73 265 LYS C O 1
ATOM 4917 N N . SER C 1 73 ? 103.520 -24.286 35.057 1.00 62.31 266 SER C N 1
ATOM 4918 C CA . SER C 1 73 ? 103.485 -24.017 36.508 1.00 61.83 266 SER C CA 1
ATOM 4919 C C . SER C 1 73 ? 102.996 -25.237 37.311 1.00 60.38 266 SER C C 1
ATOM 4920 O O . SER C 1 73 ? 103.492 -25.535 38.417 1.00 51.20 266 SER C O 1
ATOM 4923 N N . ASP C 1 74 ? 102.002 -25.905 36.713 1.00 62.01 267 ASP C N 1
ATOM 4924 C CA . ASP C 1 74 ? 101.335 -27.091 37.237 1.00 57.09 267 ASP C CA 1
ATOM 4925 C C . ASP C 1 74 ? 102.223 -28.301 37.256 1.00 57.49 267 ASP C C 1
ATOM 4926 O O . ASP C 1 74 ? 102.027 -29.210 38.046 1.00 64.78 267 ASP C O 1
ATOM 4931 N N . SER C 1 75 ? 103.179 -28.323 36.344 1.00 62.18 268 SER C N 1
ATOM 4932 C CA . SER C 1 75 ? 104.031 -29.484 36.163 1.00 67.15 268 SER C CA 1
ATOM 4933 C C . SER C 1 75 ? 104.779 -29.835 37.461 1.00 65.76 268 SER C C 1
ATOM 4934 O O . SER C 1 75 ? 105.371 -28.963 38.122 1.00 59.68 268 SER C O 1
ATOM 4937 N N . PHE C 1 76 ? 104.701 -31.108 37.850 1.00 64.28 269 PHE C N 1
ATOM 4938 C CA . PHE C 1 76 ? 105.303 -31.504 39.109 1.00 71.19 269 PHE C CA 1
ATOM 4939 C C . PHE C 1 76 ? 106.702 -32.088 38.877 1.00 65.26 269 PHE C C 1
ATOM 4940 O O . PHE C 1 76 ? 107.486 -32.263 39.814 1.00 64.36 269 PHE C O 1
ATOM 4948 N N . LYS C 1 77 ? 107.030 -32.340 37.617 1.00 61.25 270 LYS C N 1
ATOM 4949 C CA . LYS C 1 77 ? 108.398 -32.665 37.252 1.00 62.02 270 LYS C CA 1
ATOM 4950 C C . LYS C 1 77 ? 108.715 -32.092 35.886 1.00 55.71 270 LYS C C 1
ATOM 4951 O O . LYS C 1 77 ? 107.900 -32.180 34.962 1.00 49.22 270 LYS C O 1
ATOM 4957 N N . VAL C 1 78 ? 109.896 -31.501 35.753 1.00 53.96 271 VAL C N 1
ATOM 4958 C CA . VAL C 1 78 ? 110.337 -31.036 34.445 1.00 55.16 271 VAL C CA 1
ATOM 4959 C C . VAL C 1 78 ? 111.708 -31.639 34.163 1.00 56.07 271 VAL C C 1
ATOM 4960 O O . VAL C 1 78 ? 112.607 -31.623 35.023 1.00 49.71 271 VAL C O 1
ATOM 4964 N N . LEU C 1 79 ? 111.833 -32.193 32.953 1.00 55.75 272 LEU C N 1
ATOM 4965 C CA . LEU C 1 79 ? 112.989 -32.994 32.548 1.00 49.72 272 LEU C CA 1
ATOM 4966 C C . LEU C 1 79 ? 114.030 -32.183 31.786 1.00 40.79 272 LEU C C 1
ATOM 4967 O O . LEU C 1 79 ? 113.689 -31.434 30.839 1.00 39.08 272 LEU C O 1
ATOM 4972 N N . LEU C 1 80 ? 115.285 -32.340 32.210 1.00 33.88 273 LEU C N 1
ATOM 4973 C CA . LEU C 1 80 ? 116.408 -31.729 31.517 1.00 33.82 273 LEU C CA 1
ATOM 4974 C C . LEU C 1 80 ? 117.320 -32.793 30.933 1.00 37.85 273 LEU C C 1
ATOM 4975 O O . LEU C 1 80 ? 117.760 -33.679 31.660 1.00 48.04 273 LEU C O 1
ATOM 4980 N N . SER C 1 81 ? 117.671 -32.676 29.655 1.00 36.11 274 SER C N 1
ATOM 4981 C CA . SER C 1 81 ? 118.536 -33.678 29.037 1.00 34.82 274 SER C CA 1
ATOM 4982 C C . SER C 1 81 ? 119.565 -33.136 28.043 1.00 27.89 274 SER C C 1
ATOM 4983 O O . SER C 1 81 ? 119.315 -32.205 27.288 1.00 26.56 274 SER C O 1
ATOM 4986 N N . HIS C 1 82 ? 120.757 -33.709 28.133 1.00 29.91 275 HIS C N 1
ATOM 4987 C CA . HIS C 1 82 ? 121.890 -33.334 27.304 1.00 29.65 275 HIS C CA 1
ATOM 4988 C C . HIS C 1 82 ? 122.227 -34.460 26.370 1.00 33.70 275 HIS C C 1
ATOM 4989 O O . HIS C 1 82 ? 122.115 -35.635 26.725 1.00 39.55 275 HIS C O 1
ATOM 4996 N N . GLY C 1 83 ? 122.650 -34.102 25.169 1.00 34.04 276 GLY C N 1
ATOM 4997 C CA . GLY C 1 83 ? 123.014 -35.107 24.206 1.00 34.11 276 GLY C CA 1
ATOM 4998 C C . GLY C 1 83 ? 123.882 -34.629 23.065 1.00 36.85 276 GLY C C 1
ATOM 4999 O O . GLY C 1 83 ? 124.397 -33.494 23.042 1.00 33.08 276 GLY C O 1
ATOM 5000 N N . GLU C 1 84 ? 124.042 -35.533 22.106 1.00 37.00 277 GLU C N 1
ATOM 5001 C CA . GLU C 1 84 ? 124.933 -35.302 20.999 1.00 37.59 277 GLU C CA 1
ATOM 5002 C C . GLU C 1 84 ? 124.320 -35.787 19.690 1.00 38.73 277 GLU C C 1
ATOM 5003 O O . GLU C 1 84 ? 123.559 -36.766 19.665 1.00 35.35 277 GLU C O 1
ATOM 5009 N N . ILE C 1 85 ? 124.651 -35.072 18.617 1.00 39.84 278 ILE C N 1
ATOM 5010 C CA . ILE C 1 85 ? 124.403 -35.491 17.245 1.00 36.41 278 ILE C CA 1
ATOM 5011 C C . ILE C 1 85 ? 125.584 -36.308 16.752 1.00 38.35 278 ILE C C 1
ATOM 5012 O O . ILE C 1 85 ? 126.734 -35.863 16.834 1.00 39.43 278 ILE C O 1
ATOM 5017 N N . VAL C 1 86 ? 125.305 -37.500 16.235 1.00 40.50 279 VAL C N 1
ATOM 5018 C CA . VAL C 1 86 ? 126.370 -38.407 15.834 1.00 39.76 279 VAL C CA 1
ATOM 5019 C C . VAL C 1 86 ? 125.976 -39.177 14.557 1.00 45.10 279 VAL C C 1
ATOM 5020 O O . VAL C 1 86 ? 124.783 -39.502 14.350 1.00 38.87 279 VAL C O 1
ATOM 5024 N N . ASP C 1 87 ? 126.980 -39.416 13.696 1.00 43.07 280 ASP C N 1
ATOM 5025 C CA . ASP C 1 87 ? 126.826 -40.144 12.425 1.00 36.61 280 ASP C CA 1
ATOM 5026 C C . ASP C 1 87 ? 126.900 -41.670 12.606 1.00 35.43 280 ASP C C 1
ATOM 5027 O O . ASP C 1 87 ? 127.940 -42.202 12.998 1.00 33.01 280 ASP C O 1
ATOM 5032 N N . ARG C 1 88 ? 125.806 -42.360 12.273 1.00 32.28 281 ARG C N 1
ATOM 5033 C CA . ARG C 1 88 ? 125.685 -43.799 12.503 1.00 29.84 281 ARG C CA 1
ATOM 5034 C C . ARG C 1 88 ? 126.018 -44.645 11.288 1.00 32.13 281 ARG C C 1
ATOM 5035 O O . ARG C 1 88 ? 126.022 -45.878 11.365 1.00 28.02 281 ARG C O 1
ATOM 5043 N N . GLY C 1 89 ? 126.327 -43.960 10.185 1.00 42.16 282 GLY C N 1
ATOM 5044 C CA . GLY C 1 89 ? 126.574 -44.561 8.868 1.00 45.42 282 GLY C CA 1
ATOM 5045 C C . GLY C 1 89 ? 125.273 -44.769 8.120 1.00 35.37 282 GLY C C 1
ATOM 5046 O O . GLY C 1 89 ? 125.191 -45.456 7.102 1.00 33.46 282 GLY C O 1
ATOM 5047 N N . ASP C 1 90 ? 124.284 -44.050 8.615 1.00 32.11 283 ASP C N 1
ATOM 5048 C CA . ASP C 1 90 ? 122.882 -44.275 8.381 1.00 29.02 283 ASP C CA 1
ATOM 5049 C C . ASP C 1 90 ? 122.412 -43.556 7.130 1.00 29.49 283 ASP C C 1
ATOM 5050 O O . ASP C 1 90 ? 121.343 -43.866 6.574 1.00 23.16 283 ASP C O 1
ATOM 5055 N N . TYR C 1 91 ? 123.285 -42.658 6.666 1.00 30.45 284 TYR C N 1
ATOM 5056 C CA . TYR C 1 91 ? 122.986 -41.620 5.672 1.00 33.99 284 TYR C CA 1
ATOM 5057 C C . TYR C 1 91 ? 121.988 -40.550 6.173 1.00 33.74 284 TYR C C 1
ATOM 5058 O O . TYR C 1 91 ? 121.283 -39.910 5.376 1.00 31.16 284 TYR C O 1
ATOM 5067 N N . ARG C 1 92 ? 121.911 -40.406 7.498 1.00 31.48 285 ARG C N 1
ATOM 5068 C CA . ARG C 1 92 ? 121.134 -39.367 8.175 1.00 25.95 285 ARG C CA 1
ATOM 5069 C C . ARG C 1 92 ? 121.798 -39.035 9.513 1.00 28.86 285 ARG C C 1
ATOM 5070 O O . ARG C 1 92 ? 122.450 -39.900 10.092 1.00 33.70 285 ARG C O 1
ATOM 5078 N N . PRO C 1 93 ? 121.632 -37.799 10.030 1.00 31.13 286 PRO C N 1
ATOM 5079 C CA . PRO C 1 93 ? 122.111 -37.472 11.386 1.00 30.73 286 PRO C CA 1
ATOM 5080 C C . PRO C 1 93 ? 121.243 -38.082 12.486 1.00 32.84 286 PRO C C 1
ATOM 5081 O O . PRO C 1 93 ? 120.010 -38.172 12.311 1.00 28.33 286 PRO C O 1
ATOM 5085 N N . SER C 1 94 ? 121.859 -38.514 13.590 1.00 35.14 287 SER C N 1
ATOM 5086 C CA . SER C 1 94 ? 121.077 -39.173 14.646 1.00 41.98 287 SER C CA 1
ATOM 5087 C C . SER C 1 94 ? 121.419 -38.694 16.052 1.00 34.18 287 SER C C 1
ATOM 5088 O O . SER C 1 94 ? 122.537 -38.263 16.332 1.00 32.49 287 SER C O 1
ATOM 5091 N N . LEU C 1 95 ? 120.430 -38.775 16.933 1.00 30.99 288 LEU C N 1
ATOM 5092 C CA . LEU C 1 95 ? 120.575 -38.225 18.267 1.00 34.60 288 LEU C CA 1
ATOM 5093 C C . LEU C 1 95 ? 121.028 -39.280 19.268 1.00 36.00 288 LEU C C 1
ATOM 5094 O O . LEU C 1 95 ? 120.450 -40.360 19.347 1.00 40.59 288 LEU C O 1
ATOM 5099 N N . TYR C 1 96 ? 122.055 -38.958 20.040 1.00 31.36 289 TYR C N 1
ATOM 5100 C CA . TYR C 1 96 ? 122.527 -39.848 21.089 1.00 34.48 289 TYR C CA 1
ATOM 5101 C C . TYR C 1 96 ? 122.287 -39.159 22.432 1.00 34.09 289 TYR C C 1
ATOM 5102 O O . TYR C 1 96 ? 122.710 -38.017 22.628 1.00 34.03 289 TYR C O 1
ATOM 5111 N N . LEU C 1 97 ? 121.562 -39.819 23.334 1.00 32.12 290 LEU C N 1
ATOM 5112 C CA . LEU C 1 97 ? 121.223 -39.186 24.608 1.00 35.03 290 LEU C CA 1
ATOM 5113 C C . LEU C 1 97 ? 122.185 -39.560 25.728 1.00 33.69 290 LEU C C 1
ATOM 5114 O O . LEU C 1 97 ? 122.078 -40.630 26.321 1.00 37.68 290 LEU C O 1
ATOM 5119 N N . LEU C 1 98 ? 123.042 -38.613 26.087 1.00 29.85 291 LEU C N 1
ATOM 5120 C CA . LEU C 1 98 ? 124.078 -38.820 27.093 1.00 35.37 291 LEU C CA 1
ATOM 5121 C C . LEU C 1 98 ? 123.634 -38.657 28.563 1.00 51.61 291 LEU C C 1
ATOM 5122 O O . LEU C 1 98 ? 124.086 -39.430 29.421 1.00 54.43 291 LEU C O 1
ATOM 5127 N N . SER C 1 99 ? 122.806 -37.645 28.871 1.00 54.77 292 SER C N 1
ATOM 5128 C CA . SER C 1 99 ? 122.402 -37.364 30.278 1.00 46.51 292 SER C CA 1
ATOM 5129 C C . SER C 1 99 ? 120.942 -37.004 30.468 1.00 38.07 292 SER C C 1
ATOM 5130 O O . SER C 1 99 ? 120.387 -36.269 29.662 1.00 42.28 292 SER C O 1
ATOM 5133 N N . SER C 1 100 ? 120.331 -37.494 31.540 1.00 41.09 293 SER C N 1
ATOM 5134 C CA . SER C 1 100 ? 118.982 -37.055 31.922 1.00 47.30 293 SER C CA 1
ATOM 5135 C C . SER C 1 100 ? 118.803 -36.859 33.427 1.00 54.78 293 SER C C 1
ATOM 5136 O O . SER C 1 100 ? 119.131 -37.729 34.250 1.00 54.65 293 SER C O 1
ATOM 5139 N N . HIS C 1 101 ? 118.230 -35.706 33.761 1.00 57.32 294 HIS C N 1
ATOM 5140 C CA . HIS C 1 101 ? 117.971 -35.334 35.145 1.00 57.99 294 HIS C CA 1
ATOM 5141 C C . HIS C 1 101 ? 116.599 -34.670 35.272 1.00 53.76 294 HIS C C 1
ATOM 5142 O O . HIS C 1 101 ? 115.951 -34.354 34.263 1.00 52.63 294 HIS C O 1
ATOM 5149 N N . TYR C 1 102 ? 116.129 -34.527 36.506 1.00 49.97 295 TYR C N 1
ATOM 5150 C CA . TYR C 1 102 ? 114.927 -33.751 36.770 1.00 54.10 295 TYR C CA 1
ATOM 5151 C C . TYR C 1 102 ? 115.344 -32.468 37.493 1.00 59.73 295 TYR C C 1
ATOM 5152 O O . TYR C 1 102 ? 116.362 -32.460 38.195 1.00 58.08 295 TYR C O 1
ATOM 5161 N N . HIS C 1 103 ? 114.610 -31.375 37.255 1.00 58.54 296 HIS C N 1
ATOM 5162 C CA . HIS C 1 103 ? 114.935 -30.075 37.856 1.00 53.87 296 HIS C CA 1
ATOM 5163 C C . HIS C 1 103 ? 114.577 -30.087 39.323 1.00 49.50 296 HIS C C 1
ATOM 5164 O O . HIS C 1 103 ? 113.445 -30.423 39.675 1.00 43.48 296 HIS C O 1
ATOM 5171 N N . PRO C 1 104 ? 115.512 -29.629 40.172 1.00 50.85 297 PRO C N 1
ATOM 5172 C CA . PRO C 1 104 ? 115.319 -29.674 41.628 1.00 52.10 297 PRO C CA 1
ATOM 5173 C C . PRO C 1 104 ? 113.990 -29.069 42.093 1.00 50.42 297 PRO C C 1
ATOM 5174 O O . PRO C 1 104 ? 113.303 -29.622 42.955 1.00 50.11 297 PRO C O 1
ATOM 5178 N N . TYR C 1 105 ? 113.634 -27.947 41.496 1.00 51.26 298 TYR C N 1
ATOM 5179 C CA . TYR C 1 105 ? 112.494 -27.151 41.919 1.00 53.49 298 TYR C CA 1
ATOM 5180 C C . TYR C 1 105 ? 111.178 -27.360 41.141 1.00 50.93 298 TYR C C 1
ATOM 5181 O O . TYR C 1 105 ? 110.234 -26.590 41.287 1.00 49.50 298 TYR C O 1
ATOM 5190 N N . SER C 1 106 ? 111.121 -28.431 40.358 1.00 51.32 299 SER C N 1
ATOM 5191 C CA . SER C 1 106 ? 110.110 -28.664 39.316 1.00 57.50 299 SER C CA 1
ATOM 5192 C C . SER C 1 106 ? 108.626 -28.314 39.602 1.00 57.05 299 SER C C 1
ATOM 5193 O O . SER C 1 106 ? 107.909 -27.926 38.680 1.00 56.73 299 SER C O 1
ATOM 5196 N N . MET C 1 107 ? 108.125 -28.522 40.813 1.00 60.26 300 MET C N 1
ATOM 5197 C CA . MET C 1 107 ? 106.741 -28.113 41.114 1.00 67.51 300 MET C CA 1
ATOM 5198 C C . MET C 1 107 ? 106.515 -26.577 41.103 1.00 67.81 300 MET C C 1
ATOM 5199 O O . MET C 1 107 ? 105.426 -26.078 40.739 1.00 57.02 300 MET C O 1
ATOM 5204 N N . GLN C 1 108 ? 107.575 -25.864 41.497 1.00 68.60 301 GLN C N 1
ATOM 5205 C CA . GLN C 1 108 ? 107.602 -24.410 41.674 1.00 64.52 301 GLN C CA 1
ATOM 5206 C C . GLN C 1 108 ? 108.083 -23.638 40.444 1.00 64.94 301 GLN C C 1
ATOM 5207 O O . GLN C 1 108 ? 108.329 -22.434 40.525 1.00 59.92 301 GLN C O 1
ATOM 5213 N N . VAL C 1 109 ? 108.291 -24.343 39.333 1.00 70.03 302 VAL C N 1
ATOM 5214 C CA . VAL C 1 109 ? 108.818 -23.717 38.121 1.00 60.91 302 VAL C CA 1
ATOM 5215 C C . VAL C 1 109 ? 107.700 -23.000 37.381 1.00 59.92 302 VAL C C 1
ATOM 5216 O O . VAL C 1 109 ? 106.608 -23.572 37.161 1.00 46.15 302 VAL C O 1
ATOM 5220 N N . ILE C 1 110 ? 107.948 -21.703 37.151 1.00 64.61 303 ILE C N 1
ATOM 5221 C CA . ILE C 1 110 ? 107.165 -20.852 36.257 1.00 54.43 303 ILE C CA 1
ATOM 5222 C C . ILE C 1 110 ? 107.603 -21.004 34.786 1.00 46.22 303 ILE C C 1
ATOM 5223 O O . ILE C 1 110 ? 106.768 -21.250 33.897 1.00 38.41 303 ILE C O 1
ATOM 5228 N N . ASN C 1 111 ? 108.912 -20.864 34.535 1.00 40.55 304 ASN C N 1
ATOM 5229 C CA . ASN C 1 111 ? 109.401 -20.983 33.147 1.00 36.77 304 ASN C CA 1
ATOM 5230 C C . ASN C 1 111 ? 110.884 -21.253 32.937 1.00 41.55 304 ASN C C 1
ATOM 5231 O O . ASN C 1 111 ? 111.699 -20.891 33.770 1.00 42.18 304 ASN C O 1
ATOM 5236 N N . CYS C 1 112 ? 111.228 -21.809 31.770 1.00 44.63 305 CYS C N 1
ATOM 5237 C CA . CYS C 1 112 ? 112.610 -22.202 31.439 1.00 40.06 305 CYS C CA 1
ATOM 5238 C C . CYS C 1 112 ? 113.015 -21.947 30.013 1.00 31.59 305 CYS C C 1
ATOM 5239 O O . CYS C 1 112 ? 112.179 -22.015 29.102 1.00 31.06 305 CYS C O 1
ATOM 5242 N N . VAL C 1 113 ? 114.297 -21.645 29.824 1.00 23.60 306 VAL C N 1
ATOM 5243 C CA . VAL C 1 113 ? 114.833 -21.631 28.484 1.00 26.00 306 VAL C CA 1
ATOM 5244 C C . VAL C 1 113 ? 116.222 -22.276 28.450 1.00 29.74 306 VAL C C 1
ATOM 5245 O O . VAL C 1 113 ? 117.088 -21.950 29.277 1.00 27.88 306 VAL C O 1
ATOM 5249 N N . PRO C 1 114 ? 116.432 -23.188 27.466 1.00 29.41 307 PRO C N 1
ATOM 5250 C CA . PRO C 1 114 ? 117.660 -23.950 27.227 1.00 21.62 307 PRO C CA 1
ATOM 5251 C C . PRO C 1 114 ? 118.685 -23.196 26.466 1.00 19.25 307 PRO C C 1
ATOM 5252 O O . PRO C 1 114 ? 118.302 -22.533 25.534 1.00 22.43 307 PRO C O 1
ATOM 5256 N N . VAL C 1 115 ? 119.961 -23.354 26.762 1.00 22.11 308 VAL C N 1
ATOM 5257 C CA . VAL C 1 115 ? 120.955 -22.951 25.767 1.00 29.36 308 VAL C CA 1
ATOM 5258 C C . VAL C 1 115 ? 122.201 -23.831 25.868 1.00 32.87 308 VAL C C 1
ATOM 5259 O O . VAL C 1 115 ? 122.688 -24.139 26.958 1.00 34.74 308 VAL C O 1
ATOM 5263 N N . THR C 1 116 ? 122.711 -24.212 24.700 1.00 34.47 309 THR C N 1
ATOM 5264 C CA . THR C 1 116 ? 123.813 -25.153 24.575 1.00 32.66 309 THR C CA 1
ATOM 5265 C C . THR C 1 116 ? 125.113 -24.449 24.267 1.00 37.21 309 THR C C 1
ATOM 5266 O O . THR C 1 116 ? 125.221 -23.701 23.291 1.00 45.55 309 THR C O 1
ATOM 5270 N N . CYS C 1 117 ? 126.103 -24.666 25.118 1.00 40.15 310 CYS C N 1
ATOM 5271 C CA . CYS C 1 117 ? 127.350 -23.934 24.970 1.00 50.42 310 CYS C CA 1
ATOM 5272 C C . CYS C 1 117 ? 128.568 -24.800 25.304 1.00 54.96 310 CYS C C 1
ATOM 5273 O O . CYS C 1 117 ? 128.568 -25.514 26.313 1.00 55.56 310 CYS C O 1
ATOM 5276 N N . ASN C 1 118 ? 129.580 -24.759 24.439 1.00 57.04 311 ASN C N 1
ATOM 5277 C CA . ASN C 1 118 ? 130.821 -25.523 24.623 1.00 62.51 311 ASN C CA 1
ATOM 5278 C C . ASN C 1 118 ? 130.573 -26.973 25.057 1.00 58.68 311 ASN C C 1
ATOM 5279 O O . ASN C 1 118 ? 131.091 -27.446 26.074 1.00 54.26 311 ASN C O 1
ATOM 5284 N N . GLN C 1 119 ? 129.735 -27.645 24.277 1.00 55.48 312 GLN C N 1
ATOM 5285 C CA . GLN C 1 119 ? 129.430 -29.061 24.433 1.00 50.23 312 GLN C CA 1
ATOM 5286 C C . GLN C 1 119 ? 128.835 -29.416 25.789 1.00 47.63 312 GLN C C 1
ATOM 5287 O O . GLN C 1 119 ? 128.837 -30.586 26.183 1.00 49.94 312 GLN C O 1
ATOM 5293 N N . SER C 1 120 ? 128.247 -28.418 26.448 1.00 46.01 313 SER C N 1
ATOM 5294 C CA . SER C 1 120 ? 127.550 -28.619 27.718 1.00 45.22 313 SER C CA 1
ATOM 5295 C C . SER C 1 120 ? 126.175 -27.965 27.675 1.00 40.81 313 SER C C 1
ATOM 5296 O O . SER C 1 120 ? 125.980 -26.991 26.950 1.00 46.81 313 SER C O 1
ATOM 5299 N N . SER C 1 121 ? 125.228 -28.474 28.456 1.00 37.02 314 SER C N 1
ATOM 5300 C CA . SER C 1 121 ? 123.862 -27.936 28.447 1.00 35.38 314 SER C CA 1
ATOM 5301 C C . SER C 1 121 ? 123.567 -27.009 29.628 1.00 46.70 314 SER C C 1
ATOM 5302 O O . SER C 1 121 ? 123.917 -27.341 30.781 1.00 64.41 314 SER C O 1
ATOM 5305 N N . PHE C 1 122 ? 122.903 -25.877 29.360 1.00 42.39 315 PHE C N 1
ATOM 5306 C CA . PHE C 1 122 ? 122.478 -24.963 30.428 1.00 37.66 315 PHE C CA 1
ATOM 5307 C C . PHE C 1 122 ? 120.978 -24.739 30.433 1.00 32.20 315 PHE C C 1
ATOM 5308 O O . PHE C 1 122 ? 120.349 -24.634 29.377 1.00 31.83 315 PHE C O 1
ATOM 5316 N N . VAL C 1 123 ? 120.397 -24.613 31.616 1.00 32.01 316 VAL C N 1
ATOM 5317 C CA . VAL C 1 123 ? 118.966 -24.344 31.650 1.00 38.39 316 VAL C CA 1
ATOM 5318 C C . VAL C 1 123 ? 118.643 -23.204 32.621 1.00 48.35 316 VAL C C 1
ATOM 5319 O O . VAL C 1 123 ? 118.815 -23.32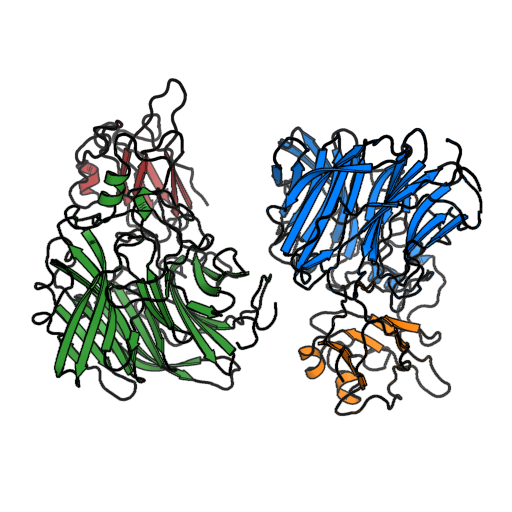4 33.845 1.00 53.94 316 VAL C O 1
ATOM 5323 N N . PHE C 1 124 ? 118.146 -22.103 32.050 1.00 45.09 317 PHE C N 1
ATOM 5324 C CA . PHE C 1 124 ? 117.867 -20.893 32.805 1.00 34.62 317 PHE C CA 1
ATOM 5325 C C . PHE C 1 124 ? 116.400 -20.882 33.208 1.00 37.87 317 PHE C C 1
ATOM 5326 O O . PHE C 1 124 ? 115.529 -21.233 32.400 1.00 31.72 317 PHE C O 1
ATOM 5334 N N . CYS C 1 125 ? 116.139 -20.502 34.463 1.00 46.89 318 CYS C N 1
ATOM 5335 C CA . CYS C 1 125 ? 114.845 -20.773 35.095 1.00 48.85 318 CYS C CA 1
ATOM 5336 C C . CYS C 1 125 ? 114.254 -19.707 36.011 1.00 44.21 318 CYS C C 1
ATOM 5337 O O . CYS C 1 125 ? 114.956 -19.075 36.790 1.00 46.21 318 CYS C O 1
ATOM 5340 N N . HIS C 1 126 ? 112.929 -19.594 35.941 1.00 43.47 319 HIS C N 1
ATOM 5341 C CA . HIS C 1 126 ? 112.117 -18.674 36.735 1.00 47.97 319 HIS C CA 1
ATOM 5342 C C . HIS C 1 126 ? 111.179 -19.464 37.649 1.00 50.46 319 HIS C C 1
ATOM 5343 O O . HIS C 1 126 ? 110.252 -20.173 37.178 1.00 41.29 319 HIS C O 1
ATOM 5350 N N . ILE C 1 127 ? 111.464 -19.321 38.952 1.00 56.45 320 ILE C N 1
ATOM 5351 C CA . ILE C 1 127 ? 110.875 -20.107 40.035 1.00 56.21 320 ILE C CA 1
ATOM 5352 C C . ILE C 1 127 ? 110.136 -19.218 41.029 1.00 53.25 320 ILE C C 1
ATOM 5353 O O . ILE C 1 127 ? 110.722 -18.271 41.571 1.00 52.29 320 ILE C O 1
ATOM 5358 N N . SER C 1 128 ? 108.874 -19.540 41.299 1.00 53.66 321 SER C N 1
ATOM 5359 C CA . SER C 1 128 ? 108.077 -18.777 42.259 1.00 56.25 321 SER C CA 1
ATOM 5360 C C . SER C 1 128 ? 107.095 -19.659 43.004 1.00 63.41 321 SER C C 1
ATOM 5361 O O . SER C 1 128 ? 106.446 -20.521 42.398 1.00 62.41 321 SER C O 1
ATOM 5364 N N . ASN C 1 129 ? 106.910 -19.378 44.292 1.00 62.32 322 ASN C N 1
ATOM 5365 C CA . ASN C 1 129 ? 105.901 -20.081 45.082 1.00 62.23 322 ASN C CA 1
ATOM 5366 C C . ASN C 1 129 ? 104.508 -19.695 44.608 1.00 60.32 322 ASN C C 1
ATOM 5367 O O . ASN C 1 129 ? 103.521 -20.403 44.843 1.00 55.05 322 ASN C O 1
ATOM 5372 N N . ASN C 1 130 ? 104.470 -18.577 43.892 1.00 61.74 323 ASN C N 1
ATOM 5373 C CA . ASN C 1 130 ? 103.247 -17.968 43.414 1.00 62.13 323 ASN C CA 1
ATOM 5374 C C . ASN C 1 130 ? 103.007 -18.266 41.930 1.00 55.21 323 ASN C C 1
ATOM 5375 O O . ASN C 1 130 ? 103.809 -17.905 41.074 1.00 50.26 323 ASN C O 1
ATOM 5380 N N . THR C 1 131 ? 101.898 -18.937 41.642 1.00 54.56 324 THR C N 1
ATOM 5381 C CA . THR C 1 131 ? 101.535 -19.291 40.276 1.00 53.83 324 THR C CA 1
ATOM 5382 C C . THR C 1 131 ? 101.143 -18.055 39.481 1.00 60.81 324 THR C C 1
ATOM 5383 O O . THR C 1 131 ? 101.297 -18.014 38.257 1.00 58.25 324 THR C O 1
ATOM 5387 N N . LYS C 1 132 ? 100.643 -17.050 40.203 1.00 66.19 325 LYS C N 1
ATOM 5388 C CA . LYS C 1 132 ? 100.088 -15.832 39.605 1.00 59.91 325 LYS C CA 1
ATOM 5389 C C . LYS C 1 132 ? 101.092 -14.693 39.490 1.00 52.17 325 LYS C C 1
ATOM 5390 O O . LYS C 1 132 ? 100.718 -13.588 39.122 1.00 50.94 325 LYS C O 1
ATOM 5396 N N . THR C 1 133 ? 102.368 -14.973 39.751 1.00 50.06 326 THR C N 1
ATOM 5397 C CA . THR C 1 133 ? 103.401 -13.940 39.776 1.00 46.00 326 THR C CA 1
ATOM 5398 C C . THR C 1 133 ? 103.429 -13.350 38.382 1.00 50.54 326 THR C C 1
ATOM 5399 O O . THR C 1 133 ? 102.809 -13.911 37.479 1.00 58.47 326 THR C O 1
ATOM 5403 N N . LEU C 1 134 ? 104.055 -12.185 38.229 1.00 45.87 327 LEU C N 1
ATOM 5404 C CA . LEU C 1 134 ? 104.051 -11.438 36.962 1.00 47.07 327 LEU C CA 1
ATOM 5405 C C . LEU C 1 134 ? 102.741 -10.659 36.828 1.00 48.02 327 LEU C C 1
ATOM 5406 O O . LEU C 1 134 ? 102.639 -9.757 36.000 1.00 51.64 327 LEU C O 1
ATOM 5411 N N . ASP C 1 135 ? 101.723 -11.020 37.608 1.00 48.54 328 ASP C N 1
ATOM 5412 C CA . ASP C 1 135 ? 100.529 -10.169 37.720 1.00 51.85 328 ASP C CA 1
ATOM 5413 C C . ASP C 1 135 ? 100.573 -9.351 38.984 1.00 53.84 328 ASP C C 1
ATOM 5414 O O . ASP C 1 135 ? 100.639 -8.136 38.944 1.00 55.12 328 ASP C O 1
ATOM 5419 N N . ASN C 1 136 ? 100.457 -10.048 40.108 1.00 53.86 329 ASN C N 1
ATOM 5420 C CA . ASN C 1 136 ? 100.465 -9.408 41.404 1.00 49.22 329 ASN C CA 1
ATOM 5421 C C . ASN C 1 136 ? 101.871 -9.153 41.977 1.00 42.02 329 ASN C C 1
ATOM 5422 O O . ASN C 1 136 ? 102.020 -8.327 42.859 1.00 55.32 329 ASN C O 1
ATOM 5427 N N . SER C 1 137 ? 102.891 -9.884 41.557 1.00 32.82 330 SER C N 1
ATOM 5428 C CA . SER C 1 137 ? 104.149 -9.775 42.294 1.00 39.44 330 SER C CA 1
ATOM 5429 C C . SER C 1 137 ? 105.250 -9.073 41.508 1.00 35.90 330 SER C C 1
ATOM 5430 O O . SER C 1 137 ? 105.010 -8.571 40.428 1.00 37.36 330 SER C O 1
ATOM 5433 N N . ASP C 1 138 ? 106.452 -9.039 42.079 1.00 35.21 331 ASP C N 1
ATOM 5434 C CA . ASP C 1 138 ? 107.618 -8.414 41.460 1.00 39.70 331 ASP C CA 1
ATOM 5435 C C . ASP C 1 138 ? 108.842 -9.335 41.453 1.00 44.14 331 ASP C C 1
ATOM 5436 O O . ASP C 1 138 ? 108.883 -10.313 42.178 1.00 45.95 331 ASP C O 1
ATOM 5441 N N . TYR C 1 139 ? 109.837 -9.007 40.634 1.00 42.42 332 TYR C N 1
ATOM 5442 C CA . TYR C 1 139 ? 110.922 -9.927 40.357 1.00 42.67 332 TYR C CA 1
ATOM 5443 C C . TYR C 1 139 ? 111.920 -10.122 41.488 1.00 52.85 332 TYR C C 1
ATOM 5444 O O . TYR C 1 139 ? 112.846 -10.925 41.361 1.00 58.19 332 TYR C O 1
ATOM 5453 N N . SER C 1 140 ? 111.805 -9.359 42.563 1.00 56.60 333 SER C N 1
ATOM 5454 C CA . SER C 1 140 ? 112.665 -9.643 43.708 1.00 60.25 333 SER C CA 1
ATOM 5455 C C . SER C 1 140 ? 111.980 -10.648 44.633 1.00 56.44 333 SER C C 1
ATOM 5456 O O . SER C 1 140 ? 112.607 -11.185 45.542 1.00 57.71 333 SER C O 1
ATOM 5459 N N . SER C 1 141 ? 110.698 -10.912 44.375 1.00 53.66 334 SER C N 1
ATOM 5460 C CA . SER C 1 141 ? 109.923 -11.873 45.161 1.00 54.54 334 SER C CA 1
ATOM 5461 C C . SER C 1 141 ? 110.130 -13.313 44.680 1.00 62.87 334 SER C C 1
ATOM 5462 O O . SER C 1 141 ? 109.794 -14.272 45.380 1.00 65.11 334 SER C O 1
ATOM 5465 N N . ASP C 1 142 ? 110.707 -13.458 43.492 1.00 60.99 335 ASP C N 1
ATOM 5466 C CA . ASP C 1 142 ? 110.888 -14.765 42.891 1.00 49.49 335 ASP C CA 1
ATOM 5467 C C . ASP C 1 142 ? 112.368 -15.021 42.759 1.00 51.19 335 ASP C C 1
ATOM 5468 O O . ASP C 1 142 ? 113.176 -14.167 43.137 1.00 47.61 335 ASP C O 1
ATOM 5473 N N . GLU C 1 143 ? 112.727 -16.205 42.261 1.00 59.97 336 GLU C N 1
ATOM 5474 C CA . GLU C 1 143 ? 114.141 -16.594 42.181 1.00 61.13 336 GLU C CA 1
ATOM 5475 C C . GLU C 1 143 ? 114.519 -17.219 40.841 1.00 51.15 336 GLU C C 1
ATOM 5476 O O . GLU C 1 143 ? 113.754 -18.015 40.264 1.00 43.38 336 GLU C O 1
ATOM 5482 N N . TYR C 1 144 ? 115.738 -16.902 40.398 1.00 53.52 337 TYR C N 1
ATOM 5483 C CA . TYR C 1 144 ? 116.190 -17.267 39.061 1.00 61.09 337 TYR C CA 1
ATOM 5484 C C . TYR C 1 144 ? 117.464 -18.131 39.057 1.00 64.73 337 TYR C C 1
ATOM 5485 O O . TYR C 1 144 ? 118.469 -17.772 39.667 1.00 60.82 337 TYR C O 1
ATOM 5494 N N . TYR C 1 145 ? 117.397 -19.286 38.383 1.00 68.33 338 TYR C N 1
ATOM 5495 C CA . TYR C 1 145 ? 118.450 -20.301 38.495 1.00 67.18 338 TYR C CA 1
ATOM 5496 C C . TYR C 1 145 ? 119.068 -20.777 37.183 1.00 57.63 338 TYR C C 1
ATOM 5497 O O . TYR C 1 145 ? 118.356 -21.093 36.231 1.00 48.63 338 TYR C O 1
ATOM 5506 N N . ILE C 1 146 ? 120.386 -20.965 37.204 1.00 59.11 339 ILE C N 1
ATOM 5507 C CA . ILE C 1 146 ? 121.101 -21.648 36.124 1.00 58.63 339 ILE C CA 1
ATOM 5508 C C . ILE C 1 146 ? 121.478 -23.078 36.492 1.00 69.89 339 ILE C C 1
ATOM 5509 O O . ILE C 1 146 ? 122.409 -23.296 37.267 1.00 79.58 339 ILE C O 1
ATOM 5514 N N . THR C 1 147 ? 120.868 -24.052 35.834 1.00 67.10 340 THR C N 1
ATOM 5515 C CA . THR C 1 147 ? 121.149 -25.453 36.140 1.00 63.58 340 THR C CA 1
ATOM 5516 C C . THR C 1 147 ? 121.979 -26.051 35.031 1.00 63.92 340 THR C C 1
ATOM 5517 O O . THR C 1 147 ? 121.516 -26.133 33.892 1.00 66.57 340 THR C O 1
ATOM 5521 N N . TYR C 1 148 ? 123.208 -26.449 35.317 1.00 60.74 341 TYR C N 1
ATOM 5522 C CA . TYR C 1 148 ? 124.023 -26.879 34.200 1.00 55.33 341 TYR C CA 1
ATOM 5523 C C . TYR C 1 148 ? 124.742 -28.200 34.383 1.00 60.84 341 TYR C C 1
ATOM 5524 O O . TYR C 1 148 ? 125.177 -28.568 35.492 1.00 71.19 341 TYR C O 1
ATOM 5533 N N . PHE C 1 149 ? 124.773 -28.951 33.283 1.00 61.20 342 PHE C N 1
ATOM 5534 C CA . PHE C 1 149 ? 125.479 -30.223 33.271 1.00 58.48 342 PHE C CA 1
ATOM 5535 C C . PHE C 1 149 ? 125.991 -30.613 31.904 1.00 54.65 342 PHE C C 1
ATOM 5536 O O . PHE C 1 149 ? 126.014 -29.816 30.966 1.00 56.60 342 PHE C O 1
ATOM 5544 N N . ASN C 1 150 ? 126.407 -31.867 31.806 1.00 57.41 343 ASN C N 1
ATOM 5545 C CA . ASN C 1 150 ? 126.898 -32.405 30.549 1.00 62.90 343 ASN C CA 1
ATOM 5546 C C . ASN C 1 150 ? 126.862 -33.926 30.673 1.00 61.18 343 ASN C C 1
ATOM 5547 O O . ASN C 1 150 ? 126.278 -34.447 31.636 1.00 58.22 343 ASN C O 1
ATOM 5552 N N . GLY C 1 151 ? 127.422 -34.629 29.689 1.00 61.53 344 GLY C N 1
ATOM 5553 C CA . GLY C 1 151 ? 127.323 -36.083 29.616 1.00 65.99 344 GLY C CA 1
ATOM 5554 C C . GLY C 1 151 ? 128.060 -36.804 30.732 1.00 79.31 344 GLY C C 1
ATOM 5555 O O . GLY C 1 151 ? 127.593 -37.827 31.261 1.00 71.95 344 GLY C O 1
ATOM 5556 N N . ILE C 1 152 ? 129.219 -36.249 31.080 1.00 85.62 345 ILE C N 1
ATOM 5557 C CA . ILE C 1 152 ? 130.093 -36.794 32.110 1.00 82.78 345 ILE C CA 1
ATOM 5558 C C . ILE C 1 152 ? 129.628 -36.444 33.529 1.00 83.70 345 ILE C C 1
ATOM 5559 O O . ILE C 1 152 ? 129.565 -37.316 34.402 1.00 83.82 345 ILE C O 1
ATOM 5564 N N . ASP C 1 153 ? 129.250 -35.185 33.743 1.00 80.21 346 ASP C N 1
ATOM 5565 C CA . ASP C 1 153 ? 129.059 -34.705 35.103 1.00 81.18 346 ASP C CA 1
ATOM 5566 C C . ASP C 1 153 ? 127.621 -34.693 35.651 1.00 76.56 346 ASP C C 1
ATOM 5567 O O . ASP C 1 153 ? 126.643 -35.028 34.965 1.00 66.14 346 ASP C O 1
ATOM 5572 N N . ARG C 1 154 ? 127.544 -34.316 36.926 1.00 79.27 347 ARG C N 1
ATOM 5573 C CA . ARG C 1 154 ? 126.322 -34.287 37.725 1.00 83.84 347 ARG C CA 1
ATOM 5574 C C . ARG C 1 154 ? 125.690 -32.884 37.694 1.00 76.68 347 ARG C C 1
ATOM 5575 O O . ARG C 1 154 ? 126.416 -31.878 37.705 1.00 64.57 347 ARG C O 1
ATOM 5583 N N . PRO C 1 155 ? 124.340 -32.801 37.633 1.00 73.62 348 PRO C N 1
ATOM 5584 C CA . PRO C 1 155 ? 123.769 -31.455 37.502 1.00 72.63 348 PRO C CA 1
ATOM 5585 C C . PRO C 1 155 ? 124.068 -30.530 38.671 1.00 72.44 348 PRO C C 1
ATOM 5586 O O . PRO C 1 155 ? 123.936 -30.948 39.822 1.00 73.27 348 PRO C O 1
ATOM 5590 N N . LYS C 1 156 ? 124.395 -29.272 38.383 1.00 79.58 349 LYS C N 1
ATOM 5591 C CA . LYS C 1 156 ? 124.593 -28.310 39.474 1.00 80.50 349 LYS C CA 1
ATOM 5592 C C . LYS C 1 156 ? 123.902 -26.985 39.124 1.00 77.39 349 LYS C C 1
ATOM 5593 O O . LYS C 1 156 ? 124.135 -26.371 38.075 1.00 72.09 349 LYS C O 1
ATOM 5599 N N . THR C 1 157 ? 123.024 -26.564 40.023 1.00 76.23 350 THR C N 1
ATOM 5600 C CA . THR C 1 157 ? 122.181 -25.414 39.769 1.00 69.14 350 THR C CA 1
ATOM 5601 C C . THR C 1 157 ? 122.559 -24.238 40.687 1.00 67.41 350 THR C C 1
ATOM 5602 O O . THR C 1 157 ? 122.401 -24.307 41.903 1.00 69.89 350 THR C O 1
ATOM 5606 N N . LYS C 1 158 ? 123.124 -23.190 40.086 1.00 70.99 351 LYS C N 1
ATOM 5607 C CA . LYS C 1 158 ? 123.506 -21.972 40.797 1.00 70.64 351 LYS C CA 1
ATOM 5608 C C . LYS C 1 158 ? 122.352 -20.946 40.834 1.00 72.71 351 LYS C C 1
ATOM 5609 O O . LYS C 1 158 ? 121.604 -20.775 39.863 1.00 66.57 351 LYS C O 1
ATOM 5615 N N . LYS C 1 159 ? 122.212 -20.266 41.967 1.00 75.10 352 LYS C N 1
ATOM 5616 C CA . LYS C 1 159 ? 121.249 -19.187 42.082 1.00 75.94 352 LYS C CA 1
ATOM 5617 C C . LYS C 1 159 ? 121.891 -17.920 41.521 1.00 83.71 352 LYS C C 1
ATOM 5618 O O . LYS C 1 159 ? 122.976 -17.502 41.963 1.00 71.69 352 LYS C O 1
ATOM 5624 N N . ILE C 1 160 ? 121.221 -17.327 40.530 1.00 89.13 353 ILE C N 1
ATOM 5625 C CA . ILE C 1 160 ? 121.733 -16.137 39.863 1.00 84.82 353 ILE C CA 1
ATOM 5626 C C . ILE C 1 160 ? 121.294 -14.894 40.655 1.00 79.17 353 ILE C C 1
ATOM 5627 O O . ILE C 1 160 ? 120.110 -14.742 40.995 1.00 75.70 353 ILE C O 1
ATOM 5632 N N . PRO C 1 161 ? 122.272 -14.028 40.988 1.00 75.05 354 PRO C N 1
ATOM 5633 C CA . PRO C 1 161 ? 122.183 -12.825 41.822 1.00 74.66 354 PRO C CA 1
ATOM 5634 C C . PRO C 1 161 ? 121.558 -11.622 41.141 1.00 72.12 354 PRO C C 1
ATOM 5635 O O . PRO C 1 161 ? 122.288 -10.763 40.659 1.00 74.20 354 PRO C O 1
ATOM 5639 N N . ILE C 1 162 ? 120.237 -11.534 41.126 1.00 68.29 355 ILE C N 1
ATOM 5640 C CA . ILE C 1 162 ? 119.594 -10.423 40.451 1.00 68.43 355 ILE C CA 1
ATOM 5641 C C . ILE C 1 162 ? 119.912 -9.110 41.163 1.00 73.22 355 ILE C C 1
ATOM 5642 O O . ILE C 1 162 ? 119.841 -8.048 40.547 1.00 74.65 355 ILE C O 1
ATOM 5647 N N . ASN C 1 163 ? 120.311 -9.190 42.435 1.00 78.61 356 ASN C N 1
ATOM 5648 C CA . ASN C 1 163 ? 120.581 -7.994 43.241 1.00 80.49 356 ASN C CA 1
ATOM 5649 C C . ASN C 1 163 ? 121.604 -7.061 42.588 1.00 75.27 356 ASN C C 1
ATOM 5650 O O . ASN C 1 163 ? 121.471 -5.849 42.685 1.00 77.60 356 ASN C O 1
ATOM 5655 N N . ASN C 1 164 ? 122.610 -7.613 41.912 1.00 70.62 357 ASN C N 1
ATOM 5656 C CA . ASN C 1 164 ? 123.409 -6.798 41.000 1.00 73.01 357 ASN C CA 1
ATOM 5657 C C . ASN C 1 164 ? 122.919 -7.062 39.595 1.00 72.85 357 ASN C C 1
ATOM 5658 O O . ASN C 1 164 ? 123.320 -8.045 38.996 1.00 79.94 357 ASN C O 1
ATOM 5663 N N . MET C 1 165 ? 122.102 -6.169 39.044 1.00 74.59 358 MET C N 1
ATOM 5664 C CA . MET C 1 165 ? 121.693 -6.259 37.640 1.00 65.92 358 MET C CA 1
ATOM 5665 C C . MET C 1 165 ? 121.403 -4.863 37.138 1.00 60.04 358 MET C C 1
ATOM 5666 O O . MET C 1 165 ? 120.726 -4.101 37.817 1.00 66.56 358 MET C O 1
ATOM 5671 N N . THR C 1 166 ? 121.841 -4.535 35.931 1.00 53.51 359 THR C N 1
ATOM 5672 C CA . THR C 1 166 ? 121.586 -3.191 35.428 1.00 57.31 359 THR C CA 1
ATOM 5673 C C . THR C 1 166 ? 120.562 -3.183 34.279 1.00 52.05 359 THR C C 1
ATOM 5674 O O . THR C 1 166 ? 120.843 -3.571 33.143 1.00 53.02 359 THR C O 1
ATOM 5678 N N . ALA C 1 167 ? 119.374 -2.673 34.576 1.00 42.68 360 ALA C N 1
ATOM 5679 C CA . ALA C 1 167 ? 118.311 -2.683 33.590 1.00 43.89 360 ALA C CA 1
ATOM 5680 C C . ALA C 1 167 ? 118.354 -1.423 32.746 1.00 50.03 360 ALA C C 1
ATOM 5681 O O . ALA C 1 167 ? 118.664 -0.344 33.250 1.00 60.82 360 ALA C O 1
ATOM 5683 N N . ASP C 1 168 ? 118.018 -1.557 31.464 1.00 45.67 361 ASP C N 1
ATOM 5684 C CA . ASP C 1 168 ? 118.086 -0.427 30.544 1.00 45.69 361 ASP C CA 1
ATOM 5685 C C . ASP C 1 168 ? 116.811 0.401 30.652 1.00 42.26 361 ASP C C 1
ATOM 5686 O O . ASP C 1 168 ? 116.640 1.413 29.964 1.00 43.73 361 ASP C O 1
ATOM 5691 N N . ASN C 1 169 ? 115.940 -0.020 31.562 1.00 37.88 362 ASN C N 1
ATOM 5692 C CA . ASN C 1 169 ? 114.701 0.686 31.821 1.00 38.64 362 ASN C CA 1
ATOM 5693 C C . ASN C 1 169 ? 114.254 0.329 33.231 1.00 39.48 362 ASN C C 1
ATOM 5694 O O . ASN C 1 169 ? 114.969 -0.379 33.937 1.00 40.79 362 ASN C O 1
ATOM 5699 N N . ARG C 1 170 ? 113.103 0.829 33.667 1.00 38.05 363 ARG C N 1
ATOM 5700 C CA . ARG C 1 170 ? 112.656 0.498 35.010 1.00 40.70 363 ARG C CA 1
ATOM 5701 C C . ARG C 1 170 ? 111.609 -0.604 34.901 1.00 42.61 363 ARG C C 1
ATOM 5702 O O . ARG C 1 170 ? 110.430 -0.336 34.645 1.00 41.34 363 ARG C O 1
ATOM 5710 N N . TYR C 1 171 ? 112.037 -1.839 35.175 1.00 44.50 364 TYR C N 1
ATOM 5711 C CA . TYR C 1 171 ? 111.173 -3.013 35.034 1.00 39.97 364 TYR C CA 1
ATOM 5712 C C . TYR C 1 171 ? 110.861 -3.554 36.409 1.00 38.99 364 TYR C C 1
ATOM 5713 O O . TYR C 1 171 ? 111.768 -3.683 37.243 1.00 35.09 364 TYR C O 1
ATOM 5722 N N . ILE C 1 172 ? 109.592 -3.881 36.643 1.00 38.75 365 ILE C N 1
ATOM 5723 C CA . ILE C 1 172 ? 109.186 -4.440 37.928 1.00 41.22 365 ILE C CA 1
ATOM 5724 C C . ILE C 1 172 ? 109.211 -5.980 38.029 1.00 47.40 365 ILE C C 1
ATOM 5725 O O . ILE C 1 172 ? 109.206 -6.515 39.139 1.00 51.76 365 ILE C O 1
ATOM 5730 N N . HIS C 1 173 ? 109.268 -6.684 36.892 1.00 47.08 366 HIS C N 1
ATOM 5731 C CA . HIS C 1 173 ? 109.242 -8.164 36.854 1.00 44.73 366 HIS C CA 1
ATOM 5732 C C . HIS C 1 173 ? 109.786 -8.663 35.539 1.00 46.52 366 HIS C C 1
ATOM 5733 O O . HIS C 1 173 ? 109.741 -7.939 34.552 1.00 46.20 366 HIS C O 1
ATOM 5740 N N . PHE C 1 174 ? 110.225 -9.922 35.504 1.00 50.68 367 PHE C N 1
ATOM 5741 C CA . PHE C 1 174 ? 110.566 -10.597 34.242 1.00 43.46 367 PHE C CA 1
ATOM 5742 C C . PHE C 1 174 ? 110.539 -12.115 34.341 1.00 39.43 367 PHE C C 1
ATOM 5743 O O . PHE C 1 174 ? 110.575 -12.678 35.429 1.00 44.81 367 PHE C O 1
ATOM 5751 N N . THR C 1 175 ? 110.490 -12.755 33.177 1.00 35.60 368 THR C N 1
ATOM 5752 C CA . THR C 1 175 ? 110.431 -14.207 33.051 1.00 34.19 368 THR C CA 1
ATOM 5753 C C . THR C 1 175 ? 111.410 -14.624 31.943 1.00 33.70 368 THR C C 1
ATOM 5754 O O . THR C 1 175 ? 111.699 -13.814 31.040 1.00 32.09 368 THR C O 1
ATOM 5758 N N . PHE C 1 176 ? 112.024 -15.805 32.085 1.00 32.20 369 PHE C N 1
ATOM 5759 C CA . PHE C 1 176 ? 112.718 -16.443 30.967 1.00 26.57 369 PHE C CA 1
ATOM 5760 C C . PHE C 1 176 ? 111.661 -17.089 30.109 1.00 27.09 369 PHE C C 1
ATOM 5761 O O . PHE C 1 176 ? 110.960 -17.980 30.563 1.00 28.77 369 PHE C O 1
ATOM 5769 N N . SER C 1 177 ? 111.539 -16.650 28.874 1.00 24.03 370 SER C N 1
ATOM 5770 C CA . SER C 1 177 ? 110.511 -17.183 28.018 1.00 25.36 370 SER C CA 1
ATOM 5771 C C . SER C 1 177 ? 111.017 -17.312 26.611 1.00 33.35 370 SER C C 1
ATOM 5772 O O . SER C 1 177 ? 111.498 -16.336 26.019 1.00 31.89 370 SER C O 1
ATOM 5775 N N . GLY C 1 178 ? 110.903 -18.521 26.068 1.00 42.50 371 GLY C N 1
ATOM 5776 C CA . GLY C 1 178 ? 111.343 -18.772 24.709 1.00 36.48 371 GLY C CA 1
ATOM 5777 C C . GLY C 1 178 ? 111.773 -20.192 24.418 1.00 29.97 371 GLY C C 1
ATOM 5778 O O . GLY C 1 178 ? 111.563 -21.089 25.240 1.00 32.16 371 GLY C O 1
ATOM 5779 N N . GLY C 1 179 ? 112.348 -20.385 23.231 1.00 24.98 372 GLY C N 1
ATOM 5780 C CA . GLY C 1 179 ? 112.745 -21.699 22.770 1.00 28.22 372 GLY C CA 1
ATOM 5781 C C . GLY C 1 179 ? 114.224 -21.980 22.934 1.00 25.87 372 GLY C C 1
ATOM 5782 O O . GLY C 1 179 ? 114.651 -23.133 22.871 1.00 29.90 372 GLY C O 1
ATOM 5783 N N . GLY C 1 180 ? 115.018 -20.940 23.126 1.00 20.20 373 GLY C N 1
ATOM 5784 C CA . GLY C 1 180 ? 116.413 -21.164 23.398 1.00 20.79 373 GLY C CA 1
ATOM 5785 C C . GLY C 1 180 ? 117.208 -19.892 23.373 1.00 19.20 373 GLY C C 1
ATOM 5786 O O . GLY C 1 180 ? 116.855 -18.936 22.721 1.00 20.35 373 GLY C O 1
ATOM 5787 N N . GLY C 1 181 ? 118.343 -19.913 24.035 1.00 19.96 374 GLY C N 1
ATOM 5788 C CA . GLY C 1 181 ? 119.172 -18.747 24.092 1.00 20.14 374 GLY C CA 1
ATOM 5789 C C . GLY C 1 181 ? 120.381 -18.990 23.258 1.00 21.73 374 GLY C C 1
ATOM 5790 O O . GLY C 1 181 ? 120.419 -19.909 22.466 1.00 24.98 374 GLY C O 1
ATOM 5791 N N . VAL C 1 182 ? 121.380 -18.150 23.424 1.00 26.27 375 VAL C N 1
ATOM 5792 C CA . VAL C 1 182 ? 122.608 -18.351 22.692 1.00 29.91 375 VAL C CA 1
ATOM 5793 C C . VAL C 1 182 ? 123.807 -18.063 23.550 1.00 34.77 375 VAL C C 1
ATOM 5794 O O . VAL C 1 182 ? 123.726 -17.398 24.582 1.00 37.26 375 VAL C O 1
ATOM 5798 N N . CYS C 1 183 ? 124.934 -18.556 23.078 1.00 40.18 376 CYS C N 1
ATOM 5799 C CA . CYS C 1 183 ? 126.202 -18.362 23.726 1.00 38.98 376 CYS C CA 1
ATOM 5800 C C . CYS C 1 183 ? 127.179 -17.706 22.785 1.00 38.69 376 CYS C C 1
ATOM 5801 O O . CYS C 1 183 ? 127.529 -18.280 21.770 1.00 44.96 376 CYS C O 1
ATOM 5804 N N . LEU C 1 184 ? 127.600 -16.491 23.086 1.00 40.29 377 LEU C N 1
ATOM 5805 C CA . LEU C 1 184 ? 128.622 -15.851 22.267 1.00 42.95 377 LEU C CA 1
ATOM 5806 C C . LEU C 1 184 ? 129.773 -15.436 23.149 1.00 56.39 377 LEU C C 1
ATOM 5807 O O . LEU C 1 184 ? 129.667 -14.515 23.956 1.00 62.98 377 LEU C O 1
ATOM 5812 N N . GLY C 1 185 ? 130.898 -16.103 22.959 1.00 68.70 378 GLY C N 1
ATOM 5813 C CA . GLY C 1 185 ? 132.048 -15.903 23.815 1.00 84.70 378 GLY C CA 1
ATOM 5814 C C . GLY C 1 185 ? 131.785 -16.391 25.230 1.00 82.39 378 GLY C C 1
ATOM 5815 O O . GLY C 1 185 ? 131.412 -17.548 25.444 1.00 77.04 378 GLY C O 1
ATOM 5816 N N . GLU C 1 186 ? 131.991 -15.504 26.197 1.00 83.65 379 GLU C N 1
ATOM 5817 C CA . GLU C 1 186 ? 131.826 -15.837 27.608 1.00 87.00 379 GLU C CA 1
ATOM 5818 C C . GLU C 1 186 ? 130.475 -15.420 28.162 1.00 84.64 379 GLU C C 1
ATOM 5819 O O . GLU C 1 186 ? 130.185 -15.681 29.335 1.00 83.24 379 GLU C O 1
ATOM 5825 N N . GLU C 1 187 ? 129.640 -14.799 27.327 1.00 76.89 380 GLU C N 1
ATOM 5826 C CA . GLU C 1 187 ? 128.344 -14.331 27.810 1.00 68.43 380 GLU C CA 1
ATOM 5827 C C . GLU C 1 187 ? 127.132 -14.970 27.122 1.00 51.49 380 GLU C C 1
ATOM 5828 O O . GLU C 1 187 ? 127.094 -15.156 25.916 1.00 48.67 380 GLU C O 1
ATOM 5834 N N . PHE C 1 188 ? 126.140 -15.287 27.946 1.00 53.09 381 PHE C N 1
ATOM 5835 C CA . PHE C 1 188 ? 124.862 -15.869 27.541 1.00 48.78 381 PHE C CA 1
ATOM 5836 C C . PHE C 1 188 ? 123.854 -14.792 27.207 1.00 46.31 381 PHE C C 1
ATOM 5837 O O . PHE C 1 188 ? 123.877 -13.709 27.795 1.00 53.21 381 PHE C O 1
ATOM 5845 N N . ILE C 1 189 ? 122.992 -15.056 26.239 1.00 34.58 382 ILE C N 1
ATOM 5846 C CA . ILE C 1 189 ? 121.952 -14.104 25.934 1.00 25.05 382 ILE C CA 1
ATOM 5847 C C . ILE C 1 189 ? 120.649 -14.869 25.886 1.00 22.39 382 ILE C C 1
ATOM 5848 O O . ILE C 1 189 ? 120.508 -15.778 25.081 1.00 25.99 382 ILE C O 1
ATOM 5853 N N . ILE C 1 190 ? 119.700 -14.519 26.748 1.00 21.73 383 ILE C N 1
ATOM 5854 C CA . ILE C 1 190 ? 118.481 -15.325 26.888 1.00 18.97 383 ILE C CA 1
ATOM 5855 C C . ILE C 1 190 ? 117.221 -14.538 26.622 1.00 17.21 383 ILE C C 1
ATOM 5856 O O . ILE C 1 190 ? 117.068 -13.440 27.120 1.00 22.28 383 ILE C O 1
ATOM 5861 N N . PRO C 1 191 ? 116.274 -15.133 25.902 1.00 17.33 384 PRO C N 1
ATOM 5862 C CA . PRO C 1 191 ? 114.969 -14.509 25.724 1.00 19.59 384 PRO C CA 1
ATOM 5863 C C . PRO C 1 191 ? 114.259 -14.306 27.027 1.00 22.59 384 PRO C C 1
ATOM 5864 O O . PRO C 1 191 ? 114.114 -15.249 27.803 1.00 22.12 384 PRO C O 1
ATOM 5868 N N . VAL C 1 192 ? 113.813 -13.071 27.243 1.00 26.86 385 VAL C N 1
ATOM 5869 C CA . VAL C 1 192 ? 113.025 -12.726 28.418 1.00 25.51 385 VAL C CA 1
ATOM 5870 C C . VAL C 1 192 ? 111.801 -11.936 28.003 1.00 21.88 385 VAL C C 1
ATOM 5871 O O . VAL C 1 192 ? 111.777 -11.302 26.947 1.00 24.84 385 VAL C O 1
ATOM 5875 N N . THR C 1 193 ? 110.770 -12.009 28.824 1.00 19.85 386 THR C N 1
ATOM 5876 C CA . THR C 1 193 ? 109.623 -11.132 28.670 1.00 23.39 386 THR C CA 1
ATOM 5877 C C . THR C 1 193 ? 109.563 -10.341 29.960 1.00 33.96 386 THR C C 1
ATOM 5878 O O . THR C 1 193 ? 109.772 -10.926 31.019 1.00 40.09 386 THR C O 1
ATOM 5882 N N . THR C 1 194 ? 109.365 -9.019 29.888 1.00 37.60 387 THR C N 1
ATOM 5883 C CA . THR C 1 194 ? 109.405 -8.192 31.100 1.00 36.02 387 THR C CA 1
ATOM 5884 C C . THR C 1 194 ? 108.102 -7.402 31.381 1.00 32.08 387 THR C C 1
ATOM 5885 O O . THR C 1 194 ? 107.158 -7.388 30.572 1.00 25.76 387 THR C O 1
ATOM 5889 N N . VAL C 1 195 ? 108.072 -6.775 32.557 1.00 33.97 388 VAL C N 1
ATOM 5890 C CA . VAL C 1 195 ? 106.923 -6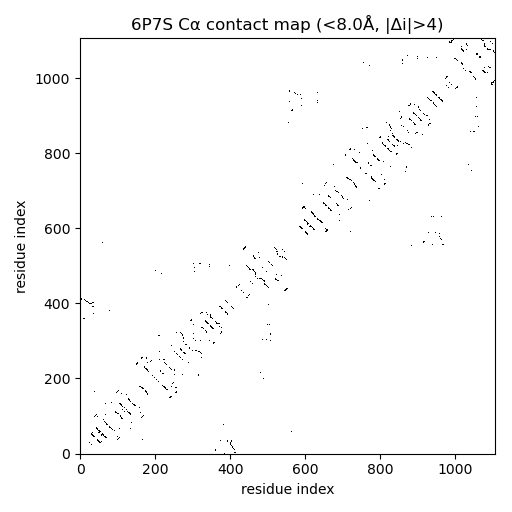.018 33.013 1.00 39.25 388 VAL C CA 1
ATOM 5891 C C . VAL C 1 195 ? 107.286 -4.603 33.508 1.00 41.63 388 VAL C C 1
ATOM 5892 O O . VAL C 1 195 ? 108.279 -4.387 34.228 1.00 34.25 388 VAL C O 1
ATOM 5896 N N . ILE C 1 196 ? 106.470 -3.644 33.068 1.00 45.25 389 ILE C N 1
ATOM 5897 C CA . ILE C 1 196 ? 106.459 -2.300 33.611 1.00 41.61 389 ILE C CA 1
ATOM 5898 C C . ILE C 1 196 ? 105.002 -1.917 33.744 1.00 42.95 389 ILE C C 1
ATOM 5899 O O . ILE C 1 196 ? 104.170 -2.299 32.917 1.00 37.44 389 ILE C O 1
ATOM 5904 N N . ASN C 1 197 ? 104.724 -1.175 34.813 1.00 49.98 390 ASN C N 1
ATOM 5905 C CA . ASN C 1 197 ? 103.390 -0.788 35.245 1.00 44.40 390 ASN C CA 1
ATOM 5906 C C . ASN C 1 197 ? 102.942 0.551 34.656 1.00 42.48 390 ASN C C 1
ATOM 5907 O O . ASN C 1 197 ? 101.824 0.986 34.902 1.00 39.80 390 ASN C O 1
ATOM 5912 N N . THR C 1 198 ? 103.843 1.198 33.905 1.00 43.43 391 THR C N 1
ATOM 5913 C CA . THR C 1 198 ? 103.607 2.498 33.258 1.00 41.47 391 THR C CA 1
ATOM 5914 C C . THR C 1 198 ? 103.902 2.459 31.742 1.00 36.52 391 THR C C 1
ATOM 5915 O O . THR C 1 198 ? 104.888 1.864 31.318 1.00 37.42 391 THR C O 1
ATOM 5919 N N . ASP C 1 199 ? 103.121 3.154 30.925 1.00 30.95 392 ASP C N 1
ATOM 5920 C CA . ASP C 1 199 ? 103.278 2.978 29.490 1.00 28.98 392 ASP C CA 1
ATOM 5921 C C . ASP C 1 199 ? 104.318 3.959 28.920 1.00 26.87 392 ASP C C 1
ATOM 5922 O O . ASP C 1 199 ? 104.027 5.096 28.595 1.00 32.14 392 ASP C O 1
ATOM 5927 N N . VAL C 1 200 ? 105.522 3.458 28.693 1.00 25.01 393 VAL C N 1
ATOM 5928 C CA . VAL C 1 200 ? 106.635 4.277 28.204 1.00 27.88 393 VAL C CA 1
ATOM 5929 C C . VAL C 1 200 ? 106.866 4.113 26.678 1.00 28.61 393 VAL C C 1
ATOM 5930 O O . VAL C 1 200 ? 107.874 4.574 26.127 1.00 26.55 393 VAL C O 1
ATOM 5934 N N . PHE C 1 201 ? 105.953 3.398 26.020 1.00 29.95 394 PHE C N 1
ATOM 5935 C CA . PHE C 1 201 ? 106.195 2.844 24.683 1.00 30.22 394 PHE C CA 1
ATOM 5936 C C . PHE C 1 201 ? 105.561 3.656 23.569 1.00 28.99 394 PHE C C 1
ATOM 5937 O O . PHE C 1 201 ? 104.469 4.220 23.749 1.00 29.70 394 PHE C O 1
ATOM 5945 N N . THR C 1 202 ? 106.232 3.669 22.413 1.00 24.38 395 THR C N 1
ATOM 5946 C CA . THR C 1 202 ? 105.764 4.378 21.220 1.00 27.09 395 THR C CA 1
ATOM 5947 C C . THR C 1 202 ? 105.524 3.445 20.067 1.00 28.24 395 THR C C 1
ATOM 5948 O O . THR C 1 202 ? 106.450 2.761 19.655 1.00 34.08 395 THR C O 1
ATOM 5952 N N . HIS C 1 203 ? 104.311 3.406 19.526 1.00 29.64 396 HIS C N 1
ATOM 5953 C CA . HIS C 1 203 ? 104.087 2.543 18.378 1.00 31.37 396 HIS C CA 1
ATOM 5954 C C . HIS C 1 203 ? 103.758 3.329 17.127 1.00 31.08 396 HIS C C 1
ATOM 5955 O O . HIS C 1 203 ? 102.611 3.658 16.904 1.00 33.84 396 HIS C O 1
ATOM 5962 N N . ASP C 1 204 ? 104.748 3.515 16.259 1.00 32.19 397 ASP C N 1
ATOM 5963 C CA . ASP C 1 204 ? 104.543 4.172 14.975 1.00 32.44 397 ASP C CA 1
ATOM 5964 C C . ASP C 1 204 ? 104.015 3.156 13.998 1.00 32.75 397 ASP C C 1
ATOM 5965 O O . ASP C 1 204 ? 103.035 3.402 13.309 1.00 37.37 397 ASP C O 1
ATOM 5970 N N . TYR C 1 205 ? 104.713 2.024 13.922 1.00 34.90 398 TYR C N 1
ATOM 5971 C CA . TYR C 1 205 ? 104.355 0.930 13.022 1.00 37.95 398 TYR C CA 1
ATOM 5972 C C . TYR C 1 205 ? 102.873 0.599 13.181 1.00 34.51 398 TYR C C 1
ATOM 5973 O O . TYR C 1 205 ? 102.107 0.530 12.216 1.00 32.20 398 TYR C O 1
ATOM 5982 N N . CYS C 1 206 ? 102.477 0.440 14.429 1.00 32.33 399 CYS C N 1
ATOM 5983 C CA . CYS C 1 206 ? 101.122 0.099 14.745 1.00 31.74 399 CYS C CA 1
ATOM 5984 C C . CYS C 1 206 ? 100.165 1.170 14.270 1.00 35.06 399 CYS C C 1
ATOM 5985 O O . CYS C 1 206 ? 99.147 0.857 13.659 1.00 36.86 399 CYS C O 1
ATOM 5988 N N . GLU C 1 207 ? 100.526 2.430 14.519 1.00 36.13 400 GLU C N 1
ATOM 5989 C CA . GLU C 1 207 ? 99.690 3.592 14.205 1.00 35.81 400 GLU C CA 1
ATOM 5990 C C . GLU C 1 207 ? 99.574 3.814 12.692 1.00 36.70 400 GLU C C 1
ATOM 5991 O O . GLU C 1 207 ? 98.676 4.497 12.218 1.00 37.27 400 GLU C O 1
ATOM 5997 N N . SER C 1 208 ? 100.488 3.209 11.946 1.00 37.26 401 SER C N 1
ATOM 5998 C CA . SER C 1 208 ? 100.569 3.352 10.501 1.00 34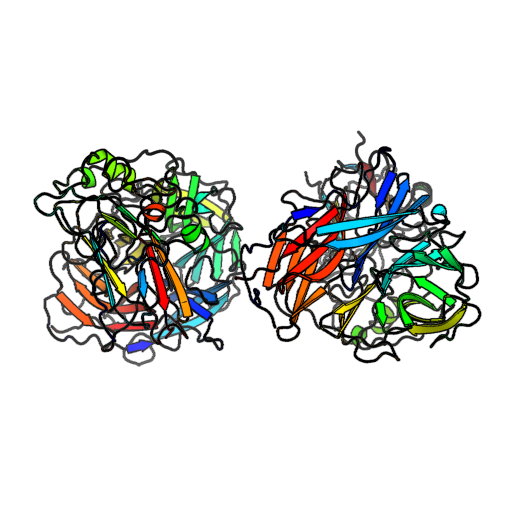.84 401 SER C CA 1
ATOM 5999 C C . SER C 1 208 ? 99.412 2.710 9.715 1.00 40.82 401 SER C C 1
ATOM 6000 O O . SER C 1 208 ? 99.084 3.139 8.608 1.00 48.64 401 SER C O 1
ATOM 6003 N N . PHE C 1 209 ? 98.778 1.698 10.296 1.00 43.92 402 PHE C N 1
ATOM 6004 C CA . PHE C 1 209 ? 97.791 0.889 9.578 1.00 46.94 402 PHE C CA 1
ATOM 6005 C C . PHE C 1 209 ? 96.469 1.612 9.436 1.00 46.56 402 PHE C C 1
ATOM 6006 O O . PHE C 1 209 ? 95.864 1.961 10.439 1.00 45.89 402 PHE C O 1
ATOM 6014 N N . ASN C 1 210 ? 95.977 1.780 8.211 1.00 58.74 403 ASN C N 1
ATOM 6015 C CA . ASN C 1 210 ? 94.651 2.384 8.033 1.00 70.41 403 ASN C CA 1
ATOM 6016 C C . ASN C 1 210 ? 93.557 1.381 7.700 1.00 70.57 403 ASN C C 1
ATOM 6017 O O . ASN C 1 210 ? 93.365 1.008 6.541 1.00 72.19 403 ASN C O 1
ATOM 6022 N N . CYS C 1 211 ? 92.796 1.004 8.717 1.00 67.05 404 CYS C N 1
ATOM 6023 C CA . CYS C 1 211 ? 91.809 -0.051 8.574 1.00 69.35 404 CYS C CA 1
ATOM 6024 C C . CYS C 1 211 ? 90.774 0.047 9.675 1.00 73.84 404 CYS C C 1
ATOM 6025 O O . CYS C 1 211 ? 90.992 0.750 10.663 1.00 70.64 404 CYS C O 1
ATOM 6028 N N . SER C 1 212 ? 89.680 -0.698 9.520 1.00 80.20 405 SER C N 1
ATOM 6029 C CA . SER C 1 212 ? 88.580 -0.670 10.477 1.00 83.28 405 SER C CA 1
ATOM 6030 C C . SER C 1 212 ? 89.060 -0.944 11.889 1.00 79.25 405 SER C C 1
ATOM 6031 O O . SER C 1 212 ? 89.938 -1.768 12.120 1.00 76.17 405 SER C O 1
ATOM 6034 N N . VAL C 1 213 ? 88.447 -0.245 12.833 1.00 87.30 406 VAL C N 1
ATOM 6035 C CA . VAL C 1 213 ? 88.888 -0.260 14.215 1.00 91.06 406 VAL C CA 1
ATOM 6036 C C . VAL C 1 213 ? 87.639 -0.301 15.114 1.00 93.95 406 VAL C C 1
ATOM 6037 O O . VAL C 1 213 ? 86.521 -0.142 14.615 1.00 91.89 406 VAL C O 1
ATOM 6041 N N . GLN C 1 214 ? 87.805 -0.571 16.411 1.00 89.91 407 GLN C N 1
ATOM 6042 C CA . GLN C 1 214 ? 86.660 -0.486 17.314 1.00 82.23 407 GLN C CA 1
ATOM 6043 C C . GLN C 1 214 ? 86.192 0.950 17.353 1.00 83.93 407 GLN C C 1
ATOM 6044 O O . GLN C 1 214 ? 86.967 1.870 17.616 1.00 80.79 407 GLN C O 1
ATOM 6050 N N . THR C 1 215 ? 84.908 1.138 17.102 1.00 89.58 408 THR C N 1
ATOM 6051 C CA . THR C 1 215 ? 84.348 2.466 17.100 1.00 85.56 408 THR C CA 1
ATOM 6052 C C . THR C 1 215 ? 84.380 3.008 18.530 1.00 80.34 408 THR C C 1
ATOM 6053 O O . THR C 1 215 ? 84.319 2.244 19.501 1.00 71.52 408 THR C O 1
ATOM 6057 N N . GLY C 1 216 ? 84.536 4.324 18.646 1.00 81.42 409 GLY C N 1
ATOM 6058 C CA . GLY C 1 216 ? 84.591 4.979 19.940 1.00 79.48 409 GLY C CA 1
ATOM 6059 C C . GLY C 1 216 ? 85.939 4.845 20.614 1.00 78.76 409 GLY C C 1
ATOM 6060 O O . GLY C 1 216 ? 86.092 5.181 21.785 1.00 79.64 409 GLY C O 1
ATOM 6061 N N . LYS C 1 217 ? 86.917 4.314 19.895 1.00 76.34 410 LYS C N 1
ATOM 6062 C CA . LYS C 1 217 ? 88.258 4.230 20.444 1.00 67.70 410 LYS C CA 1
ATOM 6063 C C . LYS C 1 217 ? 89.279 4.534 19.337 1.00 62.02 410 LYS C C 1
ATOM 6064 O O . LYS C 1 217 ? 89.173 4.006 18.228 1.00 56.82 410 LYS C O 1
ATOM 6070 N N . SER C 1 218 ? 90.219 5.438 19.622 1.00 62.18 411 SER C N 1
ATOM 6071 C CA . SER C 1 218 ? 91.243 5.852 18.646 1.00 61.29 411 SER C CA 1
ATOM 6072 C C . SER C 1 218 ? 92.248 4.759 18.312 1.00 55.97 411 SER C C 1
ATOM 6073 O O . SER C 1 218 ? 92.410 3.803 19.079 1.00 53.75 411 SER C O 1
ATOM 6076 N N . LEU C 1 219 ? 92.952 4.916 17.191 1.00 50.04 412 LEU C N 1
ATOM 6077 C CA . LEU C 1 219 ? 93.960 3.930 16.836 1.00 43.80 412 LEU C CA 1
ATOM 6078 C C . LEU C 1 219 ? 95.064 3.953 17.864 1.00 43.70 412 LEU C C 1
ATOM 6079 O O . LEU C 1 219 ? 95.381 2.928 18.444 1.00 47.05 412 LEU C O 1
ATOM 6084 N N . LYS C 1 220 ? 95.599 5.146 18.119 1.00 45.41 413 LYS C N 1
ATOM 6085 C CA . LYS C 1 220 ? 96.719 5.346 19.042 1.00 43.61 413 LYS C CA 1
ATOM 6086 C C . LYS C 1 220 ? 96.393 4.788 20.433 1.00 45.50 413 LYS C C 1
ATOM 6087 O O . LYS C 1 220 ? 97.261 4.208 21.114 1.00 44.63 413 LYS C O 1
ATOM 6093 N N . GLU C 1 221 ? 95.131 4.933 20.831 1.00 48.48 414 GLU C N 1
ATOM 6094 C CA . GLU C 1 221 ? 94.655 4.385 22.097 1.00 49.43 414 GLU C CA 1
ATOM 6095 C C . GLU C 1 221 ? 94.766 2.873 22.086 1.00 49.23 414 GLU C C 1
ATOM 6096 O O . GLU C 1 221 ? 95.292 2.274 23.021 1.00 54.19 414 GLU C O 1
ATOM 6102 N N . ILE C 1 222 ? 94.312 2.260 21.001 1.00 49.22 415 ILE C N 1
ATOM 6103 C CA . ILE C 1 222 ? 94.309 0.806 20.885 1.00 44.29 415 ILE C CA 1
ATOM 6104 C C . ILE C 1 222 ? 95.721 0.243 20.901 1.00 37.30 415 ILE C C 1
ATOM 6105 O O . ILE C 1 222 ? 96.031 -0.686 21.641 1.00 37.53 415 ILE C O 1
ATOM 6110 N N . CYS C 1 223 ? 96.569 0.827 20.072 1.00 36.60 416 CYS C N 1
ATOM 6111 C CA . CYS C 1 223 ? 97.942 0.403 19.926 1.00 34.13 416 CYS C CA 1
ATOM 6112 C C . CYS C 1 223 ? 98.657 0.495 21.256 1.00 37.13 416 CYS C C 1
ATOM 6113 O O . CYS C 1 223 ? 99.427 -0.392 21.597 1.00 37.22 416 CYS C O 1
ATOM 6116 N N . SER C 1 224 ? 98.416 1.569 22.009 1.00 43.57 417 SER C N 1
ATOM 6117 C CA . SER C 1 224 ? 99.054 1.692 23.329 1.00 46.26 417 SER C CA 1
ATOM 6118 C C . SER C 1 224 ? 98.484 0.737 24.372 1.00 41.68 417 SER C C 1
ATOM 6119 O O . SER C 1 224 ? 99.196 0.321 25.284 1.00 40.04 417 SER C O 1
ATOM 6122 N N . GLU C 1 225 ? 97.197 0.422 24.236 1.00 41.76 418 GLU C N 1
ATOM 6123 C CA . GLU C 1 225 ? 96.497 -0.481 25.148 1.00 40.51 418 GLU C CA 1
ATOM 6124 C C . GLU C 1 225 ? 96.744 -1.967 24.871 1.00 42.70 418 GLU C C 1
ATOM 6125 O O . GLU C 1 225 ? 96.376 -2.811 25.692 1.00 45.10 418 GLU C O 1
ATOM 6131 N N . SER C 1 226 ? 97.353 -2.283 23.724 1.00 43.13 419 SER C N 1
ATOM 6132 C CA . SER C 1 226 ? 97.541 -3.678 23.295 1.00 37.55 419 SER C CA 1
ATOM 6133 C C . SER C 1 226 ? 98.762 -4.374 23.927 1.00 30.46 419 SER C C 1
ATOM 6134 O O . SER C 1 226 ? 98.879 -5.588 23.829 1.00 30.47 419 SER C O 1
ATOM 6137 N N . LEU C 1 227 ? 99.675 -3.611 24.520 1.00 24.72 420 LEU C N 1
ATOM 6138 C CA . LEU C 1 227 ? 100.798 -4.197 25.241 1.00 25.60 420 LEU C CA 1
ATOM 6139 C C . LEU C 1 227 ? 100.484 -4.522 26.700 1.00 37.08 420 LEU C C 1
ATOM 6140 O O . LEU C 1 227 ? 101.361 -4.995 27.441 1.00 34.30 420 LEU C O 1
ATOM 6145 N N . ARG C 1 228 ? 99.258 -4.220 27.129 1.00 40.92 421 ARG C N 1
ATOM 6146 C CA . ARG C 1 228 ? 98.864 -4.470 28.511 1.00 38.87 421 ARG C CA 1
ATOM 6147 C C . ARG C 1 228 ? 98.591 -5.953 28.722 1.00 43.01 421 ARG C C 1
ATOM 6148 O O . ARG C 1 228 ? 97.921 -6.584 27.892 1.00 42.74 421 ARG C O 1
ATOM 6156 N N . SER C 1 229 ? 99.082 -6.504 29.833 1.00 40.96 422 SER C N 1
ATOM 6157 C CA . SER C 1 229 ? 98.731 -7.873 30.201 1.00 42.23 422 SER C CA 1
ATOM 6158 C C . SER C 1 229 ? 97.202 -8.028 30.330 1.00 42.28 422 SER C C 1
ATOM 6159 O O . SER C 1 229 ? 96.531 -7.172 30.901 1.00 40.07 422 SER C O 1
ATOM 6162 N N . PRO C 1 230 ? 96.646 -9.119 29.776 1.00 43.47 423 PRO C N 1
ATOM 6163 C CA . PRO C 1 230 ? 95.206 -9.409 29.749 1.00 42.79 423 PRO C CA 1
ATOM 6164 C C . PRO C 1 230 ? 94.679 -9.761 31.122 1.00 49.38 423 PRO C C 1
ATOM 6165 O O . PRO C 1 230 ? 93.469 -9.896 31.295 1.00 51.90 423 PRO C O 1
ATOM 6169 N N . THR C 1 231 ? 95.597 -9.976 32.061 1.00 48.77 424 THR C N 1
ATOM 6170 C CA . THR C 1 231 ? 95.265 -10.308 33.443 1.00 50.14 424 THR C CA 1
ATOM 6171 C C . THR C 1 231 ? 95.338 -9.067 34.336 1.00 53.60 424 THR C C 1
ATOM 6172 O O . THR C 1 231 ? 94.335 -8.651 34.906 1.00 65.29 424 THR C O 1
ATOM 6176 N N . ASN C 1 232 ? 96.521 -8.470 34.452 1.00 52.47 425 ASN C N 1
ATOM 6177 C CA . ASN C 1 232 ? 96.665 -7.183 35.144 1.00 51.41 425 ASN C CA 1
ATOM 6178 C C . ASN C 1 232 ? 96.790 -6.095 34.102 1.00 50.04 425 ASN C C 1
ATOM 6179 O O . ASN C 1 232 ? 97.854 -5.942 33.511 1.00 52.66 425 ASN C O 1
ATOM 6184 N N . SER C 1 233 ? 95.744 -5.306 33.898 1.00 47.22 426 SER C N 1
ATOM 6185 C CA . SER C 1 233 ? 95.765 -4.354 32.796 1.00 44.66 426 SER C CA 1
ATOM 6186 C C . SER C 1 233 ? 96.649 -3.153 33.113 1.00 46.46 426 SER C C 1
ATOM 6187 O O . SER C 1 233 ? 96.935 -2.330 32.250 1.00 46.74 426 SER C O 1
ATOM 6190 N N . SER C 1 234 ? 97.120 -3.082 34.350 1.00 48.56 427 SER C N 1
ATOM 6191 C CA . SER C 1 234 ? 97.985 -1.989 34.788 1.00 46.75 427 SER C CA 1
ATOM 6192 C C . SER C 1 234 ? 99.433 -2.357 34.503 1.00 44.10 427 SER C C 1
ATOM 6193 O O . SER C 1 234 ? 100.366 -1.670 34.948 1.00 39.40 427 SER C O 1
ATOM 6196 N N . ARG C 1 235 ? 99.602 -3.474 33.791 1.00 45.73 428 ARG C N 1
ATOM 6197 C CA . ARG C 1 235 ? 100.923 -4.009 33.489 1.00 43.65 428 ARG C CA 1
ATOM 6198 C C . ARG C 1 235 ? 101.192 -4.180 32.000 1.00 40.80 428 ARG C C 1
ATOM 6199 O O . ARG C 1 235 ? 100.374 -4.679 31.218 1.00 33.68 428 ARG C O 1
ATOM 6207 N N . TYR C 1 236 ? 102.382 -3.732 31.634 1.00 41.79 429 TYR C N 1
ATOM 6208 C CA . TYR C 1 236 ? 102.822 -3.772 30.267 1.00 37.43 429 TYR C CA 1
ATOM 6209 C C . TYR C 1 236 ? 103.914 -4.822 30.156 1.00 41.16 429 TYR C C 1
ATOM 6210 O O . TYR C 1 236 ? 104.928 -4.736 30.857 1.00 37.41 429 TYR C O 1
ATOM 6219 N N . ASN C 1 237 ? 103.678 -5.826 29.302 1.00 42.54 430 ASN C N 1
ATOM 6220 C CA . ASN C 1 237 ? 104.651 -6.878 29.004 1.00 31.29 430 ASN C CA 1
ATOM 6221 C C . ASN C 1 237 ? 105.419 -6.503 27.744 1.00 25.14 430 ASN C C 1
ATOM 6222 O O . ASN C 1 237 ? 104.826 -6.392 26.681 1.00 24.10 430 ASN C O 1
ATOM 6227 N N . LEU C 1 238 ? 106.728 -6.311 27.866 1.00 21.91 431 LEU C N 1
ATOM 6228 C CA . LEU C 1 238 ? 107.564 -5.930 26.729 1.00 20.16 431 LEU C CA 1
ATOM 6229 C C . LEU C 1 238 ? 108.698 -6.903 26.612 1.00 23.39 431 LEU C C 1
ATOM 6230 O O . LEU C 1 238 ? 109.336 -7.207 27.614 1.00 23.35 431 LEU C O 1
ATOM 6235 N N . ASN C 1 239 ? 108.949 -7.407 25.407 1.00 24.15 432 ASN C N 1
ATOM 6236 C CA . ASN C 1 239 ? 110.043 -8.349 25.203 1.00 20.01 432 ASN C CA 1
ATOM 6237 C C . ASN C 1 239 ? 111.452 -7.800 25.318 1.00 19.81 432 ASN C C 1
ATOM 6238 O O . ASN C 1 239 ? 111.709 -6.604 25.114 1.00 21.03 432 ASN C O 1
ATOM 6243 N N . GLY C 1 240 ? 112.381 -8.698 25.621 1.00 20.09 433 GLY C N 1
ATOM 6244 C CA . GLY C 1 240 ? 113.766 -8.292 25.728 1.00 19.02 433 GLY C CA 1
ATOM 6245 C C . GLY C 1 240 ? 114.735 -9.432 25.851 1.00 16.48 433 GLY C C 1
ATOM 6246 O O . GLY C 1 240 ? 114.380 -10.595 25.705 1.00 18.90 433 GLY C O 1
ATOM 6247 N N . ILE C 1 241 ? 115.967 -9.084 26.162 1.00 17.73 434 ILE C N 1
ATOM 6248 C CA . ILE C 1 241 ? 117.002 -10.068 26.373 1.00 22.21 434 ILE C CA 1
ATOM 6249 C C . ILE C 1 241 ? 117.668 -9.887 27.727 1.00 27.11 434 ILE C C 1
ATOM 6250 O O . ILE C 1 241 ? 117.625 -8.814 28.329 1.00 33.19 434 ILE C O 1
ATOM 6255 N N . MET C 1 242 ? 118.273 -10.956 28.216 1.00 28.85 435 MET C N 1
ATOM 6256 C CA . MET C 1 242 ? 119.154 -10.838 29.356 1.00 30.68 435 MET C CA 1
ATOM 6257 C C . MET C 1 242 ? 120.580 -11.277 29.009 1.00 29.73 435 MET C C 1
ATOM 6258 O O . MET C 1 242 ? 120.789 -12.375 28.500 1.00 30.42 435 MET C O 1
ATOM 6263 N N . ILE C 1 243 ? 121.556 -10.429 29.305 1.00 30.70 436 ILE C N 1
ATOM 6264 C CA . ILE C 1 243 ? 122.950 -10.755 29.035 1.00 37.56 436 ILE C CA 1
ATOM 6265 C C . ILE C 1 243 ? 123.672 -11.136 30.322 1.00 48.89 436 ILE C C 1
ATOM 6266 O O . ILE C 1 243 ? 123.757 -10.320 31.238 1.00 54.84 436 ILE C O 1
ATOM 6271 N N . ILE C 1 244 ? 124.168 -12.374 30.405 1.00 52.90 437 ILE C N 1
ATOM 6272 C CA . ILE C 1 244 ? 124.964 -12.801 31.561 1.00 52.15 437 ILE C CA 1
ATOM 6273 C C . ILE C 1 244 ? 126.405 -13.089 31.193 1.00 57.55 437 ILE C C 1
ATOM 6274 O O . ILE C 1 244 ? 126.692 -14.092 30.554 1.00 59.41 437 ILE C O 1
ATOM 6279 N N . SER C 1 245 ? 127.309 -12.225 31.634 1.00 68.10 438 SER C N 1
ATOM 6280 C CA . SER C 1 245 ? 128.734 -12.492 31.537 1.00 73.85 438 SER C CA 1
ATOM 6281 C C . SER C 1 245 ? 129.143 -13.167 32.843 1.00 77.66 438 SER C C 1
ATOM 6282 O O . SER C 1 245 ? 128.769 -12.719 33.930 1.00 79.97 438 SER C O 1
ATOM 6285 N N . GLN C 1 246 ? 129.880 -14.263 32.740 1.00 85.83 439 GLN C N 1
ATOM 6286 C CA . GLN C 1 246 ? 130.150 -15.080 33.914 1.00 93.95 439 GLN C CA 1
ATOM 6287 C C . GLN C 1 246 ? 131.561 -15.671 33.939 1.00 104.78 439 GLN C C 1
ATOM 6288 O O . GLN C 1 246 ? 132.131 -16.006 32.899 1.00 108.14 439 GLN C O 1
ATOM 6294 N N . ASN C 1 247 ? 132.118 -15.766 35.145 1.00 110.96 440 ASN C N 1
ATOM 6295 C CA . ASN C 1 247 ? 133.346 -16.511 35.397 1.00 107.21 440 ASN C CA 1
ATOM 6296 C C . ASN C 1 247 ? 133.207 -17.677 36.378 1.00 105.81 440 ASN C C 1
ATOM 6297 O O . ASN C 1 247 ? 133.059 -17.476 37.587 1.00 103.28 440 ASN C O 1
ATOM 6302 N N . ASN C 1 248 ? 133.307 -18.889 35.835 1.00 103.78 441 ASN C N 1
ATOM 6303 C CA . ASN C 1 248 ? 133.238 -20.145 36.589 1.00 107.00 441 ASN C CA 1
ATOM 6304 C C . ASN C 1 248 ? 132.057 -20.229 37.573 1.00 106.66 441 ASN C C 1
ATOM 6305 O O . ASN C 1 248 ? 132.157 -20.886 38.610 1.00 112.22 441 ASN C O 1
ATOM 6310 N N . MET C 1 249 ? 130.935 -19.607 37.210 1.00 104.58 442 MET C N 1
ATOM 6311 C CA . MET C 1 249 ? 129.730 -19.537 38.054 1.00 107.59 442 MET C CA 1
ATOM 6312 C C . MET C 1 249 ? 130.011 -18.943 39.440 1.00 100.69 442 MET C C 1
ATOM 6313 O O . MET C 1 249 ? 129.391 -19.317 40.444 1.00 86.33 442 MET C O 1
ATOM 6318 N N . THR C 1 250 ? 130.939 -17.991 39.467 1.00 103.04 443 THR C N 1
ATOM 6319 C CA . THR C 1 250 ? 131.248 -17.222 40.665 1.00 111.27 443 THR C CA 1
ATOM 6320 C C . THR C 1 250 ? 131.031 -15.725 40.466 1.00 111.38 443 THR C C 1
ATOM 6321 O O . THR C 1 250 ? 130.167 -15.109 41.104 1.00 101.67 443 THR C O 1
ATOM 6325 N N . ASP C 1 251 ? 131.817 -15.153 39.557 1.00 111.56 444 ASP C N 1
ATOM 6326 C CA . ASP C 1 251 ? 131.733 -13.733 39.241 1.00 109.59 444 ASP C CA 1
ATOM 6327 C C . ASP C 1 251 ? 130.547 -13.518 38.310 1.00 104.33 444 ASP C C 1
ATOM 6328 O O . ASP C 1 251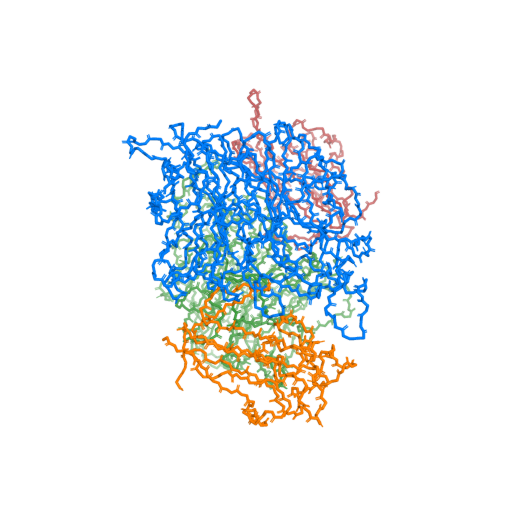 ? 130.274 -14.356 37.458 1.00 110.52 444 ASP C O 1
ATOM 6333 N N . PHE C 1 252 ? 129.850 -12.398 38.444 1.00 94.30 445 PHE C N 1
ATOM 6334 C CA . PHE C 1 252 ? 128.675 -12.187 37.614 1.00 88.44 445 PHE C CA 1
ATOM 6335 C C . PHE C 1 252 ? 128.501 -10.756 37.106 1.00 86.51 445 PHE C C 1
ATOM 6336 O O . PHE C 1 252 ? 128.824 -9.799 37.802 1.00 92.35 445 PHE C O 1
ATOM 6344 N N . LYS C 1 253 ? 128.058 -10.621 35.858 1.00 81.18 446 LYS C N 1
ATOM 6345 C CA . LYS C 1 253 ? 127.617 -9.334 35.321 1.00 73.46 446 LYS C CA 1
ATOM 6346 C C . LYS C 1 253 ? 126.329 -9.552 34.546 1.00 60.64 446 LYS C C 1
ATOM 6347 O O . LYS C 1 253 ? 126.305 -10.284 33.570 1.00 61.61 446 LYS C O 1
ATOM 6353 N N . ILE C 1 254 ? 125.247 -8.935 34.992 1.00 55.31 447 ILE C N 1
ATOM 6354 C CA . ILE C 1 254 ? 123.952 -9.214 34.394 1.00 55.87 447 ILE C CA 1
ATOM 6355 C C . ILE C 1 254 ? 123.248 -7.930 33.917 1.00 66.32 447 ILE C C 1
ATOM 6356 O O . ILE C 1 254 ? 122.871 -7.083 34.734 1.00 71.34 447 ILE C O 1
ATOM 6361 N N . GLN C 1 255 ? 123.043 -7.805 32.601 1.00 58.62 448 GLN C N 1
ATOM 6362 C CA . GLN C 1 255 ? 122.289 -6.680 32.041 1.00 43.74 448 GLN C CA 1
ATOM 6363 C C . GLN C 1 255 ? 120.945 -7.186 31.606 1.00 38.46 448 GLN C C 1
ATOM 6364 O O . GLN C 1 255 ? 120.806 -8.328 31.205 1.00 42.88 448 GLN C O 1
ATOM 6370 N N . LEU C 1 256 ? 119.941 -6.344 31.740 1.00 36.88 449 LEU C N 1
ATOM 6371 C CA . LEU C 1 256 ? 118.628 -6.645 31.215 1.00 33.56 449 LEU C CA 1
ATOM 6372 C C . LEU C 1 256 ? 118.263 -5.562 30.202 1.00 38.19 449 LEU C C 1
ATOM 6373 O O . LEU C 1 256 ? 118.124 -4.408 30.578 1.00 45.89 449 LEU C O 1
ATOM 6378 N N . ASN C 1 257 ? 118.164 -5.901 28.917 1.00 36.54 450 ASN C N 1
ATOM 6379 C CA . ASN C 1 257 ? 117.793 -4.893 27.903 1.00 32.18 450 ASN C CA 1
ATOM 6380 C C . ASN C 1 257 ? 116.456 -5.203 27.265 1.00 27.66 450 ASN C C 1
ATOM 6381 O O . ASN C 1 257 ? 116.073 -6.352 27.142 1.00 28.88 450 ASN C O 1
ATOM 6386 N N . GLY C 1 258 ? 115.758 -4.182 26.808 1.00 28.90 451 GLY C N 1
ATOM 6387 C CA . GLY C 1 258 ? 114.481 -4.409 26.163 1.00 25.92 451 GLY C CA 1
ATOM 6388 C C . GLY C 1 258 ? 114.645 -4.488 24.666 1.00 26.13 451 GLY C C 1
ATOM 6389 O O . GLY C 1 258 ? 115.708 -4.158 24.116 1.00 29.29 451 GLY C O 1
ATOM 6390 N N . ILE C 1 259 ? 113.593 -4.915 23.989 1.00 20.46 452 ILE C N 1
ATOM 6391 C CA . ILE C 1 259 ? 113.668 -5.022 22.554 1.00 21.14 452 ILE C CA 1
ATOM 6392 C C . ILE C 1 259 ? 113.496 -3.637 21.940 1.00 27.09 452 ILE C C 1
ATOM 6393 O O . ILE C 1 259 ? 112.894 -2.758 22.545 1.00 29.88 452 ILE C O 1
ATOM 6398 N N . THR C 1 260 ? 114.026 -3.432 20.741 1.00 27.49 453 THR C N 1
ATOM 6399 C CA . THR C 1 260 ? 113.887 -2.150 20.054 1.00 24.57 453 THR C CA 1
ATOM 6400 C C . THR C 1 260 ? 112.416 -1.756 19.874 1.00 25.96 453 THR C C 1
ATOM 6401 O O . THR C 1 260 ? 111.579 -2.592 19.522 1.00 27.12 453 THR C O 1
ATOM 6405 N N . TYR C 1 261 ? 112.103 -0.479 20.082 1.00 25.85 454 TYR C N 1
ATOM 6406 C CA . TYR C 1 261 ? 110.709 -0.024 20.056 1.00 26.67 454 TYR C CA 1
ATOM 6407 C C . TYR C 1 261 ? 110.086 -0.017 18.666 1.00 28.95 454 TYR C C 1
ATOM 6408 O O . TYR C 1 261 ? 108.861 0.195 18.515 1.00 23.17 454 TYR C O 1
ATOM 6417 N N . ASN C 1 262 ? 110.939 -0.231 17.661 1.00 28.96 455 ASN C N 1
ATOM 6418 C CA . ASN C 1 262 ? 110.499 -0.330 16.280 1.00 25.84 455 ASN C CA 1
ATOM 6419 C C . ASN C 1 262 ? 109.698 -1.593 16.085 1.00 26.06 455 ASN C C 1
ATOM 6420 O O . ASN C 1 262 ? 110.164 -2.678 16.424 1.00 25.45 455 ASN C O 1
ATOM 6425 N N . LYS C 1 263 ? 108.469 -1.425 15.597 1.00 29.34 456 LYS C N 1
ATOM 6426 C CA . LYS C 1 263 ? 107.537 -2.524 15.403 1.00 27.71 456 LYS C CA 1
ATOM 6427 C C . LYS C 1 263 ? 107.429 -3.347 16.684 1.00 29.77 456 LYS C C 1
ATOM 6428 O O . LYS C 1 263 ? 107.909 -4.477 16.751 1.00 35.75 456 LYS C O 1
ATOM 6434 N N . LEU C 1 264 ? 106.824 -2.769 17.712 1.00 28.73 457 LEU C N 1
ATOM 6435 C CA . LEU C 1 264 ? 106.637 -3.471 18.972 1.00 25.04 457 LEU C CA 1
ATOM 6436 C C . LEU C 1 264 ? 105.556 -4.503 18.829 1.00 22.98 457 LEU C C 1
ATOM 6437 O O . LEU C 1 264 ? 104.649 -4.312 18.033 1.00 24.69 457 LEU C O 1
ATOM 6442 N N . SER C 1 265 ? 105.614 -5.577 19.611 1.00 24.53 458 SER C N 1
ATOM 6443 C CA . SER C 1 265 ? 104.465 -6.484 19.688 1.00 28.41 458 SER C CA 1
ATOM 6444 C C . SER C 1 265 ? 104.445 -7.141 21.045 1.00 21.63 458 SER C C 1
ATOM 6445 O O . SER C 1 265 ? 105.507 -7.390 21.632 1.00 17.83 458 SER C O 1
ATOM 6448 N N . PHE C 1 266 ? 103.229 -7.445 21.507 1.00 20.57 459 PHE C N 1
ATOM 6449 C CA . PHE C 1 266 ? 102.991 -7.820 22.898 1.00 23.79 459 PHE C CA 1
ATOM 6450 C C . PHE C 1 266 ? 103.910 -8.902 23.392 1.00 27.40 459 PHE C C 1
ATOM 6451 O O . PHE C 1 266 ? 104.156 -9.865 22.682 1.00 37.80 459 PHE C O 1
ATOM 6459 N N . GLY C 1 267 ? 104.402 -8.744 24.618 1.00 25.01 460 GLY C N 1
ATOM 6460 C CA . GLY C 1 267 ? 105.402 -9.637 25.175 1.00 27.09 460 GLY C CA 1
ATOM 6461 C C . GLY C 1 267 ? 104.990 -11.093 25.122 1.00 29.10 460 GLY C C 1
ATOM 6462 O O . GLY C 1 267 ? 103.949 -11.498 25.657 1.00 30.99 460 GLY C O 1
ATOM 6463 N N . SER C 1 268 ? 105.844 -11.869 24.467 1.00 25.78 461 SER C N 1
ATOM 6464 C CA . SER C 1 268 ? 105.553 -13.238 24.064 1.00 25.57 461 SER C CA 1
ATOM 6465 C C . SER C 1 268 ? 106.808 -14.097 24.162 1.00 26.56 461 SER C C 1
ATOM 6466 O O . SER C 1 268 ? 107.901 -13.571 24.328 1.00 28.74 461 SER C O 1
ATOM 6469 N N . PRO C 1 269 ? 106.661 -15.427 24.126 1.00 27.52 462 PRO C N 1
ATOM 6470 C CA . PRO C 1 269 ? 107.864 -16.271 24.094 1.00 21.91 462 PRO C CA 1
ATOM 6471 C C . PRO C 1 269 ? 108.545 -16.160 22.756 1.00 18.04 462 PRO C C 1
ATOM 6472 O O . PRO C 1 269 ? 107.858 -16.047 21.742 1.00 17.23 462 PRO C O 1
ATOM 6476 N N . GLY C 1 270 ? 109.860 -16.202 22.724 1.00 14.56 463 GLY C N 1
ATOM 6477 C CA . GLY C 1 270 ? 110.530 -16.140 21.437 1.00 17.52 463 GLY C CA 1
ATOM 6478 C C . GLY C 1 270 ? 111.958 -16.595 21.607 1.00 20.84 463 GLY C C 1
ATOM 6479 O O . GLY C 1 270 ? 112.336 -16.864 22.732 1.00 27.34 463 GLY C O 1
ATOM 6480 N N . ARG C 1 271 ? 112.769 -16.704 20.557 1.00 16.05 464 ARG C N 1
ATOM 6481 C CA . ARG C 1 271 ? 114.109 -17.215 20.814 1.00 17.18 464 ARG C CA 1
ATOM 6482 C C . ARG C 1 271 ? 115.246 -16.632 19.978 1.00 16.99 464 ARG C C 1
ATOM 6483 O O . ARG C 1 271 ? 115.027 -15.907 19.022 1.00 19.08 464 ARG C O 1
ATOM 6491 N N . LEU C 1 272 ? 116.467 -16.903 20.419 1.00 19.02 465 LEU C N 1
ATOM 6492 C CA . LEU C 1 272 ? 117.686 -16.526 19.714 1.00 22.18 465 LEU C CA 1
ATOM 6493 C C . LEU C 1 272 ? 118.416 -17.753 19.146 1.00 26.12 465 LEU C C 1
ATOM 6494 O O . LEU C 1 272 ? 118.434 -18.813 19.785 1.00 28.10 465 LEU C O 1
ATOM 6499 N N . SER C 1 273 ? 119.022 -17.622 17.961 1.00 26.52 466 SER C N 1
ATOM 6500 C CA . SER C 1 273 ? 119.876 -18.706 17.444 1.00 26.52 466 SER C CA 1
ATOM 6501 C C . SER C 1 273 ? 121.039 -18.257 16.538 1.00 27.85 466 SER C C 1
ATOM 6502 O O . SER C 1 273 ? 120.845 -17.417 15.673 1.00 26.53 466 SER C O 1
ATOM 6505 N N . LYS C 1 274 ? 122.221 -18.869 16.697 1.00 32.91 467 LYS C N 1
ATOM 6506 C CA . LYS C 1 274 ? 123.370 -18.594 15.817 1.00 29.05 467 LYS C CA 1
ATOM 6507 C C . LYS C 1 274 ? 123.234 -19.454 14.571 1.00 36.11 467 LYS C C 1
ATOM 6508 O O . LYS C 1 274 ? 123.252 -20.685 14.639 1.00 37.66 467 LYS C O 1
ATOM 6514 N N . THR C 1 275 ? 123.128 -18.797 13.425 1.00 43.47 468 THR C N 1
ATOM 6515 C CA . THR C 1 275 ? 122.950 -19.474 12.142 1.00 41.45 468 THR C CA 1
ATOM 6516 C C . THR C 1 275 ? 123.665 -18.720 11.051 1.00 38.14 468 THR C C 1
ATOM 6517 O O . THR C 1 275 ? 123.571 -17.497 10.983 1.00 39.01 468 THR C O 1
ATOM 6521 N N . LEU C 1 276 ? 124.389 -19.453 10.216 1.00 36.43 469 LEU C N 1
ATOM 6522 C CA . LEU C 1 276 ? 125.049 -18.896 9.040 1.00 37.74 469 LEU C CA 1
ATOM 6523 C C . LEU C 1 276 ? 125.855 -17.660 9.421 1.00 42.89 469 LEU C C 1
ATOM 6524 O O . LEU C 1 276 ? 125.863 -16.663 8.692 1.00 47.38 469 LEU C O 1
ATOM 6529 N N . GLY C 1 277 ? 126.487 -17.703 10.591 1.00 39.09 470 GLY C N 1
ATOM 6530 C CA . GLY C 1 277 ? 127.326 -16.598 11.005 1.00 44.71 470 GLY C CA 1
ATOM 6531 C C . GLY C 1 277 ? 126.552 -15.358 11.403 1.00 45.95 470 GLY C C 1
ATOM 6532 O O . GLY C 1 277 ? 127.117 -14.270 11.440 1.00 50.88 470 GLY C O 1
ATOM 6533 N N . GLN C 1 278 ? 125.256 -15.514 11.658 1.00 42.16 471 GLN C N 1
ATOM 6534 C CA . GLN C 1 278 ? 124.412 -14.423 12.154 1.00 39.73 471 GLN C CA 1
ATOM 6535 C C . GLN C 1 278 ? 123.760 -14.803 13.472 1.00 38.85 471 GLN C C 1
ATOM 6536 O O . GLN C 1 278 ? 124.057 -15.864 14.033 1.00 41.38 471 GLN C O 1
ATOM 6542 N N . VAL C 1 279 ? 122.894 -13.923 13.975 1.00 32.91 472 VAL C N 1
ATOM 6543 C CA . VAL C 1 279 ? 122.020 -14.266 15.093 1.00 27.48 472 VAL C CA 1
ATOM 6544 C C . VAL C 1 279 ? 120.581 -13.917 14.720 1.00 24.04 472 VAL C C 1
ATOM 6545 O O . VAL C 1 279 ? 120.287 -12.773 14.399 1.00 25.29 472 VAL C O 1
ATOM 6549 N N . LEU C 1 280 ? 119.712 -14.921 14.675 1.00 20.66 473 LEU C N 1
ATOM 6550 C CA . LEU C 1 280 ? 118.328 -14.712 14.293 1.00 15.96 473 LEU C CA 1
ATOM 6551 C C . LEU C 1 280 ? 117.447 -14.686 15.523 1.00 17.52 473 LEU C C 1
ATOM 6552 O O . LEU C 1 280 ? 117.503 -15.622 16.336 1.00 18.74 473 LEU C O 1
ATOM 6557 N N . TYR C 1 281 ? 116.628 -13.632 15.641 1.00 18.01 474 TYR C N 1
ATOM 6558 C CA . TYR C 1 281 ? 115.621 -13.518 16.700 1.00 13.67 474 TYR C CA 1
ATOM 6559 C C . TYR C 1 281 ? 114.238 -13.781 16.153 1.00 11.77 474 TYR C C 1
ATOM 6560 O O . TYR C 1 281 ? 113.886 -13.320 15.073 1.00 10.66 474 TYR C O 1
ATOM 6569 N N . TYR C 1 282 ? 113.465 -14.527 16.930 1.00 13.39 475 TYR C N 1
ATOM 6570 C CA . TYR C 1 282 ? 112.092 -14.888 16.596 1.00 14.23 475 TYR C CA 1
ATOM 6571 C C . TYR C 1 282 ? 111.202 -14.493 17.742 1.00 15.32 475 TYR C C 1
ATOM 6572 O O . TYR C 1 282 ? 111.559 -14.704 18.889 1.00 15.29 475 TYR C O 1
ATOM 6581 N N . GLN C 1 283 ? 110.032 -13.947 17.441 1.00 16.67 476 GLN C N 1
ATOM 6582 C CA . GLN C 1 283 ? 109.056 -13.640 18.478 1.00 17.50 476 GLN C CA 1
ATOM 6583 C C . GLN C 1 283 ? 107.677 -14.095 18.040 1.00 15.99 476 GLN C C 1
ATOM 6584 O O . GLN C 1 283 ? 107.156 -13.683 17.008 1.00 17.38 476 GLN C O 1
ATOM 6590 N N . SER C 1 284 ? 107.095 -14.977 18.823 1.00 15.49 477 SER C N 1
ATOM 6591 C CA . SER C 1 284 ? 105.798 -15.529 18.485 1.00 20.15 477 SER C CA 1
ATOM 6592 C C . SER C 1 284 ? 104.781 -14.420 18.271 1.00 20.47 477 SER C C 1
ATOM 6593 O O . SER C 1 284 ? 104.764 -13.474 19.045 1.00 23.75 477 SER C O 1
ATOM 6596 N N . SER C 1 285 ? 103.934 -14.487 17.245 1.00 22.14 478 SER C N 1
ATOM 6597 C CA . SER C 1 285 ? 103.007 -13.352 17.077 1.00 32.61 478 SER C CA 1
ATOM 6598 C C . SER C 1 285 ? 101.735 -13.615 17.850 1.00 36.34 478 SER C C 1
ATOM 6599 O O . SER C 1 285 ? 100.837 -14.301 17.359 1.00 38.53 478 SER C O 1
ATOM 6602 N N . MET C 1 286 ? 101.621 -12.969 19.010 1.00 34.75 479 MET C N 1
ATOM 6603 C CA . MET C 1 286 ? 100.511 -13.221 19.918 1.00 35.98 479 MET C CA 1
ATOM 6604 C C . MET C 1 286 ? 99.405 -12.172 19.897 1.00 42.20 479 MET C C 1
ATOM 6605 O O . MET C 1 286 ? 98.450 -12.267 20.665 1.00 45.33 479 MET C O 1
ATOM 6610 N N . SER C 1 287 ? 99.528 -11.191 19.009 1.00 42.96 480 SER C N 1
ATOM 6611 C CA . SER C 1 287 ? 98.746 -9.958 19.067 1.00 40.39 480 SER C CA 1
ATOM 6612 C C . SER C 1 287 ? 97.981 -9.730 17.789 1.00 37.95 480 SER C C 1
ATOM 6613 O O . SER C 1 287 ? 97.716 -10.656 17.058 1.00 41.16 480 SER C O 1
ATOM 6616 N N . TRP C 1 288 ? 97.516 -8.509 17.588 1.00 42.86 481 TRP C N 1
ATOM 6617 C CA . TRP C 1 288 ? 96.794 -8.138 16.367 1.00 44.23 481 TRP C CA 1
ATOM 6618 C C . TRP C 1 288 ? 97.626 -8.442 15.115 1.00 45.42 481 TRP C C 1
ATOM 6619 O O . TRP C 1 288 ? 97.046 -8.724 14.069 1.00 46.76 481 TRP C O 1
ATOM 6630 N N . ASP C 1 289 ? 98.966 -8.347 15.215 1.00 45.48 482 ASP C N 1
ATOM 6631 C CA . ASP C 1 289 ? 99.881 -8.590 14.078 1.00 38.61 482 ASP C CA 1
ATOM 6632 C C . ASP C 1 289 ? 100.217 -10.054 14.068 1.00 38.09 482 ASP C C 1
ATOM 6633 O O . ASP C 1 289 ? 100.904 -10.542 14.974 1.00 38.79 482 ASP C O 1
ATOM 6638 N N . THR C 1 290 ? 99.699 -10.750 13.060 1.00 36.35 483 THR C N 1
ATOM 6639 C CA . THR C 1 290 ? 99.731 -12.202 13.040 1.00 35.26 483 THR C CA 1
ATOM 6640 C C . THR C 1 290 ? 100.804 -12.868 12.176 1.00 31.34 483 THR C C 1
ATOM 6641 O O . THR C 1 290 ? 100.970 -14.075 12.215 1.00 30.82 483 THR C O 1
ATOM 6645 N N . TYR C 1 291 ? 101.540 -12.085 11.412 1.00 30.76 484 TYR C N 1
ATOM 6646 C CA . TYR C 1 291 ? 102.591 -12.617 10.561 1.00 27.61 484 TYR C CA 1
ATOM 6647 C C . TYR C 1 291 ? 103.882 -12.873 11.312 1.00 25.72 484 TYR C C 1
ATOM 6648 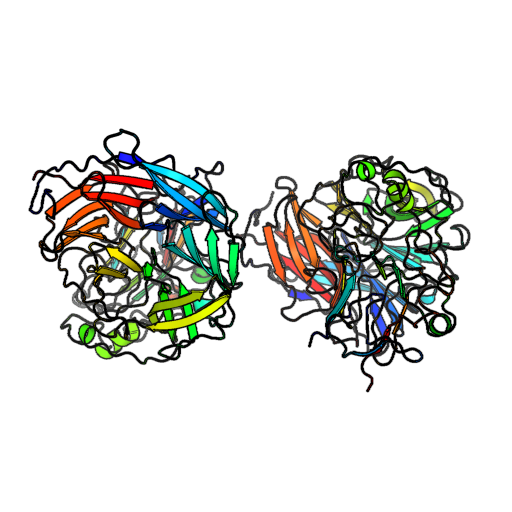O O . TYR C 1 291 ? 104.100 -12.320 12.385 1.00 29.76 484 TYR C O 1
ATOM 6657 N N . LEU C 1 292 ? 104.722 -13.735 10.757 1.00 19.94 485 LEU C N 1
ATOM 6658 C CA . LEU C 1 292 ? 105.976 -14.099 11.396 1.00 21.25 485 LEU C CA 1
ATOM 6659 C C . LEU C 1 292 ? 106.715 -12.848 11.831 1.00 22.06 485 LEU C C 1
ATOM 6660 O O . LEU C 1 292 ? 106.826 -11.889 11.064 1.00 22.18 485 LEU C O 1
ATOM 6665 N N . LYS C 1 293 ? 107.138 -12.820 13.091 1.00 20.67 486 LYS C N 1
ATOM 6666 C CA . LYS C 1 293 ? 108.035 -11.767 13.551 1.00 22.42 486 LYS C CA 1
ATOM 6667 C C . LYS C 1 293 ? 109.415 -12.385 13.759 1.00 17.13 486 LYS C C 1
ATOM 6668 O O . LYS C 1 293 ? 109.622 -13.181 14.666 1.00 15.56 486 LYS C O 1
ATOM 6674 N N . ALA C 1 294 ? 110.356 -12.049 12.899 1.00 16.39 487 ALA C N 1
ATOM 6675 C CA . ALA C 1 294 ? 111.714 -12.554 13.066 1.00 17.69 487 ALA C CA 1
ATOM 6676 C C . ALA C 1 294 ? 112.680 -11.664 12.308 1.00 18.65 487 ALA C C 1
ATOM 6677 O O . ALA C 1 294 ? 112.255 -10.845 11.507 1.00 21.75 487 ALA C O 1
ATOM 6679 N N . GLY C 1 295 ? 113.969 -11.784 12.588 1.00 14.12 488 GLY C N 1
ATOM 6680 C CA . GLY C 1 295 ? 114.950 -11.062 11.803 1.00 16.24 488 GLY C CA 1
ATOM 6681 C C . GLY C 1 295 ? 116.303 -11.183 12.448 1.00 14.96 488 GLY C C 1
ATOM 6682 O O . GLY C 1 295 ? 116.389 -11.568 13.608 1.00 13.81 488 GLY C O 1
ATOM 6683 N N . PHE C 1 296 ? 117.364 -10.900 11.709 1.00 13.67 489 PHE C N 1
ATOM 6684 C CA . PHE C 1 296 ? 118.686 -11.035 12.300 1.00 19.47 489 PHE C CA 1
ATOM 6685 C C . PHE C 1 296 ? 119.014 -9.816 13.177 1.00 23.69 489 PHE C C 1
ATOM 6686 O O . PHE C 1 296 ? 118.462 -8.741 12.984 1.00 26.04 489 PHE C O 1
ATOM 6694 N N . VAL C 1 297 ? 119.964 -9.955 14.090 1.00 23.10 490 VAL C N 1
ATOM 6695 C CA . VAL C 1 297 ? 120.224 -8.891 15.043 1.00 22.66 490 VAL C CA 1
ATOM 6696 C C . VAL C 1 297 ? 121.254 -7.943 14.496 1.00 28.88 490 VAL C C 1
ATOM 6697 O O . VAL C 1 297 ? 122.399 -8.330 14.342 1.00 37.23 490 VAL C O 1
ATOM 6701 N N . GLU C 1 298 ? 120.868 -6.700 14.207 1.00 33.56 491 GLU C N 1
ATOM 6702 C CA . GLU C 1 298 ? 121.848 -5.734 13.690 1.00 37.59 491 GLU C CA 1
ATOM 6703 C C . GLU C 1 298 ? 122.510 -4.832 14.743 1.00 41.00 491 GLU C C 1
ATOM 6704 O O . GLU C 1 298 ? 123.528 -4.210 14.440 1.00 47.42 491 GLU C O 1
ATOM 6710 N N . LYS C 1 299 ? 121.949 -4.748 15.955 1.00 39.13 492 LYS C N 1
ATOM 6711 C CA . LYS C 1 299 ? 122.526 -3.925 17.047 1.00 39.72 492 LYS C CA 1
ATOM 6712 C C . LYS C 1 299 ? 122.209 -4.513 18.425 1.00 38.61 492 LYS C C 1
ATOM 6713 O O . LYS C 1 299 ? 121.043 -4.801 18.711 1.00 37.85 492 LYS C O 1
ATOM 6719 N N . TRP C 1 300 ? 123.195 -4.694 19.295 1.00 36.49 493 TRP C N 1
ATOM 6720 C CA . TRP C 1 300 ? 122.879 -5.311 20.590 1.00 41.27 493 TRP C CA 1
ATOM 6721 C C . TRP C 1 300 ? 122.220 -4.385 21.625 1.00 51.99 493 TRP C C 1
ATOM 6722 O O . TRP C 1 300 ? 121.449 -4.857 22.476 1.00 48.32 493 TRP C O 1
ATOM 6733 N N . LYS C 1 301 ? 122.653 -3.125 21.659 1.00 57.66 494 LYS C N 1
ATOM 6734 C CA . LYS C 1 301 ? 122.059 -2.103 22.511 1.00 53.26 494 LYS C CA 1
ATOM 6735 C C . LYS C 1 301 ? 121.582 -0.886 21.683 1.00 46.59 494 LYS C C 1
ATOM 6736 O O . LYS C 1 301 ? 122.415 -0.137 21.175 1.00 46.18 494 LYS C O 1
ATOM 6742 N N . PRO C 1 302 ? 120.260 -0.684 21.537 1.00 44.58 495 PRO C N 1
ATOM 6743 C CA . PRO C 1 302 ? 119.163 -1.470 22.099 1.00 40.63 495 PRO C CA 1
ATOM 6744 C C . PRO C 1 302 ? 119.073 -2.770 21.339 1.00 39.04 495 PRO C C 1
ATOM 6745 O O . PRO C 1 302 ? 119.689 -2.862 20.279 1.00 41.16 495 PRO C O 1
ATOM 6749 N N . PHE C 1 303 ? 118.376 -3.771 21.852 1.00 38.94 496 PHE C N 1
ATOM 6750 C CA . PHE C 1 303 ? 118.282 -5.018 21.089 1.00 38.81 496 PHE C CA 1
ATOM 6751 C C . PHE C 1 303 ? 117.455 -4.781 19.803 1.00 32.01 496 PHE C C 1
ATOM 6752 O O . PHE C 1 303 ? 116.239 -4.558 19.860 1.00 28.52 496 PHE C O 1
ATOM 6760 N N . THR C 1 304 ? 118.087 -4.932 18.645 1.00 26.23 497 THR C N 1
ATOM 6761 C CA . THR C 1 304 ? 117.458 -4.456 17.428 1.00 26.70 497 THR C CA 1
ATOM 6762 C C . THR C 1 304 ? 117.521 -5.462 16.305 1.00 26.70 497 THR C C 1
ATOM 6763 O O . THR C 1 304 ? 118.410 -5.399 15.457 1.00 26.77 497 THR C O 1
ATOM 6767 N N . PRO C 1 305 ? 116.533 -6.370 16.265 1.00 28.94 498 PRO C N 1
ATOM 6768 C CA . PRO C 1 305 ? 116.395 -7.263 15.124 1.00 24.62 498 PRO C CA 1
ATOM 6769 C C . PRO C 1 305 ? 115.802 -6.527 13.942 1.00 25.25 498 PRO C C 1
ATOM 6770 O O . PRO C 1 305 ? 114.837 -5.783 14.094 1.00 27.47 498 PRO C O 1
ATOM 6774 N N . ASN C 1 306 ? 116.303 -6.827 12.756 1.00 25.29 499 ASN C N 1
ATOM 6775 C CA . ASN C 1 306 ? 115.828 -6.157 11.575 1.00 26.49 499 ASN C CA 1
ATOM 6776 C C . ASN C 1 306 ? 114.651 -6.958 11.074 1.00 26.52 499 ASN C C 1
ATOM 6777 O O . ASN C 1 306 ? 114.813 -7.988 10.438 1.00 30.52 499 ASN C O 1
ATOM 6782 N N . TRP C 1 307 ? 113.456 -6.450 11.326 1.00 25.59 500 TRP C N 1
ATOM 6783 C CA . TRP C 1 307 ? 112.279 -7.270 11.207 1.00 24.86 500 TRP C CA 1
ATOM 6784 C C . TRP C 1 307 ? 112.055 -7.615 9.769 1.00 26.32 500 TRP C C 1
ATOM 6785 O O . TRP C 1 307 ? 112.221 -6.790 8.887 1.00 26.66 500 TRP C O 1
ATOM 6796 N N . MET C 1 308 ? 111.789 -8.890 9.545 1.00 31.02 501 MET C N 1
ATOM 6797 C CA . MET C 1 308 ? 111.436 -9.371 8.235 1.00 30.43 501 MET C CA 1
ATOM 6798 C C . MET C 1 308 ? 110.076 -8.850 7.910 1.00 28.94 501 MET C C 1
ATOM 6799 O O . MET C 1 308 ? 109.178 -8.855 8.760 1.00 24.22 501 MET C O 1
ATOM 6804 N N . ASN C 1 309 ? 109.914 -8.461 6.656 1.00 30.68 502 ASN C N 1
ATOM 6805 C CA . ASN C 1 309 ? 108.602 -8.123 6.184 1.00 33.76 502 ASN C CA 1
ATOM 6806 C C . ASN C 1 309 ? 108.128 -9.359 5.465 1.00 33.35 502 ASN C C 1
ATOM 6807 O O . ASN C 1 309 ? 108.559 -9.664 4.351 1.00 30.77 502 ASN C O 1
ATOM 6812 N N . ASN C 1 310 ? 107.241 -10.087 6.122 1.00 33.57 503 ASN C N 1
ATOM 6813 C CA . ASN C 1 310 ? 106.897 -11.395 5.628 1.00 30.97 503 ASN C CA 1
ATOM 6814 C C . ASN C 1 310 ? 105.432 -11.555 5.380 1.00 30.68 503 ASN C C 1
ATOM 6815 O O . ASN C 1 310 ? 104.630 -11.495 6.303 1.00 35.82 503 ASN C O 1
ATOM 6820 N N . THR C 1 311 ? 105.098 -11.805 4.130 1.00 25.80 504 THR C N 1
ATOM 6821 C CA . THR C 1 311 ? 103.736 -11.652 3.684 1.00 26.92 504 THR C CA 1
ATOM 6822 C C . THR C 1 311 ? 102.948 -12.954 3.628 1.00 27.25 504 THR C C 1
ATOM 6823 O O . THR C 1 311 ? 101.781 -12.972 3.207 1.00 24.20 504 THR C O 1
ATOM 6827 N N . VAL C 1 312 ? 103.587 -14.041 4.058 1.00 26.53 505 VAL C N 1
ATOM 6828 C CA . VAL C 1 312 ? 103.092 -15.385 3.727 1.00 25.44 505 VAL C CA 1
ATOM 6829 C C . VAL C 1 312 ? 102.909 -16.346 4.925 1.00 26.20 505 VAL C C 1
ATOM 6830 O O . VAL C 1 312 ? 101.854 -16.983 5.059 1.00 27.66 505 VAL C O 1
ATOM 6834 N N . ILE C 1 313 ? 103.958 -16.548 5.712 1.00 24.23 506 ILE C N 1
ATOM 6835 C CA . ILE C 1 313 ? 103.895 -17.438 6.869 1.00 22.24 506 ILE C CA 1
ATOM 6836 C C . ILE C 1 313 ? 103.254 -16.745 8.100 1.00 19.98 506 ILE C C 1
ATOM 6837 O O . ILE C 1 313 ? 103.633 -15.662 8.497 1.00 24.61 506 ILE C O 1
ATOM 6842 N N . SER C 1 314 ? 102.301 -17.419 8.719 1.00 16.52 507 SER C N 1
ATOM 6843 C CA . SER C 1 314 ? 101.533 -16.874 9.824 1.00 21.91 507 SER C CA 1
ATOM 6844 C C . SER C 1 314 ? 101.319 -17.936 10.922 1.00 32.03 507 SER C C 1
ATOM 6845 O O . SER C 1 314 ? 102.115 -18.880 11.054 1.00 32.51 507 SER C O 1
ATOM 6848 N N . ARG C 1 315 ? 100.356 -17.704 11.813 1.00 29.91 508 ARG C N 1
ATOM 6849 C CA . ARG C 1 315 ? 100.019 -18.702 12.822 1.00 26.62 508 ARG C CA 1
ATOM 6850 C C . ARG C 1 315 ? 98.520 -18.683 13.049 1.00 31.89 508 ARG C C 1
ATOM 6851 O O . ARG C 1 315 ? 97.860 -17.729 12.679 1.00 32.93 508 ARG C O 1
ATOM 6859 N N . PRO C 1 316 ? 97.955 -19.792 13.548 1.00 40.55 509 PRO C N 1
ATOM 6860 C CA . PRO C 1 316 ? 96.526 -19.756 13.862 1.00 43.24 509 PRO C CA 1
ATOM 6861 C C . PRO C 1 316 ? 96.247 -19.112 15.234 1.00 45.17 509 PRO C C 1
ATOM 6862 O O . PRO C 1 316 ? 97.070 -19.239 16.146 1.00 42.95 509 PRO C O 1
ATOM 6866 N N . ASN C 1 317 ? 95.103 -18.446 15.378 1.00 46.99 510 ASN C N 1
ATOM 6867 C CA . ASN C 1 317 ? 94.561 -18.078 16.691 1.00 49.15 510 ASN C CA 1
ATOM 6868 C C . ASN C 1 317 ? 93.053 -17.915 16.603 1.00 52.09 510 ASN C C 1
ATOM 6869 O O . ASN C 1 317 ? 92.532 -17.477 15.578 1.00 48.84 510 ASN C O 1
ATOM 6874 N N . GLN C 1 318 ? 92.364 -18.264 17.689 1.00 58.70 511 GLN C N 1
ATOM 6875 C CA . GLN C 1 318 ? 90.906 -18.155 17.775 1.00 60.62 511 GLN C CA 1
ATOM 6876 C C . GLN C 1 318 ? 90.408 -16.763 18.135 1.00 61.66 511 GLN C C 1
ATOM 6877 O O . GLN C 1 318 ? 91.082 -16.026 18.856 1.00 64.94 511 GLN C O 1
ATOM 6883 N N . GLY C 1 319 ? 89.185 -16.445 17.714 1.00 59.89 512 GLY C N 1
ATOM 6884 C CA . GLY C 1 319 ? 88.660 -15.110 17.927 1.00 62.97 512 GLY C CA 1
ATOM 6885 C C . GLY C 1 319 ? 88.891 -14.126 16.791 1.00 64.45 512 GLY C C 1
ATOM 6886 O O . GLY C 1 319 ? 88.735 -14.460 15.611 1.00 52.38 512 GLY C O 1
ATOM 6887 N N . ASN C 1 320 ? 89.149 -12.876 17.170 1.00 71.85 513 ASN C N 1
ATOM 6888 C CA . ASN C 1 320 ? 89.223 -11.763 16.230 1.00 67.34 513 ASN C CA 1
ATOM 6889 C C . ASN C 1 320 ? 90.552 -11.682 15.492 1.00 57.07 513 ASN C C 1
ATOM 6890 O O . ASN C 1 320 ? 90.696 -10.908 14.549 1.00 55.09 513 ASN C O 1
ATOM 6895 N N . CYS C 1 321 ? 91.528 -12.473 15.915 1.00 54.28 514 CYS C N 1
ATOM 6896 C CA . CYS C 1 321 ? 92.812 -12.453 15.226 1.00 59.98 514 CYS C CA 1
ATOM 6897 C C . CYS C 1 321 ? 93.294 -13.833 14.719 1.00 57.08 514 CYS C C 1
ATOM 6898 O O . CYS C 1 321 ? 94.252 -14.392 15.257 1.00 50.98 514 CYS C O 1
ATOM 6901 N N . PRO C 1 322 ? 92.647 -14.368 13.662 1.00 53.59 515 PRO C N 1
ATOM 6902 C CA . PRO C 1 322 ? 93.032 -15.655 13.082 1.00 48.57 515 PRO C CA 1
ATOM 6903 C C . PRO C 1 322 ? 94.226 -15.459 12.187 1.00 47.79 515 PRO C C 1
ATOM 6904 O O . PRO C 1 322 ? 94.767 -14.367 12.150 1.00 49.75 515 PRO C O 1
ATOM 6908 N N . ARG C 1 323 ? 94.600 -16.484 11.438 1.00 50.13 516 ARG C N 1
ATOM 6909 C CA . ARG C 1 323 ? 95.764 -16.401 10.568 1.00 48.80 516 ARG C CA 1
ATOM 6910 C C . ARG C 1 323 ? 95.578 -15.285 9.544 1.00 46.81 516 ARG C C 1
ATOM 6911 O O . ARG C 1 323 ? 94.451 -14.895 9.221 1.00 46.40 516 ARG C O 1
ATOM 6919 N N . TYR C 1 324 ? 96.706 -14.738 9.107 1.00 44.92 517 TYR C N 1
ATOM 6920 C CA . TYR C 1 324 ? 96.784 -13.701 8.085 1.00 43.88 517 TYR C CA 1
ATOM 6921 C C . TYR C 1 324 ? 96.031 -12.418 8.440 1.00 45.91 517 TYR C C 1
ATOM 6922 O O . TYR C 1 324 ? 95.752 -11.600 7.568 1.00 47.25 517 TYR C O 1
ATOM 6931 N N . HIS C 1 325 ? 95.766 -12.211 9.721 1.00 45.35 518 HIS C N 1
ATOM 6932 C CA . HIS C 1 325 ? 95.095 -11.008 10.176 1.00 47.03 518 HIS C CA 1
ATOM 6933 C C . HIS C 1 325 ? 96.166 -10.000 10.561 1.00 44.89 518 HIS C C 1
ATOM 6934 O O . HIS C 1 325 ? 96.969 -10.271 11.447 1.00 43.20 518 HIS C O 1
ATOM 6941 N N . LYS C 1 326 ? 96.261 -8.897 9.818 1.00 46.40 519 LYS C N 1
ATOM 6942 C CA . LYS C 1 326 ? 97.253 -7.849 10.105 1.00 46.61 519 LYS C CA 1
ATOM 6943 C C . LYS C 1 326 ? 96.716 -6.475 10.565 1.00 50.02 519 LYS C C 1
ATOM 6944 O O . LYS C 1 326 ? 97.460 -5.492 10.546 1.00 50.05 519 LYS C O 1
ATOM 6950 N N . CYS C 1 327 ? 95.434 -6.342 10.890 1.00 53.10 520 CYS C N 1
ATOM 6951 C CA . CYS C 1 327 ? 94.928 -5.014 11.275 1.00 52.31 520 CYS C CA 1
ATOM 6952 C C . CYS C 1 327 ? 94.764 -4.777 12.796 1.00 49.48 520 CYS C C 1
ATOM 6953 O O . CYS C 1 327 ? 94.098 -5.581 13.446 1.00 50.79 520 CYS C O 1
ATOM 6956 N N . PRO C 1 328 ? 95.271 -3.626 13.342 1.00 48.11 521 PRO C N 1
ATOM 6957 C CA . PRO C 1 328 ? 95.386 -3.485 14.807 1.00 42.26 521 PRO C CA 1
ATOM 6958 C C . PRO C 1 328 ? 94.104 -3.794 15.552 1.00 43.60 521 PRO C C 1
ATOM 6959 O O . PRO C 1 328 ? 93.010 -3.623 15.011 1.00 46.82 521 PRO C O 1
ATOM 6963 N N . GLU C 1 329 ? 94.256 -4.301 16.771 1.00 40.60 522 GLU C N 1
ATOM 6964 C CA . GLU C 1 329 ? 93.128 -4.667 17.617 1.00 41.12 522 GLU C CA 1
ATOM 6965 C C . GLU C 1 329 ? 93.693 -5.111 18.953 1.00 36.87 522 GLU C C 1
ATOM 6966 O O . GLU C 1 329 ? 94.890 -5.330 19.076 1.00 31.97 522 GLU C O 1
ATOM 6972 N N . ILE C 1 330 ? 92.857 -5.150 19.978 1.00 39.38 523 ILE C N 1
ATOM 6973 C CA . ILE C 1 330 ? 93.287 -5.784 21.202 1.00 45.22 523 ILE C CA 1
ATOM 6974 C C . ILE C 1 330 ? 92.728 -7.198 21.156 1.00 54.07 523 ILE C C 1
ATOM 6975 O O . ILE C 1 330 ? 91.507 -7.416 21.056 1.00 46.47 523 ILE C O 1
ATOM 6980 N N . CYS C 1 331 ? 93.660 -8.144 21.098 1.00 57.65 524 CYS C N 1
ATOM 6981 C CA . CYS C 1 331 ? 93.364 -9.560 21.085 1.00 51.45 524 CYS C CA 1
ATOM 6982 C C . CYS C 1 331 ? 94.604 -10.265 21.593 1.00 44.14 524 CYS C C 1
ATOM 6983 O O . CYS C 1 331 ? 95.711 -9.729 21.515 1.00 42.10 524 CYS C O 1
ATOM 6986 N N . TYR C 1 332 ? 94.415 -11.466 22.112 1.00 43.54 525 TYR C N 1
ATOM 6987 C CA . TYR C 1 332 ? 95.530 -12.245 22.618 1.00 47.90 525 TYR C CA 1
ATOM 6988 C C . TYR C 1 332 ? 95.415 -13.738 22.292 1.00 51.50 525 TYR C C 1
ATOM 6989 O O . TYR C 1 332 ? 94.340 -14.345 22.395 1.00 50.65 525 TYR C O 1
ATOM 6998 N N . GLY C 1 333 ? 96.534 -14.320 21.878 1.00 47.82 526 GLY C N 1
ATOM 6999 C CA . GLY C 1 333 ? 96.580 -15.735 21.608 1.00 46.37 526 GLY C CA 1
ATOM 7000 C C . GLY C 1 333 ? 97.534 -16.063 20.484 1.00 43.55 526 GLY C C 1
ATOM 7001 O O . GLY C 1 333 ? 98.230 -15.193 19.979 1.00 40.49 526 GLY C O 1
ATOM 7002 N N . GLY C 1 334 ? 97.501 -17.318 20.052 1.00 47.53 527 GLY C N 1
ATOM 7003 C CA . GLY C 1 334 ? 98.398 -17.824 19.035 1.00 42.49 527 GLY C CA 1
ATOM 7004 C C . GLY C 1 334 ? 99.400 -18.807 19.604 1.00 40.47 527 GLY C C 1
ATOM 7005 O O . GLY C 1 334 ? 99.504 -18.958 20.833 1.00 34.00 527 GLY C O 1
ATOM 7006 N N . THR C 1 335 ? 100.130 -19.459 18.689 1.00 38.16 528 THR C N 1
ATOM 7007 C CA . THR C 1 335 ? 101.058 -20.564 18.969 1.00 28.17 528 THR C CA 1
ATOM 7008 C C . THR C 1 335 ? 102.515 -20.197 18.677 1.00 20.82 528 THR C C 1
ATOM 7009 O O . THR C 1 335 ? 102.787 -19.367 17.812 1.00 23.25 528 THR C O 1
ATOM 7013 N N . TYR C 1 336 ? 103.457 -20.845 19.348 1.00 15.82 529 TYR C N 1
ATOM 7014 C CA . TYR C 1 336 ? 104.860 -20.598 19.047 1.00 15.05 529 TYR C CA 1
ATOM 7015 C C . TYR C 1 336 ? 105.344 -21.622 18.011 1.00 18.09 529 TYR C C 1
ATOM 7016 O O . TYR C 1 336 ? 105.559 -22.785 18.327 1.00 20.70 529 TYR C O 1
ATOM 7025 N N . ASN C 1 337 ? 105.523 -21.206 16.767 1.00 15.61 530 ASN C N 1
ATOM 7026 C CA . ASN C 1 337 ? 106.210 -22.056 15.817 1.00 12.86 530 ASN C CA 1
ATOM 7027 C C . ASN C 1 337 ? 107.464 -21.355 15.341 1.00 14.23 530 ASN C C 1
ATOM 7028 O O . ASN C 1 337 ? 107.389 -20.552 14.424 1.00 15.27 530 ASN C O 1
ATOM 7033 N N . ASP C 1 338 ? 108.633 -21.726 15.840 1.00 13.05 531 ASP C N 1
ATOM 7034 C CA . ASP C 1 338 ? 109.764 -20.901 15.510 1.00 12.61 531 ASP C CA 1
ATOM 7035 C C . ASP C 1 338 ? 110.419 -21.405 14.255 1.00 10.45 531 ASP C C 1
ATOM 7036 O O . ASP C 1 338 ? 110.037 -22.438 13.749 1.00 11.33 531 ASP C O 1
ATOM 7041 N N . ILE C 1 339 ? 111.410 -20.670 13.766 1.00 10.83 532 ILE C N 1
ATOM 7042 C CA . ILE C 1 339 ? 111.935 -20.884 12.428 1.00 11.68 532 ILE C CA 1
ATOM 7043 C C . ILE C 1 339 ? 113.437 -20.987 12.430 1.00 11.14 532 ILE C C 1
ATOM 7044 O O . ILE C 1 339 ? 114.087 -20.614 13.398 1.00 12.10 532 ILE C O 1
ATOM 7049 N N . ALA C 1 340 ? 113.987 -21.487 11.335 1.00 10.43 533 ALA C N 1
ATOM 7050 C CA . ALA C 1 340 ? 115.424 -21.486 11.196 1.00 15.05 533 ALA C CA 1
ATOM 7051 C C . ALA C 1 340 ? 115.885 -21.206 9.762 1.00 18.37 533 ALA C C 1
ATOM 7052 O O . ALA C 1 340 ? 115.242 -21.644 8.800 1.00 15.71 533 ALA C O 1
ATOM 7054 N N . PRO C 1 341 ? 116.995 -20.448 9.626 1.00 19.11 534 PRO C N 1
ATOM 7055 C CA . PRO C 1 341 ? 117.581 -19.976 8.370 1.00 20.28 534 PRO C CA 1
ATOM 7056 C C . PRO C 1 341 ? 118.286 -21.062 7.576 1.00 24.52 534 PRO C C 1
ATOM 7057 O O . PRO C 1 341 ? 119.108 -21.754 8.179 1.00 24.82 534 PRO C O 1
ATOM 7061 N N . LEU C 1 342 ? 118.039 -21.133 6.261 1.00 26.91 535 LEU C N 1
ATOM 7062 C CA . LEU C 1 342 ? 118.704 -22.068 5.350 1.00 21.69 535 LEU C CA 1
ATOM 7063 C C . LEU C 1 342 ? 119.744 -21.365 4.482 1.00 27.26 535 LEU C C 1
ATOM 7064 O O . LEU C 1 342 ? 120.928 -21.616 4.636 1.00 31.86 535 LEU C O 1
ATOM 7069 N N . ASP C 1 343 ? 119.324 -20.476 3.586 1.00 33.78 536 ASP C N 1
ATOM 7070 C CA . ASP C 1 343 ? 120.293 -19.711 2.774 1.00 42.75 536 ASP C CA 1
ATOM 7071 C C . ASP C 1 343 ? 120.146 -18.184 2.947 1.00 47.70 536 ASP C C 1
ATOM 7072 O O . ASP C 1 343 ? 119.028 -17.645 2.836 1.00 46.03 536 ASP C O 1
ATOM 7077 N N . LEU C 1 344 ? 121.258 -17.473 3.162 1.00 41.74 537 LEU C N 1
ATOM 7078 C CA . LEU C 1 344 ? 121.146 -16.029 3.302 1.00 34.57 537 LEU C CA 1
ATOM 7079 C C . LEU C 1 344 ? 120.795 -15.429 1.961 1.00 40.50 537 LEU C C 1
ATOM 7080 O O . LEU C 1 344 ? 119.725 -14.834 1.804 1.00 39.52 537 LEU C O 1
ATOM 7085 N N . GLY C 1 345 ? 121.634 -15.715 0.970 1.00 44.80 538 GLY C N 1
ATOM 7086 C CA . GLY C 1 345 ? 121.511 -15.145 -0.363 1.00 46.21 538 GLY C CA 1
ATOM 7087 C C . GLY C 1 345 ? 120.149 -15.226 -1.032 1.00 41.02 538 GLY C C 1
ATOM 7088 O O . GLY C 1 345 ? 119.729 -14.291 -1.705 1.00 38.99 538 GLY C O 1
ATOM 7089 N N . LYS C 1 346 ? 119.471 -16.355 -0.900 1.00 41.51 539 LYS C N 1
ATOM 7090 C CA . LYS C 1 346 ? 118.140 -16.457 -1.472 1.00 40.75 539 LYS C CA 1
ATOM 7091 C C . LYS C 1 346 ? 117.039 -16.246 -0.434 1.00 38.29 539 LYS C C 1
ATOM 7092 O O . LYS C 1 346 ? 115.857 -16.355 -0.780 1.00 38.00 539 LYS C O 1
ATOM 7098 N N . ASP C 1 347 ? 117.428 -15.957 0.817 1.00 34.44 540 ASP C N 1
ATOM 7099 C CA . ASP C 1 347 ? 116.485 -15.583 1.892 1.00 35.24 540 ASP C CA 1
ATOM 7100 C C . ASP C 1 347 ? 115.393 -16.628 2.184 1.00 36.13 540 ASP C C 1
ATOM 7101 O O . ASP C 1 347 ? 114.188 -16.386 1.977 1.00 27.32 540 ASP C O 1
ATOM 7106 N N . MET C 1 348 ? 115.839 -17.788 2.669 1.00 38.43 541 MET C N 1
ATOM 7107 C CA . MET C 1 348 ? 114.981 -18.955 2.863 1.00 29.21 541 MET C CA 1
ATOM 7108 C C . MET C 1 348 ? 114.977 -19.408 4.291 1.00 24.02 541 MET C C 1
ATOM 7109 O O . MET C 1 348 ? 116.003 -19.360 4.966 1.00 23.33 541 MET C O 1
ATOM 7114 N N . TYR C 1 349 ? 113.835 -19.914 4.727 1.00 21.60 542 TYR C N 1
ATOM 7115 C CA . TYR C 1 349 ? 113.685 -20.377 6.091 1.00 20.27 542 TYR C CA 1
ATOM 7116 C C . TYR C 1 349 ? 112.795 -21.617 6.137 1.00 21.67 542 TYR C C 1
ATOM 7117 O O . TYR C 1 349 ? 111.902 -21.766 5.285 1.00 22.84 542 TYR C O 1
ATOM 7126 N N . VAL C 1 350 ? 113.022 -22.487 7.133 1.00 19.90 543 VAL C N 1
ATOM 7127 C CA . VAL C 1 350 ? 112.117 -23.618 7.432 1.00 15.58 543 VAL C CA 1
ATOM 7128 C C . VAL C 1 350 ? 111.451 -23.447 8.766 1.00 12.38 543 VAL C C 1
ATOM 7129 O O . VAL C 1 350 ? 112.054 -22.945 9.715 1.00 11.31 543 VAL C O 1
ATOM 7133 N N . SER C 1 351 ? 110.206 -23.883 8.842 1.00 10.83 544 SER C N 1
ATOM 7134 C CA . SER C 1 351 ? 109.486 -23.831 10.105 1.00 13.46 544 SER C CA 1
ATOM 7135 C C . SER C 1 351 ? 108.408 -24.879 10.110 1.00 15.45 544 SER C C 1
ATOM 7136 O O . SER C 1 351 ? 107.835 -25.155 9.043 1.00 15.97 544 SER C O 1
ATOM 7139 N N . VAL C 1 352 ? 108.099 -25.476 11.264 1.00 15.13 545 VAL C N 1
ATOM 7140 C CA . VAL C 1 352 ? 106.927 -26.355 11.244 1.00 19.08 545 VAL C CA 1
ATOM 7141 C C . VAL C 1 352 ? 105.743 -25.551 11.716 1.00 16.97 545 VAL C C 1
ATOM 7142 O O . VAL C 1 352 ? 105.571 -25.328 12.902 1.00 15.99 545 VAL C O 1
ATOM 7146 N N . ILE C 1 353 ? 104.882 -25.201 10.776 1.00 16.89 546 ILE C N 1
ATOM 7147 C CA . ILE C 1 353 ? 103.838 -24.246 11.043 1.00 18.55 546 ILE C CA 1
ATOM 7148 C C . ILE C 1 353 ? 102.521 -24.959 10.949 1.00 22.53 546 ILE C C 1
ATOM 7149 O O . ILE C 1 353 ? 102.429 -25.964 10.281 1.00 27.36 546 ILE C O 1
ATOM 7154 N N . LEU C 1 354 ? 101.496 -24.456 11.612 1.00 25.40 547 LEU C N 1
ATOM 7155 C CA . LEU C 1 354 ? 100.226 -25.158 11.608 1.00 30.76 547 LEU C CA 1
ATOM 7156 C C . LEU C 1 354 ? 99.344 -24.688 10.448 1.00 36.88 547 LEU C C 1
ATOM 7157 O O . LEU C 1 354 ? 99.104 -23.496 10.310 1.00 37.03 547 LEU C O 1
ATOM 7162 N N . ASP C 1 355 ? 98.894 -25.613 9.593 1.00 43.14 548 ASP C N 1
ATOM 7163 C CA . ASP C 1 355 ? 97.944 -25.241 8.545 1.00 46.01 548 ASP C CA 1
ATOM 7164 C C . ASP C 1 355 ? 96.545 -25.483 9.098 1.00 50.27 548 ASP C C 1
ATOM 7165 O O . ASP C 1 355 ? 95.999 -26.589 9.027 1.00 51.20 548 ASP C O 1
ATOM 7170 N N . SER C 1 356 ? 95.971 -24.395 9.595 1.00 49.14 549 SER C N 1
ATOM 7171 C CA . SER C 1 356 ? 94.613 -24.317 10.099 1.00 53.18 549 SER C CA 1
ATOM 7172 C C . SER C 1 356 ? 94.354 -22.831 10.205 1.00 57.31 549 SER C C 1
ATOM 7173 O O . SER C 1 356 ? 95.305 -22.048 10.190 1.00 52.82 549 SER C O 1
ATOM 7176 N N . ASP C 1 357 ? 93.100 -22.421 10.322 1.00 59.08 550 ASP C N 1
ATOM 7177 C CA . ASP C 1 357 ? 92.851 -21.005 10.500 1.00 50.45 550 ASP C CA 1
ATOM 7178 C C . ASP C 1 357 ? 92.897 -20.619 11.966 1.00 49.61 550 ASP C C 1
ATOM 7179 O O . ASP C 1 357 ? 93.677 -19.761 12.348 1.00 48.01 550 ASP C O 1
ATOM 7184 N N . GLN C 1 358 ? 92.041 -21.225 12.778 1.00 52.89 551 GLN C N 1
ATOM 7185 C CA . GLN C 1 358 ? 91.988 -20.928 14.213 1.00 54.63 551 GLN C CA 1
ATOM 7186 C C . GLN C 1 358 ? 92.418 -22.113 15.083 1.00 55.89 551 GLN C C 1
ATOM 7187 O O . GLN C 1 358 ? 93.266 -21.970 15.961 1.00 55.95 551 GLN C O 1
ATOM 7193 N N . LEU C 1 359 ? 91.769 -23.256 14.881 1.00 62.72 552 LEU C N 1
ATOM 7194 C CA . LEU C 1 359 ? 92.068 -24.503 15.592 1.00 62.45 552 LEU C CA 1
ATOM 7195 C C . LEU C 1 359 ? 93.561 -24.819 15.486 1.00 53.05 552 LEU C C 1
ATOM 7196 O O . LEU C 1 359 ? 94.171 -24.499 14.474 1.00 51.35 552 LEU C O 1
ATOM 7201 N N . ALA C 1 360 ? 94.172 -25.442 16.493 1.00 48.31 553 ALA C N 1
ATOM 7202 C CA . ALA C 1 360 ? 95.599 -25.743 16.329 1.00 49.79 553 ALA C CA 1
ATOM 7203 C C . ALA C 1 360 ? 95.904 -27.201 15.957 1.00 53.60 553 ALA C C 1
ATOM 7204 O O . ALA C 1 360 ? 96.008 -28.078 16.821 1.00 52.84 553 ALA C O 1
ATOM 7206 N N . GLU C 1 361 ? 96.214 -27.414 14.683 1.00 48.95 554 GLU C N 1
ATOM 7207 C CA . GLU C 1 361 ? 96.434 -28.755 14.177 1.00 48.24 554 GLU C CA 1
ATOM 7208 C C . GLU C 1 361 ? 97.036 -28.731 12.781 1.00 49.25 554 GLU C C 1
ATOM 7209 O O . GLU C 1 361 ? 97.213 -27.663 12.203 1.00 49.29 554 GLU C O 1
ATOM 7215 N N . ASN C 1 362 ? 97.297 -29.923 12.240 1.00 49.68 555 ASN C N 1
ATOM 7216 C CA . ASN C 1 362 ? 97.887 -30.124 10.914 1.00 42.35 555 ASN C CA 1
ATOM 7217 C C . ASN C 1 362 ? 99.263 -29.457 10.700 1.00 36.48 555 ASN C C 1
ATOM 7218 O O . ASN C 1 362 ? 99.404 -28.632 9.799 1.00 35.02 555 ASN C O 1
ATOM 7223 N N . PRO C 1 363 ? 100.293 -29.868 11.474 1.00 30.40 556 PRO C N 1
ATOM 7224 C CA . PRO C 1 363 ? 101.649 -29.342 11.294 1.00 26.06 556 PRO C CA 1
ATOM 7225 C C . PRO C 1 363 ? 102.155 -29.628 9.914 1.00 27.79 556 PRO C C 1
ATOM 7226 O O . PRO C 1 363 ? 101.984 -30.742 9.440 1.00 34.44 556 PRO C O 1
ATOM 7230 N N . GLU C 1 364 ? 102.811 -28.652 9.306 1.00 29.09 557 GLU C N 1
ATOM 7231 C CA . GLU C 1 364 ? 103.401 -28.780 7.981 1.00 28.19 557 GLU C CA 1
ATOM 7232 C C . GLU C 1 364 ? 104.835 -28.284 8.054 1.00 24.90 557 GLU C C 1
ATOM 7233 O O . GLU C 1 364 ? 105.099 -27.217 8.606 1.00 24.63 557 GLU C O 1
ATOM 7239 N N . ILE C 1 365 ? 105.773 -29.092 7.581 1.00 26.07 558 ILE C N 1
ATOM 7240 C CA . ILE C 1 365 ? 107.112 -28.586 7.347 1.00 23.72 558 ILE C CA 1
ATOM 7241 C C . ILE C 1 365 ? 106.999 -27.645 6.151 1.00 24.97 558 ILE C C 1
ATOM 7242 O O . ILE C 1 365 ? 106.625 -28.078 5.054 1.00 27.58 558 ILE C O 1
ATOM 7247 N N . THR C 1 366 ? 107.340 -26.372 6.364 1.00 23.05 559 THR C N 1
ATOM 7248 C CA . THR C 1 366 ? 107.207 -25.352 5.325 1.00 22.15 559 THR C CA 1
ATOM 7249 C C . THR C 1 366 ? 108.558 -24.670 5.095 1.00 22.62 559 THR C C 1
ATOM 7250 O O . THR C 1 366 ? 109.284 -24.342 6.058 1.00 21.28 559 THR C O 1
ATOM 7254 N N . VAL C 1 367 ? 108.914 -24.531 3.816 1.00 21.16 560 VAL C N 1
ATOM 7255 C CA . VAL C 1 367 ? 110.111 -23.808 3.386 1.00 21.34 560 VAL C CA 1
ATOM 7256 C C . VAL C 1 367 ? 109.716 -22.608 2.541 1.00 27.42 560 VAL C C 1
ATOM 7257 O O . VAL C 1 367 ? 109.059 -22.797 1.500 1.00 34.09 560 VAL C O 1
ATOM 7261 N N . PHE C 1 368 ? 110.136 -21.402 2.959 1.00 25.78 561 PHE C N 1
ATOM 7262 C CA . PHE C 1 368 ? 109.646 -20.129 2.381 1.00 25.22 561 PHE C CA 1
ATOM 7263 C C . PHE C 1 368 ? 110.729 -19.035 2.230 1.00 28.30 561 PHE C C 1
ATOM 7264 O O . PHE C 1 368 ? 111.801 -19.086 2.860 1.00 23.38 561 PHE C O 1
ATOM 7272 N N . ASN C 1 369 ? 110.428 -18.053 1.374 1.00 33.57 562 ASN C N 1
ATOM 7273 C CA . ASN C 1 369 ? 111.145 -16.776 1.334 1.00 32.63 562 ASN C CA 1
ATOM 7274 C C . ASN C 1 369 ? 110.128 -15.737 1.785 1.00 34.26 562 ASN C C 1
ATOM 7275 O O . ASN C 1 369 ? 108.964 -16.063 2.014 1.00 35.20 562 ASN C O 1
ATOM 7280 N N . SER C 1 370 ? 110.530 -14.487 1.882 1.00 31.81 563 SER C N 1
ATOM 7281 C CA . SER C 1 370 ? 109.667 -13.515 2.509 1.00 30.36 563 SER C CA 1
ATOM 7282 C C . SER C 1 370 ? 108.309 -13.368 1.799 1.00 31.23 563 SER C C 1
ATOM 7283 O O . SER C 1 370 ? 107.313 -13.016 2.418 1.00 31.34 563 SER C O 1
ATOM 7286 N N . THR C 1 371 ? 108.268 -13.787 0.539 1.00 33.72 564 THR C N 1
ATOM 7287 C CA . THR C 1 371 ? 107.159 -13.563 -0.400 1.00 34.72 564 THR C CA 1
ATOM 7288 C C . THR C 1 371 ? 106.194 -14.717 -0.574 1.00 36.10 564 THR C C 1
ATOM 7289 O O . THR C 1 371 ? 104.979 -14.543 -0.491 1.00 31.68 564 THR C O 1
ATOM 7293 N N . THR C 1 372 ? 106.754 -15.849 -0.997 1.00 42.73 565 THR C N 1
ATOM 7294 C CA . THR C 1 372 ? 105.986 -17.034 -1.397 1.00 45.99 565 THR C CA 1
ATOM 7295 C C . THR C 1 372 ? 106.464 -18.305 -0.692 1.00 38.21 565 THR C C 1
ATOM 7296 O O . THR C 1 372 ? 107.628 -18.398 -0.301 1.00 36.14 565 THR C O 1
ATOM 7300 N N . ILE C 1 373 ? 105.584 -19.292 -0.542 1.00 33.22 566 ILE C N 1
ATOM 7301 C CA . ILE C 1 373 ? 106.016 -20.564 0.035 1.00 32.71 566 ILE C CA 1
ATOM 7302 C C . ILE C 1 373 ? 106.721 -21.396 -1.039 1.00 38.20 566 ILE C C 1
ATOM 7303 O O . ILE C 1 373 ? 106.107 -21.739 -2.053 1.00 40.74 566 ILE C O 1
ATOM 7308 N N . LEU C 1 374 ? 107.995 -21.719 -0.833 1.00 32.42 567 LEU C N 1
ATOM 7309 C CA . LEU C 1 374 ? 108.733 -22.525 -1.798 1.00 26.45 567 LEU C CA 1
ATOM 7310 C C . LEU C 1 374 ? 108.232 -23.970 -1.872 1.00 31.71 567 LEU C C 1
ATOM 7311 O O . LEU C 1 374 ? 107.923 -24.433 -2.964 1.00 38.60 567 LEU C O 1
ATOM 7316 N N . TYR C 1 375 ? 108.197 -24.699 -0.746 1.00 32.86 568 TYR C N 1
ATOM 7317 C CA . TYR C 1 375 ? 107.535 -26.037 -0.717 1.00 30.62 568 TYR C CA 1
ATOM 7318 C C . TYR C 1 375 ? 107.138 -26.506 0.675 1.00 29.80 568 TYR C C 1
ATOM 7319 O O . TYR C 1 375 ? 107.602 -25.966 1.680 1.00 29.45 568 TYR C O 1
ATOM 7328 N N . LYS C 1 376 ? 106.260 -27.500 0.732 1.00 29.29 569 LYS C N 1
ATOM 7329 C CA . LYS C 1 376 ? 105.747 -27.959 2.018 1.00 32.21 569 LYS C CA 1
ATOM 7330 C C . LYS C 1 376 ? 105.388 -29.457 2.057 1.00 37.94 569 LYS C C 1
ATOM 7331 O O . LYS C 1 376 ? 105.192 -30.076 1.009 1.00 45.88 569 LYS C O 1
ATOM 7337 N N . GLU C 1 377 ? 105.381 -30.055 3.252 1.00 31.50 570 GLU C N 1
ATOM 7338 C CA . GLU C 1 377 ? 104.822 -31.407 3.431 1.00 34.67 570 GLU C CA 1
ATOM 7339 C C . GLU C 1 377 ? 104.166 -31.566 4.810 1.00 32.94 570 GLU C C 1
ATOM 7340 O O . GLU C 1 377 ? 104.707 -31.070 5.782 1.00 35.60 570 GLU C O 1
ATOM 7346 N N . ARG C 1 378 ? 103.005 -32.210 4.915 1.00 28.81 571 ARG C N 1
ATOM 7347 C CA . ARG C 1 378 ? 102.430 -32.459 6.246 1.00 33.35 571 ARG C CA 1
ATOM 7348 C C . ARG C 1 378 ? 103.216 -33.515 7.007 1.00 34.85 571 ARG C C 1
ATOM 7349 O O . ARG C 1 378 ? 103.792 -34.405 6.401 1.00 40.52 571 ARG C O 1
ATOM 7357 N N . VAL C 1 379 ? 103.301 -33.393 8.325 1.00 31.61 572 VAL C N 1
ATOM 7358 C CA . VAL C 1 379 ? 104.068 -34.372 9.088 1.00 37.11 572 VAL C CA 1
ATOM 7359 C C . VAL C 1 379 ? 103.354 -35.719 9.161 1.00 42.34 572 VAL C C 1
ATOM 7360 O O . VAL C 1 379 ? 103.945 -36.756 8.849 1.00 45.36 572 VAL C O 1
ATOM 7364 N N . SER C 1 380 ? 102.090 -35.702 9.572 1.00 44.12 573 SER C N 1
ATOM 7365 C CA . SER C 1 380 ? 101.266 -36.916 9.613 1.00 54.11 573 SER C CA 1
ATOM 7366 C C . SER C 1 380 ? 100.044 -36.760 8.740 1.00 63.31 573 SER C C 1
ATOM 7367 O O . SER C 1 380 ? 99.500 -35.661 8.632 1.00 70.50 573 SER C O 1
ATOM 7370 N N . LYS C 1 381 ? 99.628 -37.846 8.100 1.00 66.97 574 LYS C N 1
ATOM 7371 C CA . LYS C 1 381 ? 98.519 -37.772 7.162 1.00 76.72 574 LYS C CA 1
ATOM 7372 C C . LYS C 1 381 ? 97.193 -37.501 7.850 1.00 80.37 574 LYS C C 1
ATOM 7373 O O . LYS C 1 381 ? 96.374 -36.732 7.344 1.00 84.31 574 LYS C O 1
ATOM 7379 N N . ASP C 1 382 ? 96.970 -38.129 8.996 1.00 77.72 575 ASP C N 1
ATOM 7380 C CA . ASP C 1 382 ? 95.758 -37.844 9.750 1.00 85.88 575 ASP C CA 1
ATOM 7381 C C . ASP C 1 382 ? 95.863 -36.550 10.540 1.00 81.36 575 ASP C C 1
ATOM 7382 O O . ASP C 1 382 ? 96.975 -36.123 10.864 1.00 74.03 575 ASP C O 1
ATOM 7387 N N . GLU C 1 383 ? 94.700 -35.953 10.849 1.00 86.02 576 GLU C N 1
ATOM 7388 C CA . GLU C 1 383 ? 94.604 -34.744 11.682 1.00 77.59 576 GLU C CA 1
ATOM 7389 C C . GLU C 1 383 ? 95.369 -34.986 12.977 1.00 72.12 576 GLU C C 1
ATOM 7390 O O . GLU C 1 383 ? 95.209 -36.024 13.619 1.00 76.35 576 GLU C O 1
ATOM 7396 N N . LEU C 1 384 ? 96.175 -34.014 13.374 1.00 54.93 577 LEU C N 1
ATOM 7397 C CA . LEU C 1 384 ? 97.050 -34.195 14.511 1.00 49.68 577 LEU C CA 1
ATOM 7398 C C . LEU C 1 384 ? 97.059 -32.959 15.376 1.00 59.24 577 LEU C C 1
ATOM 7399 O O . LEU C 1 384 ? 97.124 -31.853 14.862 1.00 67.30 577 LEU C O 1
ATOM 7404 N N . ASN C 1 385 ? 96.976 -33.124 16.689 1.00 58.03 578 ASN C N 1
ATOM 7405 C CA . ASN C 1 385 ? 96.973 -31.953 17.565 1.00 54.20 578 ASN C CA 1
ATOM 7406 C C . ASN C 1 385 ? 98.343 -31.470 17.951 1.00 48.44 578 ASN C C 1
ATOM 7407 O O . ASN C 1 385 ? 99.136 -32.211 18.531 1.00 42.40 578 ASN C O 1
ATOM 7412 N N . THR C 1 386 ? 98.608 -30.210 17.634 1.00 52.38 579 THR C N 1
ATOM 7413 C CA . THR C 1 386 ? 99.908 -29.610 17.908 1.00 50.56 579 THR C CA 1
ATOM 7414 C C . THR C 1 386 ? 99.769 -28.127 18.260 1.00 38.85 579 THR C C 1
ATOM 7415 O O . THR C 1 386 ? 98.898 -27.426 17.726 1.00 33.23 579 THR C O 1
ATOM 7419 N N . ARG C 1 387 ? 100.580 -27.672 19.208 1.00 33.66 580 ARG C N 1
ATOM 7420 C CA . ARG C 1 387 ? 100.667 -26.248 19.456 1.00 34.77 580 ARG C CA 1
ATOM 7421 C C . ARG C 1 387 ? 102.110 -25.690 19.252 1.00 28.72 580 ARG C C 1
ATOM 7422 O O . ARG C 1 387 ? 102.362 -25.067 18.226 1.00 25.73 580 ARG C O 1
ATOM 7430 N N . SER C 1 388 ? 103.053 -25.909 20.168 1.00 23.91 581 SER C N 1
ATOM 7431 C CA . SER C 1 388 ? 104.407 -25.357 19.992 1.00 22.11 581 SER C CA 1
ATOM 7432 C C . SER C 1 388 ? 105.230 -26.162 19.011 1.00 22.78 581 SER C C 1
ATOM 7433 O O . SER C 1 388 ? 105.071 -27.359 18.939 1.00 31.05 581 SER C O 1
ATOM 7436 N N . THR C 1 389 ? 106.091 -25.539 18.217 1.00 16.85 582 THR C N 1
ATOM 7437 C CA . THR C 1 389 ? 107.009 -26.339 17.412 1.00 15.10 582 THR C CA 1
ATOM 7438 C C . THR C 1 389 ? 108.409 -25.708 17.347 1.00 15.93 582 THR C C 1
ATOM 7439 O O . THR C 1 389 ? 108.549 -24.599 16.879 1.00 20.16 582 THR C O 1
ATOM 7443 N N . THR C 1 390 ? 109.466 -26.389 17.772 1.00 14.78 583 THR C N 1
ATOM 7444 C CA . THR C 1 390 ? 110.799 -25.770 17.606 1.00 17.95 583 THR C CA 1
ATOM 7445 C C . THR C 1 390 ? 111.544 -26.422 16.458 1.00 15.41 583 THR C C 1
ATOM 7446 O O . THR C 1 390 ? 111.287 -27.554 16.127 1.00 18.92 583 THR C O 1
ATOM 7450 N N . THR C 1 391 ? 112.397 -25.675 15.784 1.00 13.66 584 THR C N 1
ATOM 7451 C CA . THR C 1 391 ? 113.141 -26.242 14.680 1.00 13.02 584 THR C CA 1
ATOM 7452 C C . THR C 1 391 ? 114.572 -25.726 14.676 1.00 16.33 584 THR C C 1
ATOM 7453 O O . THR C 1 391 ? 114.782 -24.521 14.800 1.00 17.75 584 THR C O 1
ATOM 7457 N N . SER C 1 392 ? 115.555 -26.626 14.555 1.00 18.45 585 SER C N 1
ATOM 7458 C CA . SER C 1 392 ? 116.979 -26.231 14.468 1.00 17.42 585 SER C CA 1
ATOM 7459 C C . SER C 1 392 ? 117.628 -26.866 13.227 1.00 18.17 585 SER C C 1
ATOM 7460 O O . SER C 1 392 ? 117.223 -27.955 12.807 1.00 20.04 585 SER C O 1
ATOM 7463 N N . CYS C 1 393 ? 118.597 -26.184 12.614 1.00 16.26 586 CYS C N 1
ATOM 7464 C CA . CYS C 1 393 ? 119.230 -26.736 11.415 1.00 18.25 586 CYS C CA 1
ATOM 7465 C C . CYS C 1 393 ? 120.737 -26.749 11.457 1.00 23.41 586 CYS C C 1
ATOM 7466 O O . CYS C 1 393 ? 121.345 -25.979 12.194 1.00 33.03 586 CYS C O 1
ATOM 7469 N N . PHE C 1 394 ? 121.339 -27.668 10.702 1.00 22.16 587 PHE C N 1
ATOM 7470 C CA . PHE C 1 394 ? 122.791 -27.833 10.764 1.00 24.00 587 PHE C CA 1
ATOM 7471 C C . PHE C 1 394 ? 123.354 -28.574 9.557 1.00 25.21 587 PHE C C 1
ATOM 7472 O O . PHE C 1 394 ? 122.612 -29.248 8.829 1.00 24.12 587 PHE C O 1
ATOM 7480 N N . LEU C 1 395 ? 124.665 -28.450 9.350 1.00 27.94 588 LEU C N 1
ATOM 7481 C CA . LEU C 1 395 ? 125.341 -29.130 8.242 1.00 29.43 588 LEU C CA 1
ATOM 7482 C C . LEU C 1 395 ? 125.805 -30.517 8.652 1.00 31.59 588 LEU C C 1
ATOM 7483 O O . LEU C 1 395 ? 126.564 -30.689 9.606 1.00 33.10 588 LEU C O 1
ATOM 7488 N N . PHE C 1 396 ? 125.316 -31.511 7.932 1.00 33.42 589 PHE C N 1
ATOM 7489 C CA . PHE C 1 396 ? 125.666 -32.886 8.206 1.00 34.12 589 PHE C CA 1
ATOM 7490 C C . PHE C 1 396 ? 126.133 -33.531 6.908 1.00 38.48 589 PHE C C 1
ATOM 7491 O O . PHE C 1 396 ? 125.333 -33.769 6.003 1.00 38.17 589 PHE C O 1
ATOM 7499 N N . LEU C 1 397 ? 127.420 -33.855 6.843 1.00 43.28 590 LEU C N 1
ATOM 7500 C CA . LEU C 1 397 ? 128.043 -34.290 5.591 1.00 46.40 590 LEU C CA 1
ATOM 7501 C C . LEU C 1 397 ? 127.794 -33.250 4.500 1.00 44.73 590 LEU C C 1
ATOM 7502 O O . LEU C 1 397 ? 127.253 -33.566 3.435 1.00 44.59 590 LEU C O 1
ATOM 7507 N N . ASP C 1 398 ? 128.135 -32.005 4.816 1.00 44.00 591 ASP C N 1
ATOM 7508 C CA . ASP C 1 398 ? 127.962 -30.864 3.918 1.00 49.19 591 ASP C CA 1
ATOM 7509 C C . ASP C 1 398 ? 126.574 -30.773 3.273 1.00 48.99 591 ASP C C 1
ATOM 7510 O O . ASP C 1 398 ? 126.435 -30.321 2.136 1.00 51.82 591 ASP C O 1
ATOM 7515 N N . GLU C 1 399 ? 125.550 -31.153 4.033 1.00 44.60 592 GLU C N 1
ATOM 7516 C CA . GLU C 1 399 ? 124.166 -31.064 3.579 1.00 40.19 592 GLU C CA 1
ATOM 7517 C C . GLU C 1 399 ? 123.276 -30.450 4.666 1.00 32.70 592 GLU C C 1
ATOM 7518 O O . GLU C 1 399 ? 123.474 -30.685 5.858 1.00 31.28 592 GLU C O 1
ATOM 7524 N N . PRO C 1 400 ? 122.316 -29.615 4.260 1.00 26.45 593 PRO C N 1
ATOM 7525 C CA . PRO C 1 400 ? 121.401 -29.076 5.254 1.00 22.07 593 PRO C CA 1
ATOM 7526 C C . PRO C 1 400 ? 120.460 -30.130 5.811 1.00 24.12 593 PRO C C 1
ATOM 7527 O O . PRO C 1 400 ? 119.743 -30.749 5.031 1.00 25.20 593 PRO C O 1
ATOM 7531 N N . TRP C 1 401 ? 120.412 -30.267 7.136 1.00 23.05 594 TRP C N 1
ATOM 7532 C CA . TRP C 1 401 ? 119.516 -31.211 7.807 1.00 19.83 594 TRP C CA 1
ATOM 7533 C C . TRP C 1 401 ? 118.848 -30.527 9.005 1.00 20.52 594 TRP C C 1
ATOM 7534 O O . TRP C 1 401 ? 119.511 -29.782 9.738 1.00 22.24 594 TRP C O 1
ATOM 7545 N N . CYS C 1 402 ? 117.564 -30.811 9.231 1.00 18.89 595 CYS C N 1
ATOM 7546 C CA . CYS C 1 402 ? 116.789 -30.191 10.318 1.00 18.09 595 CYS C CA 1
ATOM 7547 C C . CYS C 1 402 ? 116.195 -31.161 11.317 1.00 20.28 595 CYS C C 1
ATOM 7548 O O . CYS C 1 402 ? 115.784 -32.272 10.948 1.00 23.07 595 CYS C O 1
ATOM 7551 N N . ILE C 1 403 ? 116.066 -30.697 12.562 1.00 21.37 596 ILE C N 1
ATOM 7552 C CA . ILE C 1 403 ? 115.335 -31.431 13.615 1.00 18.02 596 ILE C CA 1
ATOM 7553 C C . ILE C 1 403 ? 114.203 -30.562 14.208 1.00 15.52 596 ILE C C 1
ATOM 7554 O O . ILE C 1 403 ? 114.402 -29.403 14.576 1.00 17.44 596 ILE C O 1
ATOM 7559 N N . SER C 1 404 ? 112.998 -31.092 14.251 1.00 13.45 597 SER C N 1
ATOM 7560 C CA . SER C 1 404 ? 111.883 -30.307 14.767 1.00 14.38 597 SER C CA 1
ATOM 7561 C C . SER C 1 404 ? 111.268 -31.018 15.943 1.00 16.64 597 SER C C 1
ATOM 7562 O O . SER C 1 404 ? 111.093 -32.222 15.886 1.00 22.07 597 SER C O 1
ATOM 7565 N N . VAL C 1 405 ? 110.936 -30.307 17.010 1.00 16.80 598 VAL C N 1
ATOM 7566 C CA . VAL C 1 405 ? 110.223 -30.934 18.119 1.00 15.72 598 VAL C CA 1
ATOM 7567 C C . VAL C 1 405 ? 108.818 -30.405 18.126 1.00 15.62 598 VAL C C 1
ATOM 7568 O O . VAL C 1 405 ? 108.609 -29.213 17.986 1.00 18.51 598 VAL C O 1
ATOM 7572 N N . LEU C 1 406 ? 107.854 -31.303 18.215 1.00 15.99 599 LEU C N 1
ATOM 7573 C CA . LEU C 1 406 ? 106.458 -30.926 18.144 1.00 19.43 599 LEU C CA 1
ATOM 7574 C C . LEU C 1 406 ? 105.792 -31.202 19.454 1.00 26.38 599 LEU C C 1
ATOM 7575 O O . LEU C 1 406 ? 106.034 -32.232 20.074 1.00 34.64 599 LEU C O 1
ATOM 7580 N N . GLU C 1 407 ? 104.977 -30.256 19.899 1.00 32.48 600 GLU C N 1
ATOM 7581 C CA . GLU C 1 407 ? 104.154 -30.469 21.078 1.00 38.59 600 GLU C CA 1
ATOM 7582 C C . GLU C 1 407 ? 102.837 -31.029 20.588 1.00 45.33 600 GLU C C 1
ATOM 7583 O O . GLU C 1 407 ? 102.015 -30.300 20.017 1.00 38.28 600 GLU C O 1
ATOM 7589 N N . THR C 1 408 ? 102.627 -32.315 20.867 1.00 49.43 601 THR C N 1
ATOM 7590 C CA . THR C 1 408 ? 101.586 -33.071 20.197 1.00 44.41 601 THR C CA 1
ATOM 7591 C C . THR C 1 408 ? 100.615 -33.777 21.109 1.00 45.08 601 THR C C 1
ATOM 7592 O O . THR C 1 408 ? 100.988 -34.298 22.173 1.00 44.68 601 THR C O 1
ATOM 7596 N N . ASN C 1 409 ? 99.369 -33.831 20.656 1.00 44.59 602 ASN C N 1
ATOM 7597 C CA . ASN C 1 409 ? 98.397 -34.689 21.295 1.00 51.06 602 ASN C CA 1
ATOM 7598 C C . ASN C 1 409 ? 97.910 -35.717 20.267 1.00 56.79 602 ASN C C 1
ATOM 7599 O O . ASN C 1 409 ? 96.893 -35.528 19.578 1.00 52.41 602 ASN C O 1
ATOM 7604 N N . ARG C 1 410 ? 98.603 -36.850 20.211 1.00 58.49 603 ARG C N 1
ATOM 7605 C CA . ARG C 1 410 ? 98.324 -37.798 19.139 1.00 59.62 603 ARG C CA 1
ATOM 7606 C C . ARG C 1 410 ? 97.204 -38.730 19.457 1.00 62.98 603 ARG C C 1
ATOM 7607 O O . ARG C 1 410 ? 96.332 -38.953 18.619 1.00 59.02 603 ARG C O 1
ATOM 7615 N N . PHE C 1 411 ? 97.214 -39.266 20.676 1.00 70.49 604 PHE C N 1
ATOM 7616 C CA . PHE C 1 411 ? 96.198 -40.228 20.961 1.00 68.40 604 PHE C CA 1
ATOM 7617 C C . PHE C 1 411 ? 95.123 -39.515 21.788 1.00 68.27 604 PHE C C 1
ATOM 7618 O O . PHE C 1 411 ? 95.083 -39.599 23.034 1.00 61.17 604 PHE C O 1
ATOM 7626 N N . ASN C 1 412 ? 94.282 -38.788 21.054 1.00 58.86 605 ASN C N 1
ATOM 7627 C CA . ASN C 1 412 ? 92.966 -38.335 21.439 1.00 47.98 605 ASN C CA 1
ATOM 7628 C C . ASN C 1 412 ? 92.820 -38.017 22.904 1.00 51.98 605 ASN C C 1
ATOM 7629 O O . ASN C 1 412 ? 91.896 -38.476 23.547 1.00 56.54 605 ASN C O 1
ATOM 7634 N N . GLY C 1 413 ? 93.766 -37.271 23.447 1.00 59.09 606 GLY C N 1
ATOM 7635 C CA . GLY C 1 413 ? 93.635 -36.775 24.801 1.00 55.78 606 GLY C CA 1
ATOM 7636 C C . GLY C 1 413 ? 94.259 -37.627 25.875 1.00 52.60 606 GLY C C 1
ATOM 7637 O O . GLY C 1 413 ? 94.123 -37.314 27.047 1.00 54.84 606 GLY C O 1
ATOM 7638 N N . LYS C 1 414 ? 94.936 -38.703 25.503 1.00 53.98 607 LYS C N 1
ATOM 7639 C CA . LYS C 1 414 ? 95.599 -39.498 26.529 1.00 67.95 607 LYS C CA 1
ATOM 7640 C C . LYS C 1 414 ? 97.046 -39.822 26.198 1.00 69.95 607 LYS C C 1
ATOM 7641 O O . LYS C 1 414 ? 97.433 -39.886 25.018 1.00 61.20 607 LYS C O 1
ATOM 7647 N N . SER C 1 415 ? 97.837 -39.980 27.262 1.00 71.69 608 SER C N 1
ATOM 7648 C CA . SER C 1 415 ? 99.259 -40.290 27.156 1.00 77.07 608 SER C CA 1
ATOM 7649 C C . SER C 1 415 ? 99.908 -39.365 26.144 1.00 76.82 608 SER C C 1
ATOM 7650 O O . SER C 1 415 ? 100.558 -39.824 25.201 1.00 76.13 608 SER C O 1
ATOM 7653 N N . ILE C 1 416 ? 99.704 -38.065 26.336 1.00 82.52 609 ILE C N 1
ATOM 7654 C CA . ILE C 1 416 ? 100.251 -37.060 25.439 1.00 72.43 609 ILE C CA 1
ATOM 7655 C C . ILE C 1 416 ? 101.769 -36.977 25.583 1.00 61.61 609 ILE C C 1
ATOM 7656 O O . ILE C 1 416 ? 102.340 -37.052 26.691 1.00 48.14 609 ILE C O 1
ATOM 7661 N N . ARG C 1 417 ? 102.413 -36.838 24.429 1.00 63.62 610 ARG C N 1
ATOM 7662 C CA . ARG C 1 417 ? 103.857 -36.793 24.379 1.00 57.15 610 ARG C CA 1
ATOM 7663 C C . ARG C 1 417 ? 104.349 -36.026 23.144 1.00 49.28 610 ARG C C 1
ATOM 7664 O O . ARG C 1 417 ? 103.802 -36.180 22.037 1.00 39.97 610 ARG C O 1
ATOM 7672 N N . PRO C 1 418 ? 105.386 -35.191 23.344 1.00 47.23 611 PRO C N 1
ATOM 7673 C CA . PRO C 1 418 ? 106.058 -34.479 22.267 1.00 37.98 611 PRO C CA 1
ATOM 7674 C C . PRO C 1 418 ? 106.735 -35.487 21.348 1.00 32.90 611 PRO C C 1
ATOM 7675 O O . PRO C 1 418 ? 107.143 -36.548 21.800 1.00 33.19 611 PRO C O 1
ATOM 7679 N N . GLU C 1 419 ? 106.898 -35.136 20.082 1.00 29.78 612 GLU C N 1
ATOM 7680 C CA . GLU C 1 419 ? 107.520 -36.037 19.130 1.00 23.81 612 GLU C CA 1
ATOM 7681 C C . GLU C 1 419 ? 108.674 -35.303 18.456 1.00 20.42 612 GLU C C 1
ATOM 7682 O O . GLU C 1 419 ? 108.657 -34.094 18.384 1.00 21.67 612 GLU C O 1
ATOM 7688 N N . ILE C 1 420 ? 109.711 -36.017 18.046 1.00 18.52 613 ILE C N 1
ATOM 7689 C CA . ILE C 1 420 ? 110.857 -35.407 17.381 1.00 14.02 613 ILE C CA 1
ATOM 7690 C C . ILE C 1 420 ? 110.891 -35.882 15.950 1.00 17.12 613 ILE C C 1
ATOM 7691 O O . ILE C 1 420 ? 110.588 -37.043 15.690 1.00 28.31 613 ILE C O 1
ATOM 7696 N N . TYR C 1 421 ? 111.224 -35.018 15.002 1.00 13.72 614 TYR C N 1
ATOM 7697 C CA . TYR C 1 421 ? 111.399 -35.495 13.626 1.00 16.02 614 TYR C CA 1
ATOM 7698 C C . TYR C 1 421 ? 112.712 -34.994 13.076 1.00 20.15 614 TYR C C 1
ATOM 7699 O O . TYR C 1 421 ? 113.218 -33.950 13.520 1.00 20.64 614 TYR C O 1
ATOM 7708 N N . SER C 1 422 ? 113.297 -35.759 12.155 1.00 21.07 615 SER C N 1
ATOM 7709 C CA . SER C 1 422 ? 114.491 -35.299 11.450 1.00 18.82 615 SER C CA 1
ATOM 7710 C C . SER C 1 422 ? 114.202 -35.396 9.978 1.00 17.38 615 SER C C 1
ATOM 7711 O O . SER C 1 422 ? 113.470 -36.299 9.552 1.00 19.64 615 SER C O 1
ATOM 7714 N N . TYR C 1 423 ? 114.734 -34.438 9.218 1.00 15.04 616 TYR C N 1
ATOM 7715 C CA . TYR C 1 423 ? 114.484 -34.385 7.784 1.00 16.44 616 TYR C CA 1
ATOM 7716 C C . TYR C 1 423 ? 115.581 -33.627 7.062 1.00 16.82 616 TYR C C 1
ATOM 7717 O O . TYR C 1 423 ? 116.369 -32.924 7.683 1.00 14.17 616 TYR C O 1
ATOM 7726 N N . LYS C 1 424 ? 115.634 -33.806 5.742 1.00 21.67 617 LYS C N 1
ATOM 7727 C CA . LYS C 1 424 ? 116.694 -33.242 4.908 1.00 22.66 617 LYS C CA 1
ATOM 7728 C C . LYS C 1 424 ? 116.115 -32.272 3.888 1.00 21.50 617 LYS C C 1
ATOM 7729 O O . LYS C 1 424 ? 115.078 -32.532 3.291 1.00 20.76 617 LYS C O 1
ATOM 7735 N N . ILE C 1 425 ? 116.784 -31.139 3.708 1.00 24.14 618 ILE C N 1
ATOM 7736 C CA . ILE C 1 425 ? 116.370 -30.163 2.712 1.00 25.67 618 ILE C CA 1
ATOM 7737 C C . ILE C 1 425 ? 116.764 -30.686 1.349 1.00 28.72 618 ILE C C 1
ATOM 7738 O O . ILE C 1 425 ? 117.956 -30.868 1.088 1.00 33.93 618 ILE C O 1
ATOM 7743 N N . PRO C 1 426 ? 115.772 -30.901 0.472 1.00 25.48 619 PRO C N 1
ATOM 7744 C CA . PRO C 1 426 ? 115.910 -31.576 -0.821 1.00 30.36 619 PRO C CA 1
ATOM 7745 C C . PRO C 1 426 ? 117.047 -31.020 -1.668 1.00 37.75 619 PRO C C 1
ATOM 7746 O O . PRO C 1 426 ? 117.184 -29.800 -1.768 1.00 38.00 619 PRO C O 1
ATOM 7750 N N . LYS C 1 427 ? 117.844 -31.895 -2.277 1.00 40.08 620 LYS C N 1
ATOM 7751 C CA . LYS C 1 427 ? 118.945 -31.433 -3.117 1.00 45.19 620 LYS C CA 1
ATOM 7752 C C . LYS C 1 427 ? 118.440 -31.114 -4.518 1.00 49.92 620 LYS C C 1
ATOM 7753 O O . LYS C 1 427 ? 119.059 -30.348 -5.267 1.00 52.98 620 LYS C O 1
ATOM 7759 N N . TYR C 1 428 ? 117.291 -31.678 -4.865 1.00 44.97 621 TYR C N 1
ATOM 7760 C CA . TYR C 1 428 ? 116.766 -31.484 -6.197 1.00 43.08 621 TYR C CA 1
ATOM 7761 C C . TYR C 1 428 ? 115.310 -31.043 -6.137 1.00 39.82 621 TYR C C 1
ATOM 7762 O O . TYR C 1 428 ? 114.535 -31.538 -5.319 1.00 34.56 621 TYR C O 1
ATOM 7771 N N . CYS C 1 429 ? 114.952 -30.077 -6.977 1.00 43.61 622 CYS C N 1
ATOM 7772 C CA . CYS C 1 429 ? 113.585 -29.551 -6.999 1.00 45.29 622 CYS C CA 1
ATOM 7773 C C . CYS C 1 429 ? 112.723 -30.349 -7.953 1.00 45.97 622 CYS C C 1
ATOM 7774 O O . CYS C 1 429 ? 111.671 -30.846 -7.566 1.00 51.56 622 CYS C O 1
ATOM 7777 N N . LYS D 2 2 ? 81.958 -35.298 13.275 1.00 90.13 30 LYS D N 1
ATOM 7778 C CA . LYS D 2 2 ? 80.954 -34.406 12.694 1.00 106.07 30 LYS D CA 1
ATOM 7779 C C . LYS D 2 2 ? 81.077 -32.967 13.220 1.00 110.18 30 LYS D C 1
ATOM 7780 O O . LYS D 2 2 ? 81.366 -32.744 14.398 1.00 103.21 30 LYS D O 1
ATOM 7786 N N . ASN D 2 3 ? 80.875 -31.994 12.331 1.00 114.87 31 ASN D N 1
ATOM 7787 C CA . ASN D 2 3 ? 80.858 -30.578 12.715 1.00 113.80 31 ASN D CA 1
ATOM 7788 C C . ASN D 2 3 ? 79.475 -30.109 13.182 1.00 115.48 31 ASN D C 1
ATOM 7789 O O . ASN D 2 3 ? 78.515 -30.099 12.407 1.00 119.03 31 ASN D O 1
ATOM 7794 N N . LEU D 2 4 ? 79.377 -29.699 14.445 1.00 109.46 32 LEU D N 1
ATOM 7795 C CA . LEU D 2 4 ? 78.087 -29.298 15.011 1.00 110.99 32 LEU D CA 1
ATOM 7796 C C . LEU D 2 4 ? 77.586 -27.981 14.421 1.00 126.03 32 LEU D C 1
ATOM 7797 O O . LEU D 2 4 ? 78.349 -27.216 13.822 1.00 129.86 32 LEU D O 1
ATOM 7802 N N . GLU D 2 5 ? 76.286 -27.747 14.590 1.00 128.74 33 GLU D N 1
ATOM 7803 C CA . GLU D 2 5 ? 75.590 -26.580 14.045 1.00 127.98 33 GLU D CA 1
ATOM 7804 C C . GLU D 2 5 ? 76.138 -25.250 14.572 1.00 122.89 33 GLU D C 1
ATOM 7805 O O . GLU D 2 5 ? 76.300 -25.081 15.785 1.00 114.14 33 GLU D O 1
ATOM 7811 N N . PRO D 2 6 ? 76.456 -24.316 13.651 1.00 119.73 34 PRO D N 1
ATOM 7812 C CA . PRO D 2 6 ? 76.935 -22.977 14.027 1.00 111.48 34 PRO D CA 1
ATOM 7813 C C . PRO D 2 6 ? 75.981 -22.273 14.990 1.00 107.53 34 PRO D C 1
ATOM 7814 O O . PRO D 2 6 ? 74.796 -22.167 14.684 1.00 113.80 34 PRO D O 1
ATOM 7818 N N . VAL D 2 7 ? 76.490 -21.774 16.115 1.00 104.99 35 VAL D N 1
ATOM 7819 C CA . VAL D 2 7 ? 75.637 -21.096 17.095 1.00 110.38 35 VAL D CA 1
ATOM 7820 C C . VAL D 2 7 ? 75.786 -19.576 16.961 1.00 110.20 35 VAL D C 1
ATOM 7821 O O . VAL D 2 7 ? 76.818 -19.001 17.317 1.00 105.51 35 VAL D O 1
ATOM 7825 N N . SER D 2 8 ? 74.747 -18.931 16.434 1.00 111.90 36 SER D N 1
ATOM 7826 C CA . SER D 2 8 ? 74.782 -17.490 16.247 1.00 107.18 36 SER D CA 1
ATOM 7827 C C . SER D 2 8 ? 74.600 -16.854 17.633 1.00 111.71 36 SER D C 1
ATOM 7828 O O . SER D 2 8 ? 73.774 -17.302 18.426 1.00 109.78 36 SER D O 1
ATOM 7831 N N . TRP D 2 9 ? 75.394 -15.833 17.936 1.00 113.52 37 TRP D N 1
ATOM 7832 C CA . TRP D 2 9 ? 75.285 -15.130 19.212 1.00 107.17 37 TRP D CA 1
ATOM 7833 C C . TRP D 2 9 ? 74.642 -13.781 18.961 1.00 116.99 37 TRP D C 1
ATOM 7834 O O . TRP D 2 9 ? 75.236 -12.906 18.321 1.00 112.27 37 TRP D O 1
ATOM 7845 N N . SER D 2 10 ? 73.401 -13.642 19.411 1.00 124.40 38 SER D N 1
ATOM 7846 C CA . SER D 2 10 ? 72.667 -12.406 19.223 1.00 126.72 38 SER D CA 1
ATOM 7847 C C . SER D 2 10 ? 71.541 -12.263 20.257 1.00 120.59 38 SER D C 1
ATOM 7848 O O . SER D 2 10 ? 71.288 -13.170 21.056 1.00 113.79 38 SER D O 1
ATOM 7851 N N . SER D 2 11 ? 70.918 -11.090 20.278 1.00 126.58 39 SER D N 1
ATOM 7852 C CA . SER D 2 11 ? 69.689 -10.873 21.030 1.00 126.38 39 SER D CA 1
ATOM 7853 C C . SER D 2 11 ? 68.538 -11.669 20.414 1.00 121.42 39 SER D C 1
ATOM 7854 O O . SER D 2 11 ? 67.684 -12.228 21.108 1.00 111.39 39 SER D O 1
ATOM 7857 N N . LEU D 2 12 ? 68.585 -11.745 19.088 1.00 119.86 40 LEU D N 1
ATOM 7858 C CA . LEU D 2 12 ? 67.520 -12.277 18.256 1.00 118.22 40 LEU D CA 1
ATOM 7859 C C . LEU D 2 12 ? 67.408 -13.782 18.350 1.00 119.37 40 LEU D C 1
ATOM 7860 O O . LEU D 2 12 ? 66.523 -14.397 17.750 1.00 122.04 40 LEU D O 1
ATOM 7865 N N . ASN D 2 13 ? 68.345 -14.370 19.071 1.00 120.92 41 ASN D N 1
ATOM 7866 C CA . ASN D 2 13 ? 68.490 -15.807 19.122 1.00 130.52 41 ASN D CA 1
ATOM 7867 C C . ASN D 2 13 ? 67.537 -16.621 20.006 1.00 135.28 41 ASN D C 1
ATOM 7868 O O . ASN D 2 13 ? 67.384 -16.340 21.199 1.00 129.62 41 ASN D O 1
ATOM 7873 N N . PRO D 2 14 ? 66.879 -17.635 19.404 1.00 135.75 42 PRO D N 1
ATOM 7874 C CA . PRO D 2 14 ? 66.195 -18.670 20.187 1.00 128.59 42 PRO D CA 1
ATOM 7875 C C . PRO D 2 14 ? 67.270 -19.590 20.771 1.00 130.74 42 PRO D C 1
ATOM 7876 O O . PRO D 2 14 ? 68.432 -19.192 20.766 1.00 137.89 42 PRO D O 1
ATOM 7880 N N . LYS D 2 15 ? 66.909 -20.735 21.336 1.00 126.75 43 LYS D N 1
ATOM 7881 C CA . LYS D 2 15 ? 67.889 -21.659 21.915 1.00 123.34 43 LYS D CA 1
ATOM 7882 C C . LYS D 2 15 ? 68.512 -21.091 23.199 1.00 122.90 43 LYS D C 1
ATOM 7883 O O . LYS D 2 15 ? 69.275 -21.781 23.871 1.00 123.05 43 LYS D O 1
ATOM 7889 N N . PHE D 2 16 ? 68.233 -19.828 23.522 1.00 124.13 44 PHE D N 1
ATOM 7890 C CA . PHE D 2 16 ? 68.586 -19.318 24.845 1.00 129.15 44 PHE D CA 1
ATOM 7891 C C . PHE D 2 16 ? 67.353 -19.456 25.731 1.00 130.86 44 PHE D C 1
ATOM 7892 O O . PHE D 2 16 ? 66.326 -18.807 25.514 1.00 128.47 44 PHE D O 1
ATOM 7900 N N . LEU D 2 17 ? 67.477 -20.334 26.719 1.00 132.72 45 LEU D N 1
ATOM 7901 C CA . LEU D 2 17 ? 66.395 -20.687 27.623 1.00 131.48 45 LEU D CA 1
ATOM 7902 C C . LEU D 2 17 ? 66.619 -19.952 28.945 1.00 127.05 45 LEU D C 1
ATOM 7903 O O . LEU D 2 17 ? 67.760 -19.864 29.394 1.00 125.45 45 LEU D O 1
ATOM 7908 N N . SER D 2 18 ? 65.565 -19.401 29.546 1.00 125.67 46 SER D N 1
ATOM 7909 C CA . SER D 2 18 ? 65.725 -18.568 30.744 1.00 130.76 46 SER D CA 1
ATOM 7910 C C . SER D 2 18 ? 66.579 -19.224 31.834 1.00 128.55 46 SER D C 1
ATOM 7911 O O . SER D 2 18 ? 67.578 -18.650 32.280 1.00 125.61 46 SER D O 1
ATOM 7914 N N . GLY D 2 19 ? 66.203 -20.425 32.257 1.00 129.64 47 GLY D N 1
ATOM 7915 C CA . GLY D 2 19 ? 66.955 -21.121 33.288 1.00 126.60 47 GLY D CA 1
ATOM 7916 C C . GLY D 2 19 ? 68.192 -21.830 32.764 1.00 125.80 47 GLY D C 1
ATOM 7917 O O . GLY D 2 19 ? 69.264 -21.773 33.375 1.00 109.68 47 GLY D O 1
ATOM 7918 N N . LYS D 2 20 ? 68.020 -22.509 31.625 1.00 136.22 48 LYS D N 1
ATOM 7919 C CA . LYS D 2 20 ? 69.063 -23.340 31.015 1.00 137.41 48 LYS D CA 1
ATOM 7920 C C . LYS D 2 20 ? 70.059 -22.605 30.104 1.00 129.85 48 LYS D C 1
ATOM 7921 O O . LYS D 2 20 ? 71.260 -22.903 30.117 1.00 114.70 48 LYS D O 1
ATOM 7927 N N . GLY D 2 21 ? 69.564 -21.671 29.295 1.00 130.95 49 GLY D N 1
ATOM 7928 C CA . GLY D 2 21 ? 70.394 -21.082 28.258 1.00 124.98 49 GLY D CA 1
ATOM 7929 C C . GLY D 2 21 ? 70.538 -22.071 27.122 1.00 126.44 49 GLY D C 1
ATOM 7930 O O . GLY D 2 21 ? 69.580 -22.748 26.744 1.00 126.34 49 GLY D O 1
ATOM 7931 N N . LEU D 2 22 ? 71.742 -22.157 26.572 1.00 131.75 50 LEU D N 1
ATOM 7932 C CA . LEU D 2 22 ? 72.024 -23.123 25.518 1.00 133.53 50 LEU D CA 1
ATOM 7933 C C . LEU D 2 22 ? 73.037 -24.166 26.009 1.00 129.39 50 LEU D C 1
ATOM 7934 O O . LEU D 2 22 ? 74.162 -23.838 26.383 1.00 120.20 50 LEU D O 1
ATOM 7939 N N . VAL D 2 23 ? 72.621 -25.427 26.001 1.00 133.85 51 VAL D N 1
ATOM 7940 C CA . VAL D 2 23 ? 73.457 -26.533 26.459 1.00 134.90 51 VAL D CA 1
ATOM 7941 C C . VAL D 2 23 ? 73.542 -27.598 25.351 1.00 138.61 51 VAL D C 1
ATOM 7942 O O . VAL D 2 23 ? 72.612 -27.746 24.558 1.00 131.95 51 VAL D O 1
ATOM 7946 N N . ILE D 2 24 ? 74.671 -28.305 25.279 1.00 141.48 52 ILE D N 1
ATOM 7947 C CA . ILE D 2 24 ? 74.901 -29.324 24.253 1.00 134.60 52 ILE D CA 1
ATOM 7948 C C . ILE D 2 24 ? 75.851 -30.407 24.746 1.00 128.39 52 ILE D C 1
ATOM 7949 O O . ILE D 2 24 ? 76.583 -30.213 25.722 1.00 122.79 52 ILE D O 1
ATOM 7954 N N . TYR D 2 25 ? 75.832 -31.555 24.075 1.00 128.09 53 TYR D N 1
ATOM 7955 C CA . TYR D 2 25 ? 76.808 -32.591 24.369 1.00 132.93 53 TYR D CA 1
ATOM 7956 C C . TYR D 2 25 ? 77.729 -32.719 23.145 1.00 133.94 53 TYR D C 1
ATOM 7957 O O . TYR D 2 25 ? 77.372 -33.285 22.113 1.00 136.05 53 TYR D O 1
ATOM 7966 N N . PRO D 2 26 ? 78.902 -32.080 23.222 1.00 127.59 54 PRO D N 1
ATOM 7967 C CA . PRO D 2 26 ? 79.868 -32.226 22.137 1.00 119.05 54 PRO D CA 1
ATOM 7968 C C . PRO D 2 26 ? 80.706 -33.489 22.289 1.00 115.79 54 PRO D C 1
ATOM 7969 O O . PRO D 2 26 ? 80.950 -33.967 23.403 1.00 110.16 54 PRO D O 1
ATOM 7973 N N . LYS D 2 27 ? 81.169 -33.994 21.153 1.00 115.38 55 LYS D N 1
ATOM 7974 C CA . LYS D 2 27 ? 82.043 -35.149 21.112 1.00 107.42 55 LYS D CA 1
ATOM 7975 C C . LYS D 2 27 ? 83.448 -34.581 21.002 1.00 97.57 55 LYS D C 1
ATOM 7976 O O . LYS D 2 27 ? 83.645 -33.591 20.294 1.00 100.24 55 LYS D O 1
ATOM 7982 N N . ILE D 2 28 ? 84.424 -35.178 21.681 1.00 89.32 56 ILE D N 1
ATOM 7983 C CA . ILE D 2 28 ? 85.796 -34.704 21.544 1.00 84.36 56 ILE D CA 1
ATOM 7984 C C . ILE D 2 28 ? 86.144 -34.814 20.060 1.00 92.05 56 ILE D C 1
ATOM 7985 O O . ILE D 2 28 ? 85.909 -35.854 19.444 1.00 98.84 56 ILE D O 1
ATOM 7990 N N . GLY D 2 29 ? 86.693 -33.749 19.482 1.00 85.91 57 GLY D N 1
ATOM 7991 C CA . GLY D 2 29 ? 87.004 -33.753 18.061 1.00 96.55 57 GLY D CA 1
ATOM 7992 C C . GLY D 2 29 ? 85.888 -33.273 17.138 1.00 97.83 57 GLY D C 1
ATOM 7993 O O . GLY D 2 29 ? 85.890 -33.563 15.937 1.00 95.09 57 GLY D O 1
ATOM 7994 N N . ASP D 2 30 ? 84.932 -32.535 17.692 1.00 94.95 58 ASP D N 1
ATOM 7995 C CA . ASP D 2 30 ? 83.830 -31.993 16.903 1.00 99.11 58 ASP D CA 1
ATOM 7996 C C . ASP D 2 30 ? 84.055 -30.516 16.632 1.00 95.72 58 ASP D C 1
ATOM 7997 O O . ASP D 2 30 ? 84.434 -29.764 17.530 1.00 91.12 58 ASP D O 1
ATOM 8002 N N . LYS D 2 31 ? 83.831 -30.107 15.387 1.00 96.97 59 LYS D N 1
ATOM 8003 C CA . LYS D 2 31 ? 83.933 -28.700 15.025 1.00 96.86 59 LYS D CA 1
ATOM 8004 C C . LYS D 2 31 ? 82.664 -27.973 15.495 1.00 107.08 59 LYS D C 1
ATOM 8005 O O . LYS D 2 31 ? 81.592 -28.577 15.592 1.00 112.19 59 LYS D O 1
ATOM 8011 N N . LEU D 2 32 ? 82.794 -26.681 15.792 1.00 104.03 60 LEU D N 1
ATOM 8012 C CA . LEU D 2 32 ? 81.672 -25.842 16.219 1.00 97.58 60 LEU D CA 1
ATOM 8013 C C . LEU D 2 32 ? 81.962 -24.401 15.818 1.00 93.47 60 LEU D C 1
ATOM 8014 O O . LEU D 2 32 ? 83.110 -23.974 15.842 1.00 93.26 60 LEU D O 1
ATOM 8019 N N . ASP D 2 33 ? 80.935 -23.634 15.481 1.00 95.50 61 ASP D N 1
ATOM 8020 C CA . ASP D 2 33 ? 81.164 -22.264 15.026 1.00 95.31 61 ASP D CA 1
ATOM 8021 C C . ASP D 2 33 ? 80.313 -21.234 15.799 1.00 99.68 61 ASP D C 1
ATOM 8022 O O . ASP D 2 33 ? 79.102 -21.415 15.939 1.00 106.28 61 ASP D O 1
ATOM 8027 N N . ILE D 2 34 ? 80.951 -20.179 16.322 1.00 96.23 62 ILE D N 1
ATOM 8028 C CA . ILE D 2 34 ? 80.237 -19.036 16.927 1.00 89.20 62 ILE D CA 1
ATOM 8029 C C . ILE D 2 34 ? 80.389 -17.781 16.051 1.00 89.42 62 ILE D C 1
ATOM 8030 O O . ILE D 2 34 ? 81.510 -17.348 15.778 1.00 88.68 62 ILE D O 1
ATOM 8035 N N . ILE D 2 35 ? 79.274 -17.181 15.637 1.00 90.42 63 ILE D N 1
ATOM 8036 C CA . ILE D 2 35 ? 79.310 -16.052 14.704 1.00 93.79 63 ILE D CA 1
ATOM 8037 C C . ILE D 2 35 ? 78.747 -14.775 15.338 1.00 96.45 63 ILE D C 1
ATOM 8038 O O . ILE D 2 35 ? 77.834 -14.829 16.160 1.00 97.21 63 ILE D O 1
ATOM 8043 N N . CYS D 2 36 ? 79.307 -13.628 14.955 1.00 98.97 64 CYS D N 1
ATOM 8044 C CA . CYS D 2 36 ? 78.792 -12.335 15.393 1.00 103.89 64 CYS D CA 1
ATOM 8045 C C . CYS D 2 36 ? 78.096 -11.710 14.205 1.00 107.76 64 CYS D C 1
ATOM 8046 O O . CYS D 2 36 ? 78.748 -11.215 13.286 1.00 112.27 64 CYS D O 1
ATOM 8049 N N . PRO D 2 37 ? 76.759 -11.734 14.211 1.00 101.53 65 PRO D N 1
ATOM 8050 C CA . PRO D 2 37 ? 76.064 -11.307 12.999 1.00 106.92 65 PRO D CA 1
ATOM 8051 C C . PRO D 2 37 ? 76.191 -9.813 12.731 1.00 108.36 65 PRO D C 1
ATOM 8052 O O . PRO D 2 37 ? 76.161 -9.018 13.664 1.00 108.27 65 PRO D O 1
ATOM 8056 N N . ARG D 2 38 ? 76.335 -9.447 11.464 1.00 109.26 66 ARG D N 1
ATOM 8057 C CA . ARG D 2 38 ? 76.443 -8.050 11.072 1.00 115.89 66 ARG D CA 1
ATOM 8058 C C . ARG D 2 38 ? 75.036 -7.541 10.729 1.00 132.98 66 ARG D C 1
ATOM 8059 O O . ARG D 2 38 ? 74.391 -8.066 9.827 1.00 138.95 66 ARG D O 1
ATOM 8067 N N . ALA D 2 39 ? 74.583 -6.507 11.439 1.00 138.87 67 ALA D N 1
ATOM 8068 C CA . ALA D 2 39 ? 73.171 -6.067 11.459 1.00 142.13 67 ALA D CA 1
ATOM 8069 C C . ALA D 2 39 ? 72.602 -5.468 10.152 1.00 152.91 67 ALA D C 1
ATOM 8070 O O . ALA D 2 39 ? 73.251 -4.654 9.486 1.00 145.48 67 ALA D O 1
ATOM 8072 N N . GLU D 2 40 ? 71.373 -5.879 9.817 1.00 157.26 68 GLU D N 1
ATOM 8073 C CA . GLU D 2 40 ? 70.653 -5.476 8.593 1.00 159.23 68 GLU D CA 1
ATOM 8074 C C . GLU D 2 40 ? 69.960 -4.115 8.699 1.00 161.84 68 GLU D C 1
ATOM 8075 O O . GLU D 2 40 ? 69.628 -3.681 9.792 1.00 163.25 68 GLU D O 1
ATOM 8081 N N . ALA D 2 41 ? 69.771 -3.433 7.566 1.00 163.93 69 ALA D N 1
ATOM 8082 C CA . ALA D 2 41 ? 69.131 -2.116 7.574 1.00 158.65 69 ALA D CA 1
ATOM 8083 C C . ALA D 2 41 ? 67.823 -2.212 8.352 1.00 160.30 69 ALA D C 1
ATOM 8084 O O . ALA D 2 41 ? 67.007 -3.095 8.101 1.00 160.71 69 ALA D O 1
ATOM 8086 N N . GLY D 2 42 ? 67.633 -1.291 9.292 1.00 157.54 70 GLY D N 1
ATOM 8087 C CA . GLY D 2 42 ? 66.494 -1.331 10.193 1.00 157.44 70 GLY D CA 1
ATOM 8088 C C . GLY D 2 42 ? 66.764 -2.176 11.439 1.00 156.77 70 GLY D C 1
ATOM 8089 O O . GLY D 2 42 ? 65.957 -2.177 12.368 1.00 158.88 70 GLY D O 1
ATOM 8090 N N . ARG D 2 43 ? 67.890 -2.899 11.453 1.00 154.33 71 ARG D N 1
ATOM 8091 C CA . ARG D 2 43 ? 68.357 -3.604 12.654 1.00 150.09 71 ARG D CA 1
ATOM 8092 C C . ARG D 2 43 ? 69.437 -2.823 13.390 1.00 148.05 71 ARG D C 1
ATOM 8093 O O . ARG D 2 43 ? 70.265 -2.155 12.768 1.00 137.91 71 ARG D O 1
ATOM 8101 N N . PRO D 2 44 ? 69.424 -2.890 14.733 1.00 147.54 72 PRO D N 1
ATOM 8102 C CA . PRO D 2 44 ? 70.560 -2.365 15.492 1.00 143.79 72 PRO D CA 1
ATOM 8103 C C . PRO D 2 44 ? 71.668 -3.420 15.640 1.00 144.77 72 PRO D C 1
ATOM 8104 O O . PRO D 2 44 ? 71.359 -4.617 15.727 1.00 145.14 72 PRO D O 1
ATOM 8108 N N . TYR D 2 45 ? 72.930 -2.993 15.670 1.00 138.99 73 TYR D N 1
ATOM 8109 C CA . TYR D 2 45 ? 74.061 -3.916 15.841 1.00 131.19 73 TYR D CA 1
ATOM 8110 C C . TYR D 2 45 ? 74.165 -4.429 17.259 1.00 127.00 73 TYR D C 1
ATOM 8111 O O . TYR D 2 45 ? 73.660 -3.819 18.196 1.00 128.82 73 TYR D O 1
ATOM 8120 N N . GLU D 2 46 ? 74.840 -5.555 17.414 1.00 120.70 74 GLU D N 1
ATOM 8121 C CA . GLU D 2 46 ? 75.042 -6.111 18.731 1.00 112.34 74 GLU D CA 1
ATOM 8122 C C . GLU D 2 46 ? 76.507 -6.119 19.133 1.00 105.52 74 GLU D C 1
ATOM 8123 O O . GLU D 2 46 ? 77.346 -6.670 18.428 1.00 108.62 74 GLU D O 1
ATOM 8129 N N . TYR D 2 47 ? 76.808 -5.478 20.259 1.00 104.36 75 TYR D N 1
ATOM 8130 C CA . TYR D 2 47 ? 78.170 -5.442 20.796 1.00 101.91 75 TYR D CA 1
ATOM 8131 C C . TYR D 2 47 ? 78.325 -6.305 22.047 1.00 97.21 75 TYR D C 1
ATOM 8132 O O . TYR D 2 47 ? 77.590 -6.141 23.016 1.00 99.63 75 TYR D O 1
ATOM 8141 N N . TYR D 2 48 ? 79.341 -7.158 22.069 1.00 94.94 76 TYR D N 1
ATOM 8142 C CA . TYR D 2 48 ? 79.523 -8.061 23.202 1.00 98.97 76 TYR D CA 1
ATOM 8143 C C . TYR D 2 48 ? 80.988 -8.445 23.434 1.00 91.68 76 TYR D C 1
ATOM 8144 O O . TYR D 2 48 ? 81.820 -8.332 22.536 1.00 86.44 76 TYR D O 1
ATOM 8153 N N . LYS D 2 49 ? 81.278 -8.912 24.646 1.00 88.82 77 LYS D N 1
ATOM 8154 C CA . LYS D 2 49 ? 82.575 -9.480 24.991 1.00 74.27 77 LYS D CA 1
ATOM 8155 C C . LYS D 2 49 ? 82.319 -10.851 25.594 1.00 83.12 77 LYS D C 1
ATOM 8156 O O . LYS D 2 49 ? 81.885 -10.959 26.740 1.00 83.26 77 LYS D O 1
ATOM 8162 N N . LEU D 2 50 ? 82.663 -11.898 24.851 1.00 84.92 78 LEU D N 1
ATOM 8163 C CA . LEU D 2 50 ? 82.347 -13.259 25.268 1.00 78.64 78 LEU D CA 1
ATOM 8164 C C . LEU D 2 50 ? 83.444 -13.773 26.170 1.00 75.20 78 LEU D C 1
ATOM 8165 O O . LEU D 2 50 ? 84.584 -13.897 25.742 1.00 78.63 78 LEU D O 1
ATOM 8170 N N . TYR D 2 51 ? 83.107 -14.087 27.411 1.00 75.61 79 TYR D N 1
ATOM 8171 C CA . TYR D 2 51 ? 84.113 -14.606 28.315 1.00 78.84 79 TYR D CA 1
ATOM 8172 C C . TYR D 2 51 ? 84.002 -16.117 28.516 1.00 89.36 79 TYR D C 1
ATOM 8173 O O . TYR D 2 51 ? 82.979 -16.733 28.185 1.00 94.24 79 TYR D O 1
ATOM 8182 N N . LEU D 2 52 ? 85.045 -16.680 29.127 1.00 88.79 80 LEU D N 1
ATOM 8183 C CA . LEU D 2 52 ? 85.072 -18.060 29.608 1.00 88.46 80 LEU D CA 1
ATOM 8184 C C . LEU D 2 52 ? 85.130 -18.077 31.121 1.00 97.73 80 LEU D C 1
ATOM 8185 O O . LEU D 2 52 ? 86.080 -17.560 31.723 1.00 92.94 80 LEU D O 1
ATOM 8190 N N . VAL D 2 53 ? 84.133 -18.722 31.719 1.00 103.39 81 VAL D N 1
ATOM 8191 C CA . VAL D 2 53 ? 83.906 -18.672 33.153 1.00 104.73 81 VAL D CA 1
ATOM 8192 C C . VAL D 2 53 ? 83.742 -20.050 33.806 1.00 104.72 81 VAL D C 1
ATOM 8193 O O . VAL D 2 53 ? 83.269 -21.006 33.175 1.00 101.43 81 VAL D O 1
ATOM 8197 N N . ARG D 2 54 ? 84.110 -20.123 35.086 1.00 102.27 82 ARG D N 1
ATOM 8198 C CA . ARG D 2 54 ? 83.887 -21.306 35.917 1.00 108.56 82 ARG D CA 1
ATOM 8199 C C . ARG D 2 54 ? 82.437 -21.225 36.428 1.00 115.79 82 ARG D C 1
ATOM 8200 O O . ARG D 2 54 ? 81.813 -20.171 36.304 1.00 120.28 82 ARG D O 1
ATOM 8208 N N . PRO D 2 55 ? 81.881 -22.322 36.979 1.00 113.99 83 PRO D N 1
ATOM 8209 C CA . PRO D 2 55 ? 80.451 -22.320 37.362 1.00 115.07 83 PRO D CA 1
ATOM 8210 C C . PRO D 2 55 ? 79.954 -21.155 38.273 1.00 109.62 83 PRO D C 1
ATOM 8211 O O . PRO D 2 55 ? 78.868 -20.589 38.024 1.00 107.76 83 PRO D O 1
ATOM 8215 N N . GLU D 2 56 ? 80.735 -20.805 39.297 1.00 106.23 84 GLU D N 1
ATOM 8216 C CA . GLU D 2 56 ? 80.385 -19.734 40.244 1.00 109.71 84 GLU D CA 1
ATOM 8217 C C . GLU D 2 56 ? 80.079 -18.411 39.551 1.00 104.36 84 GLU D C 1
ATOM 8218 O O . GLU D 2 56 ? 79.181 -17.649 39.955 1.00 102.13 84 GLU D O 1
ATOM 8224 N N . GLN D 2 57 ? 80.859 -18.144 38.515 1.00 101.30 85 GLN D N 1
ATOM 8225 C CA . GLN D 2 57 ? 80.712 -16.944 37.717 1.00 106.15 85 GLN D CA 1
ATOM 8226 C C . GLN D 2 57 ? 79.494 -17.103 36.803 1.00 107.45 85 GLN D C 1
ATOM 8227 O O . GLN D 2 57 ? 78.908 -16.120 36.348 1.00 107.14 85 GLN D O 1
ATOM 8233 N N . ALA D 2 58 ? 79.108 -18.349 36.541 1.00 105.26 86 ALA D N 1
ATOM 8234 C CA . ALA D 2 58 ? 77.996 -18.597 35.638 1.00 104.66 86 ALA D CA 1
ATOM 8235 C C . ALA D 2 58 ? 76.712 -18.216 36.342 1.00 115.59 86 ALA D C 1
ATOM 8236 O O . ALA D 2 58 ? 75.828 -17.599 35.744 1.00 114.12 86 ALA D O 1
ATOM 8238 N N . ALA D 2 59 ? 76.617 -18.576 37.621 1.00 122.80 87 ALA D N 1
ATOM 8239 C CA . ALA D 2 59 ? 75.479 -18.138 38.436 1.00 114.68 87 ALA D CA 1
ATOM 8240 C C . ALA D 2 59 ? 75.540 -16.639 38.724 1.00 115.83 87 ALA D C 1
ATOM 8241 O O . ALA D 2 59 ? 74.549 -15.923 38.562 1.00 114.65 87 ALA D O 1
ATOM 8243 N N . ALA D 2 60 ? 76.723 -16.169 39.121 1.00 115.53 88 ALA D N 1
ATOM 8244 C CA . ALA D 2 60 ? 76.892 -14.784 39.561 1.00 110.41 88 ALA D CA 1
ATOM 8245 C C . ALA D 2 60 ? 76.717 -13.732 38.465 1.00 107.96 88 ALA D C 1
ATOM 8246 O O . ALA D 2 60 ? 76.304 -12.611 38.752 1.00 114.97 88 ALA D O 1
ATOM 8248 N N . CYS D 2 61 ? 77.021 -14.100 37.225 1.00 103.62 89 CYS D N 1
ATOM 8249 C CA . CYS D 2 61 ? 77.095 -13.152 36.120 1.00 104.41 89 CYS D CA 1
ATOM 8250 C C . CYS D 2 61 ? 78.129 -12.075 36.462 1.00 102.34 89 CYS D C 1
ATOM 8251 O O . CYS D 2 61 ? 77.876 -10.874 36.323 1.00 96.62 89 CYS D O 1
ATOM 8254 N N . SER D 2 62 ? 79.307 -12.530 36.886 1.00 102.99 90 SER D N 1
ATOM 8255 C CA . SER D 2 62 ? 80.432 -11.654 37.195 1.00 98.76 90 SER D CA 1
ATOM 8256 C C . SER D 2 62 ? 81.725 -12.161 36.538 1.00 99.87 90 SER D C 1
ATOM 8257 O O . SER D 2 62 ? 82.181 -13.273 36.821 1.00 99.55 90 SER D O 1
ATOM 8260 N N . THR D 2 63 ? 82.327 -11.328 35.687 1.00 94.99 91 THR D N 1
ATOM 8261 C CA . THR D 2 63 ? 83.543 -11.707 34.967 1.00 86.37 91 THR D CA 1
ATOM 8262 C C . THR D 2 63 ? 84.814 -11.099 35.545 1.00 82.61 91 THR D C 1
ATOM 8263 O O . THR D 2 63 ? 85.895 -11.227 34.977 1.00 78.75 91 THR D O 1
ATOM 8267 N N . VAL D 2 64 ? 84.679 -10.428 36.678 1.00 89.18 92 VAL D N 1
ATOM 8268 C CA . VAL D 2 64 ? 85.794 -9.697 37.255 1.00 92.03 92 VAL D CA 1
ATOM 8269 C C . VAL D 2 64 ? 86.913 -10.625 37.717 1.00 89.78 92 VAL D C 1
ATOM 8270 O O . VAL D 2 64 ? 88.085 -10.274 37.595 1.00 87.51 92 VAL D O 1
ATOM 8274 N N . LEU D 2 65 ? 86.546 -11.814 38.203 1.00 91.31 93 LEU D N 1
ATOM 8275 C CA . LEU D 2 65 ? 87.453 -12.649 38.997 1.00 99.19 93 LEU D CA 1
ATOM 8276 C C . LEU D 2 65 ? 88.724 -13.025 38.211 1.00 101.48 93 LEU D C 1
ATOM 8277 O O . LEU D 2 65 ? 89.804 -12.550 38.557 1.00 104.77 93 LEU D O 1
ATOM 8282 N N . ASP D 2 66 ? 88.612 -13.821 37.144 1.00 99.69 94 ASP D N 1
ATOM 8283 C CA . ASP D 2 66 ? 89.715 -13.940 36.173 1.00 87.96 94 ASP D CA 1
ATOM 8284 C C . ASP D 2 66 ? 89.143 -13.892 34.771 1.00 86.40 94 ASP D C 1
ATOM 8285 O O . ASP D 2 66 ? 88.157 -14.564 34.468 1.00 88.85 94 ASP D O 1
ATOM 8290 N N . PRO D 2 67 ? 89.741 -13.055 33.918 1.00 82.80 95 PRO D N 1
ATOM 8291 C CA . PRO D 2 67 ? 89.284 -12.932 32.535 1.00 78.38 95 PRO D CA 1
ATOM 8292 C C . PRO D 2 67 ? 89.885 -13.929 31.558 1.00 77.25 95 PRO D C 1
ATOM 8293 O O . PRO D 2 67 ? 91.101 -13.956 31.403 1.00 82.05 95 PRO D O 1
ATOM 8297 N N . ASN D 2 68 ? 89.078 -14.728 30.887 1.00 72.22 96 ASN D N 1
ATOM 8298 C CA . ASN D 2 68 ? 89.554 -15.305 29.641 1.00 75.01 96 ASN D CA 1
ATOM 8299 C C . ASN D 2 68 ? 88.643 -14.774 28.575 1.00 73.65 96 ASN D C 1
ATOM 8300 O O . ASN D 2 68 ? 87.565 -15.318 28.348 1.00 76.98 96 ASN D O 1
ATOM 8305 N N . VAL D 2 69 ? 89.093 -13.763 27.852 1.00 68.39 97 VAL D N 1
ATOM 8306 C CA . VAL D 2 69 ? 88.216 -13.188 26.851 1.00 65.73 97 VAL D CA 1
ATOM 8307 C C . VAL D 2 69 ? 88.471 -13.909 25.551 1.00 63.75 97 VAL D C 1
ATOM 8308 O O . VAL D 2 69 ? 89.587 -13.930 25.056 1.00 69.04 97 VAL D O 1
ATOM 8312 N N . LEU D 2 70 ? 87.439 -14.556 25.036 1.00 60.28 98 LEU D N 1
ATOM 8313 C CA . LEU D 2 70 ? 87.589 -15.284 23.801 1.00 57.55 98 LEU D CA 1
ATOM 8314 C C . LEU D 2 70 ? 87.353 -14.361 22.617 1.00 56.16 98 LEU D C 1
ATOM 8315 O O . LEU D 2 70 ? 88.265 -14.092 21.842 1.00 54.90 98 LEU D O 1
ATOM 8320 N N . VAL D 2 71 ? 86.132 -13.869 22.472 1.00 64.09 99 VAL D N 1
ATOM 8321 C CA . VAL D 2 71 ? 85.812 -12.995 21.343 1.00 70.93 99 VAL D CA 1
ATOM 8322 C C . VAL D 2 71 ? 85.224 -11.655 21.756 1.00 75.56 99 VAL D C 1
ATOM 8323 O O . VAL D 2 71 ? 84.651 -11.519 22.830 1.00 80.50 99 VAL D O 1
ATOM 8327 N N . THR D 2 72 ? 85.364 -10.672 20.873 1.00 75.81 100 THR D N 1
ATOM 8328 C CA . THR D 2 72 ? 84.746 -9.362 21.037 1.00 73.96 100 THR D CA 1
ATOM 8329 C C . THR D 2 72 ? 84.093 -8.938 19.732 1.00 79.15 100 THR D C 1
ATOM 8330 O O . THR D 2 72 ? 84.798 -8.767 18.736 1.00 77.06 100 THR D O 1
ATOM 8334 N N . CYS D 2 73 ? 82.765 -8.775 19.701 1.00 87.19 101 CYS D N 1
ATOM 8335 C CA . CYS D 2 73 ? 82.163 -8.373 18.430 1.00 90.70 101 CYS D CA 1
ATOM 8336 C C . CYS D 2 73 ? 82.014 -6.882 18.485 1.00 89.81 101 CYS D C 1
ATOM 8337 O O . CYS D 2 73 ? 80.963 -6.362 18.844 1.00 95.27 101 CYS D O 1
ATOM 8340 N N . ASN D 2 74 ? 83.071 -6.206 18.065 1.00 90.59 102 ASN D N 1
ATOM 8341 C CA . ASN D 2 74 ? 83.108 -4.760 18.023 1.00 90.86 102 ASN D CA 1
ATOM 8342 C C . ASN D 2 74 ? 82.997 -4.242 16.602 1.00 93.27 102 ASN D C 1
ATOM 8343 O O . ASN D 2 74 ? 83.151 -3.048 16.351 1.00 93.91 102 ASN D O 1
ATOM 8348 N N . LYS D 2 75 ? 82.788 -5.150 15.658 1.00 88.25 103 LYS D N 1
ATOM 8349 C CA . LYS D 2 75 ? 82.680 -4.717 14.280 1.00 92.07 103 LYS D CA 1
ATOM 8350 C C . LYS D 2 75 ? 81.383 -5.053 13.538 1.00 96.52 103 LYS D C 1
ATOM 8351 O O . LYS D 2 75 ? 81.034 -6.220 13.381 1.00 93.32 103 LYS D O 1
ATOM 8357 N N . PRO D 2 76 ? 80.621 -4.019 13.151 1.00 104.46 104 PRO D N 1
ATOM 8358 C CA . PRO D 2 76 ? 79.676 -4.176 12.049 1.00 100.44 104 PRO D CA 1
ATOM 8359 C C . PRO D 2 76 ? 80.496 -3.975 10.781 1.00 106.18 104 PRO D C 1
ATOM 8360 O O . PRO D 2 76 ? 81.702 -3.752 10.905 1.00 112.74 104 PRO D O 1
ATOM 8364 N N . HIS D 2 77 ? 79.884 -4.075 9.603 1.00 109.37 105 HIS D N 1
ATOM 8365 C CA . HIS D 2 77 ? 80.582 -3.978 8.305 1.00 118.41 105 HIS D CA 1
ATOM 8366 C C . HIS D 2 77 ? 81.538 -5.146 8.044 1.00 117.73 105 HIS D C 1
ATOM 8367 O O . HIS D 2 77 ? 81.970 -5.358 6.912 1.00 117.65 105 HIS D O 1
ATOM 8374 N N . GLN D 2 78 ? 81.894 -5.866 9.100 1.00 113.39 106 GLN D N 1
ATOM 8375 C CA . GLN D 2 78 ? 82.757 -7.028 9.001 1.00 109.63 106 GLN D CA 1
ATOM 8376 C C . GLN D 2 78 ? 82.228 -8.052 9.995 1.00 104.71 106 GLN D C 1
ATOM 8377 O O . GLN D 2 78 ? 81.971 -7.720 11.151 1.00 100.65 106 GLN D O 1
ATOM 8383 N N . GLU D 2 79 ? 82.026 -9.278 9.538 1.00 105.27 107 GLU D N 1
ATOM 8384 C CA . GLU D 2 79 ? 81.469 -10.331 10.376 1.00 106.45 107 GLU D CA 1
ATOM 8385 C C . GLU D 2 79 ? 82.582 -11.119 11.078 1.00 100.28 107 GLU D C 1
ATOM 8386 O O . GLU D 2 79 ? 83.521 -11.575 10.431 1.00 101.43 107 GLU D O 1
ATOM 8392 N N . ILE D 2 80 ? 82.461 -11.326 12.383 1.00 90.80 108 ILE D N 1
ATOM 8393 C CA . ILE D 2 80 ? 83.520 -11.993 13.129 1.00 86.38 108 ILE D CA 1
ATOM 8394 C C . ILE D 2 80 ? 83.118 -13.440 13.380 1.00 89.74 108 ILE D C 1
ATOM 8395 O O . ILE D 2 80 ? 81.937 -13.723 13.553 1.00 93.38 108 ILE D O 1
ATOM 8400 N N . ARG D 2 81 ? 84.098 -14.351 13.383 1.00 97.27 109 ARG D N 1
ATOM 8401 C CA . ARG D 2 81 ? 83.839 -15.780 13.584 1.00 91.83 109 ARG D CA 1
ATOM 8402 C C . ARG D 2 81 ? 84.815 -16.409 14.588 1.00 77.50 109 ARG D C 1
ATOM 8403 O O . ARG D 2 81 ? 85.944 -15.940 14.762 1.00 72.51 109 ARG D O 1
ATOM 8411 N N . PHE D 2 82 ? 84.358 -17.466 15.253 1.00 71.43 110 PHE D N 1
ATOM 8412 C CA . PHE D 2 82 ? 85.163 -18.189 16.236 1.00 73.81 110 PHE D CA 1
ATOM 8413 C C . PHE D 2 82 ? 84.967 -19.711 16.063 1.00 88.32 110 PHE D C 1
ATOM 8414 O O . PHE D 2 82 ? 83.875 -20.217 16.345 1.00 96.05 110 PHE D O 1
ATOM 8422 N N . THR D 2 83 ? 86.004 -20.450 15.649 1.00 84.69 111 THR D N 1
ATOM 8423 C CA . THR D 2 83 ? 85.861 -21.899 15.442 1.00 72.39 111 THR D CA 1
ATOM 8424 C C . THR D 2 83 ? 86.538 -22.672 16.572 1.00 71.99 111 THR D C 1
ATOM 8425 O O . THR D 2 83 ? 87.730 -22.513 16.821 1.00 69.66 111 THR D O 1
ATOM 8429 N N . ILE D 2 84 ? 85.770 -23.521 17.247 1.00 79.62 112 ILE D N 1
ATOM 8430 C CA . ILE D 2 84 ? 86.281 -24.278 18.385 1.00 78.19 112 ILE D CA 1
ATOM 8431 C C . ILE D 2 84 ? 86.157 -25.796 18.177 1.00 85.67 112 ILE D C 1
ATOM 8432 O O . ILE D 2 84 ? 85.055 -26.343 18.062 1.00 84.60 112 ILE D O 1
ATOM 8437 N N . LYS D 2 85 ? 87.310 -26.464 18.152 1.00 89.49 113 LYS D N 1
ATOM 8438 C CA . LYS D 2 85 ? 87.380 -27.923 18.087 1.00 82.65 113 LYS D CA 1
ATOM 8439 C C . LYS D 2 85 ? 87.697 -28.444 19.476 1.00 78.06 113 LYS D C 1
ATOM 8440 O O . LYS D 2 85 ? 88.550 -27.914 20.188 1.00 75.46 113 LYS D O 1
ATOM 8446 N N . PHE D 2 86 ? 87.021 -29.514 19.849 1.00 81.86 114 PHE D N 1
ATOM 8447 C CA . PHE D 2 86 ? 86.918 -29.880 21.247 1.00 83.95 114 PHE D CA 1
ATOM 8448 C C . PHE D 2 86 ? 88.066 -30.754 21.698 1.00 82.52 114 PHE D C 1
ATOM 8449 O O . PHE D 2 86 ? 88.059 -31.309 22.791 1.00 83.00 114 PHE D O 1
ATOM 8457 N N . GLN D 2 87 ? 89.074 -30.822 20.841 1.00 84.37 115 GLN D N 1
ATOM 8458 C CA . GLN D 2 87 ? 90.366 -31.385 21.194 1.00 81.63 115 GLN D CA 1
ATOM 8459 C C . GLN D 2 87 ? 90.930 -30.519 22.292 1.00 74.10 115 GLN D C 1
ATOM 8460 O O . GLN D 2 87 ? 90.456 -29.404 22.493 1.00 75.20 115 GLN D O 1
ATOM 8466 N N . GLU D 2 88 ? 91.929 -30.998 23.019 1.00 66.09 116 GLU D N 1
ATOM 8467 C CA . GLU D 2 88 ? 92.633 -30.053 23.868 1.00 69.71 116 GLU D CA 1
ATOM 8468 C C . GLU D 2 88 ? 93.683 -29.382 23.019 1.00 71.42 116 GLU D C 1
ATOM 8469 O O . GLU D 2 88 ? 93.658 -29.547 21.797 1.00 78.66 116 GLU D O 1
ATOM 8475 N N . PHE D 2 89 ? 94.599 -28.636 23.637 1.00 58.83 117 PHE D N 1
ATOM 8476 C CA . PHE D 2 89 ? 95.596 -27.907 22.854 1.00 57.12 117 PHE D CA 1
ATOM 8477 C C . PHE D 2 89 ? 94.947 -26.865 21.915 1.00 61.76 117 PHE D C 1
ATOM 8478 O O . PHE D 2 89 ? 95.035 -26.949 20.687 1.00 58.33 117 PHE D O 1
ATOM 8486 N N . SER D 2 90 ? 94.156 -25.981 22.507 1.00 61.06 118 SER D N 1
ATOM 8487 C CA . SER D 2 90 ? 93.751 -24.742 21.863 1.00 55.71 118 SER D CA 1
ATOM 8488 C C . SER D 2 90 ? 94.896 -23.735 21.928 1.00 58.18 118 SER D C 1
ATOM 8489 O O . SER D 2 90 ? 95.749 -23.833 22.823 1.00 52.96 118 SER D O 1
ATOM 8492 N N . PRO D 2 91 ? 94.926 -22.770 20.979 1.00 60.84 119 PRO D N 1
ATOM 8493 C CA . PRO D 2 91 ? 95.942 -21.707 20.997 1.00 53.61 119 PRO D CA 1
ATOM 8494 C C . PRO D 2 91 ? 95.540 -20.520 21.852 1.00 53.93 119 PRO D C 1
ATOM 8495 O O . PRO D 2 91 ? 95.673 -19.404 21.379 1.00 60.73 119 PRO D O 1
ATOM 8499 N N . ASN D 2 92 ? 95.143 -20.746 23.098 1.00 54.87 120 ASN D N 1
ATOM 8500 C CA . ASN D 2 92 ? 94.558 -19.714 23.954 1.00 52.20 120 ASN D CA 1
ATOM 8501 C C . ASN D 2 92 ? 95.662 -19.096 24.775 1.00 61.20 120 ASN D C 1
ATOM 8502 O O . ASN D 2 92 ? 96.604 -19.795 25.137 1.00 69.88 120 ASN D O 1
ATOM 8507 N N . TYR D 2 93 ? 95.585 -17.796 25.058 1.00 53.51 121 TYR D N 1
ATOM 8508 C CA . TYR D 2 93 ? 96.720 -17.152 25.717 1.00 52.79 121 TYR D CA 1
ATOM 8509 C C . TYR D 2 93 ? 96.915 -17.668 27.128 1.00 61.15 121 TYR D C 1
ATOM 8510 O O . TYR D 2 93 ? 98.051 -17.868 27.576 1.00 60.12 121 TYR D O 1
ATOM 8519 N N . MET D 2 94 ? 95.813 -17.878 27.838 1.00 63.84 122 MET D N 1
ATOM 8520 C CA . MET D 2 94 ? 95.928 -18.286 29.228 1.00 70.88 122 MET D CA 1
ATOM 8521 C C . MET D 2 94 ? 96.268 -19.761 29.265 1.00 70.85 122 MET D C 1
ATOM 8522 O O . MET D 2 94 ? 96.897 -20.276 30.197 1.00 66.68 122 MET D O 1
ATOM 8527 N N . GLY D 2 95 ? 95.925 -20.385 28.147 1.00 70.52 123 GLY D N 1
ATOM 8528 C CA . GLY D 2 95 ? 96.038 -21.805 27.901 1.00 70.30 123 GLY D CA 1
ATOM 8529 C C . GLY D 2 95 ? 94.669 -22.370 28.186 1.00 66.58 123 GLY D C 1
ATOM 8530 O O . GLY D 2 95 ? 94.023 -22.017 29.164 1.00 72.65 123 GLY D O 1
ATOM 8531 N N . LEU D 2 96 ? 94.244 -23.293 27.347 1.00 60.69 124 LEU D N 1
ATOM 8532 C CA . LEU D 2 96 ? 92.914 -23.837 27.472 1.00 62.77 124 LEU D CA 1
ATOM 8533 C C . LEU D 2 96 ? 92.910 -25.276 27.044 1.00 75.71 124 LEU D C 1
ATOM 8534 O O . LEU D 2 96 ? 93.397 -25.597 25.963 1.00 78.84 124 LEU D O 1
ATOM 8539 N N . GLU D 2 97 ? 92.339 -26.140 27.869 1.00 75.54 125 GLU D N 1
ATOM 8540 C CA . GLU D 2 97 ? 92.313 -27.554 27.562 1.00 68.55 125 GLU D CA 1
ATOM 8541 C C . GLU D 2 97 ? 90.898 -28.058 27.515 1.00 74.47 125 GLU D C 1
ATOM 8542 O O . GLU D 2 97 ? 90.099 -27.727 28.385 1.00 85.59 125 GLU D O 1
ATOM 8548 N N . PHE D 2 98 ? 90.575 -28.842 26.494 1.00 78.00 126 PHE D N 1
ATOM 8549 C CA . PHE D 2 98 ? 89.279 -29.515 26.466 1.00 86.68 126 PHE D CA 1
ATOM 8550 C C . PHE D 2 98 ? 89.406 -30.982 26.825 1.00 89.74 126 PHE D C 1
ATOM 8551 O O . PHE D 2 98 ? 89.880 -31.798 26.031 1.00 89.52 126 PHE D O 1
ATOM 8559 N N . LYS D 2 99 ? 88.917 -31.319 28.011 1.00 92.47 127 LYS D N 1
ATOM 8560 C CA . LYS D 2 99 ? 89.091 -32.658 28.531 1.00 97.49 127 LYS D CA 1
ATOM 8561 C C . LYS D 2 99 ? 87.744 -33.335 28.662 1.00 111.23 127 LYS D C 1
ATOM 8562 O O . LYS D 2 99 ? 86.738 -32.653 28.791 1.00 117.20 127 LYS D O 1
ATOM 8568 N N . LYS D 2 100 ? 87.731 -34.667 28.638 1.00 107.59 128 LYS D N 1
ATOM 8569 C CA . LYS D 2 100 ? 86.493 -35.418 28.797 1.00 108.67 128 LYS D CA 1
ATOM 8570 C C . LYS D 2 100 ? 85.925 -35.244 30.213 1.00 113.56 128 LYS D C 1
ATOM 8571 O O . LYS D 2 100 ? 86.676 -35.167 31.196 1.00 104.48 128 LYS D O 1
ATOM 8577 N N . TYR D 2 101 ? 84.596 -35.183 30.297 1.00 114.04 129 TYR D N 1
ATOM 8578 C CA . TYR D 2 101 ? 83.858 -35.119 31.560 1.00 110.46 129 TYR D CA 1
ATOM 8579 C C . TYR D 2 101 ? 84.259 -33.916 32.420 1.00 108.98 129 TYR D C 1
ATOM 8580 O O . TYR D 2 101 ? 84.189 -33.974 33.644 1.00 109.54 129 TYR D O 1
ATOM 8589 N N . HIS D 2 102 ? 84.677 -32.832 31.770 1.00 112.68 130 HIS D N 1
ATOM 8590 C CA . HIS D 2 102 ? 84.876 -31.538 32.423 1.00 104.45 130 HIS D CA 1
ATOM 8591 C C . HIS D 2 102 ? 83.918 -30.665 31.638 1.00 109.51 130 HIS D C 1
ATOM 8592 O O . HIS D 2 102 ? 83.717 -30.896 30.451 1.00 110.66 130 HIS D O 1
ATOM 8599 N N . ASP D 2 103 ? 83.312 -29.672 32.267 1.00 108.66 131 ASP D N 1
ATOM 8600 C CA . ASP D 2 103 ? 82.333 -28.867 31.542 1.00 108.98 131 ASP D CA 1
ATOM 8601 C C . ASP D 2 103 ? 82.690 -27.398 31.467 1.00 106.83 131 ASP D C 1
ATOM 8602 O O . ASP D 2 103 ? 83.307 -26.846 32.382 1.00 102.05 131 ASP D O 1
ATOM 8607 N N . TYR D 2 104 ? 82.311 -26.769 30.358 1.00 105.32 132 TYR D N 1
ATOM 8608 C CA . TYR D 2 104 ? 82.790 -25.418 30.098 1.00 102.78 132 TYR D CA 1
ATOM 8609 C C . TYR D 2 104 ? 81.694 -24.370 29.910 1.00 105.36 132 TYR D C 1
ATOM 8610 O O . TYR D 2 104 ? 80.643 -24.646 29.339 1.00 101.84 132 TYR D O 1
ATOM 8619 N N . TYR D 2 105 ? 81.948 -23.164 30.422 1.00 104.89 133 TYR D N 1
ATOM 8620 C CA . TYR D 2 105 ? 80.927 -22.125 30.439 1.00 97.21 133 TYR D CA 1
ATOM 8621 C C . TYR D 2 105 ? 81.369 -20.822 29.783 1.00 94.30 133 TYR D C 1
ATOM 8622 O O . TYR D 2 105 ? 82.372 -20.232 30.160 1.00 79.62 133 TYR D O 1
ATOM 8631 N N . ILE D 2 106 ? 80.567 -20.379 28.815 1.00 103.12 134 ILE D N 1
ATOM 8632 C CA . ILE D 2 106 ? 80.799 -19.144 28.062 1.00 105.54 134 ILE D CA 1
ATOM 8633 C C . ILE D 2 106 ? 79.681 -18.136 28.284 1.00 108.79 134 ILE D C 1
ATOM 8634 O O . ILE D 2 106 ? 78.507 -18.477 28.143 1.00 112.82 134 ILE D O 1
ATOM 8639 N N . THR D 2 107 ? 80.025 -16.891 28.600 1.00 108.51 135 THR D N 1
ATOM 8640 C CA . THR D 2 107 ? 78.968 -15.914 28.842 1.00 108.80 135 THR D CA 1
ATOM 8641 C C . THR D 2 107 ? 79.414 -14.469 28.650 1.00 106.22 135 THR D C 1
ATOM 8642 O O . THR D 2 107 ? 80.599 -14.161 28.782 1.00 102.23 135 THR D O 1
ATOM 8646 N N . SER D 2 108 ? 78.447 -13.577 28.418 1.00 109.41 136 SER D N 1
ATOM 8647 C CA . SER D 2 108 ? 78.739 -12.159 28.184 1.00 102.17 136 SER D CA 1
ATOM 8648 C C . SER D 2 108 ? 78.019 -11.239 29.183 1.00 98.35 136 SER D C 1
ATOM 8649 O O . SER D 2 108 ? 76.805 -11.337 29.359 1.00 97.21 136 SER D O 1
ATOM 8652 N N . THR D 2 109 ? 78.784 -10.328 29.795 1.00 91.17 137 THR D N 1
ATOM 8653 C CA . THR D 2 109 ? 78.259 -9.359 30.757 1.00 86.94 137 THR D CA 1
ATOM 8654 C C . THR D 2 109 ? 78.148 -7.970 30.160 1.00 87.51 137 THR D C 1
ATOM 8655 O O . THR D 2 109 ? 77.987 -6.996 30.889 1.00 87.07 137 THR D O 1
ATOM 8659 N N . SER D 2 110 ? 78.308 -7.865 28.848 1.00 89.47 138 SER D N 1
ATOM 8660 C CA . SER D 2 110 ? 78.185 -6.571 28.183 1.00 97.78 138 SER D CA 1
ATOM 8661 C C . SER D 2 110 ? 76.715 -6.092 28.125 1.00 101.99 138 SER D C 1
ATOM 8662 O O . SER D 2 110 ? 75.786 -6.875 28.317 1.00 101.58 138 SER D O 1
ATOM 8665 N N . ASN D 2 111 ? 76.516 -4.793 27.910 1.00 103.72 139 ASN D N 1
ATOM 8666 C CA . ASN D 2 111 ? 75.174 -4.215 27.831 1.00 103.49 139 ASN D CA 1
ATOM 8667 C C . ASN D 2 111 ? 74.481 -4.713 26.564 1.00 91.04 139 ASN D C 1
ATOM 8668 O O . ASN D 2 111 ? 73.328 -5.130 26.586 1.00 88.37 139 ASN D O 1
ATOM 8673 N N . GLY D 2 112 ? 75.228 -4.718 25.469 1.00 89.15 140 GLY D N 1
ATOM 8674 C CA . GLY D 2 112 ? 74.685 -4.940 24.140 1.00 94.20 140 GLY D CA 1
ATOM 8675 C C . GLY D 2 112 ? 74.790 -3.645 23.373 1.00 92.08 140 GLY D C 1
ATOM 8676 O O . GLY D 2 112 ? 74.421 -3.543 22.201 1.00 83.65 140 GLY D O 1
ATOM 8677 N N . SER D 2 113 ? 75.370 -2.661 24.047 1.00 98.80 141 SER D N 1
ATOM 8678 C CA . SER D 2 113 ? 75.628 -1.362 23.455 1.00 105.15 141 SER D CA 1
ATOM 8679 C C . SER D 2 113 ? 77.074 -0.984 23.764 1.00 102.17 141 SER D C 1
ATOM 8680 O O . SER D 2 113 ? 77.682 -1.533 24.690 1.00 96.16 141 SER D O 1
ATOM 8683 N N . LEU D 2 114 ? 77.605 -0.044 22.986 1.00 96.41 142 LEU D N 1
ATOM 8684 C CA . LEU D 2 114 ? 79.011 0.351 23.045 1.00 93.28 142 LEU D CA 1
ATOM 8685 C C . LEU D 2 114 ? 79.502 0.786 24.418 1.00 97.98 142 LEU D C 1
ATOM 8686 O O . LEU D 2 114 ? 80.613 0.447 24.822 1.00 94.79 142 LEU D O 1
ATOM 8691 N N . GLU D 2 115 ? 78.688 1.563 25.120 1.00 103.55 143 GLU D N 1
ATOM 8692 C CA . GLU D 2 115 ? 79.079 2.089 26.421 1.00 104.38 143 GLU D CA 1
ATOM 8693 C C . GLU D 2 115 ? 79.195 0.970 27.441 1.00 98.38 143 GLU D C 1
ATOM 8694 O O . GLU D 2 115 ? 80.075 0.983 28.299 1.00 93.98 143 GLU D O 1
ATOM 8700 N N . GLY D 2 116 ? 78.300 -0.001 27.342 1.00 99.29 144 GLY D N 1
ATOM 8701 C CA . GLY D 2 116 ? 78.289 -1.086 28.294 1.00 100.07 144 GLY D CA 1
ATOM 8702 C C . GLY D 2 116 ? 78.886 -2.385 27.794 1.00 101.54 144 GLY D C 1
ATOM 8703 O O . GLY D 2 116 ? 78.544 -3.442 28.313 1.00 106.23 144 GLY D O 1
ATOM 8704 N N . LEU D 2 117 ? 79.754 -2.323 26.785 1.00 100.03 145 LEU D N 1
ATOM 8705 C CA . LEU D 2 117 ? 80.449 -3.517 26.273 1.00 100.16 145 LEU D CA 1
ATOM 8706 C C . LEU D 2 117 ? 81.416 -4.112 27.304 1.00 92.96 145 LEU D C 1
ATOM 8707 O O . LEU D 2 117 ? 81.568 -5.333 27.406 1.00 88.61 145 LEU D O 1
ATOM 8712 N N . GLU D 2 118 ? 82.090 -3.246 28.046 1.00 84.72 146 GLU D N 1
ATOM 8713 C CA . GLU D 2 118 ? 83.133 -3.700 28.947 1.00 87.92 146 GLU D CA 1
ATOM 8714 C C . GLU D 2 118 ? 82.625 -4.004 30.363 1.00 96.63 146 GLU D C 1
ATOM 8715 O O . GLU D 2 118 ? 83.422 -4.363 31.239 1.00 97.79 146 GLU D O 1
ATOM 8721 N N . ASN D 2 119 ? 81.310 -3.889 30.584 1.00 99.37 147 ASN D N 1
ATOM 8722 C CA . ASN D 2 119 ? 80.734 -4.129 31.916 1.00 95.31 147 ASN D CA 1
ATOM 8723 C C . ASN D 2 119 ? 81.031 -5.533 32.410 1.00 94.64 147 ASN D C 1
ATOM 8724 O O . ASN D 2 119 ? 80.777 -6.513 31.708 1.00 94.40 147 ASN D O 1
ATOM 8729 N N . ARG D 2 120 ? 81.530 -5.630 33.636 1.00 88.78 148 ARG D N 1
ATOM 8730 C CA . ARG D 2 120 ? 81.905 -6.922 34.184 1.00 89.38 148 ARG D CA 1
ATOM 8731 C C . ARG D 2 120 ? 80.793 -7.692 34.918 1.00 94.81 148 ARG D C 1
ATOM 8732 O O . ARG D 2 120 ? 80.810 -8.926 34.943 1.00 94.66 148 ARG D O 1
ATOM 8740 N N . GLU D 2 121 ? 79.837 -6.975 35.510 1.00 101.00 149 GLU D N 1
ATOM 8741 C CA . GLU D 2 121 ? 78.770 -7.591 36.310 1.00 93.68 149 GLU D CA 1
ATOM 8742 C C . GLU D 2 121 ? 77.382 -7.559 35.682 1.00 90.15 149 GLU D C 1
ATOM 8743 O O . GLU D 2 121 ? 76.955 -6.541 35.127 1.00 84.50 149 GLU D O 1
ATOM 8749 N N . GLY D 2 122 ? 76.690 -8.695 35.775 1.00 86.19 150 GLY D N 1
ATOM 8750 C CA . GLY D 2 122 ? 75.327 -8.784 35.294 1.00 88.31 150 GLY D CA 1
ATOM 8751 C C . GLY D 2 122 ? 75.283 -8.655 33.793 1.00 85.65 150 GLY D C 1
ATOM 8752 O O . GLY D 2 122 ? 75.821 -9.492 33.085 1.00 89.04 150 GLY D O 1
ATOM 8753 N N . GLY D 2 123 ? 74.643 -7.599 33.307 1.00 86.28 151 GLY D N 1
ATOM 8754 C CA . GLY D 2 123 ? 74.558 -7.365 31.880 1.00 87.74 151 GLY D CA 1
ATOM 8755 C C . GLY D 2 123 ? 73.744 -8.474 31.249 1.00 95.38 151 GLY D C 1
ATOM 8756 O O . GLY D 2 123 ? 72.849 -9.016 31.889 1.00 99.52 151 GLY D O 1
ATOM 8757 N N . VAL D 2 124 ? 74.050 -8.798 29.996 1.00 98.43 152 VAL D N 1
ATOM 8758 C CA . VAL D 2 124 ? 73.286 -9.771 29.211 1.00 98.76 152 VAL D CA 1
ATOM 8759 C C . VAL D 2 124 ? 73.287 -11.190 29.837 1.00 100.79 152 VAL D C 1
ATOM 8760 O O . VAL D 2 124 ? 72.430 -12.012 29.524 1.00 102.90 152 VAL D O 1
ATOM 8764 N N . CYS D 2 125 ? 74.260 -11.511 30.682 1.00 100.07 153 CYS D N 1
ATOM 8765 C CA . CYS D 2 125 ? 74.235 -12.814 31.353 1.00 100.92 153 CYS D CA 1
ATOM 8766 C C . CYS D 2 125 ? 73.024 -12.989 32.268 1.00 107.77 153 CYS D C 1
ATOM 8767 O O . CYS D 2 125 ? 72.390 -14.049 32.273 1.00 114.33 153 CYS D O 1
ATOM 8770 N N . ARG D 2 126 ? 72.726 -11.959 33.063 1.00 103.90 154 ARG D N 1
ATOM 8771 C CA . ARG D 2 126 ? 71.615 -12.013 34.017 1.00 103.27 154 ARG D CA 1
ATOM 8772 C C . ARG D 2 126 ? 70.289 -12.046 33.271 1.00 96.54 154 ARG D C 1
ATOM 8773 O O . ARG D 2 126 ? 69.409 -12.854 33.576 1.00 90.35 154 ARG D O 1
ATOM 8781 N N . THR D 2 127 ? 70.170 -11.170 32.280 1.00 94.51 155 THR D N 1
ATOM 8782 C CA . THR D 2 127 ? 68.938 -11.004 31.526 1.00 95.27 155 THR D CA 1
ATOM 8783 C C . THR D 2 127 ? 68.953 -11.946 30.326 1.00 107.98 155 THR D C 1
ATOM 8784 O O . THR D 2 127 ? 69.895 -11.923 29.539 1.00 111.19 155 THR D O 1
ATOM 8788 N N . ARG D 2 128 ? 67.907 -12.766 30.185 1.00 117.50 156 ARG D N 1
ATOM 8789 C CA . ARG D 2 128 ? 67.727 -13.714 29.061 1.00 119.35 156 ARG D CA 1
ATOM 8790 C C . ARG D 2 128 ? 68.698 -14.887 29.117 1.00 114.61 156 ARG D C 1
ATOM 8791 O O . ARG D 2 128 ? 68.576 -15.842 28.345 1.00 110.43 156 ARG D O 1
ATOM 8799 N N . THR D 2 129 ? 69.655 -14.783 30.037 1.00 117.94 157 THR D N 1
ATOM 8800 C CA . THR D 2 129 ? 70.724 -15.757 30.239 1.00 119.95 157 THR D CA 1
ATOM 8801 C C . THR D 2 129 ? 71.394 -16.171 28.920 1.00 129.56 157 THR D C 1
ATOM 8802 O O . THR D 2 129 ? 71.335 -17.346 28.546 1.00 131.62 157 THR D O 1
ATOM 8806 N N . MET D 2 130 ? 72.035 -15.233 28.217 1.00 122.87 158 MET D N 1
ATOM 8807 C CA . MET D 2 130 ? 72.796 -15.658 27.053 1.00 116.64 158 MET D CA 1
ATOM 8808 C C . MET D 2 130 ? 74.097 -16.210 27.596 1.00 122.49 158 MET D C 1
ATOM 8809 O O . MET D 2 130 ? 74.894 -15.505 28.233 1.00 116.15 158 MET D O 1
ATOM 8814 N N . LYS D 2 131 ? 74.278 -17.497 27.326 1.00 119.30 159 LYS D N 1
ATOM 8815 C CA . LYS D 2 131 ? 75.388 -18.273 27.820 1.00 113.84 159 LYS D CA 1
ATOM 8816 C C . LYS D 2 131 ? 75.341 -19.616 27.128 1.00 118.18 159 LYS D C 1
ATOM 8817 O O . LYS D 2 131 ? 74.306 -20.006 26.587 1.00 121.17 159 LYS D O 1
ATOM 8823 N N . ILE D 2 132 ? 76.477 -20.302 27.122 1.00 121.80 160 ILE D N 1
ATOM 8824 C CA . ILE D 2 132 ? 76.563 -21.655 26.590 1.00 116.92 160 ILE D CA 1
ATOM 8825 C C . ILE D 2 132 ? 77.310 -22.534 27.583 1.00 117.43 160 ILE D C 1
ATOM 8826 O O . ILE D 2 132 ? 78.426 -22.205 28.014 1.00 106.55 160 ILE D O 1
ATOM 8831 N N . VAL D 2 133 ? 76.689 -23.647 27.953 1.00 123.46 161 VAL D N 1
ATOM 8832 C CA . VAL D 2 133 ? 77.361 -24.623 28.790 1.00 120.54 161 VAL D CA 1
ATOM 8833 C C . VAL D 2 133 ? 77.621 -25.841 27.911 1.00 123.98 161 VAL D C 1
ATOM 8834 O O . VAL D 2 133 ? 76.812 -26.199 27.046 1.00 125.39 161 VAL D O 1
ATOM 8838 N N . MET D 2 134 ? 78.779 -26.451 28.112 1.00 117.39 162 MET D N 1
ATOM 8839 C CA . MET D 2 134 ? 79.228 -27.531 27.261 1.00 109.83 162 MET D CA 1
ATOM 8840 C C . MET D 2 134 ? 79.618 -28.743 28.062 1.00 109.66 162 MET D C 1
ATOM 8841 O O . MET D 2 134 ? 80.554 -28.696 28.878 1.00 100.18 162 MET D O 1
ATOM 8846 N N . LYS D 2 135 ? 78.873 -29.819 27.819 1.00 115.90 163 LYS D N 1
ATOM 8847 C CA . LYS D 2 135 ? 79.146 -31.090 28.447 1.00 120.49 163 LYS D CA 1
ATOM 8848 C C . LYS D 2 135 ? 79.875 -31.961 27.435 1.00 125.67 163 LYS D C 1
ATOM 8849 O O . LYS D 2 135 ? 79.233 -32.614 26.612 1.00 124.50 163 LYS D O 1
ATOM 8855 N N . VAL D 2 136 ? 81.201 -32.051 27.545 1.00 124.87 164 VAL D N 1
ATOM 8856 C CA . VAL D 2 136 ? 81.962 -32.813 26.558 1.00 123.30 164 VAL D CA 1
ATOM 8857 C C . VAL D 2 136 ? 81.917 -34.286 26.929 1.00 134.50 164 VAL D C 1
ATOM 8858 O O . VAL D 2 136 ? 82.285 -34.673 28.046 1.00 127.56 164 VAL D O 1
ATOM 8862 N N . GLY D 2 137 ? 81.481 -35.112 25.985 1.00 138.74 165 GLY D N 1
ATOM 8863 C CA . GLY D 2 137 ? 81.423 -36.541 26.210 1.00 134.65 165 GLY D CA 1
ATOM 8864 C C . GLY D 2 137 ? 80.478 -36.867 27.352 1.00 131.56 165 GLY D C 1
ATOM 8865 O O . GLY D 2 137 ? 80.771 -37.718 28.180 1.00 124.90 165 GLY D O 1
ATOM 8866 N N . GLN D 2 138 ? 79.345 -36.179 27.412 1.00 133.44 166 GLN D N 1
ATOM 8867 C CA . GLN D 2 138 ? 78.326 -36.485 28.411 1.00 130.47 166 GLN D CA 1
ATOM 8868 C C . GLN D 2 138 ? 76.991 -36.648 27.686 1.00 138.04 166 GLN D C 1
ATOM 8869 O O . GLN D 2 138 ? 76.814 -36.096 26.610 1.00 133.07 166 GLN D O 1
ATOM 8875 N N . ASP D 2 139 ? 76.053 -37.397 28.260 1.00 138.50 167 ASP D N 1
ATOM 8876 C CA . ASP D 2 139 ? 74.805 -37.690 27.556 1.00 123.93 167 ASP D CA 1
ATOM 8877 C C . ASP D 2 139 ? 73.664 -36.766 27.976 1.00 105.20 167 ASP D C 1
ATOM 8878 O O . ASP D 2 139 ? 72.917 -37.058 28.906 1.00 97.75 167 ASP D O 1
#

Radius of gyration: 34.94 Å; Cα contacts (8 Å, |Δi|>4): 3054; chains: 4; bounding box: 68×74×102 Å

Secondary structure (DSSP, 8-state):
--S---S--SS-----EEE-SSS---S-SSEEEEEEEEEEETTEEEEEEEEEES---TTT-SEEEEEEEEEEE-SSSSEEEEEEEEEE-TTGGGEEEEEEEEETTEEEEEEEE-S-TTTTTS--TTSSEEEEEEE-SSS--EEEEP-TTS-EESS--SEEEE-SS--EEETTEEEEEEEEEESS-----HHHHT------TTS-HHHHHHHTSB-SS-TT-EEEEEEEEEEEETTTEEEEEEEEBPSTT------EEEEEETTEEEEEE---SSB-S--EEEEEETTTBEEEE---SS-----SSSS-TT-BS-----B---B-EEES-TTTT-EEEEEE--SSSSB-EEEEEE-SSSEEEEEES-SS--EEEEEEEEEEESSSSEEEEEEEEEE-STTSSB--EEEEEE--S--/--BPPPEE-STT-TTSBTTTBEEE-PPTT-EEEEEEPPPPTTS----EEEEEE-HHHHHHTB--S--EEEEEE--SSS-EEEEEESSS---BSS-----TT-EEEEE----SSSTTTT--BSTHHHHT--EEEEETT--/--SS--S--SS-----EEE-SSS---SSSSEEEEEEEEEEETTEEEEEEEEEET---TTT-SEEEEEEEEEEE-SSSSEEEEEEEEEE-TTGGGEEEEEEEEETTEEEEEEEE-S-TTTTTS--TTSSEEEEEEE-SSS--EEEEP-TTS-EESS--SEEEE-SS--EEETTEEEEEEEEEESS-----HHHHT--S---TTS-HHHHHHHTTB-SS-TT-EEEEEEEEEEEETTTEEEEEEEEBPSTT------EEEEEETTEEEEEE---SS--S-EEEEEEETTTBEE-----SS-----SSS--TT--S---------B-EEE--TTTT-EEEEEE-SSSS-B-EEEEEE-SSSEEEEEES-SS--EEEEEEEEEEESSSSEEEEEEEEEE-STTSS---EEEEEE--S--/-PPPPEE-SSS-SS--TTT-EEE-PPTT---EEEEPPPPTTPPP--EEEEEE-HHHHHHTB--SS--EEEEE--SSS-EEEE--SSS----SS-----TT-EEEEEE---SSSTTTT--BSGGGTSTT-EEEEETT--

Nearest PDB structures (foldseek):
  6thb-assembly1_A  TM=9.975E-01  e=5.485E-76  Cedar virus
  6vy6-assembly1_A  TM=8.938E-01  e=3.666E-35  Henipavirus hendraense
  2vwd-assembly1_A  TM=9.032E-01  e=8.536E-35  Henipavirus nipahense
  8jr3-assembly2_F  TM=9.032E-01  e=1.629E-34  Hendra virus horse/Australia/Hendra/1994
  8k3c-assembly1_A  TM=8.965E-01  e=3.267E-34  Henipavirus nipahense

Foldseek 3Di:
DDFFDLFFDDPFAFVKDWDDPADDFDPFFQKAKFDWFKDDDPFKIKIKIFIAGNDHDQLRGQKIKIWIWGWDDPVPVDIDIGTQDIDIDPQSNQWQDWAWEADPQKIKIKTKGHPDNCCQAPAFAVRTWIWIWIDHRPDDIDIATDDCVQEAEPDDFRHKTFFARHWYDDPQKTKTKMKTKDQDQPADDPPQVPDDDDADPPADSRRLVSQQQADPVRSRMGIFIWMKMWGDDPSPDIYIYTATEDRHDTAHTAYWYWDQDPNWIKTWGQHFFQAFATWIATFDDVVRTYGPTQQAQEHGWAADDPRWTNGHHGGRGGGTAAWDWDADDPVSQKIWTQGAPDTHAAWFTKTWIDHRYDTRDIGTPDPDIWGWGYKYKDWDADPNFIKMKMKTQTDHPDSTSGDIIIMMTGRGSYD/DEEDDEAEDDLPDPCQDQVPGHEDAAEAQYKYKYKQAAADPPGDGFWEWKFKDDVVCLVQVFQPPDGQTQDTPPDRPDMDMDMDHQAADDPGPVGDHRDAQDKIKMDTQAARDPVRHPGGGHHPCNPSVHMYMYGYNDD/DFFFDLFADEPFAWVKDWDDPAFDFDPDWQKAKFDWFKDDDPFKIKIKIFIAGNDHAQLRGPKMKIWIWGWDDPVPVFIDIDTQDIDIDPQRNQWNDWAWEDDPQWIKIKTKGAPDNCPVAPAFAVRTWIWIWIDHNPDDIDIATDCCVAEAEPDDFGHKGQFARHWYDDDQKIKTKMKTKDLDQPADEPVQLPDDDDAPPPADSRRLVSQQQADPRRSSMGIFIWMKMWRDDPSPDIYIYTATADRYPTAHGAGWYWDQDPNWIKTWGQHFFQAFATWMATFDDVVRGYGPTQQAQEHGWAADDPRWTNRGHHGRDGDTFAWDWDDDDPVSAKIWIFHAPDTHAAWFTKTWMDHRYDTRYIDTPDPDIWHWGYKYKDWDADVNFIKMKMKTQTDHPPSISGDIIMMITGRGSYD/DADDEDEDDPPDDCQDQVAGHEDEAEQFYKYKYKQDADDVVGDHFWWWKWKDDVVCLVFVFCPPDTQTDDTCPDHVDMDMDMDHQQADDPGPVGTGRDAQDKIKMDTQAQRDDVRRPPGGHHVCNPSNNMYMYHYNDD

Organism: NCBI:txid1221391

InterPro domains:
  IPR000665 Haemagglutinin/haemagglutinin-neuraminidase, paramyxovirus [PF00423] (71-619)
  IPR016285 Haemagglutinin-neuraminidase [PIRSF001072] (48-622)
  IPR036278 Sialidase superfamily [SSF50939] (228-622)

CATH classification: 2.60.40.420

B-factor: mean 49.91, std 28.92, range [6.48, 163.93]

Solvent-accessible surface area: 44842 Å² total; per-residue (Å²): 137,69,103,12,2,47,61,109,18,175,120,24,99,2,116,50,120,78,10,84,146,6,7,43,126,34,176,66,136,43,14,3,2,0,17,6,10,2,7,26,24,102,32,27,1,0,3,0,0,0,0,0,53,82,20,4,104,42,17,64,1,39,60,0,2,1,2,0,0,53,22,38,70,143,60,77,175,29,1,8,5,106,58,57,10,59,49,88,5,74,78,10,71,80,3,20,19,0,0,0,0,3,12,123,86,25,0,20,0,0,0,0,8,9,128,59,57,96,0,49,26,100,23,55,43,84,76,17,69,2,20,1,2,56,4,39,27,167,66,210,44,131,34,75,111,3,32,23,121,112,28,93,45,60,49,214,18,36,0,0,6,0,10,8,3,0,1,5,12,51,63,138,65,10,3,0,0,0,10,0,1,4,72,78,67,62,18,74,19,104,45,8,74,90,41,154,49,67,47,16,62,73,50,50,42,128,80,2,0,24,41,3,7,61,11,23,50,46,69,72,21,28,18,2,2,0,0,0,17,1,34,39,98,125,15,97,62,28,127,7,71,1,3,5,10,11,75,97,43,21,14,2,4,4,37,0,8,0,13,93,18,86,82,72,18,3,0,12,3,1,8,23,2,11,10,1,32,16,11,0,1,42,23,116,115,81,123,63,0,20,4,88,21,24,107,8,91,30,5,11,10,0,4,14,1,9,1,30,44,106,32,74,19,1,3,40,12,38,0,6,6,22,7,0,2,3,4,16,15,75,71,104,50,0,6,0,0,0,18,3,49,11,80,12,12,0,7,20,1,11,2,0,0,0,37,27,82,75,62,15,6,111,40,83,12,13,160,117,113,5,8,0,42,20,0,6,0,10,30,43,96,18,101,93,50,14,1,0,1,0,0,0,0,0,9,89,113,108,22,107,30,6,39,0,16,1,12,0,0,11,0,7,76,163,85,143,121,101,33,127,81,14,38,2,9,43,103,27,104,114,18,85,84,76,143,0,21,58,48,94,3,141,38,22,5,63,4,27,2,26,4,46,118,43,91,109,90,140,109,29,41,22,4,39,0,5,30,9,95,75,107,9,9,92,61,7,25,0,67,122,44,17,20,49,16,2,11,1,4,9,19,157,73,72,17,86,3,20,1,25,0,21,3,2,8,2,23,68,60,37,16,40,5,32,99,144,88,60,27,37,3,1,0,0,0,91,21,46,60,150,1,2,80,52,72,127,14,22,5,1,173,90,129,20,1,35,1,21,1,45,0,19,66,135,153,96,97,22,2,42,33,28,12,44,88,20,105,2,112,53,114,80,10,82,144,6,6,48,115,22,164,68,157,60,11,7,2,0,18,7,10,2,8,26,13,112,31,29,1,0,2,0,0,0,7,0,91,78,19,2,51,44,34,66,0,67,58,0,4,2,1,2,0,49,21,42,81,142,57,73,171,19,1,9,3,108,52,63,10,60,44,100,6,77,86,8,106,74,0,22,18,0,0,0,0,1,8,126,100,28,0,21,0,2,0,0,15,8,150,58,101,95,8,43,26,100,24,61,53,82,73,13,66,0,25,2,1,46,5,34,23,158,74,192,42,93,43,93,111,6,32,37,124,112,31,98,47,58,45,210,18,40,0,2,9,1,9,7,5,0,1,2,15,55,64,112,53,10,5,0,0,0,14,0,2,5,76,77,62,66,17,77,13,107,50,5,59,82,49,148,53,61,44,40,75,82,66,65,40,134,74,4,1,26,31,3,6,59,6,27,48,41,59,72,21,29,14,3,1,0,0,4,19,1,17,37,90,125,17,99,69,33,91,8,53,0,9,5,7,11,76,87,43,14,8,1,3,3,30,0,8,0,15,82,18,85,79,78,17,2,0,12,2,1,6,18,1,7,7,1,28,12,11,0,1,37,24,116,118,85,123,63,0,24,3,86,18,27,109,10,90,26,7,8,10,0,3,19,1,16,1,31,36,112,37,65,28,2,14,55,11,41,0,8,6,23,3,0,3,3,4,17,22,79,76,107,52,1,7,0,0,0,11,2,44,8,75,9,22,0,1,17,3,13,3,0,0,0,36,26,84,73,60,15,5,104,57,81,16,24,177,119,108,7,9,0,29,19,0,7,0,9,28,41,96,16,101,86,44,11,1,1,2,0,0,1,0,2,10,82,125,116,34,100,25,6,35,0,14,0,10,0,0,13,0,6,73,162,91,158,112,33,142,66,19,44,2,4,45,108,32,98,137,28,98,97,66,127,0,25,55,53,129,0,78,42,33,2,64,5,14,8,32,8,52,131,28,118,117,84,126,101,125,29,10,8,32,1,3,34,8,110,82,112,4,18,89,50,3,10,2,69,92,60,17,20,50,26,3,10,6,7,40,32,149,102,101,19,127,10,20,8,17,0,12,11,0,8,4,27,73,80,23,18,20,13,36,87,152,92,38,36,46,10,3,0,0,0,86,21,55,79,146,4,7,96,53,78,107,8,23,8,1,145,70,117,24,2,33,2,21,7,88,0,20,49,143